Protein AF-A0A9W8XIX4-F1 (afdb_monomer_lite)

pLDDT: mean 91.99, std 9.76, range [28.89, 98.94]

Radius of gyration: 35.23 Å; chains: 1; bounding box: 89×86×92 Å

Foldseek 3Di:
DPDDDFAAAVVGFLLGFHPVCRVVRRVLLCLQVVQADDDQFAFDPDAQWAFPPADPVLVVVLQVQLCVLANVVQKAFPGGTHGCRDLSDGDLFWASLDLFPRQVQGEGIEGEHQALLSVLVVLVSCLVSLAFEAEALQQNPFQQIRNGFLGGHGYYYHHQRNQFDFPDQDLVQQKTKGFSSDFLRNVVVVCVVVVHQWFDFDAQFRSHGLVRCQLQQAAGKAQCRRSVVFWFKFWWQFSNSDIDIAAQQNPADPPRDGNPCRLPTRQHDDDRCSNLSRLHQGTGTGMIMGHTHGQFDKFKKKKFAQDPVCQQVVLVLVQVCQQVCLQRIQKKKWFQLVQVLLVLAAQVVQDDDQFADDPVSSQVVSCPALSHRGGMMIMTMDGHDPVSRVVSVVVSCVSCVVRPPMDMDTPVSHDPPGCNVSSVCNNSNNGDDSVSSNQSHHHQKGKHKDWWKFFSGSVRVVQLVVLQVVLCRVLRWYWIWMWGDNNGITTTITITMDRLVDLSRSVSVVLSSLSSQVSSLVVVIAGSGGHSLCLLARLVSCQPPNSPVLVVSQVSQCVRNVSQRGSASRSHNHHPVCPPVPSRRHRLRCVSSVSRDDDDPPDDDDDPQDAADFPDVVAFEEEEEALALLSLLLLLLLVSNPHHYQAYEYQAQDDDQAQDKAFAALLLVVLCVNSVQPCVQLLQQFFDAQKEFEAAFQARHTQAIDGQRNGSNRIHRRRSVSVSSVVSSVVSVHHYHYSFAWDDWALDPQWIWTATPVRDIDITSFYEYANAQPTPVLCQAQVHDFDWAFPQKKKWKGKDFDDPVLCVPPQANPCQAAFWHWYWHFEAQKIKTKIAGPGNRMIIMMIMDGDPDPDDQDPAAWDDLVVVLVVLVRGHSSNSVNSNPGPTIHMHGDTDTDQGQGQAGFRNSRYGYAQNNHQNADVQLSPRSSLSSLLSNLLSLLCSVDYSNCNSLSSLLSCLLSVVVSVVSRVLSVQLSCLRNPVHVPDDPPDRGDSVSNDRDNSVVNVDHSNVSSVVCVVVSSVVSVVQVVVPHDGTPD

InterPro domains:
  IPR002938 FAD-binding domain [PF01494] (622-779)
  IPR004113 FAD-binding oxidoreductase/transferase, type 4, C-terminal [PF02913] (489-569)
  IPR006094 FAD linked oxidase, N-terminal [PF01565] (109-247)
  IPR016164 FAD-linked oxidase-like, C-terminal [SSF55103] (298-579)
  IPR016166 FAD-binding domain, PCMH-type [PS51387] (103-295)
  IPR016167 FAD-binding, type PCMH, subdomain 1 [G3DSA:3.30.43.10] (41-164)
  IPR016169 FAD-binding, type PCMH, subdomain 2 [G3DSA:3.30.465.10] (165-293)
  IPR016170 Cytokinin dehydrogenase, C-terminal domain superfamily [G3DSA:3.40.462.10] (297-528)
  IPR016171 Vanillyl-alcohol oxidase, C-terminal subdomain 2 [G3DSA:1.10.45.10] (529-582)
  IPR036188 FAD/NAD(P)-binding domain superfamily [G3DSA:3.50.50.60] (622-992)
  IPR036188 FAD/NAD(P)-binding domain superfamily [SSF51905] (622-981)
  IPR036318 FAD-binding, type PCMH-like superfamily [SSF56176] (55-294)
  IPR050493 FAD-dependent Monooxygenases in Biosynthesis and Metabolism [PTHR13789] (610-1017)

Structure (mmCIF, N/CA/C/O backbone):
data_AF-A0A9W8XIX4-F1
#
_entry.id   AF-A0A9W8XIX4-F1
#
loop_
_atom_site.group_PDB
_atom_site.id
_atom_site.type_symbol
_atom_site.label_atom_id
_atom_site.label_alt_id
_atom_site.label_comp_id
_atom_site.label_asym_id
_atom_site.label_entity_id
_atom_site.label_seq_id
_atom_site.pdbx_PDB_ins_code
_atom_site.Cartn_x
_atom_site.Cartn_y
_atom_site.Cartn_z
_atom_site.occupancy
_atom_site.B_iso_or_equiv
_atom_site.auth_seq_id
_atom_site.auth_comp_id
_atom_site.auth_asym_id
_atom_site.auth_atom_id
_atom_site.pdbx_PDB_model_num
ATOM 1 N N . MET A 1 1 ? 31.692 15.451 14.978 1.00 43.53 1 MET A N 1
ATOM 2 C CA . MET A 1 1 ? 31.289 14.068 15.311 1.00 43.53 1 MET A CA 1
ATOM 3 C C . MET A 1 1 ? 31.110 13.988 16.821 1.00 43.53 1 MET A C 1
ATOM 5 O O . MET A 1 1 ? 32.101 14.033 17.534 1.00 43.53 1 MET A O 1
ATOM 9 N N . LYS A 1 2 ? 29.869 14.024 17.323 1.00 45.88 2 LYS A N 1
ATOM 10 C CA . LYS A 1 2 ? 29.595 13.859 18.764 1.00 45.88 2 LYS A CA 1
ATOM 11 C C . LYS A 1 2 ? 29.887 12.402 19.157 1.00 45.88 2 LYS A C 1
ATOM 13 O O . LYS A 1 2 ? 29.620 11.521 18.346 1.00 45.88 2 LYS A O 1
ATOM 18 N N . ASN A 1 3 ? 30.420 12.168 20.360 1.00 52.47 3 ASN A N 1
ATOM 19 C CA . ASN A 1 3 ? 30.610 10.842 20.968 1.00 52.47 3 ASN A CA 1
ATOM 20 C C . ASN A 1 3 ? 29.294 10.045 20.942 1.00 52.47 3 ASN A C 1
ATOM 22 O O . ASN A 1 3 ? 28.469 10.191 21.841 1.00 52.47 3 ASN A O 1
ATOM 26 N N . GLN A 1 4 ? 29.074 9.235 19.909 1.00 68.00 4 GLN A N 1
ATOM 27 C CA . GLN A 1 4 ? 27.964 8.288 19.883 1.00 68.00 4 GLN A CA 1
ATOM 28 C C . GLN A 1 4 ? 28.375 7.021 20.620 1.00 68.00 4 GLN A C 1
ATOM 30 O O . GLN A 1 4 ? 29.511 6.565 20.488 1.00 68.00 4 GLN A O 1
ATOM 35 N N . ALA A 1 5 ? 27.443 6.438 21.373 1.00 82.00 5 ALA A N 1
ATOM 36 C CA . ALA A 1 5 ? 27.656 5.126 21.961 1.00 82.00 5 ALA A CA 1
ATOM 37 C C . ALA A 1 5 ? 27.911 4.083 20.851 1.00 82.00 5 ALA A C 1
ATOM 39 O O . ALA A 1 5 ? 27.246 4.139 19.800 1.00 82.00 5 ALA A O 1
ATOM 40 N N . PRO A 1 6 ? 28.848 3.142 21.071 1.00 88.00 6 PRO A N 1
ATOM 41 C CA . PRO A 1 6 ? 29.133 2.093 20.102 1.00 88.00 6 PRO A CA 1
ATOM 42 C C . PRO A 1 6 ? 27.886 1.230 19.846 1.00 88.00 6 PRO A C 1
ATOM 44 O O . PRO A 1 6 ? 27.063 1.078 20.755 1.00 88.00 6 PRO A O 1
ATOM 47 N N . PRO A 1 7 ? 27.715 0.667 18.632 1.00 92.06 7 PRO A N 1
ATOM 48 C CA . PRO A 1 7 ? 26.681 -0.322 18.356 1.00 92.06 7 PRO A CA 1
ATOM 49 C C . PRO A 1 7 ? 26.677 -1.452 19.396 1.00 92.06 7 PRO A C 1
ATOM 51 O O . PRO A 1 7 ? 27.748 -1.871 19.844 1.00 92.06 7 PRO A O 1
ATOM 54 N N . PRO A 1 8 ? 25.498 -1.969 19.775 1.00 92.75 8 PRO A N 1
ATOM 55 C CA . PRO A 1 8 ? 25.414 -3.058 20.736 1.00 92.75 8 PRO A CA 1
ATOM 56 C C . PRO A 1 8 ? 25.979 -4.366 20.163 1.00 92.75 8 PRO A C 1
ATOM 58 O O . PRO A 1 8 ? 25.734 -4.705 19.006 1.00 92.75 8 PRO A O 1
ATOM 61 N N . ASN A 1 9 ? 26.668 -5.139 21.005 1.00 93.25 9 ASN A N 1
ATOM 62 C CA . ASN A 1 9 ? 27.107 -6.502 20.689 1.00 93.25 9 ASN A CA 1
ATOM 63 C C . ASN A 1 9 ? 26.131 -7.542 21.255 1.00 93.25 9 ASN A C 1
ATOM 65 O O . ASN A 1 9 ? 25.460 -7.275 22.255 1.00 93.25 9 ASN A O 1
ATOM 69 N N . LEU A 1 10 ? 26.089 -8.730 20.641 1.00 91.56 10 LEU A N 1
ATOM 70 C CA . LEU A 1 10 ? 25.220 -9.844 21.053 1.00 91.56 10 LEU A CA 1
ATOM 71 C C . LEU A 1 10 ? 25.455 -10.282 22.508 1.00 91.56 10 LEU A C 1
ATOM 73 O O . LEU A 1 10 ? 24.517 -10.699 23.177 1.00 91.56 10 LEU A O 1
ATOM 77 N N . GLU A 1 11 ? 26.675 -10.118 23.025 1.00 87.12 11 GLU A N 1
ATOM 78 C CA . GLU A 1 11 ? 27.010 -10.398 24.431 1.00 87.12 11 GLU A CA 1
ATOM 79 C C . GLU A 1 11 ? 26.302 -9.458 25.422 1.00 87.12 11 GLU A C 1
ATOM 81 O O . GLU A 1 11 ? 26.095 -9.818 26.577 1.00 87.12 11 GLU A O 1
ATOM 86 N N . ALA A 1 12 ? 25.932 -8.250 24.983 1.00 85.56 12 ALA A N 1
ATOM 87 C CA . ALA A 1 12 ? 25.350 -7.214 25.837 1.00 85.56 12 ALA A CA 1
ATOM 88 C C . ALA A 1 12 ? 23.847 -7.006 25.597 1.00 85.56 12 ALA A C 1
ATOM 90 O O . ALA A 1 12 ? 23.125 -6.613 26.515 1.00 85.56 12 ALA A O 1
ATOM 91 N N . ARG A 1 13 ? 23.368 -7.210 24.363 1.00 89.31 13 ARG A N 1
ATOM 92 C CA . ARG A 1 13 ? 21.957 -7.046 23.978 1.00 89.31 13 ARG A CA 1
ATOM 93 C C . ARG A 1 13 ? 21.569 -8.064 22.907 1.00 89.31 13 ARG A C 1
ATOM 95 O O . ARG A 1 13 ? 22.321 -8.271 21.964 1.00 89.31 13 ARG A O 1
ATOM 102 N N . TYR A 1 14 ? 20.351 -8.605 22.982 1.00 86.38 14 TYR A N 1
ATOM 103 C CA . TYR A 1 14 ? 19.797 -9.531 21.975 1.00 86.38 14 TYR A CA 1
ATOM 104 C C . TYR A 1 14 ? 19.725 -8.919 20.565 1.00 86.38 14 TYR A C 1
ATOM 106 O O . TYR A 1 14 ? 19.948 -9.596 19.568 1.00 86.38 14 TYR A O 1
ATOM 114 N N . SER A 1 15 ? 19.476 -7.609 20.480 1.00 87.44 15 SER A N 1
ATOM 115 C CA . SER A 1 15 ? 19.517 -6.830 19.241 1.00 87.44 15 SER A CA 1
ATOM 116 C C . SER A 1 15 ? 20.958 -6.476 18.824 1.00 87.44 15 SER A C 1
ATOM 118 O O . SER A 1 15 ? 21.192 -5.647 17.950 1.00 87.44 15 SER A O 1
ATOM 120 N N . GLY A 1 16 ? 21.968 -7.052 19.457 1.00 92.00 16 GLY A N 1
ATOM 121 C CA . GLY A 1 16 ? 23.350 -6.781 19.120 1.00 92.00 16 GLY A CA 1
ATOM 122 C C . GLY A 1 16 ? 23.782 -7.388 17.789 1.00 92.00 16 GLY A C 1
ATOM 123 O O . GLY A 1 16 ? 23.017 -8.032 17.067 1.00 92.00 16 GLY A O 1
ATOM 124 N N . ILE A 1 17 ? 25.055 -7.182 17.489 1.00 93.81 17 ILE A N 1
ATOM 125 C CA . ILE A 1 17 ? 25.776 -7.850 16.407 1.00 93.81 17 ILE A CA 1
ATOM 126 C C . ILE A 1 17 ? 26.946 -8.669 16.942 1.00 93.81 17 ILE A C 1
ATOM 128 O O . ILE A 1 17 ? 27.380 -8.513 18.085 1.00 93.81 17 ILE A O 1
ATOM 132 N N . SER A 1 18 ? 27.477 -9.530 16.084 1.00 91.38 18 SER A N 1
ATOM 133 C CA . SER A 1 18 ? 28.745 -10.209 16.318 1.00 91.38 18 SER A CA 1
ATOM 134 C C . SER A 1 18 ? 29.900 -9.209 16.479 1.00 91.38 18 SER A C 1
ATOM 136 O O . SER A 1 18 ? 29.971 -8.250 15.698 1.00 91.38 18 SER A O 1
ATOM 138 N N . PRO A 1 19 ? 30.877 -9.456 17.375 1.00 91.56 19 PRO A N 1
ATOM 139 C CA . PRO A 1 19 ? 32.110 -8.671 17.440 1.00 91.56 19 PRO A CA 1
ATOM 140 C C . PRO A 1 19 ? 32.831 -8.543 16.088 1.00 91.56 19 PRO A C 1
ATOM 142 O O . PRO A 1 19 ? 33.425 -7.500 15.810 1.00 91.56 19 PRO A O 1
ATOM 145 N N . ARG A 1 20 ? 32.713 -9.545 15.196 1.00 93.19 20 ARG A N 1
ATOM 146 C CA . ARG A 1 20 ? 33.317 -9.508 13.846 1.00 93.19 20 ARG A CA 1
ATOM 147 C C . ARG A 1 20 ? 32.780 -8.364 12.977 1.00 93.19 20 ARG A C 1
ATOM 149 O O . ARG A 1 20 ? 33.465 -7.904 12.070 1.00 93.19 20 ARG A O 1
ATOM 156 N N . LEU A 1 21 ? 31.561 -7.895 13.255 1.00 94.06 21 LEU A N 1
ATOM 157 C CA . LEU A 1 21 ? 30.892 -6.826 12.513 1.00 94.06 21 LEU A CA 1
ATOM 158 C C . LEU A 1 21 ? 30.931 -5.478 13.242 1.00 94.06 21 LEU A C 1
ATOM 160 O O . LEU A 1 21 ? 30.420 -4.500 12.701 1.00 94.06 21 LEU A O 1
ATOM 164 N N . ALA A 1 22 ? 31.549 -5.382 14.426 1.00 92.50 22 ALA A N 1
ATOM 165 C CA . ALA A 1 22 ? 31.517 -4.175 15.261 1.00 92.50 22 ALA A CA 1
ATOM 166 C C . ALA A 1 22 ? 31.982 -2.922 14.503 1.00 92.50 22 ALA A C 1
ATOM 168 O O . ALA A 1 22 ? 31.307 -1.891 14.504 1.00 92.50 22 ALA A O 1
ATOM 169 N N . LYS A 1 23 ? 33.100 -3.033 13.773 1.00 92.69 23 LYS A N 1
ATOM 170 C CA . LYS A 1 23 ? 33.629 -1.937 12.948 1.00 92.69 23 LYS A CA 1
ATOM 171 C C . LYS A 1 23 ? 32.691 -1.578 11.791 1.00 92.69 23 LYS A C 1
ATOM 173 O O . LYS A 1 23 ? 32.498 -0.398 11.512 1.00 92.69 23 LYS A O 1
ATOM 178 N N . ILE A 1 24 ? 32.095 -2.577 11.138 1.00 92.69 24 ILE A N 1
ATOM 179 C CA . ILE A 1 24 ? 31.159 -2.377 10.021 1.00 92.69 24 ILE A CA 1
ATOM 180 C C . ILE A 1 24 ? 29.899 -1.659 10.515 1.00 92.69 24 ILE A C 1
ATOM 182 O O . ILE A 1 24 ? 29.510 -0.647 9.940 1.00 92.69 24 ILE A O 1
ATOM 186 N N . ALA A 1 25 ? 29.312 -2.111 11.624 1.00 94.12 25 ALA A N 1
ATOM 187 C CA . ALA A 1 25 ? 28.149 -1.468 12.226 1.00 94.12 25 ALA A CA 1
ATOM 188 C C . ALA A 1 25 ? 28.450 -0.048 12.711 1.00 94.12 25 ALA A C 1
ATOM 190 O O . ALA A 1 25 ? 27.616 0.838 12.538 1.00 94.12 25 ALA A O 1
ATOM 191 N N . GLN A 1 26 ? 29.634 0.195 13.284 1.00 94.38 26 GLN A N 1
ATOM 192 C CA . GLN A 1 26 ? 30.029 1.540 13.699 1.00 94.38 26 GLN A CA 1
ATOM 193 C C . GLN A 1 26 ? 30.136 2.469 12.488 1.00 94.38 26 GLN A C 1
ATOM 195 O O . GLN A 1 26 ? 29.662 3.601 12.546 1.00 94.38 26 GLN A O 1
ATOM 200 N N . ASN A 1 27 ? 30.712 1.991 11.384 1.00 92.12 27 ASN A N 1
ATOM 201 C CA . ASN A 1 27 ? 30.799 2.753 10.143 1.00 92.12 27 ASN A CA 1
ATOM 202 C C . ASN A 1 27 ? 29.412 3.030 9.550 1.00 92.12 27 ASN A C 1
ATOM 204 O O . ASN A 1 27 ? 29.135 4.176 9.202 1.00 92.12 27 ASN A O 1
ATOM 208 N N . ALA A 1 28 ? 28.534 2.024 9.490 1.00 92.50 28 ALA A N 1
ATOM 209 C CA . ALA A 1 28 ? 27.159 2.187 9.020 1.00 92.50 28 ALA A CA 1
ATOM 210 C C . ALA A 1 28 ? 26.402 3.217 9.874 1.00 92.50 28 ALA A C 1
ATOM 212 O O . ALA A 1 28 ? 25.860 4.182 9.343 1.00 92.50 28 ALA A O 1
ATOM 213 N N . LYS A 1 29 ? 26.454 3.092 11.208 1.00 92.75 29 LYS A N 1
ATOM 214 C CA . LYS A 1 29 ? 25.852 4.060 12.137 1.00 92.75 29 LYS A CA 1
ATOM 215 C C . LYS A 1 29 ? 26.425 5.465 11.929 1.00 92.75 29 LYS A C 1
ATOM 217 O O . LYS A 1 29 ? 25.668 6.421 11.804 1.00 92.75 29 LYS A O 1
ATOM 222 N N . ASN A 1 30 ? 27.746 5.603 11.814 1.00 92.06 30 ASN A N 1
ATOM 223 C CA . ASN A 1 30 ? 28.383 6.899 11.579 1.00 92.06 30 ASN A CA 1
ATOM 224 C C . ASN A 1 30 ? 27.908 7.552 10.275 1.00 92.06 30 ASN A C 1
ATOM 226 O O . ASN A 1 30 ? 27.647 8.753 10.277 1.00 92.06 30 ASN A O 1
ATOM 230 N N . LYS A 1 31 ? 27.768 6.781 9.187 1.00 90.19 31 LYS A N 1
ATOM 231 C CA . LYS A 1 31 ? 27.228 7.276 7.912 1.00 90.19 31 LYS A CA 1
ATOM 232 C C . LYS A 1 31 ? 25.778 7.733 8.071 1.00 90.19 31 LYS A C 1
ATOM 234 O O . LYS A 1 31 ? 25.505 8.903 7.826 1.00 90.19 31 LYS A O 1
ATOM 239 N N . LEU A 1 32 ? 24.896 6.873 8.586 1.00 90.19 32 LEU A N 1
ATOM 240 C CA . LEU A 1 32 ? 23.469 7.178 8.784 1.00 90.19 32 LEU A CA 1
ATOM 241 C C . LEU A 1 32 ? 23.231 8.415 9.657 1.00 90.19 32 LEU A C 1
ATOM 243 O O . LEU A 1 32 ? 22.266 9.145 9.472 1.00 90.19 32 LEU A O 1
ATOM 247 N N . PHE A 1 33 ? 24.101 8.656 10.635 1.00 90.25 33 PHE A N 1
ATOM 248 C CA . PHE A 1 33 ? 23.985 9.819 11.508 1.00 90.25 33 PHE A CA 1
ATOM 249 C C . PHE A 1 33 ? 24.741 11.045 10.984 1.00 90.25 33 PHE A C 1
ATOM 251 O O . PHE A 1 33 ? 24.580 12.129 11.543 1.00 90.25 33 PHE A O 1
ATOM 258 N N . SER A 1 34 ? 25.559 10.909 9.937 1.00 89.25 34 SER A N 1
ATOM 259 C CA . SER A 1 34 ? 26.306 12.033 9.361 1.00 89.25 34 SER A CA 1
ATOM 260 C C . SER A 1 34 ? 25.398 13.041 8.655 1.00 89.25 34 SER A C 1
ATOM 262 O O . SER A 1 34 ? 25.717 14.229 8.639 1.00 89.25 34 SER A O 1
ATOM 264 N N . ASN A 1 35 ? 24.260 12.579 8.128 1.00 85.88 35 ASN A N 1
ATOM 265 C CA . ASN A 1 35 ? 23.268 13.386 7.420 1.00 85.88 35 ASN A CA 1
ATOM 266 C C . ASN A 1 35 ? 21.945 13.555 8.206 1.00 85.88 35 ASN A C 1
ATOM 268 O O . ASN A 1 35 ? 20.989 14.123 7.678 1.00 85.88 35 ASN A O 1
ATOM 272 N N . LYS A 1 36 ? 21.872 13.063 9.454 1.00 90.19 36 LYS A N 1
ATOM 273 C CA . LYS A 1 36 ? 20.674 13.150 10.302 1.00 90.19 36 LYS A CA 1
ATOM 274 C C . LYS A 1 36 ? 20.440 14.595 10.751 1.00 90.19 36 LYS A C 1
ATOM 276 O O . LYS A 1 36 ? 21.308 15.205 11.375 1.00 90.19 36 LYS A O 1
ATOM 281 N N . THR A 1 37 ? 19.241 15.109 10.495 1.00 91.62 37 THR A N 1
ATOM 282 C CA . THR A 1 37 ? 18.786 16.447 10.912 1.00 91.62 37 THR A CA 1
ATOM 283 C C . THR A 1 37 ? 17.602 16.400 11.882 1.00 91.62 37 THR A C 1
ATOM 285 O O . THR A 1 37 ? 17.393 17.353 12.630 1.00 91.62 37 THR A O 1
ATOM 288 N N . ALA A 1 38 ? 16.860 15.290 11.924 1.00 88.06 38 ALA A N 1
ATOM 289 C CA . ALA A 1 38 ? 15.753 15.065 12.844 1.00 88.06 38 ALA A CA 1
ATOM 290 C C . ALA A 1 38 ? 16.238 14.987 14.305 1.00 88.06 38 ALA A C 1
ATOM 292 O O . ALA A 1 38 ? 17.358 14.520 14.565 1.00 88.06 38 ALA A O 1
ATOM 293 N N . PRO A 1 39 ? 15.403 15.398 15.280 1.00 87.56 39 PRO A N 1
ATOM 294 C CA . PRO A 1 39 ? 15.744 15.293 16.692 1.00 87.56 39 PRO A CA 1
ATOM 295 C C . PRO A 1 39 ? 15.990 13.835 17.116 1.00 87.56 39 PRO A C 1
ATOM 297 O O . PRO A 1 39 ? 15.594 12.873 16.458 1.00 87.56 39 PRO A O 1
ATOM 300 N N . GLU A 1 40 ? 16.696 13.655 18.231 1.00 85.62 40 GLU A N 1
ATOM 301 C CA . GLU A 1 40 ? 16.964 12.319 18.778 1.00 85.62 40 GLU A CA 1
ATOM 302 C C . GLU A 1 40 ? 15.710 11.669 19.369 1.00 85.62 40 GLU A C 1
ATOM 304 O O . GLU A 1 40 ? 15.544 10.457 19.265 1.00 85.62 40 GLU A O 1
ATOM 309 N N . SER A 1 41 ? 14.826 12.486 19.942 1.00 89.12 41 SER A N 1
ATOM 310 C CA . SER A 1 41 ? 13.548 12.058 20.498 1.00 89.12 41 SER A CA 1
ATOM 311 C C . SER A 1 41 ? 12.461 13.084 20.204 1.00 89.12 41 SER A C 1
ATOM 313 O O . SER A 1 41 ? 12.756 14.277 20.073 1.00 89.12 41 SER A O 1
ATOM 315 N N . VAL A 1 42 ? 11.218 12.623 20.136 1.00 85.81 42 VAL A N 1
ATOM 316 C CA . VAL A 1 42 ? 10.032 13.462 19.967 1.00 85.81 42 VAL A CA 1
ATOM 317 C C . VAL A 1 42 ? 9.217 13.417 21.261 1.00 85.81 42 VAL A C 1
ATOM 319 O O . VAL A 1 42 ? 8.845 12.327 21.712 1.00 85.81 42 VAL A O 1
ATOM 322 N N . PRO A 1 43 ? 8.972 14.570 21.916 1.00 86.56 43 PRO A N 1
ATOM 323 C CA . PRO A 1 43 ? 8.118 14.626 23.092 1.00 86.56 43 PRO A CA 1
ATOM 324 C C . PRO A 1 43 ? 6.717 14.117 22.777 1.00 86.56 43 PRO A C 1
ATOM 326 O O . PRO A 1 43 ? 6.176 14.374 21.704 1.00 86.56 43 PRO A O 1
ATOM 329 N N . ARG A 1 44 ? 6.117 13.447 23.755 1.00 85.69 44 ARG A N 1
ATOM 330 C CA . ARG A 1 44 ? 4.738 12.989 23.661 1.00 85.69 44 ARG A CA 1
ATOM 331 C C . ARG A 1 44 ? 3.777 14.182 23.646 1.00 85.69 44 ARG A C 1
ATOM 333 O O . ARG A 1 44 ? 3.841 15.034 24.533 1.00 85.69 44 ARG A O 1
ATOM 340 N N . ARG A 1 45 ? 2.885 14.232 22.656 1.00 84.69 45 ARG A N 1
ATOM 341 C CA . ARG A 1 45 ? 1.757 15.175 22.562 1.00 84.69 45 ARG A CA 1
ATOM 342 C C . ARG A 1 45 ? 0.604 14.728 23.451 1.00 84.69 45 ARG A C 1
ATOM 344 O O . ARG A 1 45 ? -0.072 15.559 24.054 1.00 84.69 45 ARG A O 1
ATOM 351 N N . HIS A 1 46 ? 0.412 13.417 23.556 1.00 84.38 46 HIS A N 1
ATOM 352 C CA . HIS A 1 46 ? -0.591 12.799 24.410 1.00 84.38 46 HIS A CA 1
ATOM 353 C C . HIS A 1 46 ? 0.068 11.858 25.418 1.00 84.38 46 HIS A C 1
ATOM 355 O O . HIS A 1 46 ? 1.166 11.349 25.192 1.00 84.38 46 HIS A O 1
ATOM 361 N N . GLY A 1 47 ? -0.618 11.586 26.532 1.00 87.50 47 GLY A N 1
ATOM 362 C CA . GLY A 1 47 ? -0.204 10.531 27.457 1.00 87.50 47 GLY A CA 1
ATOM 363 C C . GLY A 1 47 ? -0.155 9.151 26.785 1.00 87.50 47 GLY A C 1
ATOM 364 O O . GLY A 1 47 ? -0.258 9.014 25.562 1.00 87.50 47 GLY A O 1
ATOM 365 N N . VAL A 1 48 ? -0.015 8.097 27.589 1.00 93.38 48 VAL A N 1
ATOM 366 C CA . VAL A 1 48 ? -0.074 6.719 27.080 1.00 93.38 48 VAL A CA 1
ATOM 367 C C . VAL A 1 48 ? -1.341 6.537 26.241 1.00 93.38 48 VAL A C 1
ATOM 369 O O . VAL A 1 48 ? -2.449 6.804 26.710 1.00 93.38 48 VAL A O 1
ATOM 372 N N . ARG A 1 49 ? -1.176 6.098 24.989 1.00 95.38 49 ARG A N 1
ATOM 373 C CA . ARG A 1 49 ? -2.305 5.786 24.108 1.00 95.38 49 ARG A CA 1
ATOM 374 C C . ARG A 1 49 ? -2.968 4.528 24.647 1.00 95.38 49 ARG A C 1
ATOM 376 O O . ARG A 1 49 ? -2.308 3.500 24.706 1.00 95.38 49 ARG A O 1
ATOM 383 N N . LEU A 1 50 ? -4.230 4.605 25.051 1.00 96.38 50 LEU A N 1
ATOM 384 C CA . LEU A 1 50 ? -4.944 3.451 25.597 1.00 96.38 50 LEU A CA 1
ATOM 385 C C . LEU A 1 50 ? -5.492 2.551 24.477 1.00 96.38 50 LEU A C 1
ATOM 387 O O . LEU A 1 50 ? -5.770 3.059 23.383 1.00 96.38 50 LEU A O 1
ATOM 391 N N . PRO A 1 51 ? -5.655 1.240 24.733 1.00 96.44 51 PRO A N 1
ATOM 392 C CA . PRO A 1 51 ? -6.403 0.373 23.835 1.00 96.44 51 PRO A CA 1
ATOM 393 C C . PRO A 1 51 ? -7.865 0.837 23.679 1.00 96.44 51 PRO A C 1
ATOM 395 O O . PRO A 1 51 ? -8.382 1.563 24.534 1.00 96.44 51 PRO A O 1
ATOM 398 N N . PRO A 1 52 ? -8.551 0.440 22.590 1.00 92.75 52 PRO A N 1
ATOM 399 C CA . PRO A 1 52 ? -9.945 0.816 22.366 1.00 92.75 52 PRO A CA 1
ATOM 400 C C . PRO A 1 52 ? -10.846 0.334 23.509 1.00 92.75 52 PRO A C 1
ATOM 402 O O . PRO A 1 52 ? -10.582 -0.701 24.118 1.00 92.75 52 PRO A O 1
ATOM 405 N N . ASP A 1 53 ? -11.901 1.101 23.791 1.00 91.62 53 ASP A N 1
ATOM 406 C CA . ASP A 1 53 ? -12.920 0.797 24.806 1.00 91.62 53 ASP A CA 1
ATOM 407 C C . ASP A 1 53 ? -12.366 0.545 26.228 1.00 91.62 53 ASP A C 1
ATOM 409 O O . ASP A 1 53 ? -13.016 -0.096 27.049 1.00 91.62 53 ASP A O 1
ATOM 413 N N . THR A 1 54 ? -11.169 1.064 26.541 1.00 95.00 54 THR A N 1
ATOM 414 C CA . THR A 1 54 ? -10.488 0.870 27.834 1.00 95.00 54 THR A CA 1
ATOM 415 C C . THR A 1 54 ? -10.330 2.203 28.574 1.00 95.00 54 THR A C 1
ATOM 417 O O . THR A 1 54 ? -9.782 3.161 28.024 1.00 95.00 54 THR A O 1
ATOM 420 N N . THR A 1 55 ? -10.783 2.284 29.831 1.00 96.31 55 THR A N 1
ATOM 421 C CA . THR A 1 55 ? -10.540 3.466 30.681 1.00 96.31 55 THR A CA 1
ATOM 422 C C . THR A 1 55 ? -9.117 3.462 31.239 1.00 96.31 55 THR A C 1
ATOM 424 O O . THR A 1 55 ? -8.431 2.438 31.223 1.00 96.31 55 THR A O 1
ATOM 427 N N . ARG A 1 56 ? -8.648 4.605 31.754 1.00 95.62 56 ARG A N 1
ATOM 428 C CA . ARG A 1 56 ? -7.316 4.695 32.369 1.00 95.62 56 ARG A CA 1
ATOM 429 C C . ARG A 1 56 ? -7.186 3.742 33.556 1.00 95.62 56 ARG A C 1
ATOM 431 O O . ARG A 1 56 ? -6.185 3.044 33.642 1.00 95.62 56 ARG A O 1
ATOM 438 N N . GLU A 1 57 ? -8.204 3.689 34.408 1.00 97.38 57 GLU A N 1
ATOM 439 C CA . GLU A 1 57 ? -8.239 2.865 35.618 1.00 97.38 57 GLU A CA 1
ATOM 440 C C . GLU A 1 57 ? -8.204 1.374 35.272 1.00 97.38 57 GLU A C 1
ATOM 442 O O . GLU A 1 57 ? -7.383 0.641 35.816 1.00 97.38 57 GLU A O 1
ATOM 447 N N . ALA A 1 58 ? -9.030 0.940 34.311 1.00 97.56 58 ALA A N 1
ATOM 448 C CA . ALA A 1 58 ? -9.035 -0.444 33.841 1.00 97.56 58 ALA A CA 1
ATOM 449 C C . ALA A 1 58 ? -7.695 -0.826 33.194 1.00 97.56 58 ALA A C 1
ATOM 451 O O . ALA A 1 58 ? -7.200 -1.936 33.373 1.00 97.56 58 ALA A O 1
ATOM 452 N N . PHE A 1 59 ? -7.075 0.104 32.461 1.00 98.38 59 PHE A N 1
ATOM 453 C CA . PHE A 1 59 ? -5.757 -0.118 31.878 1.00 98.38 59 PHE A CA 1
ATOM 454 C C . PHE A 1 59 ? -4.650 -0.196 32.942 1.00 98.38 59 PHE A C 1
ATOM 456 O O . PHE A 1 59 ? -3.752 -1.021 32.813 1.00 98.38 59 PHE A O 1
ATOM 463 N N . ASP A 1 60 ? -4.697 0.634 33.988 1.00 98.06 60 ASP A N 1
ATOM 464 C CA . ASP A 1 60 ? -3.765 0.553 35.122 1.00 98.06 60 ASP A CA 1
ATOM 465 C C . ASP A 1 60 ? -3.867 -0.794 35.843 1.00 98.06 60 ASP A C 1
ATOM 467 O O . ASP A 1 60 ? -2.849 -1.461 36.027 1.00 98.06 60 ASP A O 1
ATOM 471 N N . GLU A 1 61 ? -5.088 -1.231 36.164 1.00 98.44 61 GLU A N 1
ATOM 472 C CA . GLU A 1 61 ? -5.345 -2.541 36.774 1.00 98.44 61 GLU A CA 1
ATOM 473 C C . GLU A 1 61 ? -4.806 -3.682 35.902 1.00 98.44 61 GLU A C 1
ATOM 475 O O . GLU A 1 61 ? -4.086 -4.560 36.385 1.00 98.44 61 GLU A O 1
ATOM 480 N N . ALA A 1 62 ? -5.078 -3.628 34.595 1.00 98.56 62 ALA A N 1
ATOM 481 C CA . ALA A 1 62 ? -4.570 -4.611 33.652 1.00 98.56 62 ALA A CA 1
ATOM 482 C C . ALA A 1 62 ? -3.033 -4.636 33.635 1.00 98.56 62 ALA A C 1
ATOM 484 O O . ALA A 1 62 ? -2.425 -5.704 33.697 1.00 98.56 62 ALA A O 1
ATOM 485 N N . ILE A 1 63 ? -2.370 -3.479 33.577 1.00 98.69 63 ILE A N 1
ATOM 486 C CA . ILE A 1 63 ? -0.904 -3.414 33.568 1.00 98.69 63 ILE A CA 1
ATOM 487 C C . ILE A 1 63 ? -0.309 -3.937 34.877 1.00 98.69 63 ILE A C 1
ATOM 489 O O . ILE A 1 63 ? 0.706 -4.637 34.837 1.00 98.69 63 ILE A O 1
ATOM 493 N N . ASP A 1 64 ? -0.929 -3.656 36.019 1.00 98.56 64 ASP A N 1
ATOM 494 C CA . ASP A 1 64 ? -0.472 -4.179 37.304 1.00 98.56 64 ASP A CA 1
ATOM 495 C C . ASP A 1 64 ? -0.618 -5.705 37.381 1.00 98.56 64 ASP A C 1
ATOM 497 O O . ASP A 1 64 ? 0.318 -6.380 37.818 1.00 98.56 64 ASP A O 1
ATOM 501 N N . ALA A 1 65 ? -1.709 -6.274 36.860 1.00 98.69 65 ALA A N 1
ATOM 502 C CA . ALA A 1 65 ? -1.864 -7.723 36.728 1.00 98.69 65 ALA A CA 1
ATOM 503 C C . ALA A 1 65 ? -0.789 -8.339 35.809 1.00 98.69 65 ALA A C 1
ATOM 505 O O . ALA A 1 65 ? -0.175 -9.355 36.146 1.00 98.69 65 ALA A O 1
ATOM 506 N N . LEU A 1 66 ? -0.478 -7.694 34.678 1.00 98.69 66 LEU A N 1
ATOM 507 C CA . LEU A 1 66 ? 0.569 -8.165 33.766 1.00 98.69 66 LEU A CA 1
ATOM 508 C C . LEU A 1 66 ? 1.966 -8.096 34.404 1.00 98.69 66 LEU A C 1
ATOM 510 O O . LEU A 1 66 ? 2.783 -9.001 34.222 1.00 98.69 66 LEU A O 1
ATOM 514 N N . ARG A 1 67 ? 2.241 -7.047 35.189 1.00 98.62 67 ARG A N 1
ATOM 515 C CA . ARG A 1 67 ? 3.478 -6.907 35.974 1.00 98.62 67 ARG A CA 1
ATOM 516 C C . ARG A 1 67 ? 3.597 -7.965 37.059 1.00 98.62 67 ARG A C 1
ATOM 518 O O . ARG A 1 67 ? 4.704 -8.428 37.309 1.00 98.62 67 ARG A O 1
ATOM 525 N N . GLN A 1 68 ? 2.494 -8.364 37.687 1.00 98.06 68 GLN A N 1
ATOM 526 C CA . GLN A 1 68 ? 2.497 -9.483 38.632 1.00 98.06 68 GLN A CA 1
ATOM 527 C C . GLN A 1 68 ? 2.818 -10.807 37.929 1.00 98.06 68 GLN A C 1
ATOM 529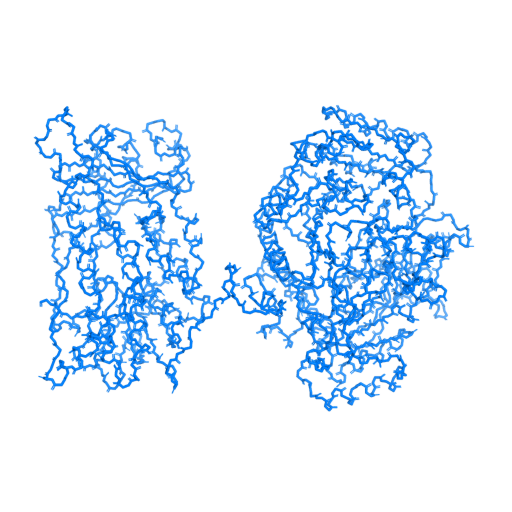 O O . GLN A 1 68 ? 3.539 -11.628 38.490 1.00 98.06 68 GLN A O 1
ATOM 534 N N . ALA A 1 69 ? 2.339 -10.995 36.695 1.00 97.00 69 ALA A N 1
ATOM 535 C CA . ALA A 1 69 ? 2.587 -12.208 35.921 1.00 97.00 69 ALA A CA 1
ATOM 536 C C . ALA A 1 69 ? 4.030 -12.323 35.390 1.00 97.00 69 ALA A C 1
ATOM 538 O O . ALA A 1 69 ? 4.583 -13.420 35.387 1.00 97.00 69 ALA A O 1
ATOM 539 N N . LEU A 1 70 ? 4.637 -11.219 34.931 1.00 98.12 70 LEU A N 1
ATOM 540 C CA . LEU A 1 70 ? 5.952 -11.235 34.260 1.00 98.12 70 LEU A CA 1
ATOM 541 C C . LEU A 1 70 ? 7.102 -10.605 35.061 1.00 98.12 70 LEU A C 1
ATOM 543 O O . LEU A 1 70 ? 8.263 -10.743 34.676 1.00 98.12 70 LEU A O 1
ATOM 547 N N . GLY A 1 71 ? 6.800 -9.877 36.132 1.00 97.88 71 GLY A N 1
ATOM 548 C CA . GLY A 1 71 ? 7.734 -8.985 36.819 1.00 97.88 71 GLY A CA 1
ATOM 549 C C . GLY A 1 71 ? 7.680 -7.543 36.278 1.00 97.88 71 GLY A C 1
ATOM 550 O O . GLY A 1 71 ? 7.535 -7.329 35.067 1.00 97.88 71 GLY A O 1
ATOM 551 N N . PRO A 1 72 ? 7.798 -6.520 37.148 1.00 97.38 72 PRO A N 1
ATOM 552 C CA . PRO A 1 72 ? 7.633 -5.113 36.776 1.00 97.38 72 PRO A CA 1
ATOM 553 C C . PRO A 1 72 ? 8.661 -4.603 35.754 1.00 97.38 72 PRO A C 1
ATOM 555 O O . PRO A 1 72 ? 8.348 -3.735 34.943 1.00 97.38 72 PRO A O 1
ATOM 558 N N . GLU A 1 73 ? 9.874 -5.149 35.747 1.00 97.25 73 GLU A N 1
ATOM 559 C CA . GLU A 1 73 ? 10.935 -4.815 34.793 1.00 97.25 73 GLU A CA 1
ATOM 560 C C . GLU A 1 73 ? 10.685 -5.360 33.376 1.00 97.25 73 GLU A C 1
ATOM 562 O O . GLU A 1 73 ? 11.313 -4.907 32.413 1.00 97.25 73 GLU A O 1
ATOM 567 N N . ASN A 1 74 ? 9.748 -6.304 33.244 1.00 98.38 74 ASN A N 1
ATOM 568 C CA . ASN A 1 74 ? 9.394 -6.966 31.990 1.00 98.38 74 ASN A CA 1
ATOM 569 C C . ASN A 1 74 ? 8.083 -6.432 31.385 1.00 98.38 74 ASN A C 1
ATOM 571 O O . ASN A 1 74 ? 7.640 -6.949 30.360 1.00 98.38 74 ASN A O 1
ATOM 575 N N . VAL A 1 75 ? 7.496 -5.379 31.969 1.00 98.56 75 VAL A N 1
ATOM 576 C CA . VAL A 1 75 ? 6.314 -4.677 31.443 1.00 98.56 75 VAL A CA 1
ATOM 577 C C . VAL A 1 75 ? 6.533 -3.169 31.529 1.00 98.56 75 VAL A C 1
ATOM 579 O O . VAL A 1 75 ? 6.445 -2.552 32.596 1.00 98.56 75 VAL A O 1
ATOM 582 N N . ILE A 1 76 ? 6.828 -2.560 30.384 1.00 98.06 76 ILE A N 1
ATOM 583 C CA . ILE A 1 76 ? 7.244 -1.160 30.292 1.00 98.06 76 ILE A CA 1
ATOM 584 C C . ILE A 1 76 ? 6.143 -0.348 29.624 1.00 98.06 76 ILE A C 1
ATOM 586 O O . ILE A 1 76 ? 5.771 -0.629 28.488 1.00 98.06 76 ILE A O 1
ATOM 590 N N . LEU A 1 77 ? 5.638 0.671 30.322 1.00 97.69 77 LEU A N 1
ATOM 591 C CA . LEU A 1 77 ? 4.708 1.634 29.740 1.00 97.69 77 LEU A CA 1
ATOM 592 C C . LEU A 1 77 ? 5.417 2.487 28.689 1.00 97.69 77 LEU A C 1
ATOM 594 O O . LEU A 1 77 ? 6.583 2.855 28.841 1.00 97.69 77 LEU A O 1
ATOM 598 N N . ASN A 1 78 ? 4.689 2.828 27.634 1.00 95.81 78 ASN A N 1
ATOM 599 C CA . ASN A 1 78 ? 5.152 3.749 26.611 1.00 95.81 78 ASN A CA 1
ATOM 600 C C . ASN A 1 78 ? 4.728 5.187 26.955 1.00 95.81 78 ASN A C 1
ATOM 602 O O . ASN A 1 78 ? 3.886 5.793 26.292 1.00 95.81 78 ASN A O 1
ATOM 606 N N . ASP A 1 79 ? 5.291 5.702 28.047 1.00 94.31 79 ASP A N 1
ATOM 607 C CA . ASP A 1 79 ? 5.017 7.021 28.632 1.00 94.31 79 ASP A CA 1
ATOM 608 C C . ASP A 1 79 ? 6.173 8.024 28.446 1.00 94.31 79 ASP A C 1
ATOM 610 O O . ASP A 1 79 ? 6.124 9.153 28.937 1.00 94.31 79 ASP A O 1
ATOM 614 N N . LYS A 1 80 ? 7.216 7.622 27.712 1.00 93.81 80 LYS A N 1
ATOM 615 C CA . LYS A 1 80 ? 8.429 8.410 27.453 1.00 93.81 80 LYS A CA 1
ATOM 616 C C . LYS A 1 80 ? 8.413 9.029 26.049 1.00 93.81 80 LYS A C 1
ATOM 618 O O . LYS A 1 80 ? 7.655 8.573 25.191 1.00 93.81 80 LYS A O 1
ATOM 623 N N . PRO A 1 81 ? 9.261 10.045 25.786 1.00 94.94 81 PRO A N 1
ATOM 624 C CA . PRO A 1 81 ? 9.497 10.538 24.431 1.00 94.94 81 PRO A CA 1
ATOM 625 C C . PRO A 1 81 ? 9.834 9.403 23.460 1.00 94.94 81 PRO A C 1
ATOM 627 O O . PRO A 1 81 ? 10.564 8.471 23.809 1.00 94.94 81 PRO A O 1
ATOM 630 N N . LEU A 1 82 ? 9.311 9.496 22.241 1.00 94.75 82 LEU A N 1
ATOM 631 C CA . LEU A 1 82 ? 9.520 8.492 21.204 1.00 94.75 82 LEU A CA 1
ATOM 632 C C . LEU A 1 82 ? 10.917 8.656 20.596 1.00 94.75 82 LEU A C 1
ATOM 634 O O . LEU A 1 82 ? 11.342 9.771 20.297 1.00 94.75 82 LEU A O 1
ATOM 638 N N . VAL A 1 83 ? 11.641 7.546 20.438 1.00 95.00 83 VAL A N 1
ATOM 639 C CA . VAL A 1 83 ? 13.012 7.505 19.906 1.00 95.00 83 VAL A CA 1
ATOM 640 C C . VAL A 1 83 ? 13.063 6.512 18.749 1.00 95.00 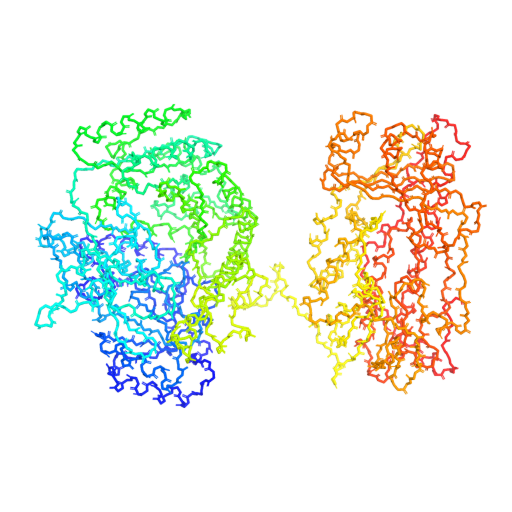83 VAL A C 1
ATOM 642 O O . VAL A 1 83 ? 12.957 5.311 18.976 1.00 95.00 83 VAL A O 1
ATOM 645 N N . ASP A 1 84 ? 13.262 6.995 17.520 1.00 94.00 84 ASP A N 1
ATOM 646 C CA . ASP A 1 84 ? 13.340 6.132 16.324 1.00 94.00 84 ASP A CA 1
ATOM 647 C C . ASP A 1 84 ? 14.573 5.221 16.307 1.00 94.00 84 ASP A C 1
ATOM 649 O O . ASP A 1 84 ? 14.594 4.184 15.645 1.00 94.00 84 ASP A O 1
ATOM 653 N N . GLY A 1 85 ? 15.656 5.666 16.949 1.00 92.75 85 GLY A N 1
ATOM 654 C CA . GLY A 1 85 ? 16.950 4.999 16.891 1.00 92.75 85 GLY A CA 1
ATOM 655 C C . GLY A 1 85 ? 17.436 4.732 15.459 1.00 92.75 85 GLY A C 1
ATOM 656 O O . GLY A 1 85 ? 17.376 5.608 14.589 1.00 92.75 85 GLY A O 1
ATOM 657 N N . TRP A 1 86 ? 17.969 3.530 15.237 1.00 92.44 86 TRP A N 1
ATOM 658 C CA . TRP A 1 86 ? 18.407 3.018 13.931 1.00 92.44 86 TRP A CA 1
ATOM 659 C C . TRP A 1 86 ? 18.267 1.491 13.894 1.00 92.44 86 TRP A C 1
ATOM 661 O O . TRP A 1 86 ? 17.904 0.887 14.894 1.00 92.44 86 TRP A O 1
ATOM 671 N N . TYR A 1 87 ? 18.599 0.848 12.772 1.00 94.62 87 TYR A N 1
ATOM 672 C CA . TYR A 1 87 ? 18.363 -0.585 12.540 1.00 94.62 87 TYR A CA 1
ATOM 673 C C . TYR A 1 87 ? 18.720 -1.528 13.712 1.00 94.62 87 TYR A C 1
ATOM 675 O O . TYR A 1 87 ? 17.936 -2.423 14.032 1.00 94.62 87 TYR A O 1
ATOM 683 N N . LEU A 1 88 ? 19.868 -1.346 14.387 1.00 93.25 88 LEU A N 1
ATOM 684 C CA . LEU A 1 88 ? 20.241 -2.220 15.514 1.00 93.25 88 LEU A CA 1
ATOM 685 C C . LEU A 1 88 ? 19.646 -1.816 16.875 1.00 93.25 88 LEU A C 1
ATOM 687 O O . LEU A 1 88 ? 19.588 -2.639 17.791 1.00 93.25 88 LEU A O 1
ATOM 691 N N . GLU A 1 89 ? 19.192 -0.573 16.997 1.00 92.56 89 GLU A N 1
ATOM 692 C CA . GLU A 1 89 ? 18.654 0.045 18.213 1.00 92.56 89 GLU A CA 1
ATOM 693 C C . GLU A 1 89 ? 17.298 0.701 17.902 1.00 92.56 89 GLU A C 1
ATOM 695 O O . GLU A 1 89 ? 17.098 1.879 18.179 1.00 92.56 89 GLU A O 1
ATOM 700 N N . HIS A 1 90 ? 16.398 -0.033 17.246 1.00 93.25 90 HIS A N 1
ATOM 701 C CA . HIS A 1 90 ? 15.071 0.462 16.871 1.00 93.25 90 HIS A CA 1
ATOM 702 C C . HIS A 1 90 ? 14.123 0.466 18.090 1.00 93.25 90 HIS A C 1
ATOM 704 O O . HIS A 1 90 ? 14.338 -0.295 19.039 1.00 93.25 90 HIS A O 1
ATOM 710 N N . PRO A 1 91 ? 13.059 1.287 18.084 1.00 94.81 91 PRO A N 1
ATOM 711 C CA . PRO A 1 91 ? 12.022 1.263 19.105 1.00 94.81 91 PRO A CA 1
ATOM 712 C C . PRO A 1 91 ? 11.230 -0.040 19.064 1.00 94.81 91 PRO A C 1
ATOM 714 O O . PRO A 1 91 ? 11.161 -0.712 18.036 1.00 94.81 91 PRO A O 1
ATOM 717 N N . ASN A 1 92 ? 10.571 -0.338 20.179 1.00 93.75 92 ASN A N 1
ATOM 718 C CA . ASN A 1 92 ? 9.505 -1.335 20.299 1.00 93.75 92 ASN A CA 1
ATOM 719 C C . ASN A 1 92 ? 8.152 -0.704 20.666 1.00 93.75 92 ASN A C 1
ATOM 721 O O . ASN A 1 92 ? 7.294 -1.331 21.289 1.00 93.75 92 ASN A O 1
ATOM 725 N N . THR A 1 93 ? 8.002 0.570 20.304 1.00 95.88 93 THR A N 1
ATOM 726 C CA . THR A 1 93 ? 6.873 1.421 20.675 1.00 95.88 93 THR A CA 1
ATOM 727 C C . THR A 1 93 ? 6.061 1.904 19.480 1.00 95.88 93 THR A C 1
ATOM 729 O O . THR A 1 93 ? 4.859 2.101 19.614 1.00 95.88 93 THR A O 1
ATOM 732 N N . HIS A 1 94 ? 6.697 2.124 18.331 1.00 96.69 94 HIS A N 1
ATOM 733 C CA . HIS A 1 94 ? 6.098 2.722 17.138 1.00 96.69 94 HIS A CA 1
ATOM 734 C C . HIS A 1 94 ? 6.908 2.342 15.889 1.00 96.69 94 HIS A C 1
ATOM 736 O O . HIS A 1 94 ? 7.878 1.574 15.957 1.00 96.69 94 HIS A O 1
ATOM 742 N N . ASP A 1 95 ? 6.510 2.882 14.742 1.00 97.19 95 ASP A N 1
ATOM 743 C CA . ASP A 1 95 ? 7.232 2.726 13.488 1.00 97.19 95 ASP A CA 1
ATOM 744 C C . ASP A 1 95 ? 8.380 3.740 13.411 1.00 97.19 95 ASP A C 1
ATOM 746 O O . ASP A 1 95 ? 8.159 4.941 13.291 1.00 97.19 95 ASP A O 1
ATOM 750 N N . ALA A 1 96 ? 9.622 3.257 13.448 1.00 95.56 96 ALA A N 1
ATOM 751 C CA . ALA A 1 96 ? 10.804 4.109 13.318 1.00 95.56 96 ALA A CA 1
ATOM 752 C C . ALA A 1 96 ? 10.885 4.804 11.950 1.00 95.56 96 ALA A C 1
ATOM 754 O O . ALA A 1 96 ? 11.552 5.830 11.805 1.00 95.56 96 ALA A O 1
ATOM 755 N N . PHE A 1 97 ? 10.265 4.208 10.927 1.00 96.38 97 PHE A N 1
ATOM 756 C CA . PHE A 1 97 ? 10.236 4.687 9.545 1.00 96.38 97 PHE A CA 1
ATOM 757 C C . PHE A 1 97 ? 8.869 5.300 9.223 1.00 96.38 97 PHE A C 1
ATOM 759 O O . PHE A 1 97 ? 8.403 5.249 8.096 1.00 96.38 97 PHE A O 1
ATOM 766 N N . HIS A 1 98 ? 8.245 5.926 10.218 1.00 95.81 98 HIS A N 1
ATOM 767 C CA . HIS A 1 98 ? 6.881 6.429 10.151 1.00 95.81 98 HIS A CA 1
ATOM 768 C C . HIS A 1 98 ? 6.540 7.239 8.881 1.00 95.81 98 HIS A C 1
ATOM 770 O O . HIS A 1 98 ? 7.201 8.213 8.507 1.00 95.81 98 HIS A O 1
ATOM 776 N N . LEU A 1 99 ? 5.431 6.844 8.252 1.00 94.75 99 LEU A N 1
ATOM 777 C CA . LEU A 1 99 ? 4.753 7.562 7.160 1.00 94.75 99 LEU A CA 1
ATOM 778 C C . LEU A 1 99 ? 3.640 8.496 7.640 1.00 94.75 99 LEU A C 1
ATOM 780 O O . LEU A 1 99 ? 3.122 9.291 6.860 1.00 94.75 99 LEU A O 1
ATOM 784 N N . VAL A 1 100 ? 3.289 8.384 8.915 1.00 92.94 100 VAL A N 1
ATOM 785 C CA . VAL A 1 100 ? 2.316 9.201 9.645 1.00 92.94 100 VAL A CA 1
ATOM 786 C C . VAL A 1 100 ? 3.002 9.781 10.887 1.00 92.94 100 VAL A C 1
ATOM 788 O O . VAL A 1 100 ? 4.227 9.673 11.022 1.00 92.94 100 VAL A O 1
ATOM 791 N N . ASP A 1 101 ? 2.280 10.449 11.778 1.00 91.25 101 ASP A N 1
ATOM 792 C CA . ASP A 1 101 ? 2.837 10.836 13.067 1.00 91.25 101 ASP A CA 1
ATOM 793 C C . ASP A 1 101 ? 3.159 9.588 13.899 1.00 91.25 101 ASP A C 1
ATOM 795 O O . ASP A 1 101 ? 2.471 8.566 13.843 1.00 91.25 101 ASP A O 1
ATOM 799 N N . GLN A 1 102 ? 4.241 9.652 14.669 1.00 90.38 102 GLN A N 1
ATOM 800 C CA . GLN A 1 102 ? 4.724 8.509 15.441 1.00 90.38 102 GLN A CA 1
ATOM 801 C C . GLN A 1 102 ? 3.709 8.045 16.502 1.00 90.38 102 GLN A C 1
ATOM 803 O O . GLN A 1 102 ? 3.764 6.889 16.920 1.00 90.38 102 GLN A O 1
ATOM 808 N N . GLU A 1 103 ? 2.781 8.911 16.931 1.00 91.31 103 GLU A N 1
ATOM 809 C CA . GLU A 1 103 ? 1.710 8.555 17.869 1.00 91.31 103 GLU A CA 1
ATOM 810 C C . GLU A 1 103 ? 0.483 7.899 17.212 1.00 91.31 103 GLU A C 1
ATOM 812 O O . GLU A 1 103 ? -0.370 7.374 17.932 1.00 91.31 103 GLU A O 1
ATOM 817 N N . ASP A 1 104 ? 0.382 7.866 15.878 1.00 90.94 104 ASP A N 1
ATOM 818 C CA . ASP A 1 104 ? -0.778 7.278 15.195 1.00 90.94 104 ASP A CA 1
ATOM 819 C C . ASP A 1 104 ? -0.737 5.753 15.125 1.00 90.94 104 ASP A C 1
ATOM 821 O O . ASP A 1 104 ? -1.790 5.127 15.096 1.00 90.94 104 ASP A O 1
ATOM 825 N N . LEU A 1 105 ? 0.449 5.138 15.142 1.00 93.69 105 LEU A N 1
ATOM 826 C CA . LEU A 1 105 ? 0.633 3.685 15.238 1.00 93.69 105 LEU A CA 1
ATOM 827 C C . LEU A 1 105 ? 1.563 3.357 16.410 1.00 93.69 105 LEU A C 1
ATOM 829 O O . LEU A 1 105 ? 2.689 2.886 16.242 1.00 93.69 105 LEU A O 1
ATOM 833 N N . VAL A 1 106 ? 1.091 3.656 17.619 1.00 96.50 106 VAL A N 1
ATOM 834 C CA . VAL A 1 106 ? 1.891 3.583 18.846 1.00 96.50 106 VAL A CA 1
ATOM 835 C C . VAL A 1 106 ? 1.321 2.582 19.844 1.00 96.50 106 VAL A C 1
ATOM 837 O O . VAL A 1 106 ? 0.105 2.481 20.010 1.00 96.50 106 VAL A O 1
ATOM 840 N N . SER A 1 107 ? 2.186 1.844 20.533 1.00 98.06 107 SER A N 1
ATOM 841 C CA . SER A 1 107 ? 1.795 0.937 21.613 1.00 98.06 107 SER A CA 1
ATOM 842 C C . SER A 1 107 ? 1.497 1.682 22.914 1.00 98.06 107 SER A C 1
ATOM 844 O O . SER A 1 107 ? 1.985 2.795 23.142 1.00 98.06 107 SER A O 1
ATOM 846 N N . SER A 1 108 ? 0.708 1.055 23.787 1.00 98.12 108 SER A N 1
ATOM 847 C CA . SER A 1 108 ? 0.484 1.535 25.159 1.00 98.12 108 SER A CA 1
ATOM 848 C C . SER A 1 108 ? 1.607 1.100 26.104 1.00 98.12 108 SER A C 1
ATOM 850 O O . SER A 1 108 ? 2.056 1.862 26.961 1.00 98.12 108 SER A O 1
ATOM 852 N N . ALA A 1 109 ? 2.076 -0.132 25.923 1.00 98.50 109 ALA A N 1
ATOM 853 C CA . ALA A 1 109 ? 3.124 -0.767 26.701 1.00 98.50 109 ALA A CA 1
ATOM 854 C C . ALA A 1 109 ? 3.829 -1.853 25.876 1.00 98.50 109 ALA A C 1
ATOM 856 O O . ALA A 1 109 ? 3.352 -2.264 24.811 1.00 98.50 109 ALA A O 1
ATOM 857 N N . THR A 1 110 ? 4.940 -2.350 26.411 1.00 98.62 110 THR A N 1
ATOM 858 C CA . THR A 1 110 ? 5.671 -3.502 25.885 1.00 98.62 110 THR A CA 1
ATOM 859 C C . THR A 1 110 ? 5.867 -4.545 26.981 1.00 98.62 110 THR A C 1
ATOM 861 O O . THR A 1 110 ? 6.344 -4.213 28.068 1.00 98.62 110 THR A O 1
ATOM 864 N N . ALA A 1 111 ? 5.539 -5.799 26.682 1.00 98.75 111 ALA A N 1
ATOM 865 C CA . ALA A 1 111 ? 5.757 -6.960 27.539 1.00 98.75 111 ALA A CA 1
ATOM 866 C C . ALA A 1 111 ? 6.890 -7.840 26.986 1.00 98.75 111 ALA A C 1
ATOM 868 O O . ALA A 1 111 ? 6.980 -8.040 25.774 1.00 98.75 111 ALA A O 1
ATOM 869 N N . TYR A 1 112 ? 7.731 -8.382 27.870 1.00 98.62 112 TYR A N 1
ATOM 870 C CA . TYR A 1 112 ? 8.894 -9.204 27.513 1.00 98.62 112 TYR A CA 1
ATOM 871 C C . TYR A 1 112 ? 8.825 -10.584 28.187 1.00 98.62 112 TYR A C 1
ATOM 873 O O . TYR A 1 112 ? 9.433 -10.775 29.246 1.00 98.62 112 TYR A O 1
ATOM 881 N N . PRO A 1 113 ? 8.089 -11.552 27.623 1.00 98.69 113 PRO A N 1
ATOM 882 C CA . PRO A 1 113 ? 8.043 -12.908 28.164 1.00 98.69 113 PRO A CA 1
ATOM 883 C C . PRO A 1 113 ? 9.378 -13.648 27.945 1.00 98.69 113 PRO A C 1
ATOM 885 O O . PRO A 1 113 ? 10.051 -13.441 26.938 1.00 98.69 113 PRO A O 1
ATOM 888 N N . ALA A 1 114 ? 9.767 -14.521 28.877 1.00 98.31 114 ALA A N 1
ATOM 889 C CA . ALA A 1 114 ? 10.977 -15.359 28.809 1.00 98.31 114 ALA A CA 1
ATOM 890 C C . ALA A 1 114 ? 10.736 -16.814 28.407 1.00 98.31 114 ALA A C 1
ATOM 892 O O . ALA A 1 114 ? 11.691 -17.580 28.281 1.00 98.31 114 ALA A O 1
ATOM 893 N N . SER A 1 115 ? 9.483 -17.232 28.267 1.00 98.69 115 SER A N 1
ATOM 894 C CA . SER A 1 115 ? 9.141 -18.611 27.933 1.00 98.69 115 SER A CA 1
ATOM 895 C C . SER A 1 115 ? 7.766 -18.693 27.292 1.00 98.69 115 SER A C 1
ATOM 897 O O . SER A 1 115 ? 6.932 -17.805 27.479 1.00 98.69 115 SER A O 1
ATOM 899 N N . THR A 1 116 ? 7.492 -19.808 26.617 1.00 98.69 116 THR A N 1
ATOM 900 C CA . THR A 1 116 ? 6.157 -20.146 26.112 1.00 98.69 116 THR A CA 1
ATOM 901 C C . THR A 1 116 ? 5.089 -20.055 27.212 1.00 98.69 116 THR A C 1
ATOM 903 O O . THR A 1 116 ? 4.011 -19.519 26.975 1.00 98.69 116 THR A O 1
ATOM 906 N N . ALA A 1 117 ? 5.393 -20.480 28.445 1.00 98.69 117 ALA A N 1
ATOM 907 C CA . ALA A 1 117 ? 4.456 -20.395 29.568 1.00 98.69 117 ALA A CA 1
ATOM 908 C C . ALA A 1 117 ? 4.108 -18.943 29.949 1.00 98.69 117 ALA A C 1
ATOM 910 O O . ALA A 1 117 ? 2.944 -18.634 30.215 1.00 98.69 117 ALA A O 1
ATOM 911 N N . GLU A 1 118 ? 5.094 -18.039 29.930 1.00 98.81 118 GLU A N 1
ATOM 912 C CA . GLU A 1 118 ? 4.852 -16.603 30.116 1.00 98.81 118 GLU A CA 1
ATOM 913 C C . GLU A 1 118 ? 4.029 -16.030 28.952 1.00 98.81 118 GLU A C 1
ATOM 915 O O . GLU A 1 118 ? 3.097 -15.271 29.198 1.00 98.81 118 GLU A O 1
ATOM 920 N N . VAL A 1 119 ? 4.272 -16.446 27.701 1.00 98.88 119 VAL A N 1
ATOM 921 C CA . VAL A 1 119 ? 3.431 -16.050 26.551 1.00 98.88 119 VAL A CA 1
ATOM 922 C C . VAL A 1 119 ? 1.975 -16.485 26.751 1.00 98.88 119 VAL A C 1
ATOM 924 O O . VAL A 1 119 ? 1.066 -15.679 26.552 1.00 98.88 119 VAL A O 1
ATOM 927 N N . GLN A 1 120 ? 1.727 -17.716 27.212 1.00 98.88 120 GLN A N 1
ATOM 928 C CA . GLN A 1 120 ? 0.372 -18.171 27.547 1.00 98.88 120 GLN A CA 1
ATOM 929 C C . GLN A 1 120 ? -0.268 -17.314 28.651 1.00 98.88 120 GLN A C 1
ATOM 931 O O . GLN A 1 120 ? -1.467 -17.039 28.595 1.00 98.88 120 GLN A O 1
ATOM 936 N N . ALA A 1 121 ? 0.510 -16.874 29.646 1.00 98.75 121 ALA A N 1
ATOM 937 C CA . ALA A 1 121 ? 0.026 -15.964 30.682 1.00 98.75 121 ALA A CA 1
ATOM 938 C C . ALA A 1 121 ? -0.363 -14.594 30.102 1.00 98.75 121 ALA A C 1
ATOM 940 O O . ALA A 1 121 ? -1.443 -14.103 30.421 1.00 98.75 121 ALA A O 1
ATOM 941 N N . VAL A 1 122 ? 0.441 -14.028 29.191 1.00 98.88 122 VAL A N 1
ATOM 942 C CA . VAL A 1 122 ? 0.108 -12.777 28.479 1.00 98.88 122 VAL A CA 1
ATOM 943 C C . VAL A 1 122 ? -1.176 -12.919 27.661 1.00 98.88 122 VAL A C 1
ATOM 945 O O . VAL A 1 122 ? -2.014 -12.022 27.671 1.00 98.88 122 VAL A O 1
ATOM 948 N N . VAL A 1 123 ? -1.369 -14.041 26.965 1.00 98.88 123 VAL A N 1
ATOM 949 C CA . VAL A 1 123 ? -2.581 -14.270 26.161 1.00 98.88 123 VAL A CA 1
ATOM 950 C C . VAL A 1 123 ? -3.825 -14.421 27.039 1.00 98.88 123 VAL A C 1
ATOM 952 O O . VAL A 1 123 ? -4.870 -13.849 26.727 1.00 98.88 123 VAL A O 1
ATOM 955 N N . ARG A 1 124 ? -3.732 -15.146 28.159 1.00 98.81 124 ARG A N 1
ATOM 956 C CA . ARG A 1 124 ? -4.842 -15.246 29.121 1.00 98.81 124 ARG A CA 1
ATOM 957 C C . ARG A 1 124 ? -5.180 -13.889 29.736 1.00 98.81 124 ARG A C 1
ATOM 959 O O . ARG A 1 124 ? -6.350 -13.526 29.764 1.00 98.81 124 ARG A O 1
ATOM 966 N N . TRP A 1 125 ? -4.162 -13.120 30.119 1.00 98.69 125 TRP A N 1
ATOM 967 C CA . TRP A 1 125 ? -4.311 -11.740 30.580 1.00 98.69 125 TRP A CA 1
ATOM 968 C C . TRP A 1 125 ? -5.028 -10.862 29.542 1.00 98.69 125 TRP A C 1
ATOM 970 O O . TRP A 1 125 ? -5.989 -10.169 29.856 1.00 98.69 125 TRP A O 1
ATOM 980 N N . ALA A 1 126 ? -4.626 -10.934 28.274 1.00 98.75 126 ALA A N 1
ATOM 981 C CA . ALA A 1 126 ? -5.255 -10.153 27.214 1.00 98.75 126 ALA A CA 1
ATOM 982 C C . ALA A 1 126 ? -6.740 -10.496 27.028 1.00 98.75 126 ALA A C 1
ATOM 984 O O . ALA A 1 126 ? -7.546 -9.601 26.781 1.00 98.75 126 ALA A O 1
ATOM 985 N N . ASN A 1 127 ? -7.114 -11.771 27.176 1.00 98.69 127 ASN A N 1
ATOM 986 C CA . ASN A 1 127 ? -8.517 -12.189 27.155 1.00 98.69 127 ASN A CA 1
ATOM 987 C C . ASN A 1 127 ? -9.300 -11.650 28.355 1.00 98.69 127 ASN A C 1
ATOM 989 O O . ASN A 1 127 ? -10.425 -11.195 28.173 1.00 98.69 127 ASN A O 1
ATOM 993 N N . GLU A 1 128 ? -8.714 -11.696 29.552 1.00 98.38 128 GLU A N 1
ATOM 994 C CA . GLU A 1 128 ? -9.335 -11.209 30.789 1.00 98.38 128 GLU A CA 1
ATOM 995 C C . GLU A 1 128 ? -9.670 -9.714 30.707 1.00 98.38 128 GLU A C 1
ATOM 997 O O . GLU A 1 128 ? -10.789 -9.314 31.021 1.00 98.38 128 GLU A O 1
ATOM 1002 N N . PHE A 1 129 ? -8.733 -8.902 30.210 1.00 98.06 129 PHE A N 1
ATOM 1003 C CA . PHE A 1 129 ? -8.889 -7.445 30.139 1.00 98.06 129 PHE A CA 1
ATOM 1004 C C . PHE A 1 129 ? -9.388 -6.932 28.777 1.00 98.06 129 PHE A C 1
ATOM 1006 O O . PHE A 1 129 ? -9.589 -5.732 28.602 1.00 98.06 129 PHE A O 1
ATOM 1013 N N . GLY A 1 130 ? -9.568 -7.810 27.786 1.00 97.50 130 GLY A N 1
ATOM 1014 C CA . GLY A 1 130 ? -9.975 -7.436 26.427 1.00 97.50 130 GLY A CA 1
ATOM 1015 C C . GLY A 1 130 ? -8.940 -6.609 25.649 1.00 97.50 130 GLY A C 1
ATOM 1016 O O . GLY A 1 130 ? -9.290 -5.982 24.642 1.00 97.50 130 GLY A O 1
ATOM 1017 N N . ILE A 1 131 ? -7.675 -6.607 26.084 1.00 98.50 131 ILE A N 1
ATOM 1018 C CA . ILE A 1 131 ? -6.610 -5.762 25.533 1.00 98.50 131 ILE A CA 1
ATOM 1019 C C . ILE A 1 131 ? -5.955 -6.431 24.312 1.00 98.50 131 ILE A C 1
ATOM 1021 O O . ILE A 1 131 ? -5.504 -7.573 24.404 1.00 98.50 131 ILE A O 1
ATOM 1025 N N . PRO A 1 132 ? -5.843 -5.737 23.164 1.00 98.75 132 PRO A N 1
ATOM 1026 C CA . PRO A 1 132 ? -5.162 -6.265 21.993 1.00 98.75 132 PRO A CA 1
ATOM 1027 C C . PRO A 1 132 ? -3.644 -6.392 22.194 1.00 98.75 132 PRO A C 1
ATOM 1029 O O . PRO A 1 132 ? -2.974 -5.491 22.711 1.00 98.75 132 PRO A O 1
ATOM 1032 N N . LEU A 1 133 ? -3.103 -7.508 21.712 1.00 98.88 133 LEU A N 1
ATOM 1033 C CA . LEU A 1 133 ? -1.684 -7.842 21.673 1.00 98.88 133 LEU A CA 1
ATOM 1034 C C . LEU A 1 133 ? -1.121 -7.655 20.265 1.00 98.88 133 LEU A C 1
ATOM 1036 O O . LEU A 1 133 ? -1.786 -7.952 19.272 1.00 98.88 133 LEU A O 1
ATOM 1040 N N . TYR A 1 134 ? 0.142 -7.250 20.175 1.00 98.75 134 TYR A N 1
ATOM 1041 C CA . TYR A 1 134 ? 0.894 -7.217 18.925 1.00 98.75 134 TYR A CA 1
ATOM 1042 C C . TYR A 1 134 ? 2.248 -7.923 19.103 1.00 98.75 134 TYR A C 1
ATOM 1044 O O . TYR A 1 134 ? 3.188 -7.325 19.634 1.00 98.75 134 TYR A O 1
ATOM 1052 N N . PRO A 1 135 ? 2.355 -9.212 18.734 1.00 98.62 135 PRO A N 1
ATOM 1053 C CA . PRO A 1 135 ? 3.571 -9.981 18.935 1.00 98.62 135 PRO A CA 1
ATOM 1054 C C . PRO A 1 135 ? 4.641 -9.594 17.917 1.00 98.62 135 PRO A C 1
ATOM 1056 O O . PRO A 1 135 ? 4.379 -9.472 16.721 1.00 98.62 135 PRO A O 1
ATOM 1059 N N . ILE A 1 136 ? 5.872 -9.459 18.397 1.00 98.44 136 ILE A N 1
ATOM 1060 C CA . ILE A 1 136 ? 7.062 -9.307 17.567 1.00 98.44 136 ILE A CA 1
ATOM 1061 C C . ILE A 1 136 ? 8.141 -10.275 18.045 1.00 98.44 136 ILE A C 1
ATOM 1063 O O . ILE A 1 136 ? 8.265 -10.569 19.232 1.00 98.44 136 ILE A O 1
ATOM 1067 N N . SER A 1 137 ? 8.967 -10.738 17.110 1.00 98.06 137 SER A N 1
ATOM 1068 C CA . SER A 1 137 ? 10.203 -11.442 17.447 1.00 98.06 137 SER A CA 1
ATOM 1069 C C . SER A 1 137 ? 11.267 -10.426 17.866 1.00 98.06 137 SER A C 1
ATOM 1071 O O . SER A 1 137 ? 11.423 -10.151 19.044 1.00 98.06 137 SER A O 1
ATOM 1073 N N . MET A 1 138 ? 11.950 -9.801 16.901 1.00 94.88 138 MET A N 1
ATOM 1074 C CA . MET A 1 138 ? 12.961 -8.769 17.166 1.00 94.88 138 MET A CA 1
ATOM 1075 C C . MET A 1 138 ? 12.543 -7.371 16.719 1.00 94.88 138 MET A C 1
ATOM 1077 O O . MET A 1 138 ? 13.296 -6.446 16.946 1.00 94.88 138 MET A O 1
ATOM 1081 N N . GLY A 1 139 ? 11.405 -7.191 16.038 1.00 94.56 139 GLY A N 1
ATOM 1082 C CA . GLY A 1 139 ? 10.913 -5.858 15.663 1.00 94.56 139 GLY A CA 1
ATOM 1083 C C . GLY A 1 139 ? 11.600 -5.161 14.479 1.00 94.56 139 GLY A C 1
ATOM 1084 O O . GLY A 1 139 ? 11.219 -4.055 14.107 1.00 94.56 139 GLY A O 1
ATOM 1085 N N . ARG A 1 140 ? 12.562 -5.820 13.823 1.00 96.25 140 ARG A N 1
ATOM 1086 C CA . ARG A 1 140 ? 13.315 -5.295 12.664 1.00 96.25 140 ARG A CA 1
ATOM 1087 C C . ARG A 1 140 ? 12.567 -5.366 11.336 1.00 96.25 140 ARG A C 1
ATOM 1089 O O . ARG A 1 140 ? 13.190 -5.449 10.281 1.00 96.25 140 ARG A O 1
ATOM 1096 N N . ASN A 1 141 ? 11.241 -5.315 11.373 1.00 96.81 141 ASN A N 1
ATOM 1097 C CA . ASN A 1 141 ? 10.413 -5.290 10.172 1.00 96.81 141 ASN A CA 1
ATOM 1098 C C . ASN A 1 141 ? 10.294 -3.870 9.582 1.00 96.81 141 ASN A C 1
ATOM 1100 O O . ASN A 1 141 ? 9.205 -3.401 9.244 1.00 96.81 141 ASN A O 1
ATOM 1104 N N . VAL A 1 142 ? 11.413 -3.139 9.572 1.00 94.69 142 VAL A N 1
ATOM 1105 C CA . VAL A 1 142 ? 11.481 -1.749 9.106 1.00 94.69 142 VAL A CA 1
ATOM 1106 C C . VAL A 1 142 ? 11.118 -1.688 7.622 1.00 94.69 142 VAL A C 1
ATOM 1108 O O . VAL A 1 142 ? 11.421 -2.612 6.873 1.00 94.69 142 VAL A O 1
ATOM 1111 N N . GLY A 1 143 ? 10.374 -0.654 7.232 1.00 94.94 143 GLY A N 1
ATOM 1112 C CA . GLY A 1 143 ? 9.743 -0.565 5.912 1.00 94.94 143 GLY A CA 1
ATOM 1113 C C . GLY A 1 143 ? 8.395 -1.272 5.778 1.00 94.94 143 GLY A C 1
ATOM 1114 O O . GLY A 1 143 ? 7.655 -0.985 4.843 1.00 94.94 143 GLY A O 1
ATOM 1115 N N . TYR A 1 144 ? 8.019 -2.110 6.748 1.00 97.81 144 TYR A N 1
ATOM 1116 C CA . TYR A 1 144 ? 6.696 -2.737 6.833 1.00 97.81 144 TYR A CA 1
ATOM 1117 C C . TYR A 1 144 ? 5.936 -2.388 8.131 1.00 97.81 144 TYR A C 1
ATOM 1119 O O . TYR A 1 144 ? 4.893 -2.975 8.414 1.00 97.81 144 TYR A O 1
ATOM 1127 N N . GLY A 1 145 ? 6.435 -1.417 8.906 1.00 95.31 145 GLY A N 1
ATOM 1128 C CA . GLY A 1 145 ? 5.825 -0.903 10.143 1.00 95.31 145 GLY A CA 1
ATOM 1129 C C . GLY A 1 145 ? 6.627 -1.208 11.408 1.00 95.31 145 GLY A C 1
ATOM 1130 O O . GLY A 1 145 ? 6.249 -0.791 12.502 1.00 95.31 145 GLY A O 1
ATOM 1131 N N . GLY A 1 146 ? 7.745 -1.933 11.282 1.00 96.00 146 GLY A N 1
ATOM 1132 C CA . GLY A 1 146 ? 8.666 -2.201 12.383 1.00 96.00 146 GLY A CA 1
ATOM 1133 C C . GLY A 1 146 ? 7.979 -2.900 13.553 1.00 96.00 146 GLY A C 1
ATOM 1134 O O . GLY A 1 146 ? 7.604 -4.069 13.459 1.00 96.00 146 GLY A O 1
ATOM 1135 N N . THR A 1 147 ? 7.834 -2.171 14.659 1.00 95.88 147 THR A N 1
ATOM 1136 C CA . THR A 1 147 ? 7.227 -2.664 15.908 1.00 95.88 147 THR A CA 1
ATOM 1137 C C . THR A 1 147 ? 5.843 -2.108 16.192 1.00 95.88 147 THR A C 1
ATOM 1139 O O . THR A 1 147 ? 5.222 -2.499 17.179 1.00 95.88 147 THR A O 1
ATOM 1142 N N . ALA A 1 148 ? 5.367 -1.196 15.346 1.00 97.56 148 ALA A N 1
ATOM 1143 C CA . ALA A 1 148 ? 4.097 -0.532 15.542 1.00 97.56 148 ALA A CA 1
ATOM 1144 C C . ALA A 1 148 ? 2.937 -1.537 15.533 1.00 97.56 148 ALA A C 1
ATOM 1146 O O . ALA A 1 148 ? 2.869 -2.378 14.635 1.00 97.56 148 ALA A O 1
ATOM 1147 N N . PRO A 1 149 ? 1.988 -1.447 16.475 1.00 97.88 149 PRO A N 1
ATOM 1148 C CA . PRO A 1 149 ? 0.748 -2.190 16.366 1.00 97.88 149 PRO A CA 1
ATOM 1149 C C . PRO A 1 149 ? -0.200 -1.530 15.358 1.00 97.88 149 PRO A C 1
ATOM 1151 O O . PRO A 1 149 ? -0.295 -0.306 15.279 1.00 97.88 149 PRO A O 1
ATOM 1154 N N . ARG A 1 150 ? -0.972 -2.345 14.626 1.00 96.69 150 ARG A N 1
ATOM 1155 C CA . ARG A 1 150 ? -1.992 -1.834 13.693 1.00 96.69 150 ARG A CA 1
ATOM 1156 C C . ARG A 1 150 ? -3.135 -1.105 14.404 1.00 96.69 150 ARG A C 1
ATOM 1158 O O . ARG A 1 150 ? -3.655 -0.127 13.867 1.00 96.69 150 ARG A O 1
ATOM 1165 N N . VAL A 1 151 ? -3.518 -1.586 15.588 1.00 97.44 151 VAL A N 1
ATOM 1166 C CA . VAL A 1 151 ? -4.456 -0.916 16.496 1.00 97.44 151 VAL A CA 1
ATOM 1167 C C . VAL A 1 151 ? -3.647 -0.138 17.537 1.00 97.44 151 VAL A C 1
ATOM 1169 O O . VAL A 1 151 ? -2.962 -0.763 18.356 1.00 97.44 151 VAL A O 1
ATOM 1172 N N . PRO A 1 152 ? -3.705 1.204 17.539 1.00 95.81 152 PRO A N 1
ATOM 1173 C CA . PRO A 1 152 ? -2.959 2.017 18.493 1.00 95.81 152 PRO A CA 1
ATOM 1174 C C . PRO A 1 152 ? -3.400 1.728 19.927 1.00 95.81 152 PRO A C 1
ATOM 1176 O O . PRO A 1 152 ? -4.572 1.464 20.187 1.00 95.81 152 PRO A O 1
ATOM 1179 N N . GLY A 1 153 ? -2.454 1.772 20.858 1.00 97.06 153 GLY A N 1
ATOM 1180 C CA . GLY A 1 153 ? -2.670 1.417 22.257 1.00 97.06 153 GLY A CA 1
ATOM 1181 C C . GLY A 1 153 ? -2.632 -0.085 22.550 1.00 97.06 153 GLY A C 1
ATOM 1182 O O . GLY A 1 153 ? -2.736 -0.468 23.712 1.00 97.06 153 GLY A O 1
ATOM 1183 N N . SER A 1 154 ? -2.421 -0.951 21.552 1.00 98.56 154 SER A N 1
ATOM 1184 C CA . SER A 1 154 ? -2.135 -2.372 21.813 1.00 98.56 154 SER A CA 1
ATOM 1185 C C . SER A 1 154 ? -0.855 -2.546 22.636 1.00 98.56 154 SER A C 1
ATOM 1187 O O . SER A 1 154 ? 0.045 -1.699 22.588 1.00 98.56 154 SER A O 1
ATOM 1189 N N . VAL A 1 155 ? -0.754 -3.665 23.354 1.00 98.81 155 VAL A N 1
ATOM 1190 C CA . VAL A 1 155 ? 0.486 -4.064 24.031 1.00 98.81 155 VAL A CA 1
ATOM 1191 C C . VAL A 1 155 ? 1.369 -4.828 23.054 1.00 98.81 155 VAL A C 1
ATOM 1193 O O . VAL A 1 155 ? 0.975 -5.867 22.522 1.00 98.81 155 VAL A O 1
ATOM 1196 N N . VAL A 1 156 ? 2.577 -4.321 22.819 1.00 98.81 156 VAL A N 1
ATOM 1197 C CA . VAL A 1 156 ? 3.583 -5.037 22.026 1.00 98.81 156 VAL A CA 1
ATOM 1198 C C . VAL A 1 156 ? 4.164 -6.159 22.879 1.00 98.81 156 VAL A C 1
ATOM 1200 O O . VAL A 1 156 ? 4.591 -5.926 24.007 1.00 98.81 156 VAL A O 1
ATOM 1203 N N . VAL A 1 157 ? 4.201 -7.378 22.348 1.00 98.81 157 VAL A N 1
ATOM 1204 C CA . VAL A 1 157 ? 4.824 -8.531 23.011 1.00 98.81 157 VAL A CA 1
ATOM 1205 C C . VAL A 1 157 ? 6.153 -8.800 22.317 1.00 98.81 157 VAL A C 1
ATOM 1207 O O . VAL A 1 157 ? 6.183 -9.403 21.247 1.00 98.81 157 VAL A O 1
ATOM 1210 N N . ASP A 1 158 ? 7.247 -8.310 22.897 1.00 98.50 158 ASP A N 1
ATOM 1211 C CA . ASP A 1 158 ? 8.605 -8.511 22.385 1.00 98.50 158 ASP A CA 1
ATOM 1212 C C . ASP A 1 158 ? 9.164 -9.821 22.940 1.00 98.50 158 ASP A C 1
ATOM 1214 O O . ASP A 1 158 ? 9.708 -9.889 24.047 1.00 98.50 158 ASP A O 1
ATOM 1218 N N . LEU A 1 159 ? 8.977 -10.876 22.149 1.00 98.56 159 LEU A N 1
ATOM 1219 C CA . LEU A 1 159 ? 9.404 -12.232 22.477 1.00 98.56 159 LEU A CA 1
ATOM 1220 C C . LEU A 1 159 ? 10.933 -12.331 22.485 1.00 98.56 159 LEU A C 1
ATOM 1222 O O . LEU A 1 159 ? 11.531 -12.989 23.336 1.00 98.56 159 LEU A O 1
ATOM 1226 N N . GLY A 1 160 ? 11.583 -11.671 21.525 1.00 97.00 160 GLY A N 1
ATOM 1227 C CA . GLY A 1 160 ? 12.988 -11.894 21.223 1.00 97.00 160 GLY A CA 1
ATOM 1228 C C . GLY A 1 160 ? 13.949 -11.359 22.273 1.00 97.00 160 GLY A C 1
ATOM 1229 O O . GLY A 1 160 ? 15.092 -11.809 22.325 1.00 97.00 160 GLY A O 1
ATOM 1230 N N . LYS A 1 161 ? 13.517 -10.441 23.144 1.00 96.06 161 LYS A N 1
ATOM 1231 C CA . LYS A 1 161 ? 14.389 -9.936 24.211 1.00 96.06 161 LYS A CA 1
ATOM 1232 C C . LYS A 1 161 ? 14.838 -11.029 25.185 1.00 96.06 161 LYS A C 1
ATOM 1234 O O . LYS A 1 161 ? 15.999 -11.014 25.596 1.00 96.06 161 LYS A O 1
ATOM 1239 N N . ARG A 1 162 ? 13.933 -11.936 25.576 1.00 97.69 162 ARG A N 1
ATOM 1240 C CA . ARG A 1 162 ? 14.193 -12.978 26.593 1.00 97.69 162 ARG A CA 1
ATOM 1241 C C . ARG A 1 162 ? 14.019 -14.412 26.072 1.00 97.69 162 ARG A C 1
ATOM 1243 O O . ARG A 1 162 ? 14.568 -15.315 26.695 1.00 97.69 162 ARG A O 1
ATOM 1250 N N . MET A 1 163 ? 13.346 -14.615 24.937 1.00 98.38 163 MET A N 1
ATOM 1251 C CA . MET A 1 163 ? 13.301 -15.891 24.208 1.00 98.38 163 MET A CA 1
ATOM 1252 C C . MET A 1 163 ? 14.241 -15.816 22.994 1.00 98.38 163 MET A C 1
ATOM 1254 O O . MET A 1 163 ? 13.805 -15.536 21.879 1.00 98.38 163 MET A O 1
ATOM 1258 N N . ASN A 1 164 ? 15.550 -15.974 23.207 1.00 97.31 164 ASN A N 1
ATOM 1259 C CA . ASN A 1 164 ? 16.603 -15.780 22.198 1.00 97.31 164 ASN A CA 1
ATOM 1260 C C . ASN A 1 164 ? 17.572 -16.963 22.042 1.00 97.31 164 ASN A C 1
ATOM 1262 O O . ASN A 1 164 ? 18.694 -16.793 21.559 1.00 97.31 164 ASN A O 1
ATOM 1266 N N . LYS A 1 165 ? 17.160 -18.161 22.451 1.00 98.06 165 LYS A N 1
ATOM 1267 C CA . LYS A 1 165 ? 17.993 -19.362 22.417 1.00 98.06 165 LYS A CA 1
ATOM 1268 C C . LYS A 1 165 ? 17.911 -20.079 21.075 1.00 98.06 165 LYS A C 1
ATOM 1270 O O . LYS A 1 165 ? 16.846 -20.243 20.482 1.00 98.06 165 LYS A O 1
ATOM 1275 N N . ILE A 1 166 ? 19.056 -20.606 20.655 1.00 98.50 166 ILE A N 1
ATOM 1276 C CA . ILE A 1 166 ? 19.129 -21.696 19.683 1.00 98.50 166 ILE A CA 1
ATOM 1277 C C . ILE A 1 166 ? 18.931 -22.983 20.485 1.00 98.50 166 ILE A C 1
ATOM 1279 O O . ILE A 1 166 ? 19.833 -23.411 21.207 1.00 98.50 166 ILE A O 1
ATOM 1283 N N . LEU A 1 167 ? 17.726 -23.544 20.421 1.00 98.00 167 LEU A N 1
ATOM 1284 C CA . LEU A 1 167 ? 17.299 -24.668 21.257 1.00 98.00 167 LEU A CA 1
ATOM 1285 C C . LEU A 1 167 ? 17.993 -25.966 20.847 1.00 98.00 167 LEU A C 1
ATOM 1287 O O . LEU A 1 167 ? 18.400 -26.749 21.702 1.00 98.00 167 LEU A O 1
ATOM 1291 N N . ASN A 1 168 ? 18.162 -26.170 19.540 1.00 96.12 168 ASN A N 1
ATOM 1292 C CA . ASN A 1 168 ? 18.844 -27.333 18.989 1.00 96.12 168 ASN A CA 1
ATOM 1293 C C . ASN A 1 168 ? 19.524 -26.996 17.652 1.00 96.12 168 ASN A C 1
ATOM 1295 O O . ASN A 1 168 ? 19.007 -26.192 16.878 1.00 96.12 168 ASN A O 1
ATOM 1299 N N . ILE A 1 169 ? 20.657 -27.647 17.375 1.00 97.88 169 ILE A N 1
ATOM 1300 C CA . ILE A 1 169 ? 21.218 -27.803 16.028 1.00 97.88 169 ILE A CA 1
ATOM 1301 C C . ILE A 1 169 ? 21.554 -29.286 15.874 1.00 97.88 169 ILE A C 1
ATOM 1303 O O . ILE A 1 169 ? 22.494 -29.775 16.504 1.00 97.88 169 ILE A O 1
ATOM 1307 N N . ASP A 1 170 ? 20.786 -29.981 15.044 1.00 96.06 170 ASP A N 1
ATOM 1308 C CA . ASP A 1 170 ? 20.999 -31.383 14.715 1.00 96.06 170 ASP A CA 1
ATOM 1309 C C . ASP A 1 170 ? 21.853 -31.478 13.448 1.00 96.06 170 ASP A C 1
ATOM 1311 O O . ASP A 1 170 ? 21.387 -31.225 12.334 1.00 96.06 170 ASP A O 1
ATOM 1315 N N . ALA A 1 171 ? 23.120 -31.848 13.633 1.00 95.19 171 ALA A N 1
ATOM 1316 C CA . ALA A 1 171 ? 24.058 -32.021 12.534 1.00 95.19 171 ALA A CA 1
ATOM 1317 C C . ALA A 1 171 ? 23.806 -33.289 11.701 1.00 95.19 171 ALA A C 1
ATOM 1319 O O . ALA A 1 171 ? 24.217 -33.340 10.547 1.00 95.19 171 ALA A O 1
ATOM 1320 N N . GLY A 1 172 ? 23.143 -34.307 12.253 1.00 94.50 172 GLY A N 1
ATOM 1321 C CA . GLY A 1 172 ? 22.770 -35.502 11.497 1.00 94.50 172 GLY A CA 1
ATOM 1322 C C . GLY A 1 172 ? 21.601 -35.238 10.548 1.00 94.50 172 GLY A C 1
ATOM 1323 O O . GLY A 1 172 ? 21.586 -35.765 9.439 1.00 94.50 172 GLY A O 1
ATOM 1324 N N . ASN A 1 173 ? 20.655 -34.394 10.969 1.00 94.69 173 ASN A N 1
ATOM 1325 C CA . ASN A 1 173 ? 19.469 -34.020 10.189 1.00 94.69 173 ASN A CA 1
ATOM 1326 C C . ASN A 1 173 ? 19.624 -32.692 9.417 1.00 94.69 173 ASN A C 1
ATOM 1328 O O . ASN A 1 173 ? 18.681 -32.269 8.759 1.00 94.69 173 ASN A O 1
ATOM 1332 N N . ALA A 1 174 ? 20.775 -32.012 9.520 1.00 97.12 174 ALA A N 1
ATOM 1333 C CA . ALA A 1 174 ? 21.009 -30.677 8.954 1.00 97.12 174 ALA A CA 1
ATOM 1334 C C . ALA A 1 174 ? 19.859 -29.702 9.276 1.00 97.12 174 ALA A C 1
ATOM 1336 O O . ALA A 1 174 ? 19.251 -29.102 8.394 1.00 97.12 174 ALA A O 1
ATOM 1337 N N . SER A 1 175 ? 19.517 -29.577 10.560 1.00 97.62 175 SER A N 1
ATOM 1338 C CA . SER A 1 175 ? 18.376 -28.763 10.996 1.00 97.62 175 SER A CA 1
ATOM 1339 C C . SER A 1 175 ? 18.644 -28.044 12.312 1.00 97.62 175 SER A C 1
ATOM 1341 O O . SER A 1 175 ? 19.540 -28.419 13.070 1.00 97.62 175 SER A O 1
ATOM 1343 N N . CYS A 1 176 ? 17.862 -27.013 12.608 1.00 98.25 176 CYS A N 1
ATOM 1344 C CA . CYS A 1 176 ? 17.895 -26.326 13.892 1.00 98.25 176 CYS A CA 1
ATOM 1345 C C . CYS A 1 176 ? 16.491 -25.984 14.392 1.00 98.25 176 CYS A C 1
ATOM 1347 O O . CYS A 1 176 ? 15.527 -25.995 13.631 1.00 98.25 176 CYS A O 1
ATOM 1349 N N . VAL A 1 177 ? 16.390 -25.673 15.685 1.00 98.62 177 VAL A N 1
ATOM 1350 C CA . VAL A 1 177 ? 15.187 -25.112 16.313 1.00 98.62 177 VAL A CA 1
ATOM 1351 C C . VAL A 1 177 ? 15.589 -23.847 17.051 1.00 98.62 177 VAL A C 1
ATOM 1353 O O . VAL A 1 177 ? 16.541 -23.857 17.837 1.00 98.62 177 VAL A O 1
ATOM 1356 N N . VAL A 1 178 ? 14.871 -22.756 16.798 1.00 98.81 178 VAL A N 1
ATOM 1357 C CA . VAL A 1 178 ? 15.196 -21.432 17.339 1.00 98.81 178 VAL A CA 1
ATOM 1358 C C . VAL A 1 178 ? 13.993 -20.785 18.018 1.00 98.81 178 VAL A C 1
ATOM 1360 O O . VAL A 1 178 ? 12.849 -20.964 17.594 1.00 98.81 178 VAL A O 1
ATOM 1363 N N . GLU A 1 179 ? 14.268 -20.011 19.066 1.00 98.81 179 GLU A N 1
ATOM 1364 C CA . GLU A 1 179 ? 13.330 -19.052 19.656 1.00 98.81 179 GLU A CA 1
ATOM 1365 C C . GLU A 1 179 ? 13.287 -17.737 18.835 1.00 98.81 179 GLU A C 1
ATOM 1367 O O . GLU A 1 179 ? 14.177 -17.479 18.013 1.00 98.81 179 GLU A O 1
ATOM 1372 N N . PRO A 1 180 ? 12.298 -16.845 19.053 1.00 98.56 180 PRO A N 1
ATOM 1373 C CA . PRO A 1 180 ? 12.078 -15.669 18.209 1.00 98.56 180 PRO A CA 1
ATOM 1374 C C . PRO A 1 180 ? 13.236 -14.656 18.235 1.00 98.56 180 PRO A C 1
ATOM 1376 O O . PRO A 1 180 ? 13.432 -13.905 17.282 1.00 98.56 180 PRO A O 1
ATOM 1379 N N . GLY A 1 181 ? 14.027 -14.612 19.303 1.00 97.94 181 GLY A N 1
ATOM 1380 C CA . GLY A 1 181 ? 15.141 -13.678 19.479 1.00 97.94 181 GLY A CA 1
ATOM 1381 C C . GLY A 1 181 ? 16.444 -14.075 18.791 1.00 97.94 181 GLY A C 1
ATOM 1382 O O . GLY A 1 181 ? 17.417 -13.327 18.881 1.00 97.94 181 GLY A O 1
ATOM 1383 N N . VAL A 1 182 ? 16.492 -15.225 18.111 1.00 98.38 182 VAL A N 1
ATOM 1384 C CA . VAL A 1 182 ? 17.677 -15.634 17.349 1.00 98.38 182 VAL A CA 1
ATOM 1385 C C . VAL A 1 182 ? 17.749 -14.835 16.048 1.00 98.38 182 VAL A C 1
ATOM 1387 O O . VAL A 1 182 ? 16.933 -15.013 15.141 1.00 98.38 182 VAL A O 1
ATOM 1390 N N . SER A 1 183 ? 18.746 -13.953 15.953 1.00 98.12 183 SER A N 1
ATOM 1391 C CA . SER A 1 183 ? 19.077 -13.261 14.704 1.00 98.12 183 SER A CA 1
ATOM 1392 C C . SER A 1 183 ? 19.878 -14.149 13.750 1.00 98.12 183 SER A C 1
ATOM 1394 O O . SER A 1 183 ? 20.524 -15.106 14.186 1.00 98.12 183 SER A O 1
ATOM 1396 N N . TYR A 1 184 ? 19.922 -13.796 12.461 1.00 98.44 184 TYR A N 1
ATOM 1397 C CA . TYR A 1 184 ? 20.809 -14.479 11.509 1.00 98.44 184 TYR A CA 1
ATOM 1398 C C . TYR A 1 184 ? 22.284 -14.379 11.931 1.00 98.44 184 TYR A C 1
ATOM 1400 O O . TYR A 1 184 ? 23.023 -15.349 11.783 1.00 98.44 184 TYR A O 1
ATOM 1408 N N . PHE A 1 185 ? 22.713 -13.258 12.533 1.00 98.00 185 PHE A N 1
ATOM 1409 C CA . PHE A 1 185 ? 24.055 -13.148 13.127 1.00 98.00 185 PHE A CA 1
ATOM 1410 C C . PHE A 1 185 ? 24.301 -14.199 14.213 1.00 98.00 185 PHE A C 1
ATOM 1412 O O . PHE A 1 185 ? 25.336 -14.859 14.189 1.00 98.00 185 PHE A O 1
ATOM 1419 N N . ALA A 1 186 ? 23.356 -14.365 15.142 1.00 97.69 186 ALA A N 1
ATOM 1420 C CA . ALA A 1 186 ? 23.495 -15.310 16.246 1.00 97.69 186 ALA A CA 1
ATOM 1421 C C . ALA A 1 186 ? 23.532 -16.766 15.756 1.00 97.69 186 ALA A C 1
ATOM 1423 O O . ALA A 1 186 ? 24.365 -17.544 16.218 1.00 97.69 186 ALA A O 1
ATOM 1424 N N . LEU A 1 187 ? 22.670 -17.126 14.798 1.00 98.25 187 LEU A N 1
ATOM 1425 C CA . LEU A 1 187 ? 22.653 -18.476 14.233 1.00 98.25 187 LEU A CA 1
ATOM 1426 C C . LEU A 1 187 ? 23.933 -18.781 13.446 1.00 98.25 187 LEU A C 1
ATOM 1428 O O . LEU A 1 187 ? 24.525 -19.843 13.637 1.00 98.25 187 LEU A O 1
ATOM 1432 N N . TYR A 1 188 ? 24.388 -17.838 12.614 1.00 98.19 188 TYR A N 1
ATOM 1433 C CA . TYR A 1 188 ? 25.655 -17.961 11.896 1.00 98.19 188 TYR A CA 1
ATOM 1434 C C . TYR A 1 188 ? 26.824 -18.174 12.862 1.00 98.19 188 TYR A C 1
ATOM 1436 O O . TYR A 1 188 ? 27.567 -19.145 12.728 1.00 98.19 188 TYR A O 1
ATOM 1444 N N . ASP A 1 189 ? 26.972 -17.298 13.859 1.00 97.12 189 ASP A N 1
ATOM 1445 C CA . ASP A 1 189 ? 28.091 -17.351 14.800 1.00 97.12 189 ASP A CA 1
ATOM 1446 C C . ASP A 1 189 ? 28.103 -18.664 15.601 1.00 97.12 189 ASP A C 1
ATOM 1448 O O . ASP A 1 189 ? 29.174 -19.217 15.846 1.00 97.12 189 ASP A O 1
ATOM 1452 N N . GLU A 1 190 ? 26.938 -19.208 15.969 1.00 97.56 190 GLU A N 1
ATOM 1453 C CA . GLU A 1 190 ? 26.861 -20.490 16.678 1.00 97.56 190 GLU A CA 1
ATOM 1454 C C . GLU A 1 190 ? 27.236 -21.680 15.777 1.00 97.56 190 GLU A C 1
ATOM 1456 O O . GLU A 1 190 ? 27.948 -22.581 16.227 1.00 97.56 190 GLU A O 1
ATOM 1461 N N . ILE A 1 191 ? 26.836 -21.676 14.499 1.00 98.06 191 ILE A N 1
ATOM 1462 C CA . ILE A 1 191 ? 27.268 -22.684 13.513 1.00 98.06 191 ILE A CA 1
ATOM 1463 C C . ILE A 1 191 ? 28.790 -22.645 13.337 1.00 98.06 191 ILE A C 1
ATOM 1465 O O . ILE A 1 191 ? 29.441 -23.692 13.392 1.00 98.06 191 ILE A O 1
ATOM 1469 N N . GLN A 1 192 ? 29.365 -21.444 13.198 1.00 97.00 192 GLN A N 1
ATOM 1470 C CA . GLN A 1 192 ? 30.815 -21.266 13.077 1.00 97.00 192 GLN A CA 1
ATOM 1471 C C . GLN A 1 192 ? 31.547 -21.710 14.348 1.00 97.00 192 GLN A C 1
ATOM 1473 O O . GLN A 1 192 ? 32.532 -22.441 14.280 1.00 97.00 192 GLN A O 1
ATOM 1478 N N . LYS A 1 193 ? 31.041 -21.330 15.525 1.00 96.69 193 LYS A N 1
ATOM 1479 C CA . LYS A 1 193 ? 31.611 -21.706 16.826 1.00 96.69 193 LYS A CA 1
ATOM 1480 C C . LYS A 1 193 ? 31.622 -23.219 17.048 1.00 96.69 193 LYS A C 1
ATOM 1482 O O . LYS A 1 193 ? 32.561 -23.733 17.652 1.00 96.69 193 LYS A O 1
ATOM 1487 N N . ARG A 1 194 ? 30.599 -23.933 16.569 1.00 97.50 194 ARG A N 1
ATOM 1488 C CA . ARG A 1 194 ? 30.534 -25.404 16.611 1.00 97.50 194 ARG A CA 1
ATOM 1489 C C . ARG A 1 194 ? 31.305 -26.080 15.473 1.00 97.50 194 ARG A C 1
ATOM 1491 O O . ARG A 1 194 ? 31.383 -27.305 15.465 1.00 97.50 194 ARG A O 1
ATOM 1498 N N . ASN A 1 195 ? 31.870 -25.305 14.543 1.00 97.25 195 ASN A N 1
ATOM 1499 C CA . ASN A 1 195 ? 32.573 -25.787 13.354 1.00 97.25 195 ASN A CA 1
ATOM 1500 C C . ASN A 1 195 ? 31.728 -26.785 12.538 1.00 97.25 195 ASN A C 1
ATOM 1502 O O . ASN A 1 195 ? 32.202 -27.851 12.142 1.00 97.25 195 ASN A O 1
ATOM 1506 N N . LEU A 1 196 ? 30.445 -26.464 12.350 1.00 97.75 196 LEU A N 1
ATOM 1507 C CA . LEU A 1 196 ? 29.517 -27.312 11.605 1.00 97.75 196 LEU A CA 1
ATOM 1508 C C . LEU A 1 196 ? 29.592 -27.013 10.099 1.00 97.75 196 LEU A C 1
ATOM 1510 O O . LEU A 1 196 ? 29.724 -25.849 9.720 1.00 97.75 196 LEU A O 1
ATOM 1514 N N . PRO A 1 197 ? 29.451 -28.026 9.225 1.00 96.81 197 PRO A N 1
ATOM 1515 C CA . PRO A 1 197 ? 29.576 -27.871 7.775 1.00 96.81 197 PRO A CA 1
ATOM 1516 C C . PRO A 1 197 ? 28.275 -27.356 7.136 1.00 96.81 197 PRO A C 1
ATOM 1518 O O . PRO A 1 197 ? 27.829 -27.884 6.116 1.00 96.81 197 PRO A O 1
ATOM 1521 N N . PHE A 1 198 ? 27.647 -26.353 7.750 1.00 98.06 198 PHE A N 1
ATOM 1522 C CA . PHE A 1 198 ? 26.370 -25.800 7.310 1.00 98.06 198 PHE A CA 1
ATOM 1523 C C . PHE A 1 198 ? 26.464 -24.311 7.013 1.00 98.06 198 PHE A C 1
ATOM 1525 O O . PHE A 1 198 ? 27.215 -23.572 7.651 1.00 98.06 198 PHE A O 1
ATOM 1532 N N . TRP A 1 199 ? 25.632 -23.874 6.082 1.00 97.88 199 TRP A N 1
ATOM 1533 C CA . TRP A 1 199 ? 25.288 -22.486 5.850 1.00 97.88 199 TRP A CA 1
ATOM 1534 C C . TRP A 1 199 ? 23.850 -22.235 6.287 1.00 97.88 199 TRP A C 1
ATOM 1536 O O . TRP A 1 199 ? 22.978 -23.101 6.180 1.00 97.88 199 TRP A O 1
ATOM 1546 N N . ILE A 1 200 ? 23.617 -21.024 6.782 1.00 97.81 200 ILE A N 1
ATOM 1547 C CA . ILE A 1 200 ? 22.266 -20.476 6.884 1.00 97.81 200 ILE A CA 1
ATOM 1548 C C . ILE A 1 200 ? 21.903 -19.827 5.554 1.00 97.81 200 ILE A C 1
ATOM 1550 O O . ILE A 1 200 ? 22.788 -19.374 4.831 1.00 97.81 200 ILE A O 1
ATOM 1554 N N . ASP A 1 201 ? 20.614 -19.703 5.272 1.00 98.19 201 ASP A N 1
ATOM 1555 C CA . ASP A 1 201 ? 20.163 -18.643 4.379 1.00 98.19 201 ASP A CA 1
ATOM 1556 C C . ASP A 1 201 ? 19.953 -17.361 5.197 1.00 98.19 201 ASP A C 1
ATOM 1558 O O . ASP A 1 201 ? 19.528 -17.422 6.355 1.00 98.19 201 ASP A O 1
ATOM 1562 N N . CYS A 1 202 ? 20.299 -16.203 4.638 1.00 96.69 202 CYS A N 1
ATOM 1563 C CA . CYS A 1 202 ? 20.016 -14.919 5.258 1.00 96.69 202 CYS A CA 1
ATOM 1564 C C . CYS A 1 202 ? 19.549 -13.872 4.234 1.00 96.69 202 CYS A C 1
ATOM 1566 O O . CYS A 1 202 ? 20.015 -13.859 3.092 1.00 96.69 202 CYS A O 1
ATOM 1568 N N . PRO A 1 203 ? 18.658 -12.950 4.651 1.00 97.00 203 PRO A N 1
ATOM 1569 C CA . PRO A 1 203 ? 18.301 -11.787 3.853 1.00 97.00 203 PRO A CA 1
ATOM 1570 C C . PRO A 1 203 ? 19.479 -10.801 3.794 1.00 97.00 203 PRO A C 1
ATOM 1572 O O . PRO A 1 203 ? 20.518 -10.988 4.428 1.00 97.00 203 PRO A O 1
ATOM 1575 N N . ASP A 1 204 ? 19.282 -9.682 3.099 1.00 95.69 204 ASP A N 1
ATOM 1576 C CA . ASP A 1 204 ? 20.321 -8.671 2.857 1.00 95.69 204 ASP A CA 1
ATOM 1577 C C . ASP A 1 204 ? 20.934 -8.109 4.149 1.00 95.69 204 ASP A C 1
ATOM 1579 O O . ASP A 1 204 ? 22.115 -7.759 4.206 1.00 95.69 204 ASP A O 1
ATOM 1583 N N . LEU A 1 205 ? 20.118 -8.025 5.204 1.00 96.38 205 LEU A N 1
ATOM 1584 C CA . LEU A 1 205 ? 20.510 -7.545 6.521 1.00 96.38 205 LEU A CA 1
ATOM 1585 C C . LEU A 1 205 ? 20.349 -8.646 7.567 1.00 96.38 205 LEU A C 1
ATOM 1587 O O . LEU A 1 205 ? 19.237 -9.034 7.929 1.00 96.38 205 LEU A O 1
ATOM 1591 N N . GLY A 1 206 ? 21.468 -9.077 8.145 1.00 96.12 206 GLY A N 1
ATOM 1592 C CA . GLY A 1 206 ? 21.500 -10.196 9.091 1.00 96.12 206 GLY A CA 1
ATOM 1593 C C . GLY A 1 206 ? 20.956 -9.921 10.494 1.00 96.12 206 GLY A C 1
ATOM 1594 O O . GLY A 1 206 ? 20.987 -10.798 11.357 1.00 96.12 206 GLY A O 1
ATOM 1595 N N . GLY A 1 207 ? 20.486 -8.702 10.764 1.00 95.69 207 GLY A N 1
ATOM 1596 C CA . GLY A 1 207 ? 19.977 -8.345 12.084 1.00 95.69 207 GLY A CA 1
ATOM 1597 C C . GLY A 1 207 ? 18.590 -8.913 12.368 1.00 95.69 207 GLY A C 1
ATOM 1598 O O . GLY A 1 207 ? 18.216 -9.019 13.533 1.00 95.69 207 GLY A O 1
ATOM 1599 N N . GLY A 1 208 ? 17.807 -9.257 11.347 1.00 97.06 208 GLY A N 1
ATOM 1600 C CA . GLY A 1 208 ? 16.456 -9.783 11.533 1.00 97.06 208 GLY A CA 1
ATOM 1601 C C . GLY A 1 208 ? 16.419 -11.082 12.345 1.00 97.06 208 GLY A C 1
ATOM 1602 O O . GLY A 1 208 ? 17.411 -11.801 12.424 1.00 97.06 208 GLY A O 1
ATOM 1603 N N . SER A 1 209 ? 15.255 -11.379 12.923 1.00 98.31 209 SER A N 1
ATOM 1604 C CA . SER A 1 209 ? 14.954 -12.696 13.499 1.00 98.31 209 SER A CA 1
ATOM 1605 C C . SER A 1 209 ? 14.827 -13.730 12.383 1.00 98.31 209 SER A C 1
ATOM 1607 O O . SER A 1 209 ? 14.125 -13.457 11.408 1.00 98.31 209 SER A O 1
ATOM 1609 N N . VAL A 1 210 ? 15.438 -14.906 12.549 1.00 98.56 210 VAL A N 1
ATOM 1610 C CA . VAL A 1 210 ? 15.286 -16.033 11.608 1.00 98.56 210 VAL A CA 1
ATOM 1611 C C . VAL A 1 210 ? 13.813 -16.451 11.529 1.00 98.56 210 VAL A C 1
ATOM 1613 O O . VAL A 1 210 ? 13.211 -16.457 10.459 1.00 98.56 210 VAL A O 1
ATOM 1616 N N . LEU A 1 211 ? 13.202 -16.689 12.694 1.00 98.25 211 LEU A N 1
ATOM 1617 C CA . LEU A 1 211 ? 11.792 -17.057 12.828 1.00 98.25 211 LEU A CA 1
ATOM 1618 C C . LEU A 1 211 ? 10.863 -15.947 12.335 1.00 98.25 211 LEU A C 1
ATOM 1620 O O . LEU A 1 211 ? 9.982 -16.193 11.515 1.00 98.25 211 LEU A O 1
ATOM 1624 N N . GLY A 1 212 ? 11.066 -14.719 12.818 1.00 98.31 212 GLY A N 1
ATOM 1625 C CA . GLY A 1 212 ? 10.196 -13.587 12.499 1.00 98.31 212 GLY A CA 1
ATOM 1626 C C . GLY A 1 212 ? 10.178 -13.248 11.007 1.00 98.31 212 GLY A C 1
ATOM 1627 O O . GLY A 1 212 ? 9.138 -12.871 10.477 1.00 98.31 212 GLY A O 1
ATOM 1628 N N . ASN A 1 213 ? 11.314 -13.400 10.321 1.00 98.69 213 ASN A N 1
ATOM 1629 C CA . ASN A 1 213 ? 11.386 -13.231 8.874 1.00 98.69 213 ASN A CA 1
ATOM 1630 C C . ASN A 1 213 ? 10.638 -14.359 8.138 1.00 98.69 213 ASN A C 1
ATOM 1632 O O . ASN A 1 213 ? 9.834 -14.064 7.255 1.00 98.69 213 ASN A O 1
ATOM 1636 N N . ALA A 1 214 ? 10.837 -15.619 8.541 1.00 98.62 214 ALA A N 1
ATOM 1637 C CA . ALA A 1 214 ? 10.192 -16.769 7.911 1.00 98.62 214 ALA A CA 1
ATOM 1638 C C . ALA A 1 214 ? 8.659 -16.724 8.009 1.00 98.62 214 ALA A C 1
ATOM 1640 O O . ALA A 1 214 ? 7.975 -16.930 7.010 1.00 98.62 214 ALA A O 1
ATOM 1641 N N . ILE A 1 215 ? 8.091 -16.389 9.174 1.00 97.69 215 ILE A N 1
ATOM 1642 C CA . ILE A 1 215 ? 6.625 -16.307 9.326 1.00 97.69 215 ILE A CA 1
ATOM 1643 C C . ILE A 1 215 ? 6.012 -15.137 8.551 1.00 97.69 215 ILE A C 1
ATOM 1645 O O . ILE A 1 215 ? 4.829 -15.174 8.225 1.00 97.69 215 ILE A O 1
ATOM 1649 N N . ASP A 1 216 ? 6.801 -14.119 8.207 1.00 98.00 216 ASP A N 1
ATOM 1650 C CA . ASP A 1 216 ? 6.373 -13.048 7.304 1.00 98.00 216 ASP A CA 1
ATOM 1651 C C . ASP A 1 216 ? 6.713 -13.344 5.832 1.00 98.00 216 ASP A C 1
ATOM 1653 O O . ASP A 1 216 ? 6.580 -12.461 4.981 1.00 98.00 216 ASP A O 1
ATOM 1657 N N . ARG A 1 217 ? 7.104 -14.598 5.544 1.00 97.44 217 ARG A N 1
ATOM 1658 C CA . ARG A 1 217 ? 7.476 -15.150 4.232 1.00 97.44 217 ARG A CA 1
ATOM 1659 C C . ARG A 1 217 ? 8.600 -14.368 3.559 1.00 97.44 217 ARG A C 1
ATOM 1661 O O . ARG A 1 217 ? 8.551 -14.090 2.366 1.00 97.44 217 ARG A O 1
ATOM 1668 N N . GLY A 1 218 ? 9.579 -13.936 4.351 1.00 95.06 218 GLY A N 1
ATOM 1669 C CA . GLY A 1 218 ? 10.735 -13.223 3.831 1.00 95.06 218 GLY A CA 1
ATOM 1670 C C . GLY A 1 218 ? 11.628 -14.113 2.967 1.00 95.06 218 GLY A C 1
ATOM 1671 O O . GLY A 1 218 ? 11.589 -15.339 3.045 1.00 95.06 218 GLY A O 1
ATOM 1672 N N . VAL A 1 219 ? 12.439 -13.447 2.151 1.00 94.81 219 VAL A N 1
ATOM 1673 C CA . VAL A 1 219 ? 13.288 -14.064 1.130 1.00 94.81 219 VAL A CA 1
ATOM 1674 C C . VAL A 1 219 ? 14.759 -13.915 1.511 1.00 94.81 219 VAL A C 1
ATOM 1676 O O . VAL A 1 219 ? 15.158 -12.918 2.123 1.00 94.81 219 VAL A O 1
ATOM 1679 N N . GLY A 1 220 ? 15.546 -14.910 1.131 1.00 96.19 220 GLY A N 1
ATOM 1680 C CA . GLY A 1 220 ? 16.998 -14.918 1.163 1.00 96.19 220 GLY A CA 1
ATOM 1681 C C . GLY A 1 220 ? 17.589 -15.352 -0.182 1.00 96.19 220 GLY A C 1
ATOM 1682 O O . GLY A 1 220 ? 16.920 -15.258 -1.213 1.00 96.19 220 GLY A O 1
ATOM 1683 N N . TYR A 1 221 ? 18.861 -15.752 -0.212 1.00 97.31 221 TYR A N 1
ATOM 1684 C CA . TYR A 1 221 ? 19.653 -15.721 -1.457 1.00 97.31 221 TYR A CA 1
ATOM 1685 C C . TYR A 1 221 ? 20.583 -16.907 -1.691 1.00 97.31 221 TYR A C 1
ATOM 1687 O O . TYR A 1 221 ? 21.455 -16.840 -2.560 1.00 97.31 221 TYR A O 1
ATOM 1695 N N . THR A 1 222 ? 20.407 -17.992 -0.949 1.00 97.38 222 THR A N 1
ATOM 1696 C CA . THR A 1 222 ? 20.964 -19.308 -1.281 1.00 97.38 222 THR A CA 1
ATOM 1697 C C . THR A 1 222 ? 19.880 -20.138 -2.003 1.00 97.38 222 THR A C 1
ATOM 1699 O O . THR A 1 222 ? 18.781 -19.630 -2.257 1.00 97.38 222 THR A O 1
ATOM 1702 N N . PRO A 1 223 ? 20.120 -21.415 -2.360 1.00 96.12 223 PRO A N 1
ATOM 1703 C CA . PRO A 1 223 ? 19.054 -22.321 -2.795 1.00 96.12 223 PRO A CA 1
ATOM 1704 C C . PRO A 1 223 ? 17.891 -22.458 -1.794 1.00 96.12 223 PRO A C 1
ATOM 1706 O O . PRO A 1 223 ? 16.795 -22.844 -2.188 1.00 96.12 223 PRO A O 1
ATOM 1709 N N . MET A 1 224 ? 18.116 -22.152 -0.509 1.00 96.00 224 MET A N 1
ATOM 1710 C CA . MET A 1 224 ? 17.110 -22.203 0.561 1.00 96.00 224 MET A CA 1
ATOM 1711 C C . MET A 1 224 ? 16.463 -20.837 0.850 1.00 96.00 224 MET A C 1
ATOM 1713 O O . MET A 1 224 ? 15.958 -20.605 1.947 1.00 96.00 224 MET A O 1
ATOM 1717 N N . GLY A 1 225 ? 16.465 -19.935 -0.137 1.00 95.81 225 GLY A N 1
ATOM 1718 C CA . GLY A 1 225 ? 16.022 -18.549 0.026 1.00 95.81 225 GLY A CA 1
ATOM 1719 C C . GLY A 1 225 ? 14.518 -18.356 0.227 1.00 95.81 225 GLY A C 1
ATOM 1720 O O . GLY A 1 225 ? 14.098 -17.258 0.578 1.00 95.81 225 GLY A O 1
ATOM 1721 N N . ASP A 1 226 ? 13.695 -19.393 0.056 1.00 96.50 226 ASP A N 1
ATOM 1722 C CA . ASP A 1 226 ? 12.323 -19.395 0.574 1.00 96.50 226 ASP A CA 1
ATOM 1723 C C . ASP A 1 226 ? 12.351 -19.809 2.052 1.00 96.50 226 ASP A C 1
ATOM 1725 O O . ASP A 1 226 ? 12.305 -20.995 2.388 1.00 96.50 226 ASP A O 1
ATOM 1729 N N . HIS A 1 227 ? 12.456 -18.829 2.954 1.00 97.81 227 HIS A N 1
ATOM 1730 C CA . HIS A 1 227 ? 12.611 -19.106 4.383 1.00 97.81 227 HIS A CA 1
ATOM 1731 C C . HIS A 1 227 ? 11.392 -19.794 4.996 1.00 97.81 227 HIS A C 1
ATOM 1733 O O . HIS A 1 227 ? 11.549 -20.598 5.917 1.00 97.81 227 HIS A O 1
ATOM 1739 N N . PHE A 1 228 ? 10.182 -19.485 4.512 1.00 97.94 228 PHE A N 1
ATOM 1740 C CA . PHE A 1 228 ? 9.012 -20.245 4.935 1.00 97.94 228 PHE A CA 1
ATOM 1741 C C . PHE A 1 228 ? 9.068 -21.636 4.306 1.00 97.94 228 PHE A C 1
ATOM 1743 O O . PHE A 1 228 ? 8.903 -22.607 5.018 1.00 97.94 228 PHE A O 1
ATOM 1750 N N . GLY A 1 229 ? 9.408 -21.792 3.029 1.00 95.94 229 GLY A N 1
ATOM 1751 C CA . GLY A 1 229 ? 9.614 -23.111 2.416 1.00 95.94 229 GLY A CA 1
ATOM 1752 C C . GLY A 1 229 ? 10.642 -24.002 3.137 1.00 95.94 229 GLY A C 1
ATOM 1753 O O . GLY A 1 229 ? 10.492 -25.221 3.141 1.00 95.94 229 GLY A O 1
ATOM 1754 N N . ALA A 1 230 ? 11.642 -23.408 3.794 1.00 96.50 230 ALA A N 1
ATOM 1755 C CA . ALA A 1 230 ? 12.692 -24.102 4.545 1.00 96.50 230 ALA A CA 1
ATOM 1756 C C . ALA A 1 230 ? 12.329 -24.462 6.004 1.00 96.50 230 ALA A C 1
ATOM 1758 O O . ALA A 1 230 ? 13.160 -25.035 6.719 1.00 96.50 230 ALA A O 1
ATOM 1759 N N . HIS A 1 231 ? 11.130 -24.116 6.485 1.00 98.00 231 HIS A N 1
ATOM 1760 C CA . HIS A 1 231 ? 10.721 -24.441 7.853 1.00 98.00 231 HIS A CA 1
ATOM 1761 C C . HIS A 1 231 ? 10.286 -25.900 8.018 1.00 98.00 231 HIS A C 1
ATOM 1763 O O . HIS A 1 231 ? 9.790 -26.541 7.092 1.00 98.00 231 HIS A O 1
ATOM 1769 N N . CYS A 1 232 ? 10.399 -26.414 9.244 1.00 97.75 232 CYS A N 1
ATOM 1770 C CA . CYS A 1 232 ? 9.867 -27.722 9.605 1.00 97.75 232 CYS A CA 1
ATOM 1771 C C . CYS A 1 232 ? 9.394 -27.757 11.064 1.00 97.75 232 CYS A C 1
ATOM 1773 O O . CYS A 1 232 ? 10.175 -27.996 11.993 1.00 97.75 232 CYS A O 1
ATOM 1775 N N . GLY A 1 233 ? 8.088 -27.539 11.245 1.00 98.00 233 GLY A N 1
ATOM 1776 C CA . GLY A 1 233 ? 7.417 -27.580 12.539 1.00 98.00 233 GLY A CA 1
ATOM 1777 C C . GLY A 1 233 ? 7.559 -26.293 13.359 1.00 98.00 233 GLY A C 1
ATOM 1778 O O . GLY A 1 233 ? 8.582 -25.605 13.333 1.00 98.00 233 GLY A O 1
ATOM 1779 N N . MET A 1 234 ? 6.506 -25.975 14.107 1.00 98.44 234 MET A N 1
ATOM 1780 C CA . MET A 1 234 ? 6.364 -24.751 14.896 1.00 98.44 234 MET A CA 1
ATOM 1781 C C . MET A 1 234 ? 5.778 -25.074 16.274 1.00 98.44 234 MET A C 1
ATOM 1783 O O . MET A 1 234 ? 5.017 -26.031 16.415 1.00 98.44 234 MET A O 1
ATOM 1787 N N . GLU A 1 235 ? 6.096 -24.263 17.280 1.00 98.69 235 GLU A N 1
ATOM 1788 C CA . GLU A 1 235 ? 5.383 -24.207 18.561 1.00 98.69 235 GLU A CA 1
ATOM 1789 C C . GLU A 1 235 ? 4.658 -22.860 18.660 1.00 98.69 235 GLU A C 1
ATOM 1791 O O . GLU A 1 235 ? 5.279 -21.810 18.483 1.00 98.69 235 GLU A O 1
ATOM 1796 N N . VAL A 1 236 ? 3.350 -22.885 18.910 1.00 98.81 236 VAL A N 1
ATOM 1797 C CA . VAL A 1 236 ? 2.453 -21.730 18.804 1.00 98.81 236 VAL A CA 1
ATOM 1798 C C . VAL A 1 236 ? 1.534 -21.656 20.019 1.00 98.81 236 VAL A C 1
ATOM 1800 O O . VAL A 1 236 ? 0.889 -22.639 20.377 1.00 98.81 236 VAL A O 1
ATOM 1803 N N . VAL A 1 237 ? 1.420 -20.475 20.620 1.00 98.94 237 VAL A N 1
ATOM 1804 C CA . VAL A 1 237 ? 0.368 -20.161 21.593 1.00 98.94 237 VAL A CA 1
ATOM 1805 C C . VAL A 1 237 ? -0.844 -19.604 20.847 1.00 98.94 237 VAL A C 1
ATOM 1807 O O . VAL A 1 237 ? -0.754 -18.570 20.178 1.00 98.94 237 VAL A O 1
ATOM 1810 N N . LEU A 1 238 ? -1.979 -20.294 20.944 1.00 98.88 238 LEU A N 1
ATOM 1811 C CA . LEU A 1 238 ? -3.246 -19.891 20.330 1.00 98.88 238 LEU A CA 1
ATOM 1812 C C . LEU A 1 238 ? -3.892 -18.724 21.096 1.00 98.88 238 LEU A C 1
ATOM 1814 O O . LEU A 1 238 ? -3.541 -18.498 22.253 1.00 98.88 238 LEU A O 1
ATOM 1818 N N . PRO A 1 239 ? -4.867 -17.998 20.517 1.00 98.69 239 PRO A N 1
ATOM 1819 C CA . PRO A 1 239 ? -5.537 -16.886 21.197 1.00 98.69 239 PRO A CA 1
ATOM 1820 C C . PRO A 1 239 ? -6.325 -17.305 22.449 1.00 98.69 239 PRO A C 1
ATOM 1822 O O . PRO A 1 239 ? -6.593 -16.460 23.296 1.00 98.69 239 PRO A O 1
ATOM 1825 N N . SER A 1 240 ? -6.640 -18.596 22.617 1.00 98.25 240 SER A N 1
ATOM 1826 C CA . SER A 1 240 ? -7.171 -19.166 23.869 1.00 98.25 240 SER A CA 1
ATOM 1827 C C . SER A 1 240 ? -6.133 -19.245 24.999 1.00 98.25 240 SER A C 1
ATOM 1829 O O . SER A 1 240 ? -6.485 -19.398 26.167 1.00 98.25 240 SER A O 1
ATOM 1831 N N . GLY A 1 241 ? -4.845 -19.154 24.662 1.00 98.31 241 GLY A N 1
ATOM 1832 C CA . GLY A 1 241 ? -3.725 -19.452 25.547 1.00 98.31 241 GLY A CA 1
ATOM 1833 C C . GLY A 1 241 ? -3.287 -20.919 25.513 1.00 98.31 241 GLY A C 1
ATOM 1834 O O . GLY A 1 241 ? -2.376 -21.275 26.261 1.00 98.31 241 GLY A O 1
ATOM 1835 N N . ASP A 1 242 ? -3.892 -21.767 24.676 1.00 98.50 242 ASP A N 1
ATOM 1836 C CA . ASP A 1 242 ? -3.464 -23.158 24.496 1.00 98.50 242 ASP A CA 1
ATOM 1837 C C . ASP A 1 242 ? -2.153 -23.252 23.715 1.00 98.50 242 ASP A C 1
ATOM 1839 O O . ASP A 1 242 ? -1.852 -22.411 22.866 1.00 98.50 242 ASP A O 1
ATOM 1843 N N . LEU A 1 243 ? -1.382 -24.303 23.996 1.00 98.38 243 LEU A N 1
ATOM 1844 C CA . LEU A 1 243 ? -0.130 -24.591 23.311 1.00 98.38 243 LEU A CA 1
ATOM 1845 C C . LEU A 1 243 ? -0.348 -25.628 22.207 1.00 98.38 243 LEU A C 1
ATOM 1847 O O . LEU A 1 243 ? -0.879 -26.710 22.458 1.00 98.38 243 LEU A O 1
ATOM 1851 N N . LEU A 1 244 ? 0.116 -25.310 21.003 1.00 97.38 244 LEU A N 1
ATOM 1852 C CA . LEU A 1 244 ? 0.073 -26.171 19.829 1.00 97.38 244 LEU A CA 1
ATOM 1853 C C . LEU A 1 244 ? 1.487 -26.382 19.286 1.00 97.38 244 LEU A C 1
ATOM 1855 O O . LEU A 1 244 ? 2.236 -25.426 19.110 1.00 97.38 244 LEU A O 1
ATOM 1859 N N . ARG A 1 245 ? 1.825 -27.624 18.935 1.00 97.94 245 ARG A N 1
ATOM 1860 C CA . ARG A 1 245 ? 2.950 -27.923 18.042 1.00 97.94 245 ARG A CA 1
ATOM 1861 C C . ARG A 1 245 ? 2.430 -28.448 16.716 1.00 97.94 245 ARG A C 1
ATOM 1863 O O . ARG A 1 245 ? 1.511 -29.261 16.703 1.00 97.94 245 ARG A O 1
ATOM 1870 N N . THR A 1 246 ? 3.003 -27.976 15.616 1.00 98.06 246 THR A N 1
ATOM 1871 C CA . THR A 1 246 ? 2.602 -28.370 14.260 1.00 98.06 246 THR A CA 1
ATOM 1872 C C . THR A 1 246 ? 3.456 -29.516 13.713 1.00 98.06 246 THR A C 1
ATOM 1874 O O . THR A 1 246 ? 4.514 -29.856 14.261 1.00 98.06 246 THR A O 1
ATOM 1877 N N . GLY A 1 247 ? 2.984 -30.128 12.624 1.00 97.00 247 GLY A N 1
ATOM 1878 C CA . GLY A 1 247 ? 3.666 -31.235 11.964 1.00 97.00 247 GLY A CA 1
ATOM 1879 C C . GLY A 1 247 ? 3.926 -32.409 12.907 1.00 97.00 247 GLY A C 1
ATOM 1880 O O . GLY A 1 247 ? 3.104 -32.747 13.763 1.00 97.00 247 GLY A O 1
ATOM 1881 N N . MET A 1 248 ? 5.096 -33.038 12.771 1.00 97.38 248 MET A N 1
ATOM 1882 C CA . MET A 1 248 ? 5.452 -34.205 13.587 1.00 97.38 248 MET A CA 1
ATOM 1883 C C . MET A 1 248 ? 5.677 -33.850 15.066 1.00 97.38 248 MET A C 1
ATOM 1885 O O . MET A 1 248 ? 5.730 -34.747 15.902 1.00 97.38 248 MET A O 1
ATOM 1889 N N . GLY A 1 249 ? 5.736 -32.560 15.414 1.00 96.75 249 GLY A N 1
ATOM 1890 C CA . GLY A 1 249 ? 5.808 -32.094 16.801 1.00 96.75 249 GLY A CA 1
ATOM 1891 C C . GLY A 1 249 ? 4.518 -32.287 17.586 1.00 96.75 249 GLY A C 1
ATOM 1892 O O . GLY A 1 249 ? 4.558 -32.280 18.814 1.00 96.75 249 GLY A O 1
ATOM 1893 N N . ALA A 1 250 ? 3.389 -32.492 16.899 1.00 96.69 250 ALA A N 1
ATOM 1894 C CA . ALA A 1 250 ? 2.125 -32.857 17.530 1.00 96.69 250 ALA A CA 1
ATOM 1895 C C . ALA A 1 250 ? 2.129 -34.298 18.069 1.00 96.69 250 ALA A C 1
ATOM 1897 O O . ALA A 1 250 ? 1.352 -34.618 18.967 1.00 96.69 250 ALA A O 1
ATOM 1898 N N . LEU A 1 251 ? 2.982 -35.177 17.524 1.00 96.94 251 LEU A N 1
ATOM 1899 C CA . LEU A 1 251 ? 3.126 -36.555 17.982 1.00 96.94 251 LEU A CA 1
ATOM 1900 C C . LEU A 1 251 ? 4.202 -36.612 19.074 1.00 96.94 251 LEU A C 1
ATOM 1902 O O . LEU A 1 251 ? 5.374 -36.446 18.748 1.00 96.94 251 LEU A O 1
ATOM 1906 N N . PRO A 1 252 ? 3.868 -36.899 20.342 1.00 95.75 252 PRO A N 1
ATOM 1907 C CA . PRO A 1 252 ? 4.866 -36.934 21.405 1.00 95.75 252 PRO A CA 1
ATOM 1908 C C . PRO A 1 252 ? 5.985 -37.938 21.108 1.00 95.75 252 PRO A C 1
ATOM 1910 O O . PRO A 1 252 ? 5.735 -39.040 20.609 1.00 95.75 252 PRO A O 1
ATOM 1913 N N . GLY A 1 253 ? 7.223 -37.567 21.425 1.00 95.56 253 GLY A N 1
ATOM 1914 C CA . GLY A 1 253 ? 8.335 -38.504 21.442 1.00 95.56 253 GLY A CA 1
ATOM 1915 C C . GLY A 1 253 ? 8.230 -39.476 22.618 1.00 95.56 253 GLY A C 1
ATOM 1916 O O . GLY A 1 253 ? 7.385 -39.355 23.512 1.00 95.56 253 GLY A O 1
ATOM 1917 N N . LYS A 1 254 ? 9.117 -40.472 22.623 1.00 94.94 254 LYS A N 1
ATOM 1918 C CA . LYS A 1 254 ? 9.205 -41.440 23.720 1.00 94.94 254 LYS A CA 1
ATOM 1919 C C . LYS A 1 254 ? 9.504 -40.710 25.037 1.00 94.94 254 LYS A C 1
ATOM 1921 O O . LYS A 1 254 ? 10.324 -39.798 25.062 1.00 94.94 254 LYS A O 1
ATOM 1926 N N . ASP A 1 255 ? 8.846 -41.127 26.119 1.00 93.75 255 ASP A N 1
ATOM 1927 C CA . ASP A 1 255 ? 9.069 -40.616 27.479 1.00 93.75 255 ASP A CA 1
ATOM 1928 C C . ASP A 1 255 ? 8.873 -39.087 27.622 1.00 93.75 255 ASP A C 1
ATOM 1930 O O . ASP A 1 255 ? 9.429 -38.463 28.522 1.00 93.75 255 ASP A O 1
ATOM 1934 N N . GLY A 1 256 ? 8.069 -38.475 26.740 1.00 88.25 256 GLY A N 1
ATOM 1935 C CA . GLY A 1 256 ? 7.774 -37.037 26.759 1.00 88.25 256 GLY A CA 1
ATOM 1936 C C . GLY A 1 256 ? 8.826 -36.154 26.081 1.00 88.25 256 GLY A C 1
ATOM 1937 O O . GLY A 1 256 ? 8.731 -34.933 26.176 1.00 88.25 256 GLY A O 1
ATOM 1938 N N . ALA A 1 257 ? 9.813 -36.746 25.402 1.00 91.88 257 ALA A N 1
ATOM 1939 C CA . ALA A 1 257 ? 10.760 -36.009 24.572 1.00 91.88 257 ALA A CA 1
ATOM 1940 C C . ALA A 1 257 ? 10.097 -35.440 23.304 1.00 91.88 257 ALA A C 1
ATOM 1942 O O . ALA A 1 257 ? 8.995 -35.839 22.913 1.00 91.88 257 ALA A O 1
ATOM 1943 N N . ASP A 1 258 ? 10.811 -34.551 22.619 1.00 92.81 258 ASP A N 1
ATOM 1944 C CA . ASP A 1 258 ? 10.424 -34.104 21.285 1.00 92.81 258 ASP A CA 1
ATOM 1945 C C . ASP A 1 258 ? 10.449 -35.278 20.297 1.00 92.81 258 ASP A C 1
ATOM 1947 O O . ASP A 1 258 ? 11.259 -36.205 20.405 1.00 92.81 258 ASP A O 1
ATOM 1951 N N . ASN A 1 259 ? 9.540 -35.254 19.321 1.00 95.25 259 ASN A N 1
ATOM 1952 C CA . ASN A 1 259 ? 9.528 -36.269 18.281 1.00 95.25 259 ASN A CA 1
ATOM 1953 C C . ASN A 1 259 ? 10.818 -36.183 17.450 1.00 95.25 259 ASN A C 1
ATOM 1955 O O . ASN A 1 259 ? 11.109 -35.106 16.926 1.00 95.25 259 ASN A O 1
ATOM 1959 N N . PRO A 1 260 ? 11.548 -37.291 17.225 1.00 93.38 260 PRO A N 1
ATOM 1960 C CA . PRO A 1 260 ? 12.786 -37.259 16.444 1.00 93.38 260 PRO A CA 1
ATOM 1961 C C . PRO A 1 260 ? 12.575 -36.853 14.979 1.00 93.38 260 PRO A C 1
ATOM 1963 O O . PRO A 1 260 ? 13.537 -36.529 14.298 1.00 93.38 260 PRO A O 1
ATOM 1966 N N . THR A 1 261 ? 11.334 -36.868 14.483 1.00 95.50 261 THR A N 1
ATOM 1967 C CA . THR A 1 261 ? 11.001 -36.459 13.110 1.00 95.50 261 THR A CA 1
ATOM 1968 C C . THR A 1 261 ? 10.349 -35.078 13.024 1.00 95.50 261 THR A C 1
ATOM 1970 O O . THR A 1 261 ? 9.935 -34.677 11.936 1.00 95.50 261 THR A O 1
ATOM 1973 N N . TRP A 1 262 ? 10.273 -34.325 14.133 1.00 96.75 262 TRP A N 1
ATOM 1974 C CA . TRP A 1 262 ? 9.651 -32.994 14.158 1.00 96.75 262 TRP A CA 1
ATOM 1975 C C . TRP A 1 262 ? 10.269 -32.044 13.123 1.00 96.75 262 TRP A C 1
ATOM 1977 O O . TRP A 1 262 ? 9.547 -31.479 12.305 1.00 96.75 262 TRP A O 1
ATOM 1987 N N . GLN A 1 263 ? 11.600 -31.945 13.092 1.00 97.50 263 GLN A N 1
ATOM 1988 C CA . GLN A 1 263 ? 12.344 -31.128 12.124 1.00 97.50 263 GLN A CA 1
ATOM 1989 C C . GLN A 1 263 ? 12.692 -31.877 10.825 1.00 97.50 263 GLN A C 1
ATOM 1991 O O . GLN A 1 263 ? 13.439 -31.359 9.998 1.00 97.50 263 GLN A O 1
ATOM 1996 N N . SER A 1 264 ? 12.162 -33.085 10.611 1.00 95.81 264 SER A N 1
ATOM 1997 C CA . SER A 1 264 ? 12.416 -33.870 9.393 1.00 95.81 264 SER A CA 1
ATOM 1998 C C . SER A 1 264 ? 11.233 -33.867 8.425 1.00 95.81 264 SER A C 1
ATOM 2000 O O . SER A 1 264 ? 11.448 -33.906 7.217 1.00 95.81 264 SER A O 1
ATOM 2002 N N . PHE A 1 265 ? 9.989 -33.832 8.923 1.00 95.88 265 PHE A N 1
ATOM 2003 C CA . PHE A 1 265 ? 8.795 -33.892 8.077 1.00 95.88 265 PHE A CA 1
ATOM 2004 C C . PHE A 1 265 ? 7.711 -32.881 8.505 1.00 95.88 265 PHE A C 1
ATOM 2006 O O . PHE A 1 265 ? 7.095 -33.061 9.561 1.00 95.88 265 PHE A O 1
ATOM 2013 N N . PRO A 1 266 ? 7.423 -31.847 7.687 1.00 93.94 266 PRO A N 1
ATOM 2014 C CA . PRO A 1 266 ? 6.548 -30.748 8.098 1.00 93.94 266 PRO A CA 1
ATOM 2015 C C . PRO A 1 266 ? 5.059 -31.117 8.100 1.00 93.94 266 PRO A C 1
ATOM 2017 O O . PRO A 1 266 ? 4.326 -30.686 8.982 1.00 93.94 266 PRO A O 1
ATOM 2020 N N . ALA A 1 267 ? 4.591 -31.923 7.141 1.00 91.25 267 ALA A N 1
ATOM 2021 C CA . ALA A 1 267 ? 3.153 -32.120 6.935 1.00 91.25 267 ALA A CA 1
ATOM 2022 C C . ALA A 1 267 ? 2.482 -33.042 7.973 1.00 91.25 267 ALA A C 1
ATOM 2024 O O . ALA A 1 267 ? 1.308 -32.855 8.282 1.00 91.25 267 ALA A O 1
ATOM 2025 N N . ALA A 1 268 ? 3.212 -34.028 8.508 1.00 91.50 268 ALA A N 1
ATOM 2026 C CA . ALA A 1 268 ? 2.700 -35.064 9.413 1.00 91.50 268 ALA A CA 1
ATOM 2027 C C . ALA A 1 268 ? 1.382 -35.722 8.950 1.00 91.50 268 ALA A C 1
ATOM 2029 O O . ALA A 1 268 ? 1.372 -36.407 7.928 1.00 91.50 268 ALA A O 1
ATOM 2030 N N . TYR A 1 269 ? 0.294 -35.576 9.715 1.00 94.50 269 TYR A N 1
ATOM 2031 C CA . TYR A 1 269 ? -0.996 -36.225 9.473 1.00 94.50 269 TYR A CA 1
ATOM 2032 C C . TYR A 1 269 ? -2.160 -35.236 9.635 1.00 94.50 269 TYR A C 1
ATOM 2034 O O . TYR A 1 269 ? -2.215 -34.498 10.615 1.00 94.50 269 TYR A O 1
ATOM 2042 N N . GLY A 1 270 ? -3.129 -35.279 8.714 1.00 96.69 270 GLY A N 1
ATOM 2043 C CA . GLY A 1 270 ? -4.291 -34.383 8.703 1.00 96.69 270 GLY A CA 1
ATOM 2044 C C . GLY A 1 270 ? -4.047 -33.074 7.933 1.00 96.69 270 GLY A C 1
ATOM 2045 O O . GLY A 1 270 ? -3.174 -33.031 7.064 1.00 96.69 270 GLY A O 1
ATOM 2046 N N . PRO A 1 271 ? -4.841 -32.015 8.189 1.00 96.56 271 PRO A N 1
ATOM 2047 C CA . PRO A 1 271 ? -4.640 -30.706 7.571 1.00 96.56 271 PRO A CA 1
ATOM 2048 C C . PRO A 1 271 ? -3.284 -30.092 7.936 1.00 96.56 271 PRO A C 1
ATOM 2050 O O . PRO A 1 271 ? -2.955 -29.930 9.113 1.00 96.56 271 PRO A O 1
ATOM 2053 N N . TYR A 1 272 ? -2.528 -29.675 6.923 1.00 96.62 272 TYR A N 1
ATOM 2054 C CA . TYR A 1 272 ? -1.264 -28.977 7.125 1.00 96.62 272 TYR A CA 1
ATOM 2055 C C . TYR A 1 272 ? -1.525 -27.528 7.553 1.00 96.62 272 TYR A C 1
ATOM 2057 O O . TYR A 1 272 ? -1.966 -26.701 6.754 1.00 96.62 272 TYR A O 1
ATOM 2065 N N . SER A 1 273 ? -1.324 -27.248 8.842 1.00 94.88 273 SER A N 1
ATOM 2066 C CA . SER A 1 273 ? -1.822 -26.023 9.481 1.00 94.88 273 SER A CA 1
ATOM 2067 C C . SER A 1 273 ? -0.810 -24.879 9.500 1.00 94.88 273 SER A C 1
ATOM 2069 O O . SER A 1 273 ? -1.211 -23.734 9.651 1.00 94.88 273 SER A O 1
ATOM 2071 N N . ASP A 1 274 ? 0.483 -25.148 9.321 1.00 97.69 274 ASP A N 1
ATOM 2072 C CA . ASP A 1 274 ? 1.571 -24.180 9.527 1.00 97.69 274 ASP A CA 1
ATOM 2073 C C . ASP A 1 274 ? 1.361 -22.887 8.724 1.00 97.69 274 ASP A C 1
ATOM 2075 O O . ASP A 1 274 ? 1.557 -21.782 9.233 1.00 97.69 274 ASP A O 1
ATOM 2079 N N . GLY A 1 275 ? 0.853 -23.015 7.492 1.00 97.06 275 GLY A N 1
ATOM 2080 C CA . GLY A 1 275 ? 0.573 -21.889 6.602 1.00 97.06 275 GLY A CA 1
ATOM 2081 C C . GLY A 1 275 ? -0.353 -20.830 7.205 1.00 97.06 275 GLY A C 1
ATOM 2082 O O . GLY A 1 275 ? -0.154 -19.643 6.934 1.00 97.06 275 GLY A O 1
ATOM 2083 N N . ILE A 1 276 ? -1.304 -21.217 8.066 1.00 97.44 276 ILE A N 1
ATOM 2084 C CA . ILE A 1 276 ? -2.246 -20.268 8.675 1.00 97.44 276 ILE A CA 1
ATOM 2085 C C . ILE A 1 276 ? -1.553 -19.340 9.677 1.00 97.44 276 ILE A C 1
ATOM 2087 O O . ILE A 1 276 ? -2.089 -18.279 9.964 1.00 97.44 276 ILE A O 1
ATOM 2091 N N . PHE A 1 277 ? -0.376 -19.694 10.204 1.00 98.31 277 PHE A N 1
ATOM 2092 C CA . PHE A 1 277 ? 0.381 -18.868 11.156 1.00 98.31 277 PHE A CA 1
ATOM 2093 C C . PHE A 1 277 ? 1.384 -17.924 10.479 1.00 98.31 277 PHE A C 1
ATOM 2095 O O . PHE A 1 277 ? 2.018 -17.112 11.151 1.00 98.31 277 PHE A O 1
ATOM 2102 N N . SER A 1 278 ? 1.520 -18.003 9.153 1.00 98.25 278 SER A N 1
ATOM 2103 C CA . SER A 1 278 ? 2.341 -17.076 8.373 1.00 98.25 278 SER A CA 1
ATOM 2104 C C . SER A 1 278 ? 1.518 -15.870 7.920 1.00 98.25 278 SER A C 1
ATOM 2106 O O . SER A 1 278 ? 0.400 -16.036 7.430 1.00 98.25 278 SER A O 1
ATOM 2108 N N . GLN A 1 279 ? 2.065 -14.658 8.066 1.00 97.94 279 GLN A N 1
ATOM 2109 C CA . GLN A 1 279 ? 1.409 -13.405 7.675 1.00 97.94 279 GLN A CA 1
ATOM 2110 C C . GLN A 1 279 ? -0.047 -13.302 8.188 1.00 97.94 279 GLN A C 1
ATOM 2112 O O . GLN A 1 279 ? -0.947 -12.858 7.475 1.00 97.94 279 GLN A O 1
ATOM 2117 N N . SER A 1 280 ? -0.299 -13.699 9.435 1.00 98.06 280 SER A N 1
ATOM 2118 C CA . SER A 1 280 ? -1.646 -13.726 10.014 1.00 98.06 280 SER A CA 1
ATOM 2119 C C . SER A 1 280 ? -1.655 -13.245 11.464 1.00 98.06 280 SER A C 1
ATOM 2121 O O . SER A 1 280 ? -0.655 -12.764 11.996 1.00 98.06 280 SER A O 1
ATOM 2123 N N . ASN A 1 281 ? -2.814 -13.356 12.106 1.00 98.44 281 ASN A N 1
ATOM 2124 C CA . ASN A 1 281 ? -3.014 -13.064 13.518 1.00 98.44 281 ASN A CA 1
ATOM 2125 C C . ASN A 1 281 ? -3.735 -14.212 14.244 1.00 98.44 281 ASN A C 1
ATOM 2127 O O . ASN A 1 281 ? -4.583 -13.976 15.107 1.00 98.44 281 ASN A O 1
ATOM 2131 N N . PHE A 1 282 ? -3.415 -15.458 13.884 1.00 98.62 282 PHE A N 1
ATOM 2132 C CA . PHE A 1 282 ? -4.054 -16.661 14.438 1.00 98.62 282 PHE A CA 1
ATOM 2133 C C . PHE A 1 282 ? -3.316 -17.282 15.633 1.00 98.62 282 PHE A C 1
ATOM 2135 O O . PHE A 1 282 ? -3.815 -18.241 16.212 1.00 98.62 282 PHE A O 1
ATOM 2142 N N . GLY A 1 283 ? -2.161 -16.745 16.033 1.00 98.50 283 GLY A N 1
ATOM 2143 C CA . GLY A 1 283 ? -1.409 -17.207 17.202 1.00 98.50 283 GLY A CA 1
ATOM 2144 C C . GLY A 1 283 ? -0.055 -16.512 17.350 1.00 98.50 283 GLY A C 1
ATOM 2145 O O . GLY A 1 283 ? 0.322 -15.688 16.516 1.00 98.50 283 GLY A O 1
ATOM 2146 N N . ILE A 1 284 ? 0.675 -16.852 18.412 1.00 98.88 284 ILE A N 1
ATOM 2147 C CA . ILE A 1 284 ? 2.034 -16.372 18.692 1.00 98.88 284 ILE A CA 1
ATOM 2148 C C . ILE A 1 284 ? 3.007 -17.536 18.539 1.00 98.88 284 ILE A C 1
ATOM 2150 O O . ILE A 1 284 ? 2.944 -18.494 19.302 1.00 98.88 284 ILE A O 1
ATOM 2154 N N . VAL A 1 285 ? 3.920 -17.450 17.573 1.00 98.81 285 VAL A N 1
ATOM 2155 C CA . VAL A 1 285 ? 4.933 -18.486 17.339 1.00 98.81 285 VAL A CA 1
ATOM 2156 C C . VAL A 1 285 ? 6.089 -18.311 18.328 1.00 98.81 285 VAL A C 1
ATOM 2158 O O . VAL A 1 285 ? 6.765 -17.281 18.334 1.00 98.81 285 VAL A O 1
ATOM 2161 N N . CYS A 1 286 ? 6.312 -19.325 19.160 1.00 98.75 286 CYS A N 1
ATOM 2162 C CA . CYS A 1 286 ? 7.319 -19.349 20.220 1.00 98.75 286 CYS A CA 1
ATOM 2163 C C . CYS A 1 286 ? 8.584 -20.113 19.825 1.00 98.75 286 CYS A C 1
ATOM 2165 O O . CYS A 1 286 ? 9.657 -19.792 20.322 1.00 98.75 286 CYS A O 1
ATOM 2167 N N . GLN A 1 287 ? 8.484 -21.104 18.938 1.00 98.62 287 GLN A N 1
ATOM 2168 C CA . GLN A 1 287 ? 9.634 -21.853 18.423 1.00 98.62 287 GLN A CA 1
ATOM 2169 C C . GLN A 1 287 ? 9.383 -22.246 16.969 1.00 98.62 287 GLN A C 1
ATOM 2171 O O . GLN A 1 287 ? 8.236 -22.476 16.581 1.00 98.62 287 GLN A O 1
ATOM 2176 N N . MET A 1 288 ? 10.443 -22.360 16.173 1.00 98.69 288 MET A N 1
ATOM 2177 C CA . MET A 1 288 ? 10.339 -22.800 14.781 1.00 98.69 288 MET A CA 1
ATOM 2178 C C . MET A 1 288 ? 11.575 -23.590 14.370 1.00 98.69 288 MET A C 1
ATOM 2180 O O . MET A 1 288 ? 12.703 -23.215 14.705 1.00 98.69 288 MET A O 1
ATOM 2184 N N . GLY A 1 289 ? 11.339 -24.706 13.685 1.00 98.38 289 GLY A N 1
ATOM 2185 C CA . GLY A 1 289 ? 12.378 -25.538 13.100 1.00 98.38 289 GLY A CA 1
ATOM 2186 C C . GLY A 1 289 ? 12.746 -25.085 11.690 1.00 98.38 289 GLY A C 1
ATOM 2187 O O . GLY A 1 289 ? 11.873 -24.653 10.940 1.00 98.38 289 GLY A O 1
ATOM 2188 N N . PHE A 1 290 ? 14.016 -25.227 11.321 1.00 98.38 290 PHE A N 1
ATOM 2189 C CA . PHE A 1 290 ? 14.538 -24.901 9.992 1.00 98.38 290 PHE A CA 1
ATOM 2190 C C . PHE A 1 290 ? 15.484 -25.984 9.498 1.00 98.38 290 PHE A C 1
ATOM 2192 O O . PHE A 1 290 ? 16.271 -26.532 10.273 1.00 98.38 290 PHE A O 1
ATOM 2199 N N . HIS A 1 291 ? 15.442 -26.256 8.199 1.00 98.19 291 HIS A N 1
ATOM 2200 C CA . HIS A 1 291 ? 16.511 -26.980 7.520 1.00 98.19 291 HIS A CA 1
ATOM 2201 C C . HIS A 1 291 ? 17.700 -26.042 7.270 1.00 98.19 291 HIS A C 1
ATOM 2203 O O . HIS A 1 291 ? 17.534 -24.836 7.091 1.00 98.19 291 HIS A O 1
ATOM 2209 N N . LEU A 1 292 ? 18.906 -26.603 7.268 1.00 97.69 292 LEU A N 1
ATOM 2210 C CA . LEU A 1 292 ? 20.166 -25.911 7.009 1.00 97.69 292 LEU A CA 1
ATOM 2211 C C . LEU A 1 292 ? 20.807 -26.465 5.736 1.00 97.69 292 LEU A C 1
ATOM 2213 O O . LEU A 1 292 ? 20.759 -27.666 5.467 1.00 97.69 292 LEU A O 1
ATOM 2217 N N . MET A 1 293 ? 21.459 -25.593 4.973 1.00 96.25 293 MET A N 1
ATOM 2218 C CA . MET A 1 293 ? 22.152 -25.991 3.753 1.00 96.25 293 MET A CA 1
ATOM 2219 C C . MET A 1 293 ? 23.530 -26.550 4.107 1.00 96.25 293 MET A C 1
ATOM 2221 O O . MET A 1 293 ? 24.240 -25.970 4.923 1.00 96.25 293 MET A O 1
ATOM 2225 N N . HIS A 1 294 ? 23.966 -27.636 3.472 1.00 96.56 294 HIS A N 1
ATOM 2226 C CA . HIS A 1 294 ? 25.369 -28.041 3.562 1.00 96.56 294 HIS A CA 1
ATOM 2227 C C . HIS A 1 294 ? 26.277 -27.027 2.860 1.00 96.56 294 HIS A C 1
ATOM 2229 O O . HIS A 1 294 ? 26.013 -26.621 1.728 1.00 96.56 294 HIS A O 1
ATOM 2235 N N . ALA A 1 295 ? 27.377 -26.661 3.518 1.00 96.38 295 ALA A N 1
ATOM 2236 C CA . ALA A 1 295 ? 28.411 -25.843 2.904 1.00 96.38 295 ALA A CA 1
ATOM 2237 C C . ALA A 1 295 ? 28.994 -26.558 1.672 1.00 96.38 295 ALA A C 1
ATOM 2239 O O . ALA A 1 295 ? 29.255 -27.762 1.706 1.00 96.38 295 ALA A O 1
ATOM 2240 N N . THR A 1 296 ? 29.205 -25.815 0.588 1.00 96.62 296 THR A N 1
ATOM 2241 C CA . THR A 1 296 ? 29.674 -26.353 -0.699 1.00 96.62 296 THR A CA 1
ATOM 2242 C C . THR A 1 296 ? 30.570 -25.344 -1.427 1.00 96.62 296 THR A C 1
ATOM 2244 O O . THR A 1 296 ? 30.719 -24.202 -0.988 1.00 96.62 296 THR A O 1
ATOM 2247 N N . GLY A 1 297 ? 31.211 -25.750 -2.526 1.00 97.81 297 GLY A N 1
ATOM 2248 C CA . GLY A 1 297 ? 31.900 -24.801 -3.402 1.00 97.81 297 GLY A CA 1
ATOM 2249 C C . GLY A 1 297 ? 30.894 -23.825 -4.016 1.00 97.81 297 GLY A C 1
ATOM 2250 O O . GLY A 1 297 ? 29.749 -24.197 -4.277 1.00 97.81 297 GLY A O 1
ATOM 2251 N N . HIS A 1 298 ? 31.288 -22.566 -4.211 1.00 98.19 298 HIS A N 1
ATOM 2252 C CA . HIS A 1 298 ? 30.412 -21.553 -4.797 1.00 98.19 298 HIS A CA 1
ATOM 2253 C C . HIS A 1 298 ? 31.190 -20.499 -5.590 1.00 98.19 298 HIS A C 1
ATOM 2255 O O . HIS A 1 298 ? 32.350 -20.218 -5.293 1.00 98.19 298 HIS A O 1
ATOM 2261 N N . GLN A 1 299 ? 30.529 -19.890 -6.573 1.00 98.38 299 GLN A N 1
ATOM 2262 C CA . GLN A 1 299 ? 31.062 -18.791 -7.379 1.00 98.38 299 GLN A CA 1
ATOM 2263 C C . GLN A 1 299 ? 29.940 -17.797 -7.672 1.00 98.38 299 GLN A C 1
ATOM 2265 O O . GLN A 1 299 ? 29.001 -18.103 -8.409 1.00 98.38 299 GLN A O 1
ATOM 2270 N N . SER A 1 300 ? 30.027 -16.600 -7.087 1.00 98.62 300 SER A N 1
ATOM 2271 C CA . SER A 1 300 ? 29.131 -15.499 -7.466 1.00 98.62 300 SER A CA 1
ATOM 2272 C C . SER A 1 300 ? 29.623 -14.826 -8.739 1.00 98.62 300 SER A C 1
ATOM 2274 O O . SER A 1 300 ? 30.811 -14.898 -9.054 1.00 98.62 300 SER A O 1
ATOM 2276 N N . TYR A 1 301 ? 28.718 -14.175 -9.455 1.00 98.75 301 TYR A N 1
ATOM 2277 C CA . TYR A 1 301 ? 29.001 -13.445 -10.684 1.00 98.75 301 TYR A CA 1
ATOM 2278 C C . TYR A 1 301 ? 28.076 -12.232 -10.808 1.00 98.75 301 TYR A C 1
ATOM 2280 O O . TYR A 1 301 ? 27.007 -12.171 -10.190 1.00 98.75 301 TYR A O 1
ATOM 2288 N N . MET A 1 302 ? 28.506 -11.265 -11.611 1.00 98.62 302 MET A N 1
ATOM 2289 C CA . MET A 1 302 ? 27.736 -10.084 -11.980 1.00 98.62 302 MET A CA 1
ATOM 2290 C C . MET A 1 302 ? 27.630 -10.013 -13.501 1.00 98.62 302 MET A C 1
ATOM 2292 O O . MET A 1 302 ? 28.639 -10.106 -14.195 1.00 98.62 302 MET A O 1
ATOM 2296 N N . LEU A 1 303 ? 26.418 -9.811 -14.011 1.00 98.62 303 LEU A N 1
ATOM 2297 C CA . LEU A 1 303 ? 26.176 -9.469 -15.410 1.00 98.62 303 LEU A CA 1
ATOM 2298 C C . LEU A 1 303 ? 25.697 -8.026 -15.491 1.00 98.62 303 LEU A C 1
ATOM 2300 O O . LEU A 1 303 ? 24.883 -7.607 -14.667 1.00 98.62 303 LEU A O 1
ATOM 2304 N N . THR A 1 304 ? 26.156 -7.271 -16.482 1.00 98.56 304 THR A N 1
ATOM 2305 C CA . THR A 1 304 ? 25.671 -5.904 -16.711 1.00 98.56 304 THR A CA 1
ATOM 2306 C C . THR A 1 304 ? 25.085 -5.769 -18.101 1.00 98.56 304 THR A C 1
ATOM 2308 O O . THR A 1 304 ? 25.590 -6.366 -19.049 1.00 98.56 304 THR A O 1
ATOM 2311 N N . PHE A 1 305 ? 23.999 -5.004 -18.223 1.00 98.31 305 PHE A N 1
ATOM 2312 C CA . PHE A 1 305 ? 23.256 -4.848 -19.472 1.00 98.31 305 PHE A CA 1
ATOM 2313 C C . PHE A 1 305 ? 23.154 -3.369 -19.854 1.00 98.31 305 PHE A C 1
ATOM 2315 O O . PHE A 1 305 ? 22.705 -2.556 -19.037 1.00 98.31 305 PHE A O 1
ATOM 2322 N N . PRO A 1 306 ? 23.562 -2.985 -21.075 1.00 95.88 306 PRO A N 1
ATOM 2323 C CA . PRO A 1 306 ? 23.797 -1.592 -21.426 1.00 95.88 306 PRO A CA 1
ATOM 2324 C C . PRO A 1 306 ? 22.541 -0.776 -21.711 1.00 95.88 306 PRO A C 1
ATOM 2326 O O . PRO A 1 306 ? 22.666 0.441 -21.799 1.00 95.88 306 PRO A O 1
ATOM 2329 N N . ARG A 1 307 ? 21.354 -1.363 -21.876 1.00 95.25 307 ARG A N 1
ATOM 2330 C CA . ARG A 1 307 ? 20.168 -0.613 -22.316 1.00 95.25 307 ARG A CA 1
ATOM 2331 C C . ARG A 1 307 ? 18.971 -0.859 -21.415 1.00 95.25 307 ARG A C 1
ATOM 2333 O O . ARG A 1 307 ? 18.767 -1.968 -20.932 1.00 95.25 307 ARG A O 1
ATOM 2340 N N . ASP A 1 308 ? 18.180 0.187 -21.200 1.00 93.31 308 ASP A N 1
ATOM 2341 C CA . ASP A 1 308 ? 16.949 0.095 -20.413 1.00 93.31 308 ASP A CA 1
ATOM 2342 C C . ASP A 1 308 ? 15.916 -0.795 -21.111 1.00 93.31 308 ASP A C 1
ATOM 2344 O O . ASP A 1 308 ? 15.230 -1.582 -20.459 1.00 93.31 308 ASP A O 1
ATOM 2348 N N . GLU A 1 309 ? 15.834 -0.700 -22.441 1.00 95.12 309 GLU A N 1
ATOM 2349 C CA . GLU A 1 309 ? 14.888 -1.461 -23.256 1.00 95.12 309 GLU A CA 1
ATOM 2350 C C . GLU A 1 309 ? 15.138 -2.975 -23.267 1.00 95.12 309 GLU A C 1
ATOM 2352 O O . GLU A 1 309 ? 14.223 -3.717 -23.615 1.00 95.12 309 GLU A O 1
ATOM 2357 N N . ASP A 1 310 ? 16.320 -3.435 -22.840 1.00 95.94 310 ASP A N 1
ATOM 2358 C CA . ASP A 1 310 ? 16.659 -4.863 -22.764 1.00 95.94 310 ASP A CA 1
ATOM 2359 C C . ASP A 1 310 ? 15.961 -5.568 -21.587 1.00 95.94 310 ASP A C 1
ATOM 2361 O O . ASP A 1 310 ? 15.963 -6.795 -21.518 1.00 95.94 310 ASP A O 1
ATOM 2365 N N . PHE A 1 311 ? 15.339 -4.824 -20.662 1.00 97.69 311 PHE A N 1
ATOM 2366 C CA . PHE A 1 311 ? 14.706 -5.380 -19.461 1.00 97.69 311 PHE A CA 1
ATOM 2367 C C . PHE A 1 311 ? 13.772 -6.583 -19.722 1.00 97.69 311 PHE A C 1
ATOM 2369 O O . PHE A 1 311 ? 13.946 -7.612 -19.062 1.00 97.69 311 PHE A O 1
ATOM 2376 N N . PRO A 1 312 ? 12.822 -6.540 -20.680 1.00 97.88 312 PRO A N 1
ATOM 2377 C CA . PRO A 1 312 ? 11.958 -7.685 -20.961 1.00 97.88 312 PRO A CA 1
ATOM 2378 C C . PRO A 1 312 ? 12.735 -8.890 -21.507 1.00 97.88 312 PRO A C 1
ATOM 2380 O O . PRO A 1 312 ? 12.446 -10.023 -21.126 1.00 97.88 312 PRO A O 1
ATOM 2383 N N . ASP A 1 313 ? 13.732 -8.655 -22.361 1.00 98.25 313 ASP A N 1
ATOM 2384 C CA . ASP A 1 313 ? 14.524 -9.713 -22.996 1.00 98.25 313 ASP A CA 1
ATOM 2385 C C . ASP A 1 313 ? 15.448 -10.402 -21.981 1.00 98.25 313 ASP A C 1
ATOM 2387 O O . ASP A 1 313 ? 15.567 -11.629 -21.981 1.00 98.25 313 ASP A O 1
ATOM 2391 N N . ILE A 1 314 ? 16.021 -9.636 -21.045 1.00 98.50 314 ILE A N 1
ATOM 2392 C CA . ILE A 1 314 ? 16.778 -10.162 -19.900 1.00 98.50 314 ILE A CA 1
ATOM 2393 C C . ILE A 1 314 ? 15.900 -11.137 -19.105 1.00 98.50 314 ILE A C 1
ATOM 2395 O O . ILE A 1 314 ? 16.322 -12.258 -18.818 1.00 98.50 314 ILE A O 1
ATOM 2399 N N . VAL A 1 315 ? 14.658 -10.753 -18.792 1.00 98.31 315 VAL A N 1
ATOM 2400 C CA . VAL A 1 315 ? 13.711 -11.616 -18.064 1.00 98.31 315 VAL A CA 1
ATOM 2401 C C . VAL A 1 315 ? 13.349 -12.871 -18.871 1.00 98.31 315 VAL A C 1
ATOM 2403 O O . VAL A 1 315 ? 13.241 -13.958 -18.299 1.00 98.31 315 VAL A O 1
ATOM 2406 N N . GLU A 1 316 ? 13.202 -12.769 -20.194 1.00 98.12 316 GLU A N 1
ATOM 2407 C CA . GLU A 1 316 ? 12.930 -13.932 -21.050 1.00 98.12 316 GLU A CA 1
ATOM 2408 C C . GLU A 1 316 ? 14.098 -14.925 -21.113 1.00 98.12 316 GLU A C 1
ATOM 2410 O O . GLU A 1 316 ? 13.852 -16.130 -21.194 1.00 98.12 316 GLU A O 1
ATOM 2415 N N . ILE A 1 317 ? 15.345 -14.455 -21.012 1.00 98.31 317 ILE A N 1
ATOM 2416 C CA . ILE A 1 317 ? 16.534 -15.316 -20.890 1.00 98.31 317 ILE A CA 1
ATOM 2417 C C . ILE A 1 317 ? 16.608 -15.947 -19.494 1.00 98.31 317 ILE A C 1
ATOM 2419 O O . ILE A 1 317 ? 16.875 -17.145 -19.368 1.00 98.31 317 ILE A O 1
ATOM 2423 N N . ILE A 1 318 ? 16.313 -15.175 -18.442 1.00 98.31 318 ILE A N 1
ATOM 2424 C CA . ILE A 1 318 ? 16.274 -15.658 -17.053 1.00 98.31 318 ILE A CA 1
ATOM 2425 C C . ILE A 1 318 ? 15.272 -16.806 -16.900 1.00 98.31 318 ILE A C 1
ATOM 2427 O O . ILE A 1 318 ? 15.587 -17.816 -16.269 1.00 98.31 318 ILE A O 1
ATOM 2431 N N . ARG A 1 319 ? 14.072 -16.683 -17.482 1.00 97.81 319 ARG A N 1
ATOM 2432 C CA . ARG A 1 319 ? 12.957 -17.624 -17.296 1.00 97.81 319 ARG A CA 1
ATOM 2433 C C . ARG A 1 319 ? 13.342 -19.103 -17.464 1.00 97.81 319 ARG A C 1
ATOM 2435 O O . ARG A 1 319 ? 13.145 -19.867 -16.516 1.00 97.81 319 ARG A O 1
ATOM 2442 N N . PRO A 1 320 ? 13.855 -19.569 -18.621 1.00 97.38 320 PRO A N 1
ATOM 2443 C CA . PRO A 1 320 ? 14.212 -20.972 -18.794 1.00 97.38 320 PRO A CA 1
ATOM 2444 C C . PRO A 1 320 ? 15.391 -21.402 -17.915 1.00 97.38 320 PRO A C 1
ATOM 2446 O O . PRO A 1 320 ? 15.443 -22.574 -17.549 1.00 97.38 320 PRO A O 1
ATOM 2449 N N . LEU A 1 321 ? 16.313 -20.499 -17.563 1.00 98.00 321 LEU A N 1
ATOM 2450 C CA . LEU A 1 321 ? 17.425 -20.812 -16.660 1.00 98.00 321 LEU A CA 1
ATOM 2451 C C . LEU A 1 321 ? 16.917 -21.045 -15.231 1.00 98.00 321 LEU A C 1
ATOM 2453 O O . LEU A 1 321 ? 17.278 -22.039 -14.603 1.00 98.00 321 LEU A O 1
ATOM 2457 N N . ALA A 1 322 ? 16.024 -20.181 -14.748 1.00 96.00 322 ALA A N 1
ATOM 2458 C CA . ALA A 1 322 ? 15.416 -20.287 -13.427 1.00 96.00 322 ALA A CA 1
ATOM 2459 C C . ALA A 1 322 ? 14.510 -21.527 -13.313 1.00 96.00 322 ALA A C 1
ATOM 2461 O O . ALA A 1 322 ? 14.613 -22.294 -12.361 1.00 96.00 322 ALA A O 1
ATOM 2462 N N . GLN A 1 323 ? 13.657 -21.785 -14.313 1.00 94.81 323 GLN A N 1
ATOM 2463 C CA . GLN A 1 323 ? 12.723 -22.924 -14.301 1.00 94.81 323 GLN A CA 1
ATOM 2464 C C . GLN A 1 323 ? 13.408 -24.292 -14.416 1.00 94.81 323 GLN A C 1
ATOM 2466 O O . GLN A 1 323 ? 12.835 -25.293 -13.990 1.00 94.81 323 GLN A O 1
ATOM 2471 N N . LYS A 1 324 ? 14.608 -24.341 -15.006 1.00 95.31 324 LYS A N 1
ATOM 2472 C CA . LYS A 1 324 ? 15.450 -25.545 -15.075 1.00 95.31 324 LYS A CA 1
ATOM 2473 C C . LYS A 1 324 ? 16.419 -25.660 -13.895 1.00 95.31 324 LYS A C 1
ATOM 2475 O O . LYS A 1 324 ? 17.241 -26.570 -13.903 1.00 95.31 324 LYS A O 1
ATOM 2480 N N . SER A 1 325 ? 16.355 -24.734 -12.934 1.00 92.44 325 SER A N 1
ATOM 2481 C CA . SER A 1 325 ? 17.280 -24.659 -11.797 1.00 92.44 325 SER A CA 1
ATOM 2482 C C . SER A 1 325 ? 18.756 -24.595 -12.224 1.00 92.44 325 SER A C 1
ATOM 2484 O O . SER A 1 325 ? 19.624 -25.165 -11.573 1.00 92.44 325 SER A O 1
ATOM 2486 N N . ILE A 1 326 ? 19.039 -23.915 -13.344 1.00 96.44 326 ILE A N 1
ATOM 2487 C CA . ILE A 1 326 ? 20.409 -23.594 -13.785 1.00 96.44 326 ILE A CA 1
ATOM 2488 C C . ILE A 1 326 ? 20.942 -22.387 -13.003 1.00 96.44 326 ILE A C 1
ATOM 2490 O O . ILE A 1 326 ? 22.135 -22.294 -12.729 1.00 96.44 326 ILE A O 1
ATOM 2494 N N . LEU A 1 327 ? 20.070 -21.446 -12.633 1.00 97.12 327 LEU A N 1
ATOM 2495 C CA . LEU A 1 327 ? 20.422 -20.400 -11.673 1.00 97.12 327 LEU A CA 1
ATOM 2496 C C . LEU A 1 327 ? 20.490 -21.047 -10.286 1.00 97.12 327 LEU A C 1
ATOM 2498 O O . LEU A 1 327 ? 19.502 -21.626 -9.840 1.00 97.12 327 LEU A O 1
ATOM 2502 N N . GLY A 1 328 ? 21.667 -21.004 -9.656 1.00 94.56 328 GLY A N 1
ATOM 2503 C CA . GLY A 1 328 ? 21.954 -21.784 -8.454 1.00 94.56 328 GLY A CA 1
ATOM 2504 C C . GLY A 1 328 ? 21.304 -21.252 -7.177 1.00 94.56 328 GLY A C 1
ATOM 2505 O O . GLY A 1 328 ? 21.130 -22.015 -6.237 1.00 94.56 328 GLY A O 1
ATOM 2506 N N . ASN A 1 329 ? 20.931 -19.974 -7.125 1.00 96.81 329 ASN A N 1
ATOM 2507 C CA . ASN A 1 329 ? 20.241 -19.346 -5.996 1.00 96.81 329 ASN A CA 1
ATOM 2508 C C . ASN A 1 329 ? 18.943 -18.636 -6.416 1.00 96.81 329 ASN A C 1
ATOM 2510 O O . ASN A 1 329 ? 18.454 -18.832 -7.526 1.00 96.81 329 ASN A O 1
ATOM 2514 N N . ILE A 1 330 ? 18.407 -17.793 -5.525 1.00 96.88 330 ILE A N 1
ATOM 2515 C CA . ILE A 1 330 ? 17.486 -16.697 -5.847 1.00 96.88 330 ILE A CA 1
ATOM 2516 C C . ILE A 1 330 ? 18.328 -15.467 -6.252 1.00 96.88 330 ILE A C 1
ATOM 2518 O O . ILE A 1 330 ? 18.790 -14.728 -5.376 1.00 96.88 330 ILE A O 1
ATOM 2522 N N . PRO A 1 331 ? 18.598 -15.242 -7.554 1.00 97.44 331 PRO A N 1
ATOM 2523 C CA . PRO A 1 331 ? 19.391 -14.106 -8.001 1.00 97.44 331 PRO A CA 1
ATOM 2524 C C . PRO A 1 331 ? 18.588 -12.805 -7.959 1.00 97.44 331 PRO A C 1
ATOM 2526 O O . PRO A 1 331 ? 17.355 -12.804 -7.872 1.00 97.44 331 PRO A O 1
ATOM 2529 N N . GLN A 1 332 ? 19.308 -11.690 -8.078 1.00 97.56 332 GLN A N 1
ATOM 2530 C CA . GLN A 1 332 ? 18.734 -10.349 -8.115 1.00 97.56 332 GLN A CA 1
ATOM 2531 C C . GLN A 1 332 ? 19.012 -9.668 -9.454 1.00 97.56 332 GLN A C 1
ATOM 2533 O O . GLN A 1 332 ? 20.168 -9.553 -9.856 1.00 97.56 332 GLN A O 1
ATOM 2538 N N . LEU A 1 333 ? 17.971 -9.140 -10.098 1.00 98.19 333 LEU A N 1
ATOM 2539 C CA . LEU A 1 333 ? 18.091 -8.161 -11.181 1.00 98.19 333 LEU A CA 1
ATOM 2540 C C . LEU A 1 333 ? 17.779 -6.766 -10.629 1.00 98.19 333 LEU A C 1
ATOM 2542 O O . LEU A 1 333 ? 16.707 -6.542 -10.070 1.00 98.19 333 LEU A O 1
ATOM 2546 N N . ARG A 1 334 ? 18.706 -5.823 -10.775 1.00 97.56 334 ARG A N 1
ATOM 2547 C CA . ARG A 1 334 ? 18.644 -4.485 -10.173 1.00 97.56 334 ARG A CA 1
ATOM 2548 C C . ARG A 1 334 ? 18.872 -3.415 -11.226 1.00 97.56 334 ARG A C 1
ATOM 2550 O O . ARG A 1 334 ? 19.703 -3.587 -12.114 1.00 97.56 334 ARG A O 1
ATOM 2557 N N . HIS A 1 335 ? 18.188 -2.282 -11.103 1.00 97.38 335 HIS A N 1
ATOM 2558 C CA . HIS A 1 335 ? 18.569 -1.097 -11.874 1.00 97.38 335 HIS A CA 1
ATOM 2559 C C . HIS A 1 335 ? 19.891 -0.516 -11.346 1.00 97.38 335 HIS A C 1
ATOM 2561 O O . HIS A 1 335 ? 20.104 -0.447 -10.131 1.00 97.38 335 HIS A O 1
ATOM 2567 N N . VAL A 1 336 ? 20.743 -0.035 -12.252 1.00 97.50 336 VAL A N 1
ATOM 2568 C CA . VAL A 1 336 ? 22.120 0.419 -11.980 1.00 97.50 336 VAL A CA 1
ATOM 2569 C C . VAL A 1 336 ? 22.217 1.553 -10.953 1.00 97.50 336 VAL A C 1
ATOM 2571 O O . VAL A 1 336 ? 23.238 1.714 -10.297 1.00 97.50 336 VAL A O 1
ATOM 2574 N N . VAL A 1 337 ? 21.147 2.331 -10.752 1.00 96.88 337 VAL A N 1
ATOM 2575 C CA . VAL A 1 337 ? 21.101 3.382 -9.713 1.00 96.88 337 VAL A CA 1
ATOM 2576 C C . VAL A 1 337 ? 21.442 2.838 -8.322 1.00 96.88 337 VAL A C 1
ATOM 2578 O O . VAL A 1 337 ? 21.958 3.566 -7.475 1.00 96.88 337 VAL A O 1
ATOM 2581 N N . GLN A 1 338 ? 21.190 1.547 -8.095 1.00 96.44 338 GLN A N 1
ATOM 2582 C CA . GLN A 1 338 ? 21.520 0.891 -6.841 1.00 96.44 338 GLN A CA 1
ATOM 2583 C C . GLN A 1 338 ? 23.031 0.759 -6.627 1.00 96.44 338 GLN A C 1
ATOM 2585 O O . GLN A 1 338 ? 23.454 0.863 -5.484 1.00 96.44 338 GLN A O 1
ATOM 2590 N N . GLU A 1 339 ? 23.851 0.685 -7.682 1.00 96.62 339 GLU A N 1
ATOM 2591 C CA . GLU A 1 339 ? 25.318 0.706 -7.566 1.00 96.62 339 GLU A CA 1
ATOM 2592 C C . GLU A 1 339 ? 25.817 2.021 -6.958 1.00 96.62 339 GLU A C 1
ATOM 2594 O O . GLU A 1 339 ? 26.666 2.015 -6.070 1.00 96.62 339 GLU A O 1
ATOM 2599 N N . LEU A 1 340 ? 25.234 3.158 -7.357 1.00 96.62 340 LEU A N 1
ATOM 2600 C CA . LEU A 1 340 ? 25.549 4.466 -6.769 1.00 96.62 340 LEU A CA 1
ATOM 2601 C C . LEU A 1 340 ? 25.084 4.528 -5.311 1.00 96.62 340 LEU A C 1
ATOM 2603 O O . LEU A 1 340 ? 25.772 5.051 -4.435 1.00 96.62 340 LEU A O 1
ATOM 2607 N N . ASN A 1 341 ? 23.889 4.016 -5.054 1.00 93.31 341 ASN A N 1
ATOM 2608 C CA . ASN A 1 341 ? 23.204 4.132 -3.779 1.00 93.31 341 ASN A CA 1
ATOM 2609 C C . ASN A 1 341 ? 23.845 3.257 -2.674 1.00 93.31 341 ASN A C 1
ATOM 2611 O O . ASN A 1 341 ? 24.014 3.740 -1.552 1.00 93.31 341 ASN A O 1
ATOM 2615 N N . VAL A 1 342 ? 24.339 2.052 -2.990 1.00 94.12 342 VAL A N 1
ATOM 2616 C CA . VAL A 1 342 ? 25.053 1.181 -2.027 1.00 94.12 342 VAL A CA 1
ATOM 2617 C C . VAL A 1 342 ? 26.484 1.636 -1.708 1.00 94.12 342 VAL A C 1
ATOM 2619 O O . VAL A 1 342 ? 27.108 1.108 -0.788 1.00 94.12 342 VAL A O 1
ATOM 2622 N N . THR A 1 343 ? 27.013 2.666 -2.383 1.00 93.81 343 THR A N 1
ATOM 2623 C CA . THR A 1 343 ? 28.260 3.326 -1.937 1.00 93.81 343 THR A CA 1
ATOM 2624 C C . THR A 1 343 ? 28.090 4.031 -0.585 1.00 93.81 343 THR A C 1
ATOM 2626 O O . THR A 1 343 ? 29.064 4.278 0.136 1.00 93.81 343 THR A O 1
ATOM 2629 N N . GLY A 1 344 ? 26.844 4.358 -0.229 1.00 93.56 344 GLY A N 1
ATOM 2630 C CA . GLY A 1 344 ? 26.501 5.127 0.957 1.00 93.56 344 GLY A CA 1
ATOM 2631 C C . GLY A 1 344 ? 26.758 6.621 0.810 1.00 93.56 344 GLY A C 1
ATOM 2632 O O . GLY A 1 344 ? 26.896 7.301 1.822 1.00 93.56 344 GLY A O 1
ATOM 2633 N N . GLN A 1 345 ? 26.850 7.146 -0.413 1.00 94.44 345 GLN A N 1
ATOM 2634 C CA . GLN A 1 345 ? 26.872 8.589 -0.664 1.00 94.44 345 GLN A CA 1
ATOM 2635 C C . GLN A 1 345 ? 25.444 9.160 -0.741 1.00 94.44 345 GLN A C 1
ATOM 2637 O O . GLN A 1 345 ? 24.549 8.489 -1.263 1.00 94.44 345 GLN A O 1
ATOM 2642 N N . PRO A 1 346 ? 25.205 10.395 -0.260 1.00 94.75 346 PRO A N 1
ATOM 2643 C CA . PRO A 1 346 ? 23.896 11.033 -0.377 1.00 94.75 346 PRO A CA 1
ATOM 2644 C C . PRO A 1 346 ? 23.568 11.366 -1.835 1.00 94.75 346 PRO A C 1
ATOM 2646 O O . PRO A 1 346 ? 24.472 11.594 -2.638 1.00 94.75 346 PRO A O 1
ATOM 2649 N N . LYS A 1 347 ? 22.279 11.498 -2.177 1.00 94.69 347 LYS A N 1
ATOM 2650 C CA . LYS A 1 347 ? 21.835 11.900 -3.527 1.00 94.69 347 LYS A CA 1
ATOM 2651 C C . LYS A 1 347 ? 22.551 13.156 -4.028 1.00 94.69 347 LYS A C 1
ATOM 2653 O O . LYS A 1 347 ? 22.966 13.211 -5.181 1.00 94.69 347 LYS A O 1
ATOM 2658 N N . THR A 1 348 ? 22.747 14.130 -3.140 1.00 93.94 348 THR A N 1
ATOM 2659 C CA . THR A 1 348 ? 23.407 15.414 -3.423 1.00 93.94 348 THR A CA 1
ATOM 2660 C C . THR A 1 348 ? 24.871 15.286 -3.842 1.00 93.94 348 THR A C 1
ATOM 2662 O O . THR A 1 348 ? 25.399 16.216 -4.445 1.00 93.94 348 THR A O 1
ATOM 2665 N N . HIS A 1 349 ? 25.522 14.149 -3.573 1.00 94.88 349 HIS A N 1
ATOM 2666 C CA . HIS A 1 349 ? 26.840 13.830 -4.122 1.00 94.88 349 HIS A CA 1
ATOM 2667 C C . HIS A 1 349 ? 26.787 13.614 -5.642 1.00 94.88 349 HIS A C 1
ATOM 2669 O O . HIS A 1 349 ? 27.716 13.979 -6.356 1.00 94.88 349 HIS A O 1
ATOM 2675 N N . TRP A 1 350 ? 25.688 13.037 -6.131 1.00 95.31 350 TRP A N 1
ATOM 2676 C CA . TRP A 1 350 ? 25.505 12.645 -7.528 1.00 95.31 350 TRP A CA 1
ATOM 2677 C C . TRP A 1 350 ? 24.763 13.707 -8.344 1.00 95.31 350 TRP A C 1
ATOM 2679 O O . TRP A 1 350 ? 25.060 13.885 -9.527 1.00 95.31 350 TRP A O 1
ATOM 2689 N N . TYR A 1 351 ? 23.798 14.396 -7.723 1.00 94.94 351 TYR A N 1
ATOM 2690 C CA . TYR A 1 351 ? 22.904 15.359 -8.364 1.00 94.94 351 TYR A CA 1
ATOM 2691 C C . TYR A 1 351 ? 22.245 16.293 -7.347 1.00 94.94 351 TYR A C 1
ATOM 2693 O O . TYR A 1 351 ? 21.728 15.853 -6.321 1.00 94.94 351 TYR A O 1
ATOM 2701 N N . SER A 1 352 ? 22.217 17.588 -7.655 1.00 89.19 352 SER A N 1
ATOM 2702 C CA . SER A 1 352 ? 21.688 18.638 -6.776 1.00 89.19 352 SER A CA 1
ATOM 2703 C C . SER A 1 352 ? 20.260 19.093 -7.104 1.00 89.19 352 SER A C 1
ATOM 2705 O O . SER A 1 352 ? 19.736 19.958 -6.405 1.00 89.19 352 SER A O 1
ATOM 2707 N N . GLY A 1 353 ? 19.623 18.553 -8.149 1.00 85.38 353 GLY A N 1
ATOM 2708 C CA . GLY A 1 353 ? 18.244 18.912 -8.493 1.00 85.38 353 GLY A CA 1
ATOM 2709 C C . GLY A 1 353 ? 17.208 18.330 -7.525 1.00 85.38 353 GLY A C 1
ATOM 2710 O O . GLY A 1 353 ? 17.448 17.323 -6.858 1.00 85.38 353 GLY A O 1
ATOM 2711 N N . SER A 1 354 ? 16.041 18.976 -7.455 1.00 77.31 354 SER A N 1
ATOM 2712 C CA . SER A 1 354 ? 14.952 18.637 -6.525 1.00 77.31 354 SER A CA 1
ATOM 2713 C C . SER A 1 354 ? 14.092 17.442 -6.959 1.00 77.31 354 SER A C 1
ATOM 2715 O O . SER A 1 354 ? 13.446 16.828 -6.113 1.00 77.31 354 SER A O 1
ATOM 2717 N N . GLY A 1 355 ? 14.080 17.102 -8.252 1.00 83.94 355 GLY A N 1
ATOM 2718 C CA . GLY A 1 355 ? 13.319 15.977 -8.806 1.00 83.94 355 GLY A CA 1
ATOM 2719 C C . GLY A 1 355 ? 14.056 14.632 -8.741 1.00 83.94 355 GLY A C 1
ATOM 2720 O O . GLY A 1 355 ? 15.155 14.548 -8.178 1.00 83.94 355 GLY A O 1
ATOM 2721 N N . PRO A 1 356 ? 13.476 13.563 -9.319 1.00 90.94 356 PRO A N 1
ATOM 2722 C CA . PRO A 1 356 ? 14.144 12.275 -9.455 1.00 90.94 356 PRO A CA 1
ATOM 2723 C C . PRO A 1 356 ? 15.498 12.396 -10.163 1.00 90.94 356 PRO A C 1
ATOM 2725 O O . PRO A 1 356 ? 15.683 13.263 -11.016 1.00 90.94 356 PRO A O 1
ATOM 2728 N N . LEU A 1 357 ? 16.448 11.538 -9.798 1.00 93.94 357 LEU A N 1
ATOM 2729 C CA . LEU A 1 357 ? 17.771 11.485 -10.406 1.00 93.94 357 LEU A CA 1
ATOM 2730 C C . LEU A 1 357 ? 17.632 11.123 -11.900 1.00 93.94 357 LEU A C 1
ATOM 2732 O O . LEU A 1 357 ? 17.139 10.032 -12.201 1.00 93.94 357 LEU A O 1
ATOM 2736 N N . PRO A 1 358 ? 18.045 11.997 -12.837 1.00 94.25 358 PRO A N 1
ATOM 2737 C CA . PRO A 1 358 ? 17.859 11.732 -14.259 1.00 94.25 358 PRO A CA 1
ATOM 2738 C C . PRO A 1 358 ? 18.660 10.517 -14.740 1.00 94.25 358 PRO A C 1
ATOM 2740 O O . PRO A 1 358 ? 19.773 10.264 -14.264 1.00 94.25 358 PRO A O 1
ATOM 2743 N N . ARG A 1 359 ? 18.114 9.767 -15.706 1.00 92.75 359 ARG A N 1
ATOM 2744 C CA . ARG A 1 359 ? 18.722 8.515 -16.193 1.00 92.75 359 ARG A CA 1
ATOM 2745 C C . ARG A 1 359 ? 20.110 8.744 -16.783 1.00 92.75 359 ARG A C 1
ATOM 2747 O O . ARG A 1 359 ? 21.027 7.977 -16.512 1.00 92.75 359 ARG A O 1
ATOM 2754 N N . GLU A 1 360 ? 20.296 9.824 -17.526 1.00 93.50 360 GLU A N 1
ATOM 2755 C CA . GLU A 1 360 ? 21.576 10.206 -18.116 1.00 93.50 360 GLU A CA 1
ATOM 2756 C C . GLU A 1 360 ? 22.649 10.500 -17.057 1.00 93.50 360 GLU A C 1
ATOM 2758 O O . GLU A 1 360 ? 23.812 10.144 -17.243 1.00 93.50 360 GLU A O 1
ATOM 2763 N N . VAL A 1 361 ? 22.258 11.071 -15.911 1.00 96.00 361 VAL A N 1
ATOM 2764 C CA . VAL A 1 361 ? 23.169 11.334 -14.787 1.00 96.00 361 VAL A CA 1
ATOM 2765 C C . VAL A 1 361 ? 23.555 10.026 -14.100 1.00 96.00 361 VAL A C 1
ATOM 2767 O O . VAL A 1 361 ? 24.730 9.813 -13.797 1.00 96.00 361 VAL A O 1
ATOM 2770 N N . ILE A 1 362 ? 22.590 9.121 -13.902 1.00 96.44 362 ILE A N 1
ATOM 2771 C CA . ILE A 1 362 ? 22.847 7.774 -13.372 1.00 96.44 362 ILE A CA 1
ATOM 2772 C C . ILE A 1 362 ? 23.876 7.059 -14.252 1.00 96.44 362 ILE A C 1
ATOM 2774 O O . ILE A 1 362 ? 24.898 6.591 -13.750 1.00 96.44 362 ILE A O 1
ATOM 2778 N N . ARG A 1 363 ? 23.637 7.033 -15.568 1.00 95.12 363 ARG A N 1
ATOM 2779 C CA . ARG A 1 363 ? 24.521 6.402 -16.557 1.00 95.12 363 ARG A CA 1
ATOM 2780 C C . ARG A 1 363 ? 25.915 7.003 -16.571 1.00 95.12 363 ARG A C 1
ATOM 2782 O O . ARG A 1 363 ? 26.900 6.267 -16.564 1.00 95.12 363 ARG A O 1
ATOM 2789 N N . GLN A 1 364 ? 26.015 8.329 -16.517 1.00 95.75 364 GLN A N 1
ATOM 2790 C CA . GLN A 1 364 ? 27.301 9.018 -16.483 1.00 95.75 364 GLN A CA 1
ATOM 2791 C C . GLN A 1 364 ? 28.164 8.565 -15.298 1.00 95.75 364 GLN A C 1
ATOM 2793 O O . GLN A 1 364 ? 29.357 8.312 -15.477 1.00 95.75 364 GLN A O 1
ATOM 2798 N N . HIS A 1 365 ? 27.588 8.460 -14.100 1.00 96.88 365 HIS A N 1
ATOM 2799 C CA . HIS A 1 365 ? 28.328 8.015 -12.916 1.00 96.88 365 HIS A CA 1
ATOM 2800 C C . HIS A 1 365 ? 28.614 6.513 -12.951 1.00 96.88 365 HIS A C 1
ATOM 2802 O O . HIS A 1 365 ? 29.757 6.122 -12.719 1.00 96.88 365 HIS A O 1
ATOM 2808 N N . ALA A 1 366 ? 27.629 5.691 -13.326 1.00 95.69 366 ALA A N 1
ATOM 2809 C CA . ALA A 1 366 ? 27.789 4.242 -13.449 1.00 95.69 366 ALA A CA 1
ATOM 2810 C C . ALA A 1 366 ? 28.909 3.855 -14.429 1.00 95.69 366 ALA A C 1
ATOM 2812 O O . ALA A 1 366 ? 29.725 2.996 -14.114 1.00 95.69 366 ALA A O 1
ATOM 2813 N N . SER A 1 367 ? 29.045 4.571 -15.553 1.00 96.25 367 SER A N 1
ATOM 2814 C CA . SER A 1 367 ? 30.101 4.327 -16.553 1.00 96.25 367 SER A CA 1
ATOM 2815 C C . SER A 1 367 ? 31.538 4.407 -16.015 1.00 96.25 367 SER A C 1
ATOM 2817 O O . SER A 1 367 ? 32.463 3.906 -16.651 1.00 96.25 367 SER A O 1
ATOM 2819 N N . ARG A 1 368 ? 31.737 5.040 -14.849 1.00 96.00 368 ARG A N 1
ATOM 2820 C CA . ARG A 1 368 ? 33.035 5.184 -14.167 1.00 96.00 368 ARG A CA 1
ATOM 2821 C C . ARG A 1 368 ? 33.215 4.197 -13.013 1.00 96.00 368 ARG A C 1
ATOM 2823 O O . ARG A 1 368 ? 34.286 4.162 -12.410 1.00 96.00 368 ARG A O 1
ATOM 2830 N N . MET A 1 369 ? 32.170 3.450 -12.673 1.00 95.75 369 MET A N 1
ATOM 2831 C CA . MET A 1 369 ? 32.187 2.406 -11.657 1.00 95.75 369 MET A CA 1
ATOM 2832 C C . MET A 1 369 ? 32.555 1.056 -12.292 1.00 95.75 369 MET A C 1
ATOM 2834 O O . MET A 1 369 ? 32.460 0.908 -13.511 1.00 95.75 369 MET A O 1
ATOM 2838 N N . PRO A 1 370 ? 32.954 0.050 -11.494 1.00 95.56 370 PRO A N 1
ATOM 2839 C CA . PRO A 1 370 ? 33.322 -1.269 -12.017 1.00 95.56 370 PRO A CA 1
ATOM 2840 C C . PRO A 1 370 ? 32.220 -1.974 -12.827 1.00 95.56 370 PRO A C 1
ATOM 2842 O O . PRO A 1 370 ? 32.536 -2.774 -13.699 1.00 95.56 370 PRO A O 1
ATOM 2845 N N . CYS A 1 371 ? 30.941 -1.655 -12.595 1.00 94.62 371 CYS A N 1
ATOM 2846 C CA . CYS A 1 371 ? 29.816 -2.169 -13.384 1.00 94.62 371 CYS A CA 1
ATOM 2847 C C . CYS A 1 371 ? 29.754 -1.618 -14.828 1.00 94.62 371 CYS A C 1
ATOM 2849 O O . CYS A 1 371 ? 29.080 -2.197 -15.686 1.00 94.62 371 CYS A O 1
ATOM 2851 N N . GLY A 1 372 ? 30.475 -0.531 -15.121 1.00 94.75 372 GLY A N 1
ATOM 2852 C CA . GLY A 1 372 ? 30.542 0.085 -16.443 1.00 94.75 372 GLY A CA 1
ATOM 2853 C C . GLY A 1 372 ? 29.250 0.784 -16.875 1.00 94.75 372 GLY A C 1
ATOM 2854 O O . GLY A 1 372 ? 28.338 1.041 -16.089 1.00 94.75 372 GLY A O 1
ATOM 2855 N N . ASP A 1 373 ? 29.179 1.135 -18.161 1.00 94.88 373 ASP A N 1
ATOM 2856 C CA . ASP A 1 373 ? 28.034 1.846 -18.736 1.00 94.88 373 ASP A CA 1
ATOM 2857 C C . ASP A 1 373 ? 26.840 0.894 -18.938 1.00 94.88 373 ASP A C 1
ATOM 2859 O O . ASP A 1 373 ? 26.658 0.297 -20.001 1.00 94.88 373 ASP A O 1
ATOM 2863 N N . CYS A 1 374 ? 26.040 0.721 -17.883 1.00 97.06 374 CYS A N 1
ATOM 2864 C CA . CYS A 1 374 ? 24.920 -0.216 -17.837 1.00 97.06 374 CYS A CA 1
ATOM 2865 C C . CYS A 1 374 ? 23.650 0.377 -17.218 1.00 97.06 374 CYS A C 1
ATOM 2867 O O . CYS A 1 374 ? 23.686 1.416 -16.571 1.00 97.06 374 CYS A O 1
ATOM 2869 N N . ALA A 1 375 ? 22.497 -0.220 -17.523 1.00 97.06 375 ALA A N 1
ATOM 2870 C CA . ALA A 1 375 ? 21.170 0.161 -17.026 1.00 97.06 375 ALA A CA 1
ATOM 2871 C C . ALA A 1 375 ? 20.688 -0.851 -15.986 1.00 97.06 375 ALA A C 1
ATOM 2873 O O . ALA A 1 375 ? 20.074 -0.486 -14.984 1.00 97.06 375 ALA A O 1
ATOM 2874 N N . TRP A 1 376 ? 21.037 -2.119 -16.201 1.00 98.38 376 TRP A N 1
ATOM 2875 C CA . TRP A 1 376 ? 20.677 -3.226 -15.335 1.00 98.38 376 TRP A CA 1
ATOM 2876 C C . TRP A 1 376 ? 21.910 -4.018 -14.924 1.00 98.38 376 TRP A C 1
ATOM 2878 O O . TRP A 1 376 ? 22.834 -4.209 -15.717 1.00 98.38 376 TRP A O 1
ATOM 2888 N N . VAL A 1 377 ? 21.885 -4.499 -13.686 1.00 98.50 377 VAL A N 1
ATOM 2889 C CA . VAL A 1 377 ? 22.913 -5.341 -13.080 1.00 98.50 377 VAL A CA 1
ATOM 2890 C C . VAL A 1 377 ? 22.237 -6.582 -12.512 1.00 98.50 377 VAL A C 1
ATOM 2892 O O . VAL A 1 377 ? 21.244 -6.480 -11.791 1.00 98.50 377 VAL A O 1
ATOM 2895 N N . PHE A 1 378 ? 22.752 -7.757 -12.850 1.00 98.56 378 PHE A N 1
ATOM 2896 C CA . PHE A 1 378 ? 22.251 -9.042 -12.382 1.00 98.56 378 PHE A CA 1
ATOM 2897 C C . PHE A 1 378 ? 23.304 -9.749 -11.541 1.00 98.56 378 PHE A C 1
ATOM 2899 O O . PHE A 1 378 ? 24.428 -9.953 -11.994 1.00 98.56 378 PHE A O 1
ATOM 2906 N N . TYR A 1 379 ? 22.921 -10.144 -10.333 1.00 98.62 379 TYR A N 1
ATOM 2907 C CA . TYR A 1 379 ? 23.766 -10.848 -9.380 1.00 98.62 379 TYR A CA 1
ATOM 2908 C C . TYR A 1 379 ? 23.249 -12.268 -9.178 1.00 98.62 379 TYR A C 1
ATOM 2910 O O . TYR A 1 379 ? 22.101 -12.454 -8.772 1.00 98.62 379 TYR A O 1
ATOM 2918 N N . GLY A 1 380 ? 24.107 -13.260 -9.406 1.00 98.31 380 GLY A N 1
ATOM 2919 C CA . GLY A 1 380 ? 23.787 -14.667 -9.177 1.00 98.31 380 GLY A CA 1
ATOM 2920 C C . GLY A 1 380 ? 24.961 -15.443 -8.594 1.00 98.31 380 GLY A C 1
ATOM 2921 O O . GLY A 1 380 ? 26.095 -14.961 -8.573 1.00 98.31 380 GLY A O 1
ATOM 2922 N N . THR A 1 381 ? 24.681 -16.661 -8.131 1.00 98.56 381 THR A N 1
ATOM 2923 C CA . THR A 1 381 ? 25.684 -17.560 -7.550 1.00 98.56 381 THR A CA 1
ATOM 2924 C C . THR A 1 381 ? 25.449 -18.992 -8.013 1.00 98.56 381 THR A C 1
ATOM 2926 O O . THR A 1 381 ? 24.313 -19.460 -8.063 1.00 98.56 381 THR A O 1
ATOM 2929 N N . GLN A 1 382 ? 26.532 -19.681 -8.373 1.00 98.44 382 GLN A N 1
ATOM 2930 C CA . GLN A 1 382 ? 26.536 -21.115 -8.673 1.00 98.44 382 GLN A CA 1
ATOM 2931 C C . GLN A 1 382 ? 27.176 -21.902 -7.538 1.00 98.44 382 GLN A C 1
ATOM 2933 O O . GLN A 1 382 ? 28.049 -21.374 -6.850 1.00 98.44 382 GLN A O 1
ATOM 2938 N N . TYR A 1 383 ? 26.739 -23.149 -7.360 1.00 98.12 383 TYR A N 1
ATOM 2939 C CA . TYR A 1 383 ? 27.124 -24.016 -6.246 1.00 98.12 383 TYR A CA 1
ATOM 2940 C C . TYR A 1 383 ? 27.484 -25.415 -6.739 1.00 98.12 383 TYR A C 1
ATOM 2942 O O . TYR A 1 383 ? 26.844 -25.936 -7.650 1.00 98.12 383 TYR A O 1
ATOM 2950 N N . GLY A 1 384 ? 28.454 -26.050 -6.087 1.00 97.19 384 GLY A N 1
ATOM 2951 C CA . GLY A 1 384 ? 28.903 -27.401 -6.412 1.00 97.19 384 GLY A CA 1
ATOM 2952 C C . GLY A 1 384 ? 30.421 -27.518 -6.410 1.00 97.19 384 GLY A C 1
ATOM 2953 O O . GLY A 1 384 ? 31.125 -26.705 -5.814 1.00 97.19 384 GLY A O 1
ATOM 2954 N N . ASP A 1 385 ? 30.927 -28.551 -7.077 1.00 97.25 385 ASP A N 1
ATOM 2955 C CA . ASP A 1 385 ? 32.350 -28.635 -7.390 1.00 97.25 385 ASP A CA 1
ATOM 2956 C C . ASP A 1 385 ? 32.732 -27.680 -8.536 1.00 97.25 385 ASP A C 1
ATOM 2958 O O . ASP A 1 385 ? 31.884 -27.120 -9.233 1.00 97.25 385 ASP A O 1
ATOM 2962 N N . GLU A 1 386 ? 34.035 -27.479 -8.723 1.00 97.25 386 GLU A N 1
ATOM 2963 C CA . GLU A 1 386 ? 34.579 -26.552 -9.719 1.00 97.25 386 GLU A CA 1
ATOM 2964 C C . GLU A 1 386 ? 34.122 -26.879 -11.152 1.00 97.25 386 GLU A C 1
ATOM 2966 O O . GLU A 1 386 ? 33.846 -25.970 -11.936 1.00 97.25 386 GLU A O 1
ATOM 2971 N N . ALA A 1 387 ? 33.984 -28.165 -11.496 1.00 97.75 387 ALA A N 1
ATOM 2972 C CA . ALA A 1 387 ? 33.571 -28.589 -12.831 1.00 97.75 387 ALA A CA 1
ATOM 2973 C C . ALA A 1 387 ? 32.085 -28.294 -13.084 1.00 97.75 387 ALA A C 1
ATOM 2975 O O . ALA A 1 387 ? 31.733 -27.796 -14.157 1.00 97.75 387 ALA A O 1
ATOM 2976 N N . ALA A 1 388 ? 31.226 -28.557 -12.095 1.00 97.06 388 ALA A N 1
ATOM 2977 C CA . ALA A 1 388 ? 29.803 -28.244 -12.142 1.00 97.06 388 ALA A CA 1
ATOM 2978 C C . ALA A 1 388 ? 29.572 -26.732 -12.242 1.00 97.06 388 ALA A C 1
ATOM 2980 O O . ALA A 1 388 ? 28.865 -26.283 -13.147 1.00 97.06 388 ALA A O 1
ATOM 2981 N N . ILE A 1 389 ? 30.238 -25.954 -11.381 1.00 98.44 389 ILE A N 1
ATOM 2982 C CA . ILE A 1 389 ? 30.169 -24.490 -11.387 1.00 98.44 389 ILE A CA 1
ATOM 2983 C C . ILE A 1 389 ? 30.590 -23.954 -12.751 1.00 98.44 389 ILE A C 1
ATOM 2985 O O . ILE A 1 389 ? 29.851 -23.183 -13.360 1.00 98.44 389 ILE A O 1
ATOM 2989 N N . LYS A 1 390 ? 31.744 -24.388 -13.270 1.00 98.12 390 LYS A N 1
ATOM 2990 C CA . LYS A 1 390 ? 32.224 -23.933 -14.575 1.00 98.12 390 LYS A CA 1
ATOM 2991 C C . LYS A 1 390 ? 31.206 -24.232 -15.680 1.00 98.12 390 LYS A C 1
ATOM 2993 O O . LYS A 1 390 ? 30.875 -23.338 -16.450 1.00 98.12 390 LYS A O 1
ATOM 2998 N N . ALA A 1 391 ? 30.683 -25.457 -15.743 1.00 98.06 391 ALA A N 1
ATOM 2999 C CA . ALA A 1 391 ? 29.709 -25.840 -16.764 1.00 98.06 391 ALA A CA 1
ATOM 3000 C C . ALA A 1 391 ? 28.407 -25.021 -16.674 1.00 98.06 391 ALA A C 1
ATOM 3002 O O . ALA A 1 391 ? 27.848 -24.633 -17.699 1.00 98.06 391 ALA A O 1
ATOM 3003 N N . GLN A 1 392 ? 27.928 -24.728 -15.462 1.00 98.19 392 GLN A N 1
ATOM 3004 C CA . GLN A 1 392 ? 26.754 -23.878 -15.244 1.00 98.19 392 GLN A CA 1
ATOM 3005 C C . GLN A 1 392 ? 27.009 -22.430 -15.678 1.00 98.19 392 GLN A C 1
ATOM 3007 O O . GLN A 1 392 ? 26.162 -21.840 -16.350 1.00 98.19 392 GLN A O 1
ATOM 3012 N N . LEU A 1 393 ? 28.171 -21.865 -15.332 1.00 98.56 393 LEU A N 1
ATOM 3013 C CA . LEU A 1 393 ? 28.551 -20.513 -15.745 1.00 98.56 393 LEU A CA 1
ATOM 3014 C C . LEU A 1 393 ? 28.706 -20.415 -17.268 1.00 98.56 393 LEU A C 1
ATOM 3016 O O . LEU A 1 393 ? 28.193 -19.460 -17.840 1.00 98.56 393 LEU A O 1
ATOM 3020 N N . ASP A 1 394 ? 29.299 -21.418 -17.929 1.00 98.44 394 ASP A N 1
ATOM 3021 C CA . ASP A 1 394 ? 29.405 -21.470 -19.396 1.00 98.44 394 ASP A CA 1
ATOM 3022 C C . ASP A 1 394 ? 28.004 -21.432 -20.060 1.00 98.44 394 ASP A C 1
ATOM 3024 O O . ASP A 1 394 ? 27.799 -20.744 -21.062 1.00 98.44 394 ASP A O 1
ATOM 3028 N N . ILE A 1 395 ? 27.009 -22.134 -19.493 1.00 98.56 395 ILE A N 1
ATOM 3029 C CA . ILE A 1 395 ? 25.616 -22.111 -19.985 1.00 98.56 395 ILE A CA 1
ATOM 3030 C C . ILE A 1 395 ? 24.981 -20.729 -19.793 1.00 98.56 395 ILE A C 1
ATOM 3032 O O . ILE A 1 395 ? 24.284 -20.241 -20.685 1.00 98.56 395 ILE A O 1
ATOM 3036 N N . ILE A 1 396 ? 25.191 -20.111 -18.630 1.00 98.56 396 ILE A N 1
ATOM 3037 C CA . ILE A 1 396 ? 24.626 -18.799 -18.290 1.00 98.56 396 ILE A CA 1
ATOM 3038 C C . ILE A 1 396 ? 25.226 -17.717 -19.180 1.00 98.56 396 ILE A C 1
ATOM 3040 O O . ILE A 1 396 ? 24.480 -16.947 -19.781 1.00 98.56 396 ILE A O 1
ATOM 3044 N N . ASP A 1 397 ? 26.550 -17.695 -19.308 1.00 98.38 397 ASP A N 1
ATOM 3045 C CA . ASP A 1 397 ? 27.263 -16.764 -20.174 1.00 98.38 397 ASP A CA 1
ATOM 3046 C C . ASP A 1 397 ? 26.801 -16.910 -21.630 1.00 98.38 397 ASP A C 1
ATOM 3048 O O . ASP A 1 397 ? 26.376 -15.939 -22.259 1.00 98.38 397 ASP A O 1
ATOM 3052 N N . SER A 1 398 ? 26.733 -18.149 -22.133 1.00 98.38 398 SER A N 1
ATOM 3053 C CA . SER A 1 398 ? 26.218 -18.427 -23.475 1.00 98.38 398 SER A CA 1
ATOM 3054 C C . SER A 1 398 ? 24.780 -17.932 -23.669 1.00 98.38 398 SER A C 1
ATOM 3056 O O . SER A 1 398 ? 24.476 -17.365 -24.719 1.00 98.38 398 SER A O 1
ATOM 3058 N N . ALA A 1 399 ? 23.899 -18.093 -22.678 1.00 98.38 399 ALA A N 1
ATOM 3059 C CA . ALA A 1 399 ? 22.515 -17.638 -22.772 1.00 98.38 399 ALA A CA 1
ATOM 3060 C C . ALA A 1 399 ? 22.402 -16.104 -22.814 1.00 98.38 399 ALA A C 1
ATOM 3062 O O . ALA A 1 399 ? 21.683 -15.564 -23.657 1.00 98.38 399 ALA A O 1
ATOM 3063 N N . PHE A 1 400 ? 23.129 -15.394 -21.945 1.00 98.31 400 PHE A N 1
ATOM 3064 C CA . PHE A 1 400 ? 23.094 -13.929 -21.902 1.00 98.31 400 PHE A CA 1
ATOM 3065 C C . PHE A 1 400 ? 23.887 -13.257 -23.025 1.00 98.31 400 PHE A C 1
ATOM 3067 O O . PHE A 1 400 ? 23.618 -12.093 -23.319 1.00 98.31 400 PHE A O 1
ATOM 3074 N N . SER A 1 401 ? 24.741 -13.999 -23.741 1.00 97.38 401 SER A N 1
ATOM 3075 C CA . SER A 1 401 ? 25.420 -13.516 -24.953 1.00 97.38 401 SER A CA 1
ATOM 3076 C C . SER A 1 401 ? 24.497 -13.055 -26.081 1.00 97.38 401 SER A C 1
ATOM 3078 O O . SER A 1 401 ? 24.920 -12.316 -26.973 1.00 97.38 401 SER A O 1
ATOM 3080 N N . ALA A 1 402 ? 23.214 -13.415 -26.008 1.00 97.25 402 ALA A N 1
ATOM 3081 C CA . ALA A 1 402 ? 22.180 -12.887 -26.885 1.00 97.25 402 ALA A CA 1
ATOM 3082 C C . ALA A 1 402 ? 21.909 -11.379 -26.680 1.00 97.25 402 ALA A C 1
ATOM 3084 O O . ALA A 1 402 ? 21.441 -10.720 -27.611 1.00 97.25 402 ALA A O 1
ATOM 3085 N N . ILE A 1 403 ? 22.203 -10.812 -25.501 1.00 97.94 403 ILE A N 1
ATOM 3086 C CA . ILE A 1 403 ? 22.022 -9.382 -25.219 1.00 97.94 403 ILE A CA 1
ATOM 3087 C C . ILE A 1 403 ? 23.260 -8.607 -25.669 1.00 97.94 403 ILE A C 1
ATOM 3089 O O . ILE A 1 403 ? 24.372 -8.789 -25.171 1.00 97.94 403 ILE A O 1
ATOM 3093 N N . LYS A 1 404 ? 23.070 -7.690 -26.619 1.00 96.12 404 LYS A N 1
ATOM 3094 C CA . LYS A 1 404 ? 24.168 -6.913 -27.201 1.00 96.12 404 LYS A CA 1
ATOM 3095 C C . LYS A 1 404 ? 24.859 -6.051 -26.142 1.00 96.12 404 LYS A C 1
ATOM 3097 O O . LYS A 1 404 ? 24.243 -5.165 -25.561 1.00 96.12 404 LYS A O 1
ATOM 3102 N N . GLY A 1 405 ? 26.170 -6.242 -25.994 1.00 94.88 405 GLY A N 1
ATOM 3103 C CA . GLY A 1 405 ? 27.006 -5.435 -25.102 1.00 94.88 405 GLY A CA 1
ATOM 3104 C C . GLY A 1 405 ? 26.852 -5.774 -23.621 1.00 94.88 405 GLY A C 1
ATOM 3105 O O . GLY A 1 405 ? 27.268 -4.964 -22.794 1.00 94.88 405 GLY A O 1
ATOM 3106 N N . TYR A 1 406 ? 26.263 -6.931 -23.284 1.00 97.19 406 TYR A N 1
ATOM 3107 C CA . TYR A 1 406 ? 26.351 -7.450 -21.921 1.00 97.19 406 TYR A CA 1
ATOM 3108 C C . TYR A 1 406 ? 27.819 -7.691 -21.534 1.00 97.19 406 TYR A C 1
ATOM 3110 O O . TYR A 1 406 ? 28.659 -7.958 -22.396 1.00 97.19 406 TYR A O 1
ATOM 3118 N N . ASN A 1 407 ? 28.123 -7.608 -20.243 1.00 98.00 407 ASN A N 1
ATOM 3119 C CA . ASN A 1 407 ? 29.431 -7.981 -19.707 1.00 98.00 407 ASN A CA 1
ATOM 3120 C C . ASN A 1 407 ? 29.258 -8.993 -18.579 1.00 98.00 407 ASN A C 1
ATOM 3122 O O . ASN A 1 407 ? 28.268 -8.936 -17.847 1.00 98.00 407 ASN A O 1
ATOM 3126 N N . PHE A 1 408 ? 30.240 -9.879 -18.432 1.00 98.31 408 PHE A N 1
ATOM 3127 C CA . PHE A 1 408 ? 30.303 -10.897 -17.391 1.00 98.31 408 PHE A CA 1
ATOM 3128 C C . PHE A 1 408 ? 31.495 -10.608 -16.481 1.00 98.31 408 PHE A C 1
ATOM 3130 O O . PHE A 1 408 ? 32.619 -10.484 -16.963 1.00 98.31 408 PHE A O 1
ATOM 3137 N N . PHE A 1 409 ? 31.257 -10.539 -15.174 1.00 98.44 409 PHE A N 1
ATOM 3138 C CA . PHE A 1 409 ? 32.289 -10.300 -14.173 1.00 98.44 409 PHE A CA 1
ATOM 3139 C C . PHE A 1 409 ? 32.259 -11.366 -13.087 1.00 98.44 409 PHE A C 1
ATOM 3141 O O . PHE A 1 409 ? 31.204 -11.729 -12.553 1.00 98.44 409 PHE A O 1
ATOM 3148 N N . LEU A 1 410 ? 33.446 -11.806 -12.702 1.00 98.44 410 LEU A N 1
ATOM 3149 C CA . LEU A 1 410 ? 33.702 -12.539 -11.478 1.00 98.44 410 LEU A CA 1
ATOM 3150 C C . LEU A 1 410 ? 34.150 -11.569 -10.370 1.00 98.44 410 LEU A C 1
ATOM 3152 O O . LEU A 1 410 ? 34.588 -10.452 -10.645 1.00 98.44 410 LEU A O 1
ATOM 3156 N N . PRO A 1 411 ? 34.103 -11.983 -9.091 1.00 98.25 411 PRO A N 1
ATOM 3157 C CA . PRO A 1 411 ? 34.621 -11.195 -7.978 1.00 98.25 411 PRO A CA 1
ATOM 3158 C C . PRO A 1 411 ? 36.101 -10.818 -8.133 1.00 98.25 411 PRO A C 1
ATOM 3160 O O . PRO A 1 411 ? 36.529 -9.834 -7.549 1.00 98.25 411 PRO A O 1
ATOM 3163 N N . SER A 1 412 ? 36.887 -11.571 -8.911 1.00 97.62 412 SER A N 1
ATOM 3164 C CA . SER A 1 412 ? 38.279 -11.229 -9.238 1.00 97.62 412 SER A CA 1
ATOM 3165 C C . SER A 1 412 ? 38.422 -10.006 -10.146 1.00 97.62 412 SER A C 1
ATOM 3167 O O . SER A 1 412 ? 39.500 -9.419 -10.198 1.00 97.62 412 SER A O 1
ATOM 3169 N N . ASP A 1 413 ? 37.359 -9.641 -10.862 1.00 98.00 413 ASP A N 1
ATOM 3170 C CA . ASP A 1 413 ? 37.383 -8.617 -11.909 1.00 98.00 413 ASP A CA 1
ATOM 3171 C C . ASP A 1 413 ? 36.954 -7.241 -11.381 1.00 98.00 413 ASP A C 1
ATOM 3173 O O . ASP A 1 413 ? 37.055 -6.237 -12.086 1.00 98.00 413 ASP A O 1
ATOM 3177 N N . VAL A 1 414 ? 36.482 -7.180 -10.131 1.00 97.69 414 VAL A N 1
ATOM 3178 C CA . VAL A 1 414 ? 36.027 -5.957 -9.465 1.00 97.69 414 VAL A CA 1
ATOM 3179 C C . VAL A 1 414 ? 36.866 -5.660 -8.213 1.00 97.69 414 VAL A C 1
ATOM 3181 O O . VAL A 1 414 ? 37.487 -6.558 -7.646 1.00 97.69 414 VAL A O 1
ATOM 3184 N N . PRO A 1 415 ? 36.924 -4.394 -7.758 1.00 97.44 415 PRO A N 1
ATOM 3185 C CA . PRO A 1 415 ? 37.638 -4.029 -6.539 1.00 97.44 415 PRO A CA 1
ATOM 3186 C C . PRO A 1 415 ? 37.081 -4.723 -5.280 1.00 97.44 415 PRO A C 1
ATOM 3188 O O . PRO A 1 415 ? 35.868 -4.919 -5.196 1.00 97.44 415 PRO A O 1
ATOM 3191 N N . PRO A 1 416 ? 37.912 -4.988 -4.250 1.00 95.69 416 PRO A N 1
ATOM 3192 C CA . PRO A 1 416 ? 37.492 -5.675 -3.019 1.00 95.69 416 PRO A CA 1
ATOM 3193 C C . PRO A 1 416 ? 36.342 -5.028 -2.231 1.00 95.69 416 PRO A C 1
ATOM 3195 O O . PRO A 1 416 ? 35.732 -5.685 -1.392 1.00 95.69 416 PRO A O 1
ATOM 3198 N N . ASP A 1 417 ? 36.071 -3.739 -2.441 1.00 93.06 417 ASP A N 1
ATOM 3199 C CA . ASP A 1 417 ? 34.985 -2.983 -1.807 1.00 93.06 417 ASP A CA 1
ATOM 3200 C C . ASP A 1 417 ? 33.712 -2.884 -2.671 1.00 93.06 417 ASP A C 1
ATOM 3202 O O . ASP A 1 417 ? 32.727 -2.251 -2.268 1.00 93.06 417 ASP A O 1
ATOM 3206 N N . HIS A 1 418 ? 33.711 -3.519 -3.847 1.00 96.69 418 HIS A N 1
ATOM 3207 C CA . HIS A 1 418 ? 32.546 -3.622 -4.718 1.00 96.69 418 HIS A CA 1
ATOM 3208 C C . HIS A 1 418 ? 31.446 -4.485 -4.088 1.00 96.69 418 HIS A C 1
ATOM 3210 O O . HIS A 1 418 ? 31.713 -5.507 -3.455 1.00 96.69 418 HIS A O 1
ATOM 3216 N N . TYR A 1 419 ? 30.187 -4.120 -4.338 1.00 96.56 419 TYR A N 1
ATOM 3217 C CA . TYR A 1 419 ? 29.008 -4.771 -3.759 1.00 96.56 419 TYR A CA 1
ATOM 3218 C C . TYR A 1 419 ? 28.893 -6.277 -4.088 1.00 96.56 419 TYR A C 1
ATOM 3220 O O . TYR A 1 419 ? 28.362 -7.056 -3.297 1.00 96.56 419 TYR A O 1
ATOM 3228 N N . LEU A 1 420 ? 29.465 -6.726 -5.211 1.00 97.94 420 LEU A N 1
ATOM 3229 C CA . LEU A 1 420 ? 29.556 -8.151 -5.569 1.00 97.94 420 LEU A CA 1
ATOM 3230 C C . LEU A 1 420 ? 30.203 -9.004 -4.457 1.00 97.94 420 LEU A C 1
ATOM 3232 O O . LEU A 1 420 ? 29.789 -10.144 -4.253 1.00 97.94 420 LEU A O 1
ATOM 3236 N N . HIS A 1 421 ? 31.170 -8.472 -3.701 1.00 97.94 421 HIS A N 1
ATOM 3237 C CA . HIS A 1 421 ? 31.785 -9.207 -2.590 1.00 97.94 421 HIS A CA 1
ATOM 3238 C C . HIS A 1 421 ? 30.828 -9.400 -1.408 1.00 97.94 421 HIS A C 1
ATOM 3240 O O . HIS A 1 421 ? 30.862 -10.449 -0.767 1.00 97.94 421 HIS A O 1
ATOM 3246 N N . ASP A 1 422 ? 29.924 -8.454 -1.148 1.00 96.75 422 ASP A N 1
ATOM 3247 C CA . ASP A 1 422 ? 28.860 -8.644 -0.159 1.00 96.75 422 ASP A CA 1
ATOM 3248 C C . ASP A 1 422 ? 27.866 -9.721 -0.619 1.00 96.75 422 ASP A C 1
ATOM 3250 O O . ASP A 1 422 ? 27.428 -10.534 0.195 1.00 96.75 422 ASP A O 1
ATOM 3254 N N . ARG A 1 423 ? 27.571 -9.810 -1.926 1.00 97.19 423 ARG A N 1
ATOM 3255 C CA . ARG A 1 423 ? 26.754 -10.910 -2.475 1.00 97.19 423 ARG A CA 1
ATOM 3256 C C . ARG A 1 423 ? 27.419 -12.270 -2.296 1.00 97.19 423 ARG A C 1
ATOM 3258 O O . ARG A 1 423 ? 26.717 -13.214 -1.953 1.00 97.19 423 ARG A O 1
ATOM 3265 N N . VAL A 1 424 ? 28.743 -12.371 -2.460 1.00 98.31 424 VAL A N 1
ATOM 3266 C CA . VAL A 1 424 ? 29.497 -13.609 -2.169 1.00 98.31 424 VAL A CA 1
ATOM 3267 C C . VAL A 1 424 ? 29.275 -14.047 -0.722 1.00 98.31 424 VAL A C 1
ATOM 3269 O O . VAL A 1 424 ? 28.986 -15.216 -0.472 1.00 98.31 424 VAL A O 1
ATOM 3272 N N . LEU A 1 425 ? 29.362 -13.110 0.226 1.00 97.88 425 LEU A N 1
ATOM 3273 C CA . LEU A 1 425 ? 29.135 -13.386 1.644 1.00 97.88 425 LEU A CA 1
ATOM 3274 C C . LEU A 1 425 ? 27.692 -13.838 1.905 1.00 97.88 425 LEU A C 1
ATOM 3276 O O . LEU A 1 425 ? 27.473 -14.916 2.450 1.00 97.88 425 LEU A O 1
ATOM 3280 N N . VAL A 1 426 ? 26.705 -13.063 1.459 1.00 97.88 426 VAL A N 1
ATOM 3281 C CA . VAL A 1 426 ? 25.283 -13.363 1.693 1.00 97.88 426 VAL A CA 1
ATOM 3282 C C . VAL A 1 426 ? 24.877 -14.699 1.061 1.00 97.88 426 VAL A C 1
ATOM 3284 O O . VAL A 1 426 ? 24.247 -15.527 1.716 1.00 97.88 426 VAL A O 1
ATOM 3287 N N . CYS A 1 427 ? 25.302 -14.964 -0.176 1.00 97.94 427 CYS A N 1
ATOM 3288 C CA . CYS A 1 427 ? 24.960 -16.190 -0.905 1.00 97.94 427 CYS A CA 1
ATOM 3289 C C . CYS A 1 427 ? 25.746 -17.427 -0.423 1.00 97.94 427 CYS A C 1
ATOM 3291 O O . CYS A 1 427 ? 25.480 -18.529 -0.897 1.00 97.94 427 CYS A O 1
ATOM 3293 N N . SER A 1 428 ? 26.680 -17.263 0.523 1.00 97.25 428 SER A N 1
ATOM 3294 C CA . SER A 1 428 ? 27.344 -18.346 1.271 1.00 97.25 428 SER A CA 1
ATOM 3295 C C . SER A 1 428 ? 26.937 -18.371 2.753 1.00 97.25 428 SER A C 1
ATOM 3297 O O . SER A 1 428 ? 27.620 -18.953 3.596 1.00 97.25 428 SER A O 1
ATOM 3299 N N . GLY A 1 429 ? 25.813 -17.728 3.088 1.00 97.31 429 GLY A N 1
ATOM 3300 C CA . GLY A 1 429 ? 25.235 -17.742 4.427 1.00 97.31 429 GLY A CA 1
ATOM 3301 C C . GLY A 1 429 ? 25.954 -16.865 5.446 1.00 97.31 429 GLY A C 1
ATOM 3302 O O . GLY A 1 429 ? 25.747 -17.043 6.644 1.00 97.31 429 GLY A O 1
ATOM 3303 N N . VAL A 1 430 ? 26.799 -15.926 5.010 1.00 98.00 430 VAL A N 1
ATOM 3304 C CA . VAL A 1 430 ? 27.493 -14.976 5.884 1.00 98.00 430 VAL A CA 1
ATOM 3305 C C . VAL A 1 430 ? 26.686 -13.672 5.962 1.00 98.00 430 VAL A C 1
ATOM 3307 O O . VAL A 1 430 ? 26.740 -12.856 5.042 1.00 98.00 430 VAL A O 1
ATOM 3310 N N . PRO A 1 431 ? 25.979 -13.404 7.074 1.00 97.50 431 PRO A N 1
ATOM 3311 C CA . PRO A 1 431 ? 25.168 -12.201 7.202 1.00 97.50 431 PRO A CA 1
ATOM 3312 C C . PRO A 1 431 ? 26.024 -10.928 7.299 1.00 97.50 431 PRO A C 1
ATOM 3314 O O . PRO A 1 431 ? 27.063 -10.916 7.982 1.00 97.50 431 PRO A O 1
ATOM 3317 N N . VAL A 1 432 ? 25.544 -9.843 6.675 1.00 96.31 432 VAL A N 1
ATOM 3318 C CA . VAL A 1 432 ? 26.209 -8.526 6.571 1.00 96.31 432 VAL A CA 1
ATOM 3319 C C . VAL A 1 432 ? 25.260 -7.355 6.905 1.00 96.31 432 VAL A C 1
ATOM 3321 O O . VAL A 1 432 ? 24.129 -7.556 7.351 1.00 96.31 432 VAL A O 1
ATOM 3324 N N . LEU A 1 433 ? 25.754 -6.117 6.749 1.00 95.75 433 LEU A N 1
ATOM 3325 C CA . LEU A 1 433 ? 25.022 -4.857 6.980 1.00 95.75 433 LEU A CA 1
ATOM 3326 C C . LEU A 1 433 ? 25.149 -3.852 5.816 1.00 95.75 433 LEU A C 1
ATOM 3328 O O . LEU A 1 433 ? 24.776 -2.691 5.975 1.00 95.75 433 LEU A O 1
ATOM 3332 N N . ARG A 1 434 ? 25.719 -4.259 4.672 1.00 94.50 434 ARG A N 1
ATOM 3333 C CA . ARG A 1 434 ? 26.044 -3.358 3.551 1.00 94.50 434 ARG A CA 1
ATOM 3334 C C . ARG A 1 434 ? 24.822 -2.617 3.023 1.00 94.50 434 ARG A C 1
ATOM 3336 O O . ARG A 1 434 ? 24.879 -1.411 2.817 1.00 94.50 434 ARG A O 1
ATOM 3343 N N . GLU A 1 435 ? 23.697 -3.313 2.922 1.00 94.62 435 GLU A N 1
ATOM 3344 C CA . GLU A 1 435 ? 22.391 -2.783 2.516 1.00 94.62 435 GLU A CA 1
ATOM 3345 C C . GLU A 1 435 ? 21.764 -1.866 3.584 1.00 94.62 435 GLU A C 1
ATOM 3347 O O . GLU A 1 435 ? 20.556 -1.734 3.658 1.00 94.62 435 GLU A O 1
ATOM 3352 N N . LEU A 1 436 ? 22.538 -1.238 4.472 1.00 95.00 436 LEU A N 1
ATOM 3353 C CA . LEU A 1 436 ? 22.107 -0.041 5.205 1.00 95.00 436 LEU A CA 1
ATOM 3354 C C . LEU A 1 436 ? 22.646 1.237 4.561 1.00 95.00 436 LEU A C 1
ATOM 3356 O O . LEU A 1 436 ? 22.113 2.311 4.825 1.00 95.00 436 LEU A O 1
ATOM 3360 N N . ASP A 1 437 ? 23.677 1.140 3.719 1.00 94.44 437 ASP A N 1
ATOM 3361 C CA . ASP A 1 437 ? 24.333 2.299 3.111 1.00 94.44 437 ASP A CA 1
ATOM 3362 C C . ASP A 1 437 ? 23.355 3.129 2.254 1.00 94.44 437 ASP A C 1
ATOM 3364 O O . ASP A 1 437 ? 23.432 4.358 2.255 1.00 94.44 437 ASP A O 1
ATOM 3368 N N . TRP A 1 438 ? 22.365 2.494 1.620 1.00 93.06 438 TRP A N 1
ATOM 3369 C CA . TRP A 1 438 ? 21.335 3.185 0.836 1.00 93.06 438 TRP A CA 1
ATOM 3370 C C . TRP A 1 438 ? 20.466 4.160 1.630 1.00 93.06 438 TRP A C 1
ATOM 3372 O O . TRP A 1 438 ? 19.966 5.136 1.069 1.00 93.06 438 TRP A O 1
ATOM 3382 N N . LEU A 1 439 ? 20.320 3.962 2.943 1.00 94.38 439 LEU A N 1
ATOM 3383 C CA . LEU A 1 439 ? 19.623 4.909 3.814 1.00 94.38 439 LEU A CA 1
ATOM 3384 C C . LEU A 1 439 ? 20.418 6.215 4.009 1.00 94.38 439 LEU A C 1
ATOM 3386 O O . LEU A 1 439 ? 19.919 7.153 4.618 1.00 94.38 439 LEU A O 1
ATOM 3390 N N . ASN A 1 440 ? 21.633 6.340 3.469 1.00 94.75 440 ASN A N 1
ATOM 3391 C CA . ASN A 1 440 ? 22.316 7.632 3.415 1.00 94.75 440 ASN A CA 1
ATOM 3392 C C . ASN A 1 440 ? 21.861 8.506 2.226 1.00 94.75 440 ASN A C 1
ATOM 3394 O O . ASN A 1 440 ? 22.265 9.666 2.136 1.00 94.75 440 ASN A O 1
ATOM 3398 N N . TRP A 1 441 ? 21.018 7.984 1.321 1.00 95.12 441 TRP A N 1
ATOM 3399 C CA . TRP A 1 441 ? 20.581 8.681 0.101 1.00 95.12 441 TRP A CA 1
ATOM 3400 C C . TRP A 1 441 ? 19.862 10.007 0.375 1.00 95.12 441 TRP A C 1
ATOM 3402 O O . TRP A 1 441 ? 20.056 10.980 -0.356 1.00 95.12 441 TRP A O 1
ATOM 3412 N N . LYS A 1 442 ? 19.067 10.054 1.450 1.00 93.75 442 LYS A N 1
ATOM 3413 C CA . LYS A 1 442 ? 18.351 11.237 1.943 1.00 93.75 442 LYS A CA 1
ATOM 3414 C C . LYS A 1 442 ? 18.705 11.508 3.412 1.00 93.75 442 LYS A C 1
ATOM 3416 O O . LYS A 1 442 ? 19.044 10.567 4.133 1.00 93.75 442 LYS A O 1
ATOM 3421 N N . PRO A 1 443 ? 18.612 12.764 3.884 1.00 92.81 443 PRO A N 1
ATOM 3422 C CA . PRO A 1 443 ? 18.637 13.042 5.316 1.00 92.81 443 PRO A CA 1
ATOM 3423 C C . PRO A 1 443 ? 17.464 12.335 6.005 1.00 92.81 443 PRO A C 1
ATOM 3425 O O . PRO A 1 443 ? 16.375 12.239 5.444 1.00 92.81 443 PRO A O 1
ATOM 3428 N N . ASN A 1 444 ? 17.701 11.811 7.210 1.00 94.50 444 ASN A N 1
ATOM 3429 C CA . ASN A 1 444 ? 16.705 11.066 8.000 1.00 94.50 444 ASN A CA 1
ATOM 3430 C C . ASN A 1 444 ? 15.981 9.973 7.204 1.00 94.50 444 ASN A C 1
ATOM 3432 O O . ASN A 1 444 ? 14.776 9.771 7.391 1.00 94.50 444 ASN A O 1
ATOM 3436 N N . ALA A 1 445 ? 16.689 9.306 6.289 1.00 94.94 445 ALA A N 1
ATOM 3437 C CA . ALA A 1 445 ? 16.029 8.397 5.377 1.00 94.94 445 ALA A CA 1
ATOM 3438 C C . ALA A 1 445 ? 15.265 7.309 6.136 1.00 94.94 445 ALA A C 1
ATOM 3440 O O . ALA A 1 445 ? 15.775 6.655 7.053 1.00 94.94 445 ALA A O 1
ATOM 3441 N N . ALA A 1 446 ? 14.038 7.115 5.695 1.00 96.12 446 ALA A N 1
ATOM 3442 C CA . ALA A 1 446 ? 13.263 5.915 5.892 1.00 96.12 446 ALA A CA 1
ATOM 3443 C C . ALA A 1 446 ? 13.042 5.268 4.527 1.00 96.12 446 ALA A C 1
ATOM 3445 O O . ALA A 1 446 ? 13.235 5.895 3.479 1.00 96.12 446 ALA A O 1
ATOM 3446 N N . HIS A 1 447 ? 12.624 4.011 4.550 1.00 97.00 447 HIS A N 1
ATOM 3447 C CA . HIS A 1 447 ? 12.140 3.351 3.356 1.00 97.00 447 HIS A CA 1
ATOM 3448 C C . HIS A 1 447 ? 10.800 2.679 3.600 1.00 97.00 447 HIS A C 1
ATOM 3450 O O . HIS A 1 447 ? 10.487 2.311 4.729 1.00 97.00 447 HIS A O 1
ATOM 3456 N N . ILE A 1 448 ? 10.067 2.467 2.514 1.00 98.00 448 ILE A N 1
ATOM 3457 C CA . ILE A 1 448 ? 8.942 1.541 2.411 1.00 98.00 448 ILE A CA 1
ATOM 3458 C C . ILE A 1 448 ? 9.125 0.692 1.152 1.00 98.00 448 ILE A C 1
ATOM 3460 O O . ILE A 1 448 ? 9.753 1.131 0.187 1.00 98.00 448 ILE A O 1
ATOM 3464 N N . PHE A 1 449 ? 8.595 -0.528 1.171 1.00 97.94 449 PHE A N 1
ATOM 3465 C CA . PHE A 1 449 ? 8.637 -1.435 0.032 1.00 97.94 449 PHE A CA 1
ATOM 3466 C C . PHE A 1 449 ? 7.264 -1.569 -0.620 1.00 97.94 449 PHE A C 1
ATOM 3468 O O . PHE A 1 449 ? 6.267 -1.831 0.057 1.00 97.94 449 PHE A O 1
ATOM 3475 N N . PHE A 1 450 ? 7.244 -1.446 -1.943 1.00 98.56 450 PHE A N 1
ATOM 3476 C CA . PHE A 1 450 ? 6.141 -1.885 -2.788 1.00 98.56 450 PHE A CA 1
ATOM 3477 C C . PHE A 1 450 ? 6.559 -3.177 -3.497 1.00 98.56 450 PHE A C 1
ATOM 3479 O O . PHE A 1 450 ? 7.580 -3.180 -4.181 1.00 98.56 450 PHE A O 1
ATOM 3486 N N . SER A 1 451 ? 5.814 -4.270 -3.304 1.00 97.88 451 SER A N 1
ATOM 3487 C CA . SER A 1 451 ? 6.328 -5.623 -3.578 1.00 97.88 451 SER A CA 1
ATOM 3488 C C . SER A 1 451 ? 5.346 -6.538 -4.339 1.00 97.88 451 SER A C 1
ATOM 3490 O O . SER A 1 451 ? 4.976 -7.594 -3.808 1.00 97.88 451 SER A O 1
ATOM 3492 N N . PRO A 1 452 ? 4.878 -6.165 -5.547 1.00 98.19 452 PRO A N 1
ATOM 3493 C CA . PRO A 1 452 ? 4.040 -7.030 -6.373 1.00 98.19 452 PRO A CA 1
ATOM 3494 C C . PRO A 1 452 ? 4.779 -8.290 -6.842 1.00 98.19 452 PRO A C 1
ATOM 3496 O O . PRO A 1 452 ? 5.982 -8.273 -7.121 1.00 98.19 452 PRO A O 1
ATOM 3499 N N . ILE A 1 453 ? 4.032 -9.385 -6.982 1.00 98.25 453 ILE A N 1
ATOM 3500 C CA . ILE A 1 453 ? 4.517 -10.610 -7.620 1.00 98.25 453 ILE A CA 1
ATOM 3501 C C . ILE A 1 453 ? 4.258 -10.547 -9.120 1.00 98.25 453 ILE A C 1
ATOM 3503 O O . ILE A 1 453 ? 3.148 -10.259 -9.570 1.00 98.25 453 ILE A O 1
ATOM 3507 N N . THR A 1 454 ? 5.282 -10.881 -9.899 1.00 97.12 454 THR A N 1
ATOM 3508 C CA . THR A 1 454 ? 5.190 -11.001 -11.357 1.00 97.12 454 THR A CA 1
ATOM 3509 C C . THR A 1 454 ? 5.598 -12.406 -11.794 1.00 97.12 454 THR A C 1
ATOM 3511 O O . THR A 1 454 ? 6.491 -12.999 -11.192 1.00 97.12 454 THR A O 1
ATOM 3514 N N . PRO A 1 455 ? 4.990 -12.990 -12.839 1.00 97.19 455 PRO A N 1
ATOM 3515 C CA . PRO A 1 455 ? 5.558 -14.168 -13.486 1.00 97.19 455 PRO A CA 1
ATOM 3516 C C . PRO A 1 455 ? 6.973 -13.872 -14.001 1.00 97.19 455 PRO A C 1
ATOM 3518 O O . PRO A 1 455 ? 7.256 -12.739 -14.390 1.00 97.19 455 PRO A O 1
ATOM 3521 N N . THR A 1 456 ? 7.835 -14.888 -14.113 1.00 96.75 456 THR A N 1
ATOM 3522 C CA . THR A 1 456 ? 9.150 -14.765 -14.780 1.00 96.75 456 THR A CA 1
ATOM 3523 C C . THR A 1 456 ? 9.011 -14.569 -16.295 1.00 96.75 456 THR A C 1
ATOM 3525 O O . THR A 1 456 ? 9.465 -15.393 -17.071 1.00 96.75 456 THR A O 1
ATOM 3528 N N . ARG A 1 457 ? 8.320 -13.526 -16.760 1.00 97.19 457 ARG A N 1
ATOM 3529 C CA . ARG A 1 457 ? 8.007 -13.254 -18.171 1.00 97.19 457 ARG A CA 1
ATOM 3530 C C . ARG A 1 457 ? 8.240 -11.782 -18.471 1.00 97.19 457 ARG A C 1
ATOM 3532 O O . ARG A 1 457 ? 7.735 -10.918 -17.755 1.00 97.19 457 ARG A O 1
ATOM 3539 N N . GLY A 1 458 ? 8.949 -11.495 -19.558 1.00 97.19 458 GLY A N 1
ATOM 3540 C CA . GLY A 1 458 ? 9.390 -10.142 -19.891 1.00 97.19 458 GLY A CA 1
ATOM 3541 C C . GLY A 1 458 ? 8.232 -9.171 -20.068 1.00 97.19 458 GLY A C 1
ATOM 3542 O O . GLY A 1 458 ? 8.270 -8.060 -19.550 1.00 97.19 458 GLY A O 1
ATOM 3543 N N . LYS A 1 459 ? 7.154 -9.611 -20.730 1.00 97.06 459 LYS A N 1
ATOM 3544 C CA . LYS A 1 459 ? 5.959 -8.777 -20.936 1.00 97.06 459 LYS A CA 1
ATOM 3545 C C . LYS A 1 459 ? 5.283 -8.364 -19.619 1.00 97.06 459 LYS A C 1
ATOM 3547 O O . LYS A 1 459 ? 4.795 -7.247 -19.519 1.00 97.06 459 LYS A O 1
ATOM 3552 N N . ASP A 1 460 ? 5.242 -9.266 -18.638 1.00 97.81 460 ASP A N 1
ATOM 3553 C CA . ASP A 1 460 ? 4.489 -9.083 -17.397 1.00 97.81 460 ASP A CA 1
ATOM 3554 C C . ASP A 1 460 ? 5.316 -8.204 -16.443 1.00 97.81 460 ASP A C 1
ATOM 3556 O O . ASP A 1 460 ? 4.828 -7.209 -15.907 1.00 97.81 460 ASP A O 1
ATOM 3560 N N . ALA A 1 461 ? 6.623 -8.481 -16.358 1.00 96.75 461 ALA A N 1
ATOM 3561 C CA . ALA A 1 461 ? 7.584 -7.635 -15.658 1.00 96.75 461 ALA A CA 1
ATOM 3562 C C . ALA A 1 461 ? 7.611 -6.201 -16.216 1.00 96.75 461 ALA A C 1
ATOM 3564 O O . ALA A 1 461 ? 7.676 -5.239 -15.449 1.00 96.75 461 ALA A O 1
ATOM 3565 N N . LYS A 1 462 ? 7.529 -6.043 -17.547 1.00 97.81 462 LYS A N 1
ATOM 3566 C CA . LYS A 1 462 ? 7.507 -4.735 -18.219 1.00 97.81 462 LYS A CA 1
ATOM 3567 C C . LYS A 1 462 ? 6.325 -3.875 -17.777 1.00 97.81 462 LYS A C 1
ATOM 3569 O O . LYS A 1 462 ? 6.537 -2.706 -17.476 1.00 97.81 462 LYS A O 1
ATOM 3574 N N . ILE A 1 463 ? 5.120 -4.443 -17.691 1.00 98.31 463 ILE A N 1
ATOM 3575 C CA . ILE A 1 463 ? 3.913 -3.711 -17.270 1.00 98.31 463 ILE A CA 1
ATOM 3576 C C . ILE A 1 463 ? 4.116 -3.106 -15.876 1.00 98.31 463 ILE A C 1
ATOM 3578 O O . ILE A 1 463 ? 3.949 -1.902 -15.680 1.00 98.31 463 ILE A O 1
ATOM 3582 N N . VAL A 1 464 ? 4.551 -3.926 -14.914 1.00 98.25 464 VAL A N 1
ATOM 3583 C CA . VAL A 1 464 ? 4.806 -3.463 -13.541 1.00 98.25 464 VAL A CA 1
ATOM 3584 C C . VAL A 1 464 ? 5.940 -2.435 -13.501 1.00 98.25 464 VAL A C 1
ATOM 3586 O O . VAL A 1 464 ? 5.831 -1.430 -12.792 1.00 98.25 464 VAL A O 1
ATOM 3589 N N . HIS A 1 465 ? 7.004 -2.636 -14.283 1.00 98.00 465 HIS A N 1
ATOM 3590 C CA . HIS A 1 465 ? 8.109 -1.683 -14.378 1.00 98.00 465 HIS A CA 1
ATOM 3591 C C . HIS A 1 465 ? 7.658 -0.320 -14.924 1.00 98.00 465 HIS A C 1
ATOM 3593 O O . HIS A 1 465 ? 7.989 0.709 -14.339 1.00 98.00 465 HIS A O 1
ATOM 3599 N N . GLU A 1 466 ? 6.864 -0.288 -15.996 1.00 98.06 466 GLU A N 1
ATOM 3600 C CA . GLU A 1 466 ? 6.364 0.950 -16.607 1.00 98.06 466 GLU A CA 1
ATOM 3601 C C . GLU A 1 466 ? 5.413 1.719 -15.679 1.00 98.06 466 GLU A C 1
ATOM 3603 O O . GLU A 1 466 ? 5.505 2.948 -15.593 1.00 98.06 466 GLU A O 1
ATOM 3608 N N . ILE A 1 467 ? 4.556 1.016 -14.925 1.00 98.38 467 ILE A N 1
ATOM 3609 C CA . ILE A 1 467 ? 3.724 1.625 -13.873 1.00 98.38 467 ILE A CA 1
ATOM 3610 C C . ILE A 1 467 ? 4.611 2.293 -12.820 1.00 98.38 467 ILE A C 1
ATOM 3612 O O . ILE A 1 467 ? 4.401 3.464 -12.497 1.00 98.38 467 ILE A O 1
ATOM 3616 N N . ASN A 1 468 ? 5.631 1.582 -12.328 1.00 98.31 468 ASN A N 1
ATOM 3617 C CA . ASN A 1 468 ? 6.576 2.131 -11.359 1.00 98.31 468 ASN A CA 1
ATOM 3618 C C . ASN A 1 468 ? 7.286 3.369 -11.918 1.00 98.31 468 ASN A C 1
ATOM 3620 O O . ASN A 1 468 ? 7.267 4.413 -11.275 1.00 98.31 468 ASN A O 1
ATOM 3624 N N . VAL A 1 469 ? 7.857 3.299 -13.124 1.00 96.56 469 VAL A N 1
ATOM 3625 C CA . VAL A 1 469 ? 8.549 4.436 -13.760 1.00 96.56 469 VAL A CA 1
ATOM 3626 C C . VAL A 1 469 ? 7.642 5.662 -13.842 1.00 96.56 469 VAL A C 1
ATOM 3628 O O . VAL A 1 469 ? 8.042 6.750 -13.421 1.00 96.56 469 VAL A O 1
ATOM 3631 N N . ARG A 1 470 ? 6.413 5.496 -14.341 1.00 97.25 470 ARG A N 1
ATOM 3632 C CA . ARG A 1 470 ? 5.462 6.602 -14.501 1.00 97.25 470 ARG A CA 1
ATOM 3633 C C . ARG A 1 470 ? 5.040 7.198 -13.160 1.00 97.25 470 ARG A C 1
ATOM 3635 O O . ARG A 1 470 ? 5.043 8.419 -13.022 1.00 97.25 470 ARG A O 1
ATOM 3642 N N . LEU A 1 471 ? 4.665 6.369 -12.186 1.00 97.12 471 LEU A N 1
ATOM 3643 C CA . LEU A 1 471 ? 4.159 6.852 -10.900 1.00 97.12 471 LEU A CA 1
ATOM 3644 C C . LEU A 1 471 ? 5.260 7.471 -10.037 1.00 97.12 471 LEU A C 1
ATOM 3646 O O . LEU A 1 471 ? 5.049 8.525 -9.441 1.00 97.12 471 LEU A O 1
ATOM 3650 N N . HIS A 1 472 ? 6.462 6.898 -10.037 1.00 97.62 472 HIS A N 1
ATOM 3651 C CA . HIS A 1 472 ? 7.611 7.514 -9.377 1.00 97.62 472 HIS A CA 1
ATOM 3652 C C . HIS A 1 472 ? 7.952 8.884 -9.972 1.00 97.62 472 HIS A C 1
ATOM 3654 O O . HIS A 1 472 ? 8.170 9.840 -9.224 1.00 97.62 472 HIS A O 1
ATOM 3660 N N . ALA A 1 473 ? 7.928 9.009 -11.304 1.00 93.75 473 ALA A N 1
ATOM 3661 C CA . ALA A 1 473 ? 8.120 10.291 -11.975 1.00 93.75 473 ALA A CA 1
ATOM 3662 C C . ALA A 1 473 ? 7.018 11.301 -11.608 1.00 93.75 473 ALA A C 1
ATOM 3664 O O . ALA A 1 473 ? 7.336 12.432 -11.244 1.00 93.75 473 ALA A O 1
ATOM 3665 N N . LYS A 1 474 ? 5.743 10.879 -11.629 1.00 94.19 474 LYS A N 1
ATOM 3666 C CA . LYS A 1 474 ? 4.582 11.703 -11.244 1.00 94.19 474 LYS A CA 1
ATOM 3667 C C . LYS A 1 474 ? 4.728 12.285 -9.834 1.00 94.19 474 LYS A C 1
ATOM 3669 O O . LYS A 1 474 ? 4.444 13.460 -9.632 1.00 94.19 474 LYS A O 1
ATOM 3674 N N . HIS A 1 475 ? 5.184 11.480 -8.874 1.00 94.38 475 HIS A N 1
ATOM 3675 C CA . HIS A 1 475 ? 5.301 11.881 -7.464 1.00 94.38 475 HIS A CA 1
ATOM 3676 C C . HIS A 1 475 ? 6.675 12.460 -7.093 1.00 94.38 475 HIS A C 1
ATOM 3678 O O . HIS A 1 475 ? 6.918 12.807 -5.934 1.00 94.38 475 HIS A O 1
ATOM 3684 N N . GLY A 1 476 ? 7.589 12.581 -8.058 1.00 95.19 476 GLY A N 1
ATOM 3685 C CA . GLY A 1 476 ? 8.924 13.132 -7.835 1.00 95.19 476 GLY A CA 1
ATOM 3686 C C . GLY A 1 476 ? 9.774 12.311 -6.857 1.00 95.19 476 GLY A C 1
ATOM 3687 O O . GLY A 1 476 ? 10.541 12.886 -6.083 1.00 95.19 476 GLY A O 1
ATOM 3688 N N . ILE A 1 477 ? 9.627 10.982 -6.862 1.00 96.12 477 ILE A N 1
ATOM 3689 C CA . ILE A 1 477 ? 10.353 10.057 -5.980 1.00 96.12 477 ILE A CA 1
ATOM 3690 C C . ILE A 1 477 ? 11.309 9.194 -6.811 1.00 96.12 477 ILE A C 1
ATOM 3692 O O . ILE A 1 477 ? 10.919 8.652 -7.840 1.00 96.12 477 ILE A O 1
ATOM 3696 N N . ASP A 1 478 ? 12.558 9.039 -6.361 1.00 96.50 478 ASP A N 1
ATOM 3697 C CA . ASP A 1 478 ? 13.542 8.168 -7.019 1.00 96.50 478 ASP A CA 1
ATOM 3698 C C . ASP A 1 478 ? 13.067 6.698 -7.029 1.00 96.50 478 ASP A C 1
ATOM 3700 O O . ASP A 1 478 ? 12.470 6.223 -6.061 1.00 96.50 478 ASP A O 1
ATOM 3704 N N . LEU A 1 479 ? 13.340 5.978 -8.120 1.00 96.44 479 LEU A N 1
ATOM 3705 C CA . LEU A 1 479 ? 12.917 4.590 -8.336 1.00 96.44 479 LEU A CA 1
ATOM 3706 C C . LEU A 1 479 ? 14.106 3.627 -8.183 1.00 96.44 479 LEU A C 1
ATOM 3708 O O . LEU A 1 479 ? 15.076 3.715 -8.936 1.00 96.44 479 LEU A O 1
ATOM 3712 N N . PHE A 1 480 ? 14.000 2.670 -7.255 1.00 97.00 480 PHE A N 1
ATOM 3713 C CA . PHE A 1 480 ? 15.011 1.636 -6.988 1.00 97.00 480 PHE A CA 1
ATOM 3714 C C . PHE A 1 480 ? 14.405 0.219 -7.087 1.00 97.00 480 PHE A C 1
ATOM 3716 O O . PHE A 1 480 ? 14.048 -0.373 -6.066 1.00 97.00 480 PHE A O 1
ATOM 3723 N N . PRO A 1 481 ? 14.246 -0.334 -8.301 1.00 96.44 481 PRO A N 1
ATOM 3724 C CA . PRO A 1 481 ? 13.624 -1.633 -8.510 1.00 96.44 481 PRO A CA 1
ATOM 3725 C C . PRO A 1 481 ? 14.642 -2.772 -8.380 1.00 96.44 481 PRO A C 1
ATOM 3727 O O . PRO A 1 481 ? 15.725 -2.730 -8.976 1.00 96.44 481 PRO A O 1
ATOM 3730 N N . THR A 1 482 ? 14.258 -3.805 -7.637 1.00 95.75 482 THR A N 1
ATOM 3731 C CA . THR A 1 482 ? 14.995 -5.058 -7.447 1.00 95.75 482 THR A CA 1
ATOM 3732 C C . THR A 1 482 ? 14.054 -6.227 -7.678 1.00 95.75 482 THR A C 1
ATOM 3734 O O . THR A 1 482 ? 13.008 -6.308 -7.047 1.00 95.75 482 THR A O 1
ATOM 3737 N N . LEU A 1 483 ? 14.420 -7.145 -8.564 1.00 96.94 483 LEU A N 1
ATOM 3738 C CA . LEU A 1 483 ? 13.660 -8.359 -8.816 1.00 96.94 483 LEU A CA 1
ATOM 3739 C C . LEU A 1 483 ? 14.399 -9.542 -8.199 1.00 96.94 483 LEU A C 1
ATOM 3741 O O . LEU A 1 483 ? 15.496 -9.870 -8.654 1.00 96.94 483 LEU A O 1
ATOM 3745 N N . CYS A 1 484 ? 13.797 -10.181 -7.199 1.00 97.06 484 CYS A N 1
ATOM 3746 C CA . CYS A 1 484 ? 14.268 -11.459 -6.662 1.00 97.06 484 CYS A CA 1
ATOM 3747 C C . CYS A 1 484 ? 13.561 -12.589 -7.411 1.00 97.06 484 CYS A C 1
ATOM 3749 O O . CYS A 1 484 ? 12.333 -12.610 -7.462 1.00 97.06 484 CYS A O 1
ATOM 3751 N N . ILE A 1 485 ? 14.317 -13.501 -8.020 1.00 95.94 485 ILE A N 1
ATOM 3752 C CA . ILE A 1 485 ? 13.781 -14.451 -9.005 1.00 95.94 485 ILE A CA 1
ATOM 3753 C C . ILE A 1 485 ? 13.703 -15.859 -8.406 1.00 95.94 485 ILE A C 1
ATOM 3755 O O . ILE A 1 485 ? 14.733 -16.523 -8.289 1.00 95.94 485 ILE A O 1
ATOM 3759 N N . ALA A 1 486 ? 12.501 -16.358 -8.095 1.00 89.38 486 ALA A N 1
ATOM 3760 C CA . ALA A 1 486 ? 12.300 -17.728 -7.610 1.00 89.38 486 ALA A CA 1
ATOM 3761 C C . ALA A 1 486 ? 11.588 -18.599 -8.663 1.00 89.38 486 ALA A C 1
ATOM 3763 O O . ALA A 1 486 ? 10.405 -18.938 -8.590 1.00 89.38 486 ALA A O 1
ATOM 3764 N N . GLY A 1 487 ? 12.341 -18.992 -9.695 1.00 89.88 487 GLY A N 1
ATOM 3765 C CA . GLY A 1 487 ? 11.927 -19.987 -10.692 1.00 89.88 487 GLY A CA 1
ATOM 3766 C C . GLY A 1 487 ? 10.784 -19.542 -11.618 1.00 89.88 487 GLY A C 1
ATOM 3767 O O . GLY A 1 487 ? 10.991 -19.261 -12.801 1.00 89.88 487 GLY A O 1
ATOM 3768 N N . ARG A 1 488 ? 9.548 -19.542 -11.110 1.00 95.38 488 ARG A N 1
ATOM 3769 C CA . ARG A 1 488 ? 8.310 -19.258 -11.864 1.00 95.38 488 ARG A CA 1
ATOM 3770 C C . ARG A 1 488 ? 7.758 -17.858 -11.627 1.00 95.38 488 ARG A C 1
ATOM 3772 O O . ARG A 1 488 ? 6.915 -17.405 -12.401 1.00 95.38 488 ARG A O 1
ATOM 3779 N N . GLU A 1 489 ? 8.228 -17.196 -10.588 1.00 96.38 489 GLU A N 1
ATOM 3780 C CA . GLU A 1 489 ? 7.798 -15.865 -10.202 1.00 96.38 489 GLU A CA 1
ATOM 3781 C C . GLU A 1 489 ? 9.009 -14.985 -9.884 1.00 96.38 489 GLU A C 1
ATOM 3783 O O . GLU A 1 489 ? 10.147 -15.459 -9.795 1.00 96.38 489 GLU A O 1
ATOM 3788 N N . MET A 1 490 ? 8.761 -13.686 -9.808 1.00 96.69 490 MET A N 1
ATOM 3789 C CA . MET A 1 490 ? 9.705 -12.702 -9.324 1.00 96.69 490 MET A CA 1
ATOM 3790 C C . MET A 1 490 ? 8.987 -11.782 -8.352 1.00 96.69 490 MET A C 1
ATOM 3792 O O . MET A 1 490 ? 7.950 -11.193 -8.688 1.00 96.69 490 MET A O 1
ATOM 3796 N N . HIS A 1 491 ? 9.608 -11.579 -7.198 1.00 97.81 491 HIS A N 1
ATOM 3797 C CA . HIS A 1 491 ? 9.253 -10.492 -6.305 1.00 97.81 491 HIS A CA 1
ATOM 3798 C C . HIS A 1 491 ? 9.825 -9.211 -6.905 1.00 97.81 491 HIS A C 1
ATOM 3800 O O . HIS A 1 491 ? 11.037 -8.994 -6.858 1.00 97.81 491 HIS A O 1
ATOM 3806 N N . TYR A 1 492 ? 8.969 -8.376 -7.495 1.00 97.62 492 TYR A N 1
ATOM 3807 C CA . TYR A 1 492 ? 9.365 -7.060 -7.981 1.00 97.62 492 TYR A CA 1
ATOM 3808 C C . TYR A 1 492 ? 9.304 -6.096 -6.796 1.00 97.62 492 TYR A C 1
ATOM 3810 O O . TYR A 1 492 ? 8.241 -5.593 -6.449 1.00 97.62 492 TYR A O 1
ATOM 3818 N N . ILE A 1 493 ? 10.434 -5.879 -6.133 1.00 96.31 493 ILE A N 1
ATOM 3819 C CA . ILE A 1 493 ? 10.535 -5.029 -4.948 1.00 96.31 493 ILE A CA 1
ATOM 3820 C C . ILE A 1 493 ? 11.002 -3.644 -5.379 1.00 96.31 493 ILE A C 1
ATOM 3822 O O . ILE A 1 493 ? 12.146 -3.446 -5.795 1.00 96.31 493 ILE A O 1
ATOM 3826 N N . THR A 1 494 ? 10.121 -2.665 -5.237 1.00 96.50 494 THR A N 1
ATOM 3827 C CA . THR A 1 494 ? 10.471 -1.256 -5.360 1.00 96.50 494 THR A CA 1
ATOM 3828 C C . THR A 1 494 ? 10.818 -0.697 -3.989 1.00 96.50 494 THR A C 1
ATOM 3830 O O . THR A 1 494 ? 9.964 -0.594 -3.105 1.00 96.50 494 THR A O 1
ATOM 3833 N N . ASN A 1 495 ? 12.081 -0.307 -3.826 1.00 95.50 495 ASN A N 1
ATOM 3834 C CA . ASN A 1 495 ? 12.570 0.341 -2.617 1.00 95.50 495 ASN A CA 1
ATOM 3835 C C . ASN A 1 495 ? 12.274 1.847 -2.703 1.00 95.50 495 ASN A C 1
ATOM 3837 O O . ASN A 1 495 ? 12.858 2.548 -3.528 1.00 95.50 495 ASN A O 1
ATOM 3841 N N . ILE A 1 496 ? 11.371 2.364 -1.869 1.00 97.75 496 ILE A N 1
ATOM 3842 C CA . ILE A 1 496 ? 10.971 3.779 -1.878 1.00 97.75 496 ILE A CA 1
ATOM 3843 C C . ILE A 1 496 ? 11.638 4.490 -0.703 1.00 97.75 496 ILE A C 1
ATOM 3845 O O . ILE A 1 496 ? 11.299 4.218 0.445 1.00 97.75 496 ILE A O 1
ATOM 3849 N N . ILE A 1 497 ? 12.571 5.405 -0.980 1.00 96.88 497 ILE A N 1
ATOM 3850 C CA . ILE A 1 497 ? 13.320 6.158 0.042 1.00 96.88 497 ILE A CA 1
ATOM 3851 C C . ILE A 1 497 ? 12.752 7.572 0.183 1.00 96.88 497 ILE A C 1
ATOM 3853 O O . ILE A 1 497 ? 12.615 8.288 -0.811 1.00 96.88 497 ILE A O 1
ATOM 3857 N N . TYR A 1 498 ? 12.516 8.013 1.416 1.00 96.56 498 TYR A N 1
ATOM 3858 C CA . TYR A 1 498 ? 12.033 9.362 1.732 1.00 96.56 498 TYR A CA 1
ATOM 3859 C C . TYR A 1 498 ? 12.653 9.901 3.019 1.00 96.56 498 TYR A C 1
ATOM 3861 O O . TYR A 1 498 ? 13.130 9.146 3.864 1.00 96.56 498 TYR A O 1
ATOM 3869 N N . ASP A 1 499 ? 12.645 11.222 3.173 1.00 95.75 499 ASP A N 1
ATOM 3870 C CA . ASP A 1 499 ? 12.989 11.887 4.428 1.00 95.75 499 ASP A CA 1
ATOM 3871 C C . ASP A 1 499 ? 11.788 11.817 5.381 1.00 95.75 499 ASP A C 1
ATOM 3873 O O . ASP A 1 499 ? 10.775 12.493 5.183 1.00 95.75 499 ASP A O 1
ATOM 3877 N N . ARG A 1 500 ? 11.895 11.022 6.453 1.00 94.56 500 ARG A N 1
ATOM 3878 C CA . ARG A 1 500 ? 10.799 10.857 7.427 1.00 94.56 500 ARG A CA 1
ATOM 3879 C C . ARG A 1 500 ? 10.546 12.088 8.302 1.00 94.56 500 ARG A C 1
ATOM 3881 O O . ARG A 1 500 ? 9.588 12.113 9.070 1.00 94.56 500 ARG A O 1
ATOM 3888 N N . SER A 1 501 ? 11.375 13.124 8.212 1.00 92.44 501 SER A N 1
ATOM 3889 C CA . SER A 1 501 ? 11.083 14.429 8.815 1.00 92.44 501 SER A CA 1
ATOM 3890 C C . SER A 1 501 ? 10.252 15.333 7.896 1.00 92.44 501 SER A C 1
ATOM 3892 O O . SER A 1 501 ? 9.651 16.293 8.373 1.00 92.44 501 SER A O 1
ATOM 3894 N N . SER A 1 502 ? 10.159 15.012 6.599 1.00 93.62 502 SER A N 1
ATOM 3895 C CA . SER A 1 502 ? 9.392 15.784 5.622 1.00 93.62 502 SER A CA 1
ATOM 3896 C C . SER A 1 502 ? 7.958 15.274 5.498 1.00 93.62 502 SER A C 1
ATOM 3898 O O . SER A 1 502 ? 7.684 14.209 4.944 1.00 93.62 502 SER A O 1
ATOM 3900 N N . ASN A 1 503 ? 7.008 16.074 5.978 1.00 91.69 503 ASN A N 1
ATOM 3901 C CA . ASN A 1 503 ? 5.580 15.774 5.855 1.00 91.69 503 ASN A CA 1
ATOM 3902 C C . ASN A 1 503 ? 5.092 15.761 4.405 1.00 91.69 503 ASN A C 1
ATOM 3904 O O . ASN A 1 503 ? 4.200 14.993 4.055 1.00 91.69 503 ASN A O 1
ATOM 3908 N N . ASP A 1 504 ? 5.686 16.596 3.561 1.00 92.06 504 ASP A N 1
ATOM 3909 C CA . ASP A 1 504 ? 5.400 16.640 2.134 1.00 92.06 504 ASP A CA 1
ATOM 3910 C C . ASP A 1 504 ? 5.879 15.355 1.428 1.00 92.06 504 ASP A C 1
ATOM 3912 O O . ASP A 1 504 ? 5.093 14.711 0.731 1.00 92.06 504 ASP A O 1
ATOM 3916 N N . GLU A 1 505 ? 7.103 14.880 1.705 1.00 94.06 505 GLU A N 1
ATOM 3917 C CA . GLU A 1 505 ? 7.560 13.591 1.155 1.00 94.06 505 GLU A CA 1
ATOM 3918 C C . GLU A 1 505 ? 6.706 12.421 1.650 1.00 94.06 505 GLU A C 1
ATOM 3920 O O . GLU A 1 505 ? 6.323 11.576 0.842 1.00 94.06 505 GLU A O 1
ATOM 3925 N N . LYS A 1 506 ? 6.329 12.392 2.937 1.00 95.12 506 LYS A N 1
ATOM 3926 C CA . LYS A 1 506 ? 5.392 11.382 3.456 1.00 95.12 506 LYS A CA 1
ATOM 3927 C C . LYS A 1 506 ? 4.074 11.385 2.692 1.00 95.12 506 LYS A C 1
ATOM 3929 O O . LYS A 1 506 ? 3.585 10.316 2.343 1.00 95.12 506 LYS A O 1
ATOM 3934 N N . ARG A 1 507 ? 3.477 12.555 2.423 1.00 93.00 507 ARG A N 1
ATOM 3935 C CA . ARG A 1 507 ? 2.220 12.640 1.658 1.00 93.00 507 ARG A CA 1
ATOM 3936 C C . ARG A 1 507 ? 2.394 12.044 0.267 1.00 93.00 507 ARG A C 1
ATOM 3938 O O . ARG A 1 507 ? 1.626 11.154 -0.083 1.00 93.00 507 ARG A O 1
ATOM 3945 N N . ARG A 1 508 ? 3.432 12.456 -0.468 1.00 95.00 508 ARG A N 1
ATOM 3946 C CA . ARG A 1 508 ? 3.707 11.929 -1.814 1.00 95.00 508 ARG A CA 1
ATOM 3947 C C . ARG A 1 508 ? 3.968 10.428 -1.815 1.00 95.00 508 ARG A C 1
ATOM 3949 O O . ARG A 1 508 ? 3.448 9.735 -2.679 1.00 95.00 508 ARG A O 1
ATOM 3956 N N . VAL A 1 509 ? 4.714 9.907 -0.838 1.00 97.12 509 VAL A N 1
ATOM 3957 C CA . VAL A 1 509 ? 4.947 8.459 -0.707 1.00 97.12 509 VAL A CA 1
ATOM 3958 C C . VAL A 1 509 ? 3.656 7.709 -0.384 1.00 97.12 509 VAL A C 1
ATOM 3960 O O . VAL A 1 509 ? 3.418 6.661 -0.978 1.00 97.12 509 VAL A O 1
ATOM 3963 N N . ASN A 1 510 ? 2.796 8.241 0.491 1.00 95.75 510 ASN A N 1
ATOM 3964 C CA . ASN A 1 510 ? 1.507 7.609 0.785 1.00 95.75 510 ASN A CA 1
ATOM 3965 C C . ASN A 1 510 ? 0.591 7.555 -0.448 1.00 95.75 510 ASN A C 1
ATOM 3967 O O . ASN A 1 510 ? -0.008 6.513 -0.732 1.00 95.75 510 ASN A O 1
ATOM 3971 N N . THR A 1 511 ? 0.524 8.642 -1.223 1.00 94.44 511 THR A N 1
ATOM 3972 C CA . THR A 1 511 ? -0.237 8.669 -2.480 1.00 94.44 511 THR A CA 1
ATOM 3973 C C . THR A 1 511 ? 0.367 7.718 -3.514 1.00 94.44 511 THR A C 1
ATOM 3975 O O . THR A 1 511 ? -0.360 6.921 -4.103 1.00 94.44 511 THR A O 1
ATOM 3978 N N . LEU A 1 512 ? 1.693 7.732 -3.684 1.00 97.12 512 LEU A N 1
ATOM 3979 C CA . LEU A 1 512 ? 2.418 6.828 -4.579 1.00 97.12 512 LEU A CA 1
ATOM 3980 C C . LEU A 1 512 ? 2.135 5.356 -4.256 1.00 97.12 512 LEU A C 1
ATOM 3982 O O . LEU A 1 512 ? 1.793 4.601 -5.159 1.00 97.12 512 LEU A O 1
ATOM 3986 N N . MET A 1 513 ? 2.231 4.950 -2.986 1.00 98.06 513 MET A N 1
ATOM 3987 C CA . MET A 1 513 ? 1.933 3.579 -2.553 1.00 98.06 513 MET A CA 1
ATOM 3988 C C . MET A 1 513 ? 0.492 3.178 -2.876 1.00 98.06 513 MET A C 1
ATOM 3990 O O . MET A 1 513 ? 0.257 2.108 -3.435 1.00 98.06 513 MET A O 1
ATOM 3994 N N . THR A 1 514 ? -0.467 4.053 -2.566 1.00 96.19 514 THR A N 1
ATOM 3995 C CA . THR A 1 514 ? -1.893 3.799 -2.816 1.00 96.19 514 THR A CA 1
ATOM 3996 C C . THR A 1 514 ? -2.170 3.619 -4.311 1.00 96.19 514 THR A C 1
ATOM 3998 O O . THR A 1 514 ? -2.898 2.700 -4.695 1.00 96.19 514 THR A O 1
ATOM 4001 N N . GLU A 1 515 ? -1.572 4.461 -5.159 1.00 96.44 515 GLU A N 1
ATOM 4002 C CA . GLU A 1 515 ? -1.694 4.367 -6.616 1.00 96.44 515 GLU A CA 1
ATOM 4003 C C . GLU A 1 515 ? -0.997 3.117 -7.165 1.00 96.44 515 GLU A C 1
ATOM 4005 O O . GLU A 1 515 ? -1.612 2.394 -7.943 1.00 96.44 515 GLU A O 1
ATOM 4010 N N . LEU A 1 516 ? 0.228 2.805 -6.724 1.00 98.44 516 LEU A N 1
ATOM 4011 C CA . LEU A 1 516 ? 0.970 1.611 -7.150 1.00 98.44 516 LEU A CA 1
ATOM 4012 C C . LEU A 1 516 ? 0.171 0.323 -6.904 1.00 98.44 516 LEU A C 1
ATOM 4014 O O . LEU A 1 516 ? 0.015 -0.478 -7.829 1.00 98.44 516 LEU A O 1
ATOM 4018 N N . ILE A 1 517 ? -0.395 0.161 -5.704 1.00 98.38 517 ILE A N 1
ATOM 4019 C CA . ILE A 1 517 ? -1.235 -0.996 -5.349 1.00 98.38 517 ILE A CA 1
ATOM 4020 C C . ILE A 1 517 ? -2.471 -1.058 -6.255 1.00 98.38 517 ILE A C 1
ATOM 4022 O O . ILE A 1 517 ? -2.789 -2.095 -6.830 1.00 98.38 517 ILE A O 1
ATOM 4026 N N . ALA A 1 518 ? -3.177 0.063 -6.425 1.00 95.62 518 ALA A N 1
ATOM 4027 C CA . ALA A 1 518 ? -4.403 0.090 -7.220 1.00 95.62 518 ALA A CA 1
ATOM 4028 C C . ALA A 1 518 ? -4.152 -0.155 -8.719 1.00 95.62 518 ALA A C 1
ATOM 4030 O O . ALA A 1 518 ? -4.948 -0.823 -9.379 1.00 95.62 518 ALA A O 1
ATOM 4031 N N . GLU A 1 519 ? -3.080 0.412 -9.273 1.00 97.56 519 GLU A N 1
ATOM 4032 C CA . GLU A 1 519 ? -2.732 0.293 -10.688 1.00 97.56 519 GLU A CA 1
ATOM 4033 C C . GLU A 1 519 ? -2.221 -1.105 -11.039 1.00 97.56 519 GLU A C 1
ATOM 4035 O O . GLU A 1 519 ? -2.669 -1.683 -12.026 1.00 97.56 519 GLU A O 1
ATOM 4040 N N . THR A 1 520 ? -1.346 -1.687 -10.221 1.00 97.88 520 THR A N 1
ATOM 4041 C CA . THR A 1 520 ? -0.836 -3.045 -10.474 1.00 97.88 520 THR A CA 1
ATOM 4042 C C . THR A 1 520 ? -1.897 -4.121 -10.258 1.00 97.88 520 THR A C 1
ATOM 4044 O O . THR A 1 520 ? -1.987 -5.044 -11.071 1.00 97.88 520 THR A O 1
ATOM 4047 N N . ALA A 1 521 ? -2.777 -3.962 -9.264 1.00 97.31 521 ALA A N 1
ATOM 4048 C CA . ALA A 1 521 ? -3.904 -4.869 -9.060 1.00 97.31 521 ALA A CA 1
ATOM 4049 C C . ALA A 1 521 ? -4.886 -4.864 -10.243 1.00 97.31 521 ALA A C 1
ATOM 4051 O O . ALA A 1 521 ? -5.407 -5.919 -10.607 1.00 97.31 521 ALA A O 1
ATOM 4052 N N . ARG A 1 522 ? -5.108 -3.707 -10.892 1.00 96.69 522 ARG A N 1
ATOM 4053 C CA . ARG A 1 522 ? -5.921 -3.611 -12.123 1.00 96.69 522 ARG A CA 1
ATOM 4054 C C . ARG A 1 522 ? -5.335 -4.413 -13.286 1.00 96.69 522 ARG A C 1
ATOM 4056 O O . ARG A 1 522 ? -6.096 -4.936 -14.093 1.00 96.69 522 ARG A O 1
ATOM 4063 N N . GLU A 1 523 ? -4.015 -4.549 -13.329 1.00 97.81 523 GLU A N 1
ATOM 4064 C CA . GLU A 1 523 ? -3.298 -5.384 -14.300 1.00 97.81 523 GLU A CA 1
ATOM 4065 C C . GLU A 1 523 ? -3.166 -6.856 -13.854 1.00 97.81 523 GLU A C 1
ATOM 4067 O O . GLU A 1 523 ? -2.628 -7.684 -14.588 1.00 97.81 523 GLU A O 1
ATOM 4072 N N . GLY A 1 524 ? -3.680 -7.208 -12.669 1.00 97.25 524 GLY A N 1
ATOM 4073 C CA . GLY A 1 524 ? -3.690 -8.575 -12.146 1.00 97.25 524 GLY A CA 1
ATOM 4074 C C . GLY A 1 524 ? -2.471 -8.968 -11.305 1.00 97.25 524 GLY A C 1
ATOM 4075 O O . GLY A 1 524 ? -2.268 -10.161 -11.077 1.00 97.25 524 GLY A O 1
ATOM 4076 N N . TYR A 1 525 ? -1.675 -8.005 -10.829 1.00 98.25 525 TYR A N 1
ATOM 4077 C CA . TYR A 1 525 ? -0.512 -8.252 -9.967 1.00 98.25 525 TYR A CA 1
ATOM 4078 C C . TYR A 1 525 ? -0.781 -7.748 -8.547 1.00 98.25 525 TYR A C 1
ATOM 4080 O O . TYR A 1 525 ? -1.128 -6.587 -8.363 1.00 98.25 525 TYR A O 1
ATOM 4088 N N . GLY A 1 526 ? -0.625 -8.619 -7.548 1.00 97.38 526 GLY A N 1
ATOM 4089 C CA . GLY A 1 526 ? -0.825 -8.287 -6.133 1.00 97.38 526 GLY A CA 1
ATOM 4090 C C . GLY A 1 526 ? 0.468 -8.368 -5.327 1.00 97.38 526 GLY A C 1
ATOM 4091 O O . GLY A 1 526 ? 1.413 -9.064 -5.708 1.00 97.38 526 GLY A O 1
ATOM 4092 N N . GLU A 1 527 ? 0.510 -7.667 -4.196 1.00 98.19 527 GLU A N 1
ATOM 4093 C CA . GLU A 1 527 ? 1.664 -7.652 -3.297 1.00 98.19 527 GLU A CA 1
ATOM 4094 C C . GLU A 1 527 ? 1.742 -8.931 -2.462 1.00 98.19 527 GLU A C 1
ATOM 4096 O O . GLU A 1 527 ? 0.727 -9.414 -1.955 1.00 98.19 527 GLU A O 1
ATOM 4101 N N . TYR A 1 528 ? 2.956 -9.449 -2.253 1.00 97.50 528 TYR A N 1
ATOM 4102 C CA . TYR A 1 528 ? 3.177 -10.572 -1.327 1.00 97.50 528 TYR A CA 1
ATOM 4103 C C . TYR A 1 528 ? 3.247 -10.123 0.141 1.00 97.50 528 TYR A C 1
ATOM 4105 O O . TYR A 1 528 ? 3.065 -10.928 1.056 1.00 97.50 528 TYR A O 1
ATOM 4113 N N . ARG A 1 529 ? 3.579 -8.844 0.370 1.00 97.88 529 ARG A N 1
ATOM 4114 C CA . ARG A 1 529 ? 3.815 -8.246 1.689 1.00 97.88 529 ARG A CA 1
ATOM 4115 C C . ARG A 1 529 ? 3.744 -6.726 1.600 1.00 97.88 529 ARG A C 1
ATOM 4117 O O . ARG A 1 529 ? 4.223 -6.142 0.632 1.00 97.88 529 ARG A O 1
ATOM 4124 N N . THR A 1 530 ? 3.182 -6.084 2.622 1.00 98.19 530 THR A N 1
ATOM 4125 C CA . THR A 1 530 ? 3.042 -4.624 2.666 1.00 98.19 530 THR A CA 1
ATOM 4126 C C . THR A 1 530 ? 3.125 -4.066 4.087 1.00 98.19 530 THR A C 1
ATOM 4128 O O . THR A 1 530 ? 3.106 -4.802 5.079 1.00 98.19 530 THR A O 1
ATOM 4131 N N . HIS A 1 531 ? 3.250 -2.745 4.175 1.00 98.25 531 HIS A N 1
ATOM 4132 C CA . HIS A 1 531 ? 3.266 -1.982 5.415 1.00 98.25 531 HIS A CA 1
ATOM 4133 C C . HIS A 1 531 ? 1.870 -1.923 6.060 1.00 98.25 531 HIS A C 1
ATOM 4135 O O . HIS A 1 531 ? 0.853 -1.940 5.369 1.00 98.25 531 HIS A O 1
ATOM 4141 N N . LEU A 1 532 ? 1.811 -1.799 7.392 1.00 96.75 532 LEU A N 1
ATOM 4142 C CA . LEU A 1 532 ? 0.567 -1.814 8.186 1.00 96.75 532 LEU A CA 1
ATOM 4143 C C . LEU A 1 532 ? -0.536 -0.880 7.669 1.00 96.75 532 LEU A C 1
ATOM 4145 O O . LEU A 1 532 ? -1.706 -1.252 7.689 1.00 96.75 532 LEU A O 1
ATOM 4149 N N . LEU A 1 533 ? -0.160 0.309 7.198 1.00 96.25 533 LEU A N 1
ATOM 4150 C CA . LEU A 1 533 ? -1.084 1.314 6.656 1.00 96.25 533 LEU A CA 1
ATOM 4151 C C . LEU A 1 533 ? -1.828 0.859 5.392 1.00 96.25 533 LEU A C 1
ATOM 4153 O O . LEU A 1 533 ? -2.938 1.320 5.165 1.00 96.25 533 LEU A O 1
ATOM 4157 N N . TYR A 1 534 ? -1.248 -0.045 4.600 1.00 97.56 534 TYR A N 1
ATOM 4158 C CA . TYR A 1 534 ? -1.823 -0.500 3.327 1.00 97.56 534 TYR A CA 1
ATOM 4159 C C . TYR A 1 534 ? -2.304 -1.948 3.380 1.00 97.56 534 TYR A C 1
ATOM 4161 O O . TYR A 1 534 ? -2.770 -2.476 2.375 1.00 97.56 534 TYR A O 1
ATOM 4169 N N . ALA A 1 535 ? -2.199 -2.601 4.540 1.00 97.06 535 ALA A N 1
ATOM 4170 C CA . ALA A 1 535 ? -2.610 -3.986 4.732 1.00 97.06 535 ALA A CA 1
ATOM 4171 C C . ALA A 1 535 ? -4.067 -4.222 4.300 1.00 97.06 535 ALA A C 1
ATOM 4173 O O . ALA A 1 535 ? -4.354 -5.211 3.634 1.00 97.06 535 ALA A O 1
ATOM 4174 N N . ASP A 1 536 ? -4.963 -3.289 4.626 1.00 97.81 536 ASP 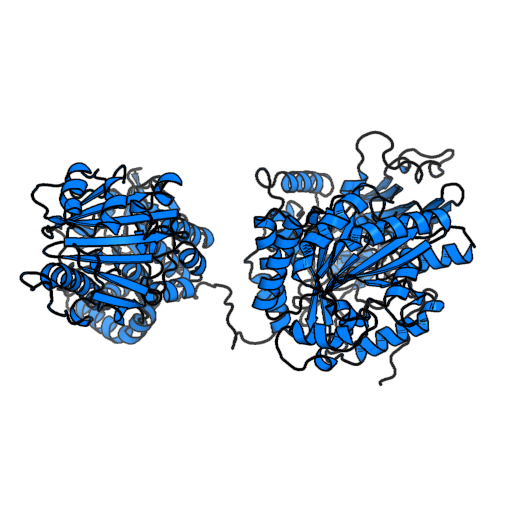A N 1
ATOM 4175 C CA . ASP A 1 536 ? -6.382 -3.361 4.268 1.00 97.81 536 ASP A CA 1
ATOM 4176 C C . ASP A 1 536 ? -6.608 -3.161 2.761 1.00 97.81 536 ASP A C 1
ATOM 4178 O O . ASP A 1 536 ? -7.383 -3.892 2.141 1.00 97.81 536 ASP A O 1
ATOM 4182 N N . GLN A 1 537 ? -5.904 -2.198 2.151 1.00 97.44 537 GLN A N 1
ATOM 4183 C CA . GLN A 1 537 ? -5.969 -1.950 0.710 1.00 97.44 537 GLN A CA 1
ATOM 4184 C C . GLN A 1 537 ? -5.464 -3.156 -0.088 1.00 97.44 537 GLN A C 1
ATOM 4186 O O . GLN A 1 537 ? -6.154 -3.594 -1.005 1.00 97.44 537 GLN A O 1
ATOM 4191 N N . VAL A 1 538 ? -4.300 -3.703 0.272 1.00 98.12 538 VAL A N 1
ATOM 4192 C CA . VAL A 1 538 ? -3.734 -4.896 -0.370 1.00 98.12 538 VAL A CA 1
ATOM 4193 C C . VAL A 1 538 ? -4.664 -6.085 -0.180 1.00 98.12 538 VAL A C 1
ATOM 4195 O O . VAL A 1 538 ? -5.012 -6.747 -1.146 1.00 98.12 538 VAL A O 1
ATOM 4198 N N . ALA A 1 539 ? -5.160 -6.337 1.031 1.00 97.75 539 ALA A N 1
ATOM 4199 C CA . ALA A 1 539 ? -6.076 -7.450 1.260 1.00 97.75 539 ALA A CA 1
ATOM 4200 C C . ALA A 1 539 ? -7.353 -7.365 0.400 1.00 97.75 539 ALA A C 1
ATOM 4202 O O . ALA A 1 539 ? -7.861 -8.385 -0.068 1.00 97.75 539 ALA A O 1
ATOM 4203 N N . ARG A 1 540 ? -7.834 -6.145 0.132 1.00 96.19 540 ARG A N 1
ATOM 4204 C CA . ARG A 1 540 ? -8.964 -5.874 -0.762 1.00 96.19 540 ARG A CA 1
ATOM 4205 C C . ARG A 1 540 ? -8.692 -6.105 -2.248 1.00 96.19 540 ARG A C 1
ATOM 4207 O O . ARG A 1 540 ? -9.658 -6.158 -3.010 1.00 96.19 540 ARG A O 1
ATOM 4214 N N . THR A 1 541 ? -7.441 -6.205 -2.692 1.00 97.31 541 THR A N 1
ATOM 4215 C CA . THR A 1 541 ? -7.148 -6.561 -4.092 1.00 97.31 541 THR A CA 1
ATOM 4216 C C . THR A 1 541 ? -7.356 -8.058 -4.334 1.00 97.31 541 THR A C 1
ATOM 4218 O O . THR A 1 541 ? -7.764 -8.458 -5.422 1.00 97.31 541 THR A O 1
ATOM 4221 N N . TYR A 1 542 ? -7.219 -8.890 -3.297 1.00 97.12 542 TYR A N 1
ATOM 4222 C CA . TYR A 1 542 ? -7.489 -10.333 -3.322 1.00 97.12 542 TYR A CA 1
ATOM 4223 C C . TYR A 1 542 ? -8.991 -10.656 -3.166 1.00 97.12 542 TYR A C 1
ATOM 4225 O O . TYR A 1 542 ? -9.399 -11.501 -2.364 1.00 97.12 542 TYR A O 1
ATOM 4233 N N . ASN A 1 543 ? -9.836 -9.978 -3.949 1.00 96.44 543 ASN A N 1
ATOM 4234 C CA . ASN A 1 543 ? -11.294 -9.945 -3.783 1.00 96.44 543 ASN A CA 1
ATOM 4235 C C . ASN A 1 543 ? -12.095 -10.902 -4.681 1.00 96.44 543 ASN A C 1
ATOM 4237 O O . ASN A 1 543 ? -13.312 -10.741 -4.816 1.00 96.44 543 ASN A O 1
ATOM 4241 N N . TRP A 1 544 ? -11.453 -11.899 -5.292 1.00 97.38 544 TRP A N 1
ATOM 4242 C CA . TRP A 1 544 ? -12.144 -12.850 -6.164 1.00 97.38 544 TRP A CA 1
ATOM 4243 C C . TRP A 1 544 ? -13.351 -13.500 -5.464 1.00 97.38 544 TRP A C 1
ATOM 4245 O O . TRP A 1 544 ? -13.295 -13.847 -4.279 1.00 97.38 544 TRP A O 1
ATOM 4255 N N . ASN A 1 545 ? -14.441 -13.674 -6.222 1.00 96.19 545 ASN A N 1
ATOM 4256 C CA . ASN A 1 545 ? -15.716 -14.206 -5.735 1.00 96.19 545 ASN A CA 1
ATOM 4257 C C . ASN A 1 545 ? -16.230 -13.447 -4.498 1.00 96.19 545 ASN A C 1
ATOM 4259 O O . ASN A 1 545 ? -16.534 -14.036 -3.457 1.00 96.19 545 ASN A O 1
ATOM 4263 N N . ASP A 1 546 ? -16.285 -12.118 -4.633 1.00 92.25 546 ASP A N 1
ATOM 4264 C CA . ASP A 1 546 ? -16.772 -11.201 -3.605 1.00 92.25 546 ASP A CA 1
ATOM 4265 C C . ASP A 1 546 ? -15.970 -11.326 -2.296 1.00 92.25 546 ASP A C 1
ATOM 4267 O O . ASP A 1 546 ? -16.511 -11.615 -1.246 1.00 92.25 546 ASP A O 1
ATOM 4271 N N . ASN A 1 547 ? -14.645 -11.180 -2.325 1.00 95.06 547 ASN A N 1
ATOM 4272 C CA . ASN A 1 547 ? -13.791 -11.301 -1.128 1.00 95.06 547 ASN A CA 1
ATOM 4273 C C . ASN A 1 547 ? -13.891 -12.660 -0.400 1.00 95.06 547 ASN A C 1
ATOM 4275 O O . ASN A 1 547 ? -13.753 -12.727 0.826 1.00 95.06 547 ASN A O 1
ATOM 4279 N N . ALA A 1 548 ? -14.110 -13.766 -1.123 1.00 97.69 548 ALA A N 1
ATOM 4280 C CA . ALA A 1 548 ? -14.273 -15.088 -0.509 1.00 97.69 548 ALA A CA 1
ATOM 4281 C C . ALA A 1 548 ? -13.082 -15.501 0.374 1.00 97.69 548 ALA A C 1
ATOM 4283 O O . ALA A 1 548 ? -13.294 -16.047 1.458 1.00 97.69 548 ALA A O 1
ATOM 4284 N N . LEU A 1 549 ? -11.852 -15.201 -0.058 1.00 98.06 549 LEU A N 1
ATOM 4285 C CA . LEU A 1 549 ? -10.642 -15.493 0.714 1.00 98.06 549 LEU A CA 1
ATOM 4286 C C . LEU A 1 549 ? -10.626 -14.743 2.052 1.00 98.06 549 LEU A C 1
ATOM 4288 O O . LEU A 1 549 ? -10.368 -15.351 3.089 1.00 98.06 549 LEU A O 1
ATOM 4292 N N . MET A 1 550 ? -10.948 -13.445 2.048 1.00 98.19 550 MET A N 1
ATOM 4293 C CA . MET A 1 550 ? -10.979 -12.658 3.281 1.00 98.19 550 MET A CA 1
ATOM 4294 C C . MET A 1 550 ? -12.064 -13.162 4.234 1.00 98.19 550 MET A C 1
ATOM 4296 O O . MET A 1 550 ? -11.774 -13.425 5.396 1.00 98.19 550 MET A O 1
ATOM 4300 N N . ARG A 1 551 ? -13.286 -13.414 3.747 1.00 98.06 551 ARG A N 1
ATOM 4301 C CA . ARG A 1 551 ? -14.362 -13.963 4.594 1.00 98.06 551 ARG A CA 1
ATOM 4302 C C . ARG A 1 551 ? -14.002 -15.306 5.224 1.00 98.06 551 ARG A C 1
ATOM 4304 O O . ARG A 1 551 ? -14.381 -15.569 6.365 1.00 98.06 551 ARG A O 1
ATOM 4311 N N . PHE A 1 552 ? -13.290 -16.163 4.493 1.00 98.62 552 PHE A N 1
ATOM 4312 C CA . PHE A 1 552 ? -12.794 -17.428 5.028 1.00 98.62 552 PHE A CA 1
ATOM 4313 C C . PHE A 1 552 ? -11.775 -17.198 6.152 1.00 98.62 552 PHE A C 1
ATOM 4315 O O . PHE A 1 552 ? -11.926 -17.763 7.236 1.00 98.62 552 PHE A O 1
ATOM 4322 N N . ASN A 1 553 ? -10.803 -16.306 5.939 1.00 98.69 553 ASN A N 1
ATOM 4323 C CA . ASN A 1 553 ? -9.827 -15.934 6.966 1.00 98.69 553 ASN A CA 1
ATOM 4324 C C . ASN A 1 553 ? -10.494 -15.319 8.203 1.00 98.69 553 ASN A C 1
ATOM 4326 O O . ASN A 1 553 ? -10.142 -15.677 9.321 1.00 98.69 553 ASN A O 1
ATOM 4330 N N . GLU A 1 554 ? -11.486 -14.447 8.028 1.00 98.50 554 GLU A N 1
ATOM 4331 C CA . GLU A 1 554 ? -12.258 -13.860 9.130 1.00 98.50 554 GLU A CA 1
ATOM 4332 C C . GLU A 1 554 ? -13.093 -14.910 9.877 1.00 98.50 554 GLU A C 1
ATOM 4334 O O . GLU A 1 554 ? -13.234 -14.836 11.094 1.00 98.50 554 GLU A O 1
ATOM 4339 N N . THR A 1 555 ? -13.599 -15.932 9.178 1.00 98.69 555 THR A N 1
ATOM 4340 C CA . THR A 1 555 ? -14.305 -17.057 9.812 1.00 98.69 555 THR A CA 1
ATOM 4341 C C . THR A 1 555 ? -13.365 -17.857 10.712 1.00 98.69 555 THR A C 1
ATOM 4343 O O . THR A 1 555 ? -13.714 -18.154 11.854 1.00 98.69 555 THR A O 1
ATOM 4346 N N . ILE A 1 556 ? -12.155 -18.168 10.232 1.00 98.62 556 ILE A N 1
ATOM 4347 C CA . ILE A 1 556 ? -11.116 -18.812 11.051 1.00 98.62 556 ILE A CA 1
ATOM 4348 C C . ILE A 1 556 ? -10.723 -17.898 12.215 1.00 98.62 556 ILE A C 1
ATOM 4350 O O . ILE A 1 556 ? -10.627 -18.359 13.352 1.00 98.62 556 ILE A O 1
ATOM 4354 N N . LYS A 1 557 ? -10.533 -16.602 11.943 1.00 98.75 557 LYS A N 1
ATOM 4355 C CA . LYS A 1 557 ? -10.148 -15.607 12.942 1.00 98.75 557 LYS A CA 1
ATOM 4356 C C . LYS A 1 557 ? -11.119 -15.589 14.109 1.00 98.75 557 LYS A C 1
ATOM 4358 O O . LYS A 1 557 ? -10.695 -15.721 15.250 1.00 98.75 557 LYS A O 1
ATOM 4363 N N . ASP A 1 558 ? -12.404 -15.440 13.819 1.00 98.69 558 ASP A N 1
ATOM 4364 C CA . ASP A 1 558 ? -13.438 -15.327 14.844 1.00 98.69 558 ASP A CA 1
ATOM 4365 C C . ASP A 1 558 ? -13.632 -16.642 15.612 1.00 98.69 558 ASP A C 1
ATOM 4367 O O . ASP A 1 558 ? -13.999 -16.616 16.785 1.00 98.69 558 ASP A O 1
ATOM 4371 N N . ALA A 1 559 ? -13.364 -17.786 14.973 1.00 98.50 559 ALA A N 1
ATOM 4372 C CA . ALA A 1 559 ? -13.401 -19.088 15.632 1.00 98.50 559 ALA A CA 1
ATOM 4373 C C . ALA A 1 559 ? -12.226 -19.291 16.604 1.00 98.50 559 ALA A C 1
ATOM 4375 O O . ALA A 1 559 ? -12.421 -19.841 17.686 1.00 98.50 559 ALA A O 1
ATOM 4376 N N . LEU A 1 560 ? -11.017 -18.857 16.231 1.00 98.44 560 LEU A N 1
ATOM 4377 C CA . LEU A 1 560 ? -9.815 -19.001 17.061 1.00 98.44 560 LEU A CA 1
ATOM 4378 C C . LEU A 1 560 ? -9.669 -17.896 18.116 1.00 98.44 560 LEU A C 1
ATOM 4380 O O . LEU A 1 560 ? -9.068 -18.133 19.160 1.00 98.44 560 LEU A O 1
ATOM 4384 N N . ASP A 1 561 ? -10.184 -16.698 17.844 1.00 98.69 561 ASP A N 1
ATOM 4385 C CA . ASP A 1 561 ? -10.015 -15.495 18.663 1.00 98.69 561 ASP A CA 1
ATOM 4386 C C . ASP A 1 561 ? -11.350 -14.749 18.848 1.00 98.69 561 ASP A C 1
ATOM 4388 O O . ASP A 1 561 ? -11.536 -13.649 18.313 1.00 98.69 561 ASP A O 1
ATOM 4392 N N . PRO A 1 562 ? -12.299 -15.321 19.612 1.00 98.00 562 PRO A N 1
ATOM 4393 C CA . PRO A 1 562 ? -13.628 -14.733 19.794 1.00 98.00 562 PRO A CA 1
ATOM 4394 C C . PRO A 1 562 ? -13.589 -13.352 20.468 1.00 98.00 562 PRO A C 1
ATOM 4396 O O . PRO A 1 562 ? -14.471 -12.525 20.234 1.00 98.00 562 PRO A O 1
ATOM 4399 N N . ASN A 1 563 ? -12.551 -13.075 21.266 1.00 97.81 563 ASN A N 1
ATOM 4400 C CA . ASN A 1 563 ? -12.345 -11.787 21.931 1.00 97.81 563 ASN A CA 1
ATOM 4401 C C . ASN A 1 563 ? -11.575 -10.779 21.063 1.00 97.81 563 ASN A C 1
ATOM 4403 O O . ASN A 1 563 ? -11.458 -9.607 21.434 1.00 97.81 563 ASN A O 1
ATOM 4407 N N . GLY A 1 564 ? -11.060 -11.199 19.905 1.00 98.12 564 GLY A N 1
ATOM 4408 C CA . GLY A 1 564 ? -10.330 -10.358 18.964 1.00 98.12 564 GLY A CA 1
ATOM 4409 C C . GLY A 1 564 ? -9.090 -9.697 19.564 1.00 98.12 564 GLY A C 1
ATOM 4410 O O . GLY A 1 564 ? -8.877 -8.506 19.328 1.00 98.12 564 GLY A O 1
ATOM 4411 N N . ILE A 1 565 ? -8.323 -10.413 20.388 1.00 98.56 565 ILE A N 1
ATOM 4412 C CA . ILE A 1 565 ? -7.146 -9.871 21.083 1.00 98.56 565 ILE A CA 1
ATOM 4413 C C . ILE A 1 565 ? -5.859 -9.982 20.262 1.00 98.56 565 ILE A C 1
ATOM 4415 O O . ILE A 1 565 ? -4.935 -9.198 20.452 1.00 98.56 565 ILE A O 1
ATOM 4419 N N . MET A 1 566 ? -5.762 -10.938 19.341 1.00 98.62 566 MET A N 1
ATOM 4420 C CA . MET A 1 566 ? -4.511 -11.236 18.652 1.00 98.62 566 MET A CA 1
ATOM 4421 C C . MET A 1 566 ? -4.358 -10.340 17.422 1.00 98.62 566 MET A C 1
ATOM 4423 O O . MET A 1 566 ? -5.113 -10.493 16.461 1.00 98.62 566 MET A O 1
ATOM 4427 N N . ALA A 1 567 ? -3.396 -9.412 17.461 1.00 98.50 567 ALA A N 1
ATOM 4428 C CA . ALA A 1 567 ? -2.959 -8.524 16.376 1.00 98.50 567 ALA A CA 1
ATOM 4429 C C . ALA A 1 567 ? -4.071 -8.104 15.387 1.00 98.50 567 ALA A C 1
ATOM 4431 O O . ALA A 1 567 ? -3.967 -8.380 14.183 1.00 98.50 567 ALA A O 1
ATOM 4432 N N . PRO A 1 568 ? -5.165 -7.478 15.866 1.00 98.62 568 PRO A N 1
ATOM 4433 C CA . PRO A 1 568 ? -6.291 -7.096 15.016 1.00 98.62 568 PRO A CA 1
ATOM 4434 C C . PRO A 1 568 ? -5.844 -6.207 13.846 1.00 98.62 568 PRO A C 1
ATOM 4436 O O . PRO A 1 568 ? -5.100 -5.245 14.039 1.00 98.62 568 PRO A O 1
ATOM 4439 N N . GLY A 1 569 ? -6.276 -6.557 12.630 1.00 97.69 569 GLY A N 1
ATOM 4440 C CA . GLY A 1 569 ? -5.958 -5.822 11.402 1.00 97.69 569 GLY A CA 1
ATOM 4441 C C . GLY A 1 569 ? -4.633 -6.197 10.735 1.00 97.69 569 GLY A C 1
ATOM 4442 O O . GLY A 1 569 ? -4.298 -5.640 9.688 1.00 97.69 569 GLY A O 1
ATOM 4443 N N . ARG A 1 570 ? -3.859 -7.145 11.288 1.00 97.38 570 ARG A N 1
ATOM 4444 C CA . ARG A 1 570 ? -2.683 -7.687 10.587 1.00 97.38 570 ARG A CA 1
ATOM 4445 C C . ARG A 1 570 ? -3.121 -8.261 9.234 1.00 97.38 570 ARG A C 1
ATOM 4447 O O . ARG A 1 570 ? -3.990 -9.126 9.186 1.00 97.38 570 ARG A O 1
ATOM 4454 N N . ASN A 1 571 ? -2.518 -7.759 8.153 1.00 97.12 571 ASN A N 1
ATOM 4455 C CA . ASN A 1 571 ? -2.833 -8.124 6.763 1.00 97.12 571 ASN A CA 1
ATOM 4456 C C . ASN A 1 571 ? -4.324 -7.996 6.401 1.00 97.12 571 ASN A C 1
ATOM 4458 O O . ASN A 1 571 ? -4.850 -8.779 5.617 1.00 97.12 571 ASN A O 1
ATOM 4462 N N . GLY A 1 572 ? -5.008 -7.018 7.004 1.00 97.25 572 GLY A N 1
ATOM 4463 C CA . GLY A 1 572 ? -6.422 -6.739 6.756 1.00 97.25 572 GLY A CA 1
ATOM 4464 C C . GLY A 1 572 ? -7.397 -7.721 7.407 1.00 97.25 572 GLY A C 1
ATOM 4465 O O . GLY A 1 572 ? -8.598 -7.611 7.188 1.00 97.25 572 GLY A O 1
ATOM 4466 N N . ILE A 1 573 ? -6.913 -8.671 8.217 1.00 98.62 573 ILE A N 1
ATOM 4467 C CA . ILE A 1 573 ? -7.761 -9.653 8.903 1.00 98.62 573 ILE A CA 1
ATOM 4468 C C . ILE A 1 573 ? -8.251 -9.052 10.222 1.00 98.62 573 ILE A C 1
ATOM 4470 O O . ILE A 1 573 ? -7.518 -8.984 11.221 1.00 98.62 573 ILE A O 1
ATOM 4474 N N . TRP A 1 574 ? -9.510 -8.629 10.238 1.00 98.56 574 TRP A N 1
ATOM 4475 C CA . TRP A 1 574 ? -10.133 -7.995 11.395 1.00 98.56 574 TRP A CA 1
ATOM 4476 C C . TRP A 1 574 ? -11.044 -8.969 12.151 1.00 98.56 574 TRP A C 1
ATOM 4478 O O . TRP A 1 574 ? -11.942 -9.560 11.551 1.00 98.56 574 TRP A O 1
ATOM 4488 N N . PRO A 1 575 ? -10.885 -9.110 13.482 1.00 98.44 575 PRO A N 1
ATOM 4489 C CA . PRO A 1 575 ? -11.882 -9.799 14.292 1.00 98.44 575 PRO A CA 1
ATOM 4490 C C . PRO A 1 575 ? -13.243 -9.104 14.190 1.00 98.44 575 PRO A C 1
ATOM 4492 O O . PRO A 1 575 ? -13.314 -7.877 14.052 1.00 98.44 575 PRO A O 1
ATOM 4495 N N . LYS A 1 576 ? -14.332 -9.858 14.366 1.00 97.56 576 LYS A N 1
ATOM 4496 C CA . LYS A 1 576 ? -15.722 -9.365 14.334 1.00 97.56 576 LYS A CA 1
ATOM 4497 C C . LYS A 1 576 ? -15.948 -8.070 15.113 1.00 97.56 576 LYS A C 1
ATOM 4499 O O . LYS A 1 576 ? -16.728 -7.231 14.676 1.00 97.56 576 LYS A O 1
ATOM 4504 N N . LYS A 1 577 ? -15.268 -7.880 16.251 1.00 95.00 577 LYS A N 1
ATOM 4505 C CA . LYS A 1 577 ? -15.435 -6.678 17.083 1.00 95.00 577 LYS A CA 1
ATOM 4506 C C . LYS A 1 577 ? -14.928 -5.384 16.434 1.00 95.00 577 LYS A C 1
ATOM 4508 O O . LYS A 1 577 ? -15.363 -4.322 16.871 1.00 95.00 577 LYS A O 1
ATOM 4513 N N . TYR A 1 578 ? -14.054 -5.460 15.429 1.00 96.75 578 TYR A N 1
ATOM 4514 C CA . TYR A 1 578 ? -13.473 -4.306 14.730 1.00 96.75 578 TYR A CA 1
ATOM 4515 C C . TYR A 1 578 ? -14.087 -4.057 13.345 1.00 96.75 578 TYR A C 1
ATOM 4517 O O . TYR A 1 578 ? -14.113 -2.911 12.901 1.00 96.75 578 TYR A O 1
ATOM 4525 N N . ARG A 1 579 ? -14.590 -5.105 12.679 1.00 95.00 579 ARG A N 1
ATOM 4526 C CA . ARG A 1 579 ? -15.074 -5.040 11.290 1.00 95.00 579 ARG A CA 1
ATOM 4527 C C . ARG A 1 579 ? -16.181 -4.004 11.095 1.00 95.00 579 ARG A C 1
ATOM 4529 O O . ARG A 1 579 ? -17.159 -3.989 11.843 1.00 95.00 579 ARG A O 1
ATOM 4536 N N . GLY A 1 580 ? -16.028 -3.156 10.080 1.00 89.75 580 GLY A N 1
ATOM 4537 C CA . GLY A 1 580 ? -17.003 -2.132 9.695 1.00 89.75 580 GLY A CA 1
ATOM 4538 C C . GLY A 1 580 ? -17.136 -0.973 10.685 1.00 89.75 580 GLY A C 1
ATOM 4539 O O . GLY A 1 580 ? -18.069 -0.183 10.567 1.00 89.75 580 GLY A O 1
ATOM 4540 N N . LYS A 1 581 ? -16.225 -0.851 11.661 1.00 89.81 581 LYS A N 1
ATOM 4541 C CA . LYS A 1 581 ? -16.225 0.242 12.653 1.00 89.81 581 LYS A CA 1
ATOM 4542 C C . LYS A 1 581 ? -15.229 1.355 12.324 1.00 89.81 581 LYS A C 1
ATOM 4544 O O . LYS A 1 581 ? -14.901 2.163 13.188 1.00 89.81 581 LYS A O 1
ATOM 4549 N N . GLY A 1 582 ? -14.735 1.382 11.086 1.00 87.00 582 GLY A N 1
ATOM 4550 C CA . GLY A 1 582 ? -13.780 2.381 10.625 1.00 87.00 582 GLY A CA 1
ATOM 4551 C C . GLY A 1 582 ? -12.371 2.128 11.146 1.00 87.00 582 GLY A C 1
ATOM 4552 O O . GLY A 1 582 ? -11.665 3.081 11.451 1.00 87.00 582 GLY A O 1
ATOM 4553 N N . TRP A 1 583 ? -11.939 0.873 11.264 1.00 92.56 583 TRP A N 1
ATOM 4554 C CA . TRP A 1 583 ? -10.537 0.556 11.570 1.00 92.56 583 TRP A CA 1
ATOM 4555 C C . TRP A 1 583 ? -9.716 0.323 10.304 1.00 92.56 583 TRP A C 1
ATOM 4557 O O . TRP A 1 583 ? -8.532 0.658 10.266 1.00 92.56 583 TRP A O 1
ATOM 4567 N N . GLU A 1 584 ? -10.367 -0.197 9.270 1.00 93.81 584 GLU A N 1
ATOM 4568 C CA . GLU A 1 584 ? -9.836 -0.493 7.947 1.00 93.81 584 GLU A CA 1
ATOM 4569 C C . GLU A 1 584 ? -9.381 0.793 7.245 1.00 93.81 584 GLU A C 1
ATOM 4571 O O . GLU A 1 584 ? -10.144 1.752 7.203 1.00 93.81 584 GLU A O 1
ATOM 4576 N N . LEU A 1 585 ? -8.167 0.832 6.689 1.00 90.19 585 LEU A N 1
ATOM 4577 C CA . LEU A 1 585 ? -7.627 1.962 5.919 1.00 90.19 585 LEU A CA 1
ATOM 4578 C C . LEU A 1 585 ? -7.617 1.627 4.423 1.00 90.19 585 LEU A C 1
ATOM 4580 O O . LEU A 1 585 ? -6.791 0.851 3.947 1.00 90.19 585 LEU A O 1
ATOM 4584 N N . LEU A 1 586 ? -8.560 2.189 3.673 1.00 85.81 586 LEU A N 1
ATOM 4585 C CA . LEU A 1 586 ? -8.784 1.835 2.269 1.00 85.81 586 LEU A CA 1
ATOM 4586 C C . LEU A 1 586 ? -8.229 2.890 1.306 1.00 85.81 586 LEU A C 1
ATOM 4588 O O . LEU A 1 586 ? -7.912 4.009 1.698 1.00 85.81 586 LEU A O 1
ATOM 4592 N N . ALA A 1 587 ? -8.137 2.545 0.020 1.00 70.06 587 ALA A N 1
ATOM 4593 C CA . ALA A 1 587 ? -7.787 3.520 -1.011 1.00 70.06 587 ALA A CA 1
ATOM 4594 C C . ALA A 1 587 ? -8.785 4.695 -1.006 1.00 70.06 587 ALA A C 1
ATOM 4596 O O . ALA A 1 587 ? -9.996 4.472 -0.977 1.00 70.06 587 ALA A O 1
ATOM 4597 N N . GLY A 1 588 ? -8.269 5.928 -1.034 1.00 61.75 588 GLY A N 1
ATOM 4598 C CA . GLY A 1 588 ? -9.072 7.153 -0.920 1.00 61.75 588 GLY A CA 1
ATOM 4599 C C . GLY A 1 588 ? -9.413 7.561 0.519 1.00 61.75 588 GLY A C 1
ATOM 4600 O O . GLY A 1 588 ? -10.154 8.518 0.719 1.00 61.75 588 GLY A O 1
ATOM 4601 N N . ASP A 1 589 ? -8.889 6.856 1.526 1.00 71.50 589 ASP A N 1
ATOM 4602 C CA . ASP A 1 589 ? -9.054 7.228 2.927 1.00 71.50 589 ASP A CA 1
ATOM 4603 C C . ASP A 1 589 ? -8.047 8.303 3.356 1.00 71.50 589 ASP A C 1
ATOM 4605 O O . ASP A 1 589 ? -6.856 8.053 3.561 1.00 71.50 589 ASP A O 1
ATOM 4609 N N . ASP A 1 590 ? -8.548 9.516 3.568 1.00 73.50 590 ASP A N 1
ATOM 4610 C CA . ASP A 1 590 ? -7.724 10.657 3.956 1.00 73.50 590 ASP A CA 1
ATOM 4611 C C . ASP A 1 590 ? -7.136 10.575 5.366 1.00 73.50 590 ASP A C 1
ATOM 4613 O O . ASP A 1 590 ? -6.344 11.441 5.751 1.00 73.50 590 ASP A O 1
ATOM 4617 N N . ARG A 1 591 ? -7.498 9.575 6.180 1.00 78.75 591 ARG A N 1
ATOM 4618 C CA . ARG A 1 591 ? -6.962 9.450 7.543 1.00 78.75 591 ARG A CA 1
ATOM 4619 C C . ARG A 1 591 ? -5.449 9.288 7.553 1.00 78.75 591 ARG A C 1
ATOM 4621 O O . ARG A 1 591 ? -4.813 9.864 8.429 1.00 78.75 591 ARG A O 1
ATOM 4628 N N . ILE A 1 592 ? -4.869 8.609 6.560 1.00 73.62 592 ILE A N 1
ATOM 4629 C CA . ILE A 1 592 ? -3.408 8.509 6.421 1.00 73.62 592 ILE A CA 1
ATOM 4630 C C . ILE A 1 592 ? -2.799 9.902 6.198 1.00 73.62 592 ILE A C 1
ATOM 4632 O O . ILE A 1 592 ? -1.822 10.265 6.847 1.00 73.62 592 ILE A O 1
ATOM 4636 N N . HIS A 1 593 ? -3.405 10.733 5.344 1.00 71.50 593 HIS A N 1
ATOM 4637 C CA . HIS A 1 593 ? -2.920 12.091 5.087 1.00 71.50 593 HIS A CA 1
ATOM 4638 C C . HIS A 1 593 ? -3.117 13.037 6.282 1.00 71.50 593 HIS A C 1
ATOM 4640 O O . HIS A 1 593 ? -2.233 13.845 6.580 1.00 71.50 593 HIS A O 1
ATOM 4646 N N . LYS A 1 594 ? -4.242 12.918 7.000 1.00 76.19 594 LYS A N 1
ATOM 4647 C CA . LYS A 1 594 ? -4.540 13.695 8.220 1.00 76.19 594 LYS A CA 1
ATOM 4648 C C . LYS A 1 594 ? -3.586 13.360 9.371 1.00 76.19 594 LYS A C 1
ATOM 4650 O O . LYS A 1 594 ? -3.241 14.243 10.152 1.00 76.19 594 LYS A O 1
ATOM 4655 N N . ALA A 1 595 ? -3.128 12.114 9.435 1.00 72.62 595 ALA A N 1
ATOM 4656 C CA . ALA A 1 595 ? -2.219 11.602 10.452 1.00 72.62 595 ALA A CA 1
ATOM 4657 C C . ALA A 1 595 ? -0.777 12.153 10.346 1.00 72.62 595 ALA A C 1
ATOM 4659 O O . ALA A 1 595 ? 0.023 11.972 11.246 1.00 72.62 595 ALA A O 1
ATOM 4660 N N . ILE A 1 596 ? -0.390 12.881 9.292 1.00 75.62 596 ILE A N 1
ATOM 4661 C CA . ILE A 1 596 ? 1.019 13.286 9.080 1.00 75.62 596 ILE A CA 1
ATOM 4662 C C . ILE A 1 596 ? 1.522 14.420 10.019 1.00 75.62 596 ILE A C 1
ATOM 4664 O O . ILE A 1 596 ? 2.723 14.654 10.075 1.00 75.62 596 ILE A O 1
ATOM 4668 N N . GLY A 1 597 ? 0.659 15.066 10.819 1.00 51.31 597 GLY A N 1
ATOM 4669 C CA . GLY A 1 597 ? 1.034 15.955 11.939 1.00 51.31 597 GLY A CA 1
ATOM 4670 C C . GLY A 1 597 ? 1.789 17.256 11.587 1.00 51.31 597 GLY A C 1
ATOM 4671 O O . GLY A 1 597 ? 2.937 17.231 11.173 1.00 51.31 597 GLY A O 1
ATOM 4672 N N . GLY A 1 598 ? 1.197 18.429 11.859 1.00 42.69 598 GLY A N 1
ATOM 4673 C CA . GLY A 1 598 ? 1.877 19.735 11.801 1.00 42.69 598 GLY A CA 1
ATOM 4674 C C . GLY A 1 598 ? 1.485 20.624 10.614 1.00 42.69 598 GLY A C 1
ATOM 4675 O O . GLY A 1 598 ? 1.763 20.305 9.462 1.00 42.69 598 GLY A O 1
ATOM 4676 N N . GLY A 1 599 ? 0.913 21.786 10.946 1.00 29.88 599 GLY A N 1
ATOM 4677 C CA . GLY A 1 599 ? 0.805 22.947 10.062 1.00 29.88 599 GLY A CA 1
ATOM 4678 C C . GLY A 1 599 ? -0.437 22.978 9.178 1.00 29.88 599 GLY A C 1
ATOM 4679 O O . GLY A 1 599 ? -0.798 21.991 8.549 1.00 29.88 599 GLY A O 1
ATOM 4680 N N . LYS A 1 600 ? -1.069 24.155 9.155 1.00 31.16 600 LYS A N 1
ATOM 4681 C CA . LYS A 1 600 ? -2.112 24.580 8.221 1.00 31.16 600 LYS A CA 1
ATOM 4682 C C . LYS A 1 600 ? -1.875 24.019 6.821 1.00 31.16 600 LYS A C 1
ATOM 4684 O O . LYS A 1 600 ? -0.750 24.011 6.330 1.00 31.16 600 LYS A O 1
ATOM 4689 N N . SER A 1 601 ? -2.960 23.600 6.193 1.00 29.30 601 SER A N 1
ATOM 4690 C CA . SER A 1 601 ? -3.068 23.243 4.784 1.00 29.30 601 SER A CA 1
ATOM 4691 C C . SER A 1 601 ? -2.877 24.457 3.862 1.00 29.30 601 SER A C 1
ATOM 4693 O O . SER A 1 601 ? -3.719 24.707 3.006 1.00 29.30 601 SER A O 1
ATOM 4695 N N . ASP A 1 602 ? -1.798 25.214 4.045 1.00 31.84 602 ASP A N 1
ATOM 4696 C CA . ASP A 1 602 ? -1.404 26.269 3.123 1.00 31.84 602 ASP A CA 1
ATOM 4697 C C . ASP A 1 602 ? -0.280 25.708 2.232 1.00 31.84 602 ASP A C 1
ATOM 4699 O O . ASP A 1 602 ? 0.796 25.350 2.707 1.00 31.84 602 ASP A O 1
ATOM 4703 N N . GLU A 1 603 ? -0.600 25.602 0.937 1.00 32.84 603 GLU A N 1
ATOM 4704 C CA . GLU A 1 603 ? 0.308 25.464 -0.216 1.00 32.84 603 GLU A CA 1
ATOM 4705 C C . GLU A 1 603 ? 0.950 24.089 -0.517 1.00 32.84 603 GLU A C 1
ATOM 4707 O O . GLU A 1 603 ? 2.164 23.944 -0.599 1.00 32.84 603 GLU A O 1
ATOM 4712 N N . MET A 1 604 ? 0.119 23.076 -0.791 1.00 28.89 604 MET A N 1
ATOM 4713 C CA . MET A 1 604 ? 0.057 22.389 -2.105 1.00 28.89 604 MET A CA 1
ATOM 4714 C C . MET A 1 604 ? -1.045 21.314 -2.066 1.00 28.89 604 MET A C 1
ATOM 4716 O O . MET A 1 604 ? -1.068 20.454 -1.188 1.00 28.89 604 MET A O 1
ATOM 4720 N N . GLY A 1 605 ? -2.018 21.445 -2.970 1.00 35.34 605 GLY A N 1
ATOM 4721 C CA . GLY A 1 605 ? -3.359 20.868 -2.863 1.00 35.34 605 GLY A CA 1
ATOM 4722 C C . GLY A 1 605 ? -3.445 19.339 -2.883 1.00 35.34 605 GLY A C 1
ATOM 4723 O O . GLY A 1 605 ? -3.059 18.691 -3.847 1.00 35.34 605 GLY A O 1
ATOM 4724 N N . SER A 1 606 ? -4.055 18.795 -1.831 1.00 32.28 606 SER A N 1
ATOM 4725 C CA . SER A 1 606 ? -4.827 17.548 -1.842 1.00 32.28 606 SER A CA 1
ATOM 4726 C C . SER A 1 606 ? -5.811 17.624 -0.673 1.00 32.28 606 SER A C 1
ATOM 4728 O O . SER A 1 606 ? -5.487 17.290 0.467 1.00 32.28 606 SER A O 1
ATOM 4730 N N . THR A 1 607 ? -6.986 18.190 -0.942 1.00 35.59 607 THR A N 1
ATOM 4731 C CA . THR A 1 607 ? -8.076 18.401 0.013 1.00 35.59 607 THR A CA 1
ATOM 4732 C C . THR A 1 607 ? -8.804 17.094 0.287 1.00 35.59 607 THR A C 1
ATOM 4734 O O . THR A 1 607 ? -9.537 16.605 -0.569 1.00 35.59 607 THR A O 1
ATOM 4737 N N . ALA A 1 608 ? -8.667 16.579 1.505 1.00 46.75 608 ALA A N 1
ATOM 4738 C CA . ALA A 1 608 ? -9.635 15.638 2.037 1.00 46.75 608 ALA A CA 1
ATOM 4739 C C . ALA A 1 608 ? -11.017 16.301 2.049 1.00 46.75 608 ALA A C 1
ATOM 4741 O O . ALA A 1 608 ? -11.206 17.287 2.767 1.00 46.75 608 ALA A O 1
ATOM 4742 N N . TYR A 1 609 ? -11.958 15.810 1.244 1.00 57.75 609 TYR A N 1
ATOM 4743 C CA . TYR A 1 609 ? -13.284 16.413 1.132 1.00 57.75 609 TYR A CA 1
ATOM 4744 C C . TYR A 1 609 ? -14.003 16.387 2.489 1.00 57.75 609 TYR A C 1
ATOM 4746 O O . TYR A 1 609 ? -14.213 15.324 3.076 1.00 57.75 609 TYR A O 1
ATOM 4754 N N . GLN A 1 610 ? -14.404 17.556 2.989 1.00 68.12 610 GLN A N 1
ATOM 4755 C CA . GLN A 1 610 ? -15.371 17.674 4.079 1.00 68.12 610 GLN A CA 1
ATOM 4756 C C . GLN A 1 610 ? -16.534 18.555 3.620 1.00 68.12 610 GLN A C 1
ATOM 4758 O O . GLN A 1 610 ? -16.280 19.590 2.997 1.00 68.12 610 GLN A O 1
ATOM 4763 N N . PRO A 1 611 ? -17.794 18.176 3.913 1.00 79.25 611 PRO A N 1
ATOM 4764 C CA . PRO A 1 611 ? -18.906 19.094 3.734 1.00 79.25 611 PRO A CA 1
ATOM 4765 C C . PRO A 1 611 ? -18.692 20.322 4.627 1.00 79.25 611 PRO A C 1
ATOM 4767 O O . PRO A 1 611 ? -18.159 20.229 5.737 1.00 79.25 611 PRO A O 1
ATOM 4770 N N . LEU A 1 612 ? -19.084 21.482 4.121 1.00 86.12 612 LEU A N 1
ATOM 4771 C CA . LEU A 1 612 ? -19.083 22.737 4.845 1.00 86.12 612 LEU A CA 1
ATOM 4772 C C . LEU A 1 612 ? -20.001 22.631 6.072 1.00 86.12 612 LEU A C 1
ATOM 4774 O O . LEU A 1 612 ? -21.049 21.980 6.016 1.00 86.12 612 LEU A O 1
ATOM 4778 N N . PRO A 1 613 ? -19.642 23.282 7.189 1.00 79.62 613 PRO A N 1
ATOM 4779 C CA . PRO A 1 613 ? -20.534 23.371 8.332 1.00 79.62 613 PRO A CA 1
ATOM 4780 C C . PRO A 1 613 ? -21.817 24.105 7.925 1.00 79.62 613 PRO A C 1
ATOM 4782 O O . PRO A 1 613 ? -21.768 25.209 7.381 1.00 79.62 613 PRO A O 1
ATOM 4785 N N . THR A 1 614 ? -22.969 23.500 8.212 1.00 82.25 614 THR A N 1
ATOM 4786 C CA . THR A 1 614 ? -24.267 24.155 8.023 1.00 82.25 614 THR A CA 1
ATOM 4787 C C . THR A 1 614 ? -24.487 25.220 9.106 1.00 82.25 614 THR A C 1
ATOM 4789 O O . THR A 1 614 ? -24.198 24.970 10.279 1.00 82.25 614 THR A O 1
ATOM 4792 N N . PRO A 1 615 ? -25.040 26.395 8.758 1.00 84.44 615 PRO A N 1
ATOM 4793 C CA . PRO A 1 615 ? -25.475 27.394 9.735 1.00 84.44 615 PRO A CA 1
ATOM 4794 C C . PRO A 1 615 ? -26.756 26.976 10.479 1.00 84.44 615 PRO A C 1
ATOM 4796 O O . PRO A 1 615 ? -27.104 27.571 11.496 1.00 84.44 615 PRO A O 1
ATOM 4799 N N . HIS A 1 616 ? -27.449 25.937 10.002 1.00 87.44 616 HIS A N 1
ATOM 4800 C CA . HIS A 1 616 ? -28.686 25.416 10.585 1.00 87.44 616 HIS A CA 1
ATOM 4801 C C . HIS A 1 616 ? -28.418 24.287 11.580 1.00 87.44 616 HIS A C 1
ATOM 4803 O O . HIS A 1 616 ? -27.748 23.311 11.237 1.00 87.44 616 HIS A O 1
ATOM 4809 N N . ASN A 1 617 ? -29.012 24.371 12.773 1.00 83.88 617 ASN A N 1
ATOM 4810 C CA . ASN A 1 617 ? -29.003 23.300 13.773 1.00 83.88 617 ASN A CA 1
ATOM 4811 C C . ASN A 1 617 ? -30.435 23.031 14.295 1.00 83.88 617 ASN A C 1
ATOM 4813 O O . ASN A 1 617 ? -30.952 23.853 15.055 1.00 83.88 617 ASN A O 1
ATOM 4817 N N . PRO A 1 618 ? -31.095 21.918 13.909 1.00 88.56 618 PRO A N 1
ATOM 4818 C CA . PRO A 1 618 ? -30.597 20.855 13.027 1.00 88.56 618 PRO A CA 1
ATOM 4819 C C . PRO A 1 618 ? -30.444 21.315 11.558 1.00 88.56 618 PRO A C 1
ATOM 4821 O O . PRO A 1 618 ? -31.041 22.334 11.188 1.00 88.56 618 PRO A O 1
ATOM 4824 N N . PRO A 1 619 ? -29.691 20.576 10.714 1.00 94.38 619 PRO A N 1
ATOM 4825 C CA . PRO A 1 619 ? -29.572 20.849 9.278 1.00 94.38 619 PRO A CA 1
ATOM 4826 C C . PRO A 1 619 ? -30.931 20.928 8.562 1.00 94.38 619 PRO A C 1
ATOM 4828 O O . PRO A 1 619 ? -31.902 20.292 8.981 1.00 94.38 619 PRO A O 1
ATOM 4831 N N . LEU A 1 620 ? -31.020 21.704 7.474 1.00 96.44 620 LEU A N 1
ATOM 4832 C CA . LEU A 1 620 ? -32.191 21.662 6.588 1.00 96.44 620 LEU A CA 1
ATOM 4833 C C . LEU A 1 620 ? -32.265 20.308 5.885 1.00 96.44 620 LEU A C 1
ATOM 4835 O O . LEU A 1 620 ? -31.249 19.804 5.416 1.00 96.44 620 LEU A O 1
ATOM 4839 N N . THR A 1 621 ? -33.472 19.764 5.785 1.00 97.62 621 THR A N 1
ATOM 4840 C CA . THR A 1 621 ? -33.764 18.520 5.075 1.00 97.62 621 THR A CA 1
ATOM 4841 C C . THR A 1 621 ? -34.194 18.806 3.641 1.00 97.62 621 THR A C 1
ATOM 4843 O O . THR A 1 621 ? -34.992 19.715 3.395 1.00 97.62 621 THR A O 1
ATOM 4846 N N . ALA A 1 622 ? -33.699 18.015 2.693 1.00 98.00 622 ALA A N 1
ATOM 4847 C CA . ALA A 1 622 ? -34.032 18.134 1.279 1.00 98.00 622 ALA A CA 1
ATOM 4848 C C . ALA A 1 622 ? -34.448 16.791 0.672 1.00 98.00 622 ALA A C 1
ATOM 4850 O O . ALA A 1 622 ? -33.860 15.752 0.970 1.00 98.00 622 ALA A O 1
ATOM 4851 N N . ILE A 1 623 ? -35.428 16.828 -0.232 1.00 98.56 623 ILE A N 1
ATOM 4852 C CA . ILE A 1 623 ? -35.736 15.720 -1.147 1.00 98.56 623 ILE A CA 1
ATOM 4853 C C . ILE A 1 623 ? -35.456 16.184 -2.571 1.00 98.56 623 ILE A C 1
ATOM 4855 O O . ILE A 1 623 ? -35.936 17.242 -2.985 1.00 98.56 623 ILE A O 1
ATOM 4859 N N . VAL A 1 624 ? -34.714 15.379 -3.329 1.00 98.62 624 VAL A N 1
ATOM 4860 C CA . VAL A 1 624 ? -34.428 15.646 -4.741 1.00 98.62 624 VAL A CA 1
ATOM 4861 C C . VAL A 1 624 ? -35.207 14.667 -5.614 1.00 98.62 624 VAL A C 1
ATOM 4863 O O . VAL A 1 624 ? -35.169 13.459 -5.398 1.00 98.62 624 VAL A O 1
ATOM 4866 N N . ILE A 1 625 ? -35.923 15.182 -6.610 1.00 97.75 625 ILE A N 1
ATOM 4867 C CA . ILE A 1 625 ? -36.721 14.393 -7.554 1.00 97.75 625 ILE A CA 1
ATOM 4868 C C . ILE A 1 625 ? -36.027 14.437 -8.914 1.00 97.75 625 ILE A C 1
ATOM 4870 O O . ILE A 1 625 ? -35.772 15.513 -9.441 1.00 97.75 625 ILE A O 1
ATOM 4874 N N . GLY A 1 626 ? -35.750 13.271 -9.484 1.00 95.38 626 GLY A N 1
ATOM 4875 C CA . GLY A 1 626 ? -34.912 13.050 -10.656 1.00 95.38 626 GLY A CA 1
ATOM 4876 C C . GLY A 1 626 ? -33.487 12.678 -10.253 1.00 95.38 626 GLY A C 1
ATOM 4877 O O . GLY A 1 626 ? -32.801 13.471 -9.616 1.00 95.38 626 GLY A O 1
ATOM 4878 N N . ALA A 1 627 ? -33.018 11.499 -10.665 1.00 93.69 627 ALA A N 1
ATOM 4879 C CA . ALA A 1 627 ? -31.645 11.042 -10.433 1.00 93.69 627 ALA A CA 1
ATOM 4880 C C . ALA A 1 627 ? -30.706 11.331 -11.617 1.00 93.69 627 ALA A C 1
ATOM 4882 O O . ALA A 1 627 ? -29.583 10.855 -11.626 1.00 93.69 627 ALA A O 1
ATOM 4883 N N . GLY A 1 628 ? -31.133 12.129 -12.605 1.00 91.56 628 GLY A N 1
ATOM 4884 C CA . GLY A 1 628 ? -30.253 12.612 -13.674 1.00 91.56 628 GLY A CA 1
ATOM 4885 C C . GLY A 1 628 ? -29.160 13.567 -13.171 1.00 91.56 628 GLY A C 1
ATOM 4886 O O . GLY A 1 628 ? -29.176 14.000 -12.022 1.00 91.56 628 GLY A O 1
ATOM 4887 N N . LEU A 1 629 ? -28.245 13.976 -14.060 1.00 92.56 629 LEU A N 1
ATOM 4888 C CA . LEU A 1 629 ? -27.080 14.819 -13.721 1.00 92.56 629 LEU A CA 1
ATOM 4889 C C . LEU A 1 629 ? -27.419 16.047 -12.859 1.00 92.56 629 LEU A C 1
ATOM 4891 O O . LEU A 1 629 ? -26.719 16.321 -11.891 1.00 92.56 629 LEU A O 1
ATOM 4895 N N . GLY A 1 630 ? -28.500 16.767 -13.181 1.00 94.38 630 GLY A N 1
ATOM 4896 C CA . GLY A 1 630 ? -28.932 17.939 -12.413 1.00 94.38 630 GLY A CA 1
ATOM 4897 C C . GLY A 1 630 ? -29.416 17.603 -10.999 1.00 94.38 630 GLY A C 1
ATOM 4898 O O . GLY A 1 630 ? -29.094 18.324 -10.061 1.00 94.38 630 GLY A O 1
ATOM 4899 N N . GLY A 1 631 ? -30.139 16.494 -10.829 1.00 96.75 631 GLY A N 1
ATOM 4900 C CA . GLY A 1 631 ? -30.590 16.035 -9.516 1.00 96.75 631 GLY A CA 1
ATOM 4901 C C . GLY A 1 631 ? -29.445 15.491 -8.666 1.00 96.75 631 GLY A C 1
ATOM 4902 O O . GLY A 1 631 ? -29.311 15.862 -7.502 1.00 96.75 631 GLY A O 1
ATOM 4903 N N . CYS A 1 632 ? -28.539 14.715 -9.262 1.00 97.62 632 CYS A N 1
ATOM 4904 C CA . CYS A 1 632 ? -27.312 14.289 -8.589 1.00 97.62 632 CYS A CA 1
ATOM 4905 C C . CYS A 1 632 ? -26.446 15.488 -8.178 1.00 97.62 632 CYS A C 1
ATOM 4907 O O . CYS A 1 632 ? -25.993 15.546 -7.038 1.00 97.62 632 CYS A O 1
ATOM 4909 N N . ALA A 1 633 ? -26.274 16.483 -9.055 1.00 98.00 633 ALA A N 1
ATOM 4910 C CA . ALA A 1 633 ? -25.566 17.718 -8.720 1.00 98.00 633 ALA A CA 1
ATOM 4911 C C . ALA A 1 633 ? -26.246 18.481 -7.573 1.00 98.00 633 ALA A C 1
ATOM 4913 O O . ALA A 1 633 ? -25.560 18.940 -6.667 1.00 98.00 633 ALA A O 1
ATOM 4914 N N . ALA A 1 634 ? -27.581 18.575 -7.572 1.00 98.38 634 ALA A N 1
ATOM 4915 C CA . ALA A 1 634 ? -28.339 19.185 -6.480 1.00 98.38 634 ALA A CA 1
ATOM 4916 C C . ALA A 1 634 ? -28.118 18.456 -5.150 1.00 98.38 634 ALA A C 1
ATOM 4918 O O . ALA A 1 634 ? -27.821 19.100 -4.148 1.00 98.38 634 ALA A O 1
ATOM 4919 N N . ALA A 1 635 ? -28.199 17.124 -5.142 1.00 98.38 635 ALA A N 1
ATOM 4920 C CA . ALA A 1 635 ? -27.943 16.318 -3.952 1.00 98.38 635 ALA A CA 1
ATOM 4921 C C . ALA A 1 635 ? -26.508 16.508 -3.431 1.00 98.38 635 ALA A C 1
ATOM 4923 O O . ALA A 1 635 ? -26.305 16.739 -2.240 1.00 98.38 635 ALA A O 1
ATOM 4924 N N . ILE A 1 636 ? -25.518 16.475 -4.328 1.00 98.25 636 ILE A N 1
ATOM 4925 C CA . ILE A 1 636 ? -24.105 16.671 -3.986 1.00 98.25 636 ILE A CA 1
ATOM 4926 C C . ILE A 1 636 ? -23.862 18.076 -3.425 1.00 98.25 636 ILE A C 1
ATOM 4928 O O . ILE A 1 636 ? -23.228 18.192 -2.380 1.00 98.25 636 ILE A O 1
ATOM 4932 N N . ALA A 1 637 ? -24.370 19.124 -4.078 1.00 98.19 637 ALA A N 1
ATOM 4933 C CA . ALA A 1 637 ? -24.190 20.505 -3.638 1.00 98.19 637 ALA A CA 1
ATOM 4934 C C . ALA A 1 637 ? -24.856 20.749 -2.277 1.00 98.19 637 ALA A C 1
ATOM 4936 O O . ALA A 1 637 ? -24.224 21.268 -1.361 1.00 98.19 637 ALA A O 1
ATOM 4937 N N . LEU A 1 638 ? -26.108 20.318 -2.095 1.00 97.94 638 LEU A N 1
ATOM 4938 C CA . LEU A 1 638 ? -26.816 20.468 -0.819 1.00 97.94 638 LEU A CA 1
ATOM 4939 C C . LEU A 1 638 ? -26.076 19.756 0.320 1.00 97.94 638 LEU A C 1
ATOM 4941 O O . LEU A 1 638 ? -25.873 20.346 1.381 1.00 97.94 638 LEU A O 1
ATOM 4945 N N . HIS A 1 639 ? -25.609 18.529 0.078 1.00 97.06 639 HIS A N 1
ATOM 4946 C CA . HIS A 1 639 ? -24.801 17.786 1.040 1.00 97.06 639 HIS A CA 1
ATOM 4947 C C . HIS A 1 639 ? -23.451 18.466 1.312 1.00 97.06 639 HIS A C 1
ATOM 4949 O O . HIS A 1 639 ? -23.043 18.581 2.466 1.00 97.06 639 HIS A O 1
ATOM 4955 N N . HIS A 1 640 ? -22.764 18.965 0.275 1.00 95.94 640 HIS A N 1
ATOM 4956 C CA . HIS A 1 640 ? -21.528 19.734 0.430 1.00 95.94 640 HIS A CA 1
ATOM 4957 C C . HIS A 1 640 ? -21.729 20.968 1.300 1.00 95.94 640 HIS A C 1
ATOM 4959 O O . HIS A 1 640 ? -20.870 21.275 2.111 1.00 95.94 640 HIS A O 1
ATOM 4965 N N . HIS A 1 641 ? -22.866 21.642 1.188 1.00 95.44 641 HIS A N 1
ATOM 4966 C CA . HIS A 1 641 ? -23.189 22.815 1.994 1.00 95.44 641 HIS A CA 1
ATOM 4967 C C . HIS A 1 641 ? -23.730 22.486 3.398 1.00 95.44 641 HIS A C 1
ATOM 4969 O O . HIS A 1 641 ? -24.098 23.403 4.135 1.00 95.44 641 HIS A O 1
ATOM 4975 N N . GLY A 1 642 ? -23.727 21.206 3.789 1.00 93.19 642 GLY A N 1
ATOM 4976 C CA . GLY A 1 642 ? -24.063 20.742 5.135 1.00 93.19 642 GLY A CA 1
ATOM 4977 C C . GLY A 1 642 ? -25.549 20.452 5.361 1.00 93.19 642 GLY A C 1
ATOM 4978 O O . GLY A 1 642 ? -25.953 20.249 6.506 1.00 93.19 642 GLY A O 1
ATOM 4979 N N . HIS A 1 643 ? -26.373 20.443 4.310 1.00 95.62 643 HIS A N 1
ATOM 4980 C CA . HIS A 1 643 ? -27.783 20.062 4.398 1.00 95.62 643 HIS A CA 1
ATOM 4981 C C . HIS A 1 643 ? -27.962 18.538 4.390 1.00 95.62 643 HIS A C 1
ATOM 4983 O O . HIS A 1 643 ? -27.155 17.798 3.826 1.00 95.62 643 HIS A O 1
ATOM 4989 N N . ASP A 1 644 ? -29.052 18.072 4.997 1.00 96.38 644 ASP A N 1
ATOM 4990 C CA . ASP A 1 644 ? -29.410 16.659 5.065 1.00 96.38 644 ASP A CA 1
ATOM 4991 C C . ASP A 1 644 ? -30.279 16.270 3.860 1.00 96.38 644 ASP A C 1
ATOM 4993 O O . ASP A 1 644 ? -31.452 16.641 3.760 1.00 96.38 644 ASP A O 1
ATOM 4997 N N . VAL A 1 645 ? -29.695 15.559 2.896 1.00 98.06 645 VAL A N 1
ATOM 4998 C CA . VAL A 1 645 ? -30.419 15.083 1.711 1.00 98.06 645 VAL A CA 1
ATOM 4999 C C . VAL A 1 645 ? -31.019 13.722 2.030 1.00 98.06 645 VAL A C 1
ATOM 5001 O O . VAL A 1 645 ? -30.319 12.713 2.016 1.00 98.06 645 VAL A O 1
ATOM 5004 N N . LEU A 1 646 ? -32.327 13.702 2.287 1.00 97.50 646 LEU A N 1
ATOM 5005 C CA . LEU A 1 646 ? -33.035 12.504 2.732 1.00 97.50 646 LEU A CA 1
ATOM 5006 C C . LEU A 1 646 ? -33.004 11.405 1.668 1.00 97.50 646 LEU A C 1
ATOM 5008 O O . LEU A 1 646 ? -32.754 10.248 1.981 1.00 97.50 646 LEU A O 1
ATOM 5012 N N . CYS A 1 647 ? -33.283 11.764 0.412 1.00 97.31 647 CYS A N 1
ATOM 5013 C CA . CYS A 1 647 ? -33.186 10.850 -0.720 1.00 97.31 647 CYS A CA 1
ATOM 5014 C C . CYS A 1 647 ? -33.198 11.585 -2.069 1.00 97.31 647 CYS A C 1
ATOM 5016 O O . CYS A 1 647 ? -33.694 12.712 -2.196 1.00 97.31 647 CYS A O 1
ATOM 5018 N N . VAL A 1 648 ? -32.696 10.888 -3.088 1.00 98.25 648 VAL A N 1
ATOM 5019 C CA . VAL A 1 648 ? -32.896 11.181 -4.508 1.00 98.25 648 VAL A CA 1
ATOM 5020 C C . VAL A 1 648 ? -33.884 10.164 -5.076 1.00 98.25 648 VAL A C 1
ATOM 5022 O O . VAL A 1 648 ? -33.668 8.959 -4.962 1.00 98.25 648 VAL A O 1
ATOM 5025 N N . LEU A 1 649 ? -34.975 10.623 -5.683 1.00 97.31 649 LEU A N 1
ATOM 5026 C CA . LEU A 1 649 ? -36.052 9.773 -6.201 1.00 97.31 649 LEU A CA 1
ATOM 5027 C C . LEU A 1 649 ? -36.051 9.773 -7.728 1.00 97.31 649 LEU A C 1
ATOM 5029 O O . LEU A 1 649 ? -36.023 10.843 -8.323 1.00 97.31 649 LEU A O 1
ATOM 5033 N N . ASP A 1 650 ? -36.179 8.621 -8.383 1.00 95.12 650 ASP A N 1
ATOM 5034 C CA . ASP A 1 650 ? -36.397 8.578 -9.837 1.00 95.12 650 ASP A CA 1
ATOM 5035 C C . ASP A 1 650 ? -37.455 7.544 -10.217 1.00 95.12 650 ASP A C 1
ATOM 5037 O O . ASP A 1 650 ? -37.496 6.449 -9.660 1.00 95.12 650 ASP A O 1
ATOM 5041 N N . LYS A 1 651 ? -38.305 7.868 -11.197 1.00 91.56 651 LYS A N 1
ATOM 5042 C CA . LYS A 1 651 ? -39.359 6.969 -11.695 1.00 91.56 651 LYS A CA 1
ATOM 5043 C C . LYS A 1 651 ? -38.809 5.775 -12.478 1.00 91.56 651 LYS A C 1
ATOM 5045 O O . LYS A 1 651 ? -39.478 4.746 -12.586 1.00 91.56 651 LYS A O 1
ATOM 5050 N N . VAL A 1 652 ? -37.619 5.905 -13.059 1.00 87.38 652 VAL A N 1
ATOM 5051 C CA . VAL A 1 652 ? -36.976 4.855 -13.849 1.00 87.38 652 VAL A CA 1
ATOM 5052 C C . VAL A 1 652 ? -36.322 3.839 -12.909 1.00 87.38 652 VAL A C 1
ATOM 5054 O O . VAL A 1 652 ? -35.789 4.197 -11.866 1.00 87.38 652 VAL A O 1
ATOM 5057 N N . ARG A 1 653 ? -36.373 2.545 -13.258 1.00 83.38 653 ARG A N 1
ATOM 5058 C CA . ARG A 1 653 ? -35.749 1.471 -12.457 1.00 83.38 653 ARG A CA 1
ATOM 5059 C C . ARG A 1 653 ? -34.256 1.292 -12.733 1.00 83.38 653 ARG A C 1
ATOM 5061 O O . ARG A 1 653 ? -33.525 0.895 -11.839 1.00 83.38 653 ARG A O 1
ATOM 5068 N N . ALA A 1 654 ? -33.829 1.559 -13.963 1.00 76.38 654 ALA A N 1
ATOM 5069 C CA . ALA A 1 654 ? -32.436 1.546 -14.394 1.00 76.38 654 ALA A CA 1
ATOM 5070 C C . ALA A 1 654 ? -32.286 2.414 -15.648 1.00 76.38 654 ALA A C 1
ATOM 5072 O O . ALA A 1 654 ? -33.176 2.420 -16.505 1.00 76.38 654 ALA A O 1
ATOM 5073 N N . PHE A 1 655 ? -31.174 3.134 -15.770 1.00 73.38 655 PHE A N 1
ATOM 5074 C CA . PHE A 1 655 ? -30.903 3.935 -16.959 1.00 73.38 655 PHE A CA 1
ATOM 5075 C C . PHE A 1 655 ? -30.422 3.054 -18.116 1.00 73.38 655 PHE A C 1
ATOM 5077 O O . PHE A 1 655 ? -29.627 2.137 -17.935 1.00 73.38 655 PHE A O 1
ATOM 5084 N N . GLY A 1 656 ? -30.928 3.324 -19.320 1.00 66.38 656 GLY A N 1
ATOM 5085 C CA . GLY A 1 656 ? -30.445 2.693 -20.547 1.00 66.38 656 GLY A CA 1
ATOM 5086 C C . GLY A 1 656 ? -29.296 3.487 -21.170 1.00 66.38 656 GLY A C 1
ATOM 5087 O O . GLY A 1 656 ? -29.274 4.717 -21.086 1.00 66.38 656 GLY A O 1
ATOM 5088 N N . ARG A 1 657 ? -28.371 2.796 -21.849 1.00 69.94 657 ARG A N 1
ATOM 5089 C CA . ARG A 1 657 ? -27.353 3.422 -22.710 1.00 69.94 657 ARG A CA 1
ATOM 5090 C C . ARG A 1 657 ? -27.988 3.786 -24.056 1.00 69.94 657 ARG A C 1
ATOM 5092 O O . ARG A 1 657 ? -28.033 2.967 -24.968 1.00 69.94 657 ARG A O 1
ATOM 5099 N N . LEU A 1 658 ? -28.581 4.974 -24.120 1.00 63.78 658 LEU A N 1
ATOM 5100 C CA . LEU A 1 658 ? -29.210 5.528 -25.325 1.00 63.78 658 LEU A CA 1
ATOM 5101 C C . LEU A 1 658 ? -28.200 6.354 -26.127 1.00 63.78 658 LEU A C 1
ATOM 5103 O O . LEU A 1 658 ? -27.175 6.744 -25.581 1.00 63.78 658 LEU A O 1
ATOM 5107 N N . GLY A 1 659 ? -28.525 6.636 -27.392 1.00 59.72 659 GLY A N 1
ATOM 5108 C CA . GLY A 1 659 ? -27.669 7.225 -28.432 1.00 59.72 659 GLY A CA 1
ATOM 5109 C C . GLY A 1 659 ? -27.110 8.643 -28.221 1.00 59.72 659 GLY A C 1
ATOM 5110 O O . GLY A 1 659 ? -27.015 9.376 -29.199 1.00 59.72 659 GLY A O 1
ATOM 5111 N N . ASP A 1 660 ? -26.774 9.040 -26.992 1.00 72.88 660 ASP A N 1
ATOM 5112 C CA . ASP A 1 660 ? -26.505 10.425 -26.607 1.00 72.88 660 ASP A CA 1
ATOM 5113 C C . ASP A 1 660 ? -25.096 10.628 -26.058 1.00 72.88 660 ASP A C 1
ATOM 5115 O O . ASP A 1 660 ? -24.632 9.898 -25.175 1.00 72.88 660 ASP A O 1
ATOM 5119 N N . SER A 1 661 ? -24.471 11.719 -26.494 1.00 83.56 661 SER A N 1
ATOM 5120 C CA . SER A 1 661 ? -23.255 12.257 -25.893 1.00 83.56 661 SER A CA 1
ATOM 5121 C C . SER A 1 661 ? -23.517 13.622 -25.265 1.00 83.56 661 SER A C 1
ATOM 5123 O O . SER A 1 661 ? -24.352 14.389 -25.746 1.00 83.56 661 SER A O 1
ATOM 5125 N N . LEU A 1 662 ? -22.803 13.939 -24.189 1.00 87.25 662 LEU A N 1
ATOM 5126 C CA . LEU A 1 662 ? -22.851 15.255 -23.557 1.00 87.25 662 LEU A CA 1
ATOM 5127 C C . LEU A 1 662 ? -21.474 15.666 -23.049 1.00 87.25 662 LEU A C 1
ATOM 5129 O O . LEU A 1 662 ? -20.665 14.820 -22.677 1.00 87.25 662 LEU A O 1
ATOM 5133 N N . GLY A 1 663 ? -21.229 16.972 -23.026 1.00 88.00 663 GLY A N 1
ATOM 5134 C CA . GLY A 1 663 ? -20.034 17.568 -22.438 1.00 88.00 663 GLY A CA 1
ATOM 5135 C C . GLY A 1 663 ? -20.354 18.301 -21.140 1.00 88.00 663 GLY A C 1
ATOM 5136 O O . GLY A 1 663 ? -21.452 18.840 -20.975 1.00 88.00 663 GLY A O 1
ATOM 5137 N N . LEU A 1 664 ? -19.380 18.334 -20.232 1.00 89.56 664 LEU A N 1
ATOM 5138 C CA . LEU A 1 664 ? -19.373 19.222 -19.071 1.00 89.56 664 LEU A CA 1
ATOM 5139 C C . LEU A 1 664 ? -18.282 20.271 -19.253 1.00 89.56 664 LEU A C 1
ATOM 5141 O O . LEU A 1 664 ? -17.203 19.972 -19.761 1.00 89.56 664 LEU A O 1
ATOM 5145 N N . GLY A 1 665 ? -18.609 21.504 -18.880 1.00 89.12 665 GLY A N 1
ATOM 5146 C CA . GLY A 1 665 ? -17.715 22.650 -18.982 1.00 89.12 665 GLY A CA 1
ATOM 5147 C C . GLY A 1 665 ? -16.869 22.862 -17.730 1.00 89.12 665 GLY A C 1
ATOM 5148 O O . GLY A 1 665 ? -17.205 22.347 -16.663 1.00 89.12 665 GLY A O 1
ATOM 5149 N N . GLN A 1 666 ? -15.813 23.674 -17.843 1.00 89.50 666 GLN A N 1
ATOM 5150 C CA . GLN A 1 666 ? -14.939 24.007 -16.709 1.00 89.50 666 GLN A CA 1
ATOM 5151 C C . GLN A 1 666 ? -15.714 24.599 -15.518 1.00 89.50 666 GLN A C 1
ATOM 5153 O O . GLN A 1 666 ? -15.516 24.159 -14.393 1.00 89.50 666 GLN A O 1
ATOM 5158 N N . ASN A 1 667 ? -16.697 25.466 -15.777 1.00 92.75 667 ASN A N 1
ATOM 5159 C CA . ASN A 1 667 ? -17.637 25.999 -14.781 1.00 92.75 667 ASN A CA 1
ATOM 5160 C C . ASN A 1 667 ? -18.326 24.914 -13.935 1.00 92.75 667 ASN A C 1
ATOM 5162 O O . ASN A 1 667 ? -18.569 25.106 -12.747 1.00 92.75 667 ASN A O 1
ATOM 5166 N N . ALA A 1 668 ? -18.650 23.767 -14.534 1.00 94.31 668 ALA A N 1
ATOM 5167 C CA . ALA A 1 668 ? -19.229 22.641 -13.812 1.00 94.31 668 ALA A CA 1
ATOM 5168 C C . ALA A 1 668 ? -18.159 21.816 -13.091 1.00 94.31 668 ALA A C 1
ATOM 5170 O O . ALA A 1 668 ? -18.382 21.394 -11.958 1.00 94.31 668 ALA A O 1
ATOM 5171 N N . PHE A 1 669 ? -17.006 21.583 -13.727 1.00 93.69 669 PHE A N 1
ATOM 5172 C CA . PHE A 1 669 ? -15.909 20.832 -13.115 1.00 93.69 669 PHE A CA 1
ATOM 5173 C C . PHE A 1 669 ? -15.338 21.525 -11.882 1.00 93.69 669 PHE A C 1
ATOM 5175 O O . PHE A 1 669 ? -15.083 20.843 -10.895 1.00 93.69 669 PHE A O 1
ATOM 5182 N N . ASP A 1 670 ? -15.191 22.846 -11.899 1.00 92.75 670 ASP A N 1
ATOM 5183 C CA . ASP A 1 670 ? -14.689 23.601 -10.749 1.00 92.75 670 ASP A CA 1
ATOM 5184 C C . ASP A 1 670 ? -15.612 23.431 -9.537 1.00 92.75 670 ASP A C 1
ATOM 5186 O O . ASP A 1 670 ? -15.150 23.106 -8.442 1.00 92.75 670 ASP A O 1
ATOM 5190 N N . LEU A 1 671 ? -16.929 23.540 -9.749 1.00 95.75 671 LEU A N 1
ATOM 5191 C CA . LEU A 1 671 ? -17.935 23.314 -8.710 1.00 95.75 671 LEU A CA 1
ATOM 5192 C C . LEU A 1 671 ? -17.947 21.859 -8.221 1.00 95.75 671 LEU A C 1
ATOM 5194 O O . LEU A 1 671 ? -17.857 21.609 -7.024 1.00 95.75 671 LEU A O 1
ATOM 5198 N N . LEU A 1 672 ? -17.989 20.879 -9.126 1.00 95.94 672 LEU A N 1
ATOM 5199 C CA . LEU A 1 672 ? -17.980 19.458 -8.758 1.00 95.94 672 LEU A CA 1
ATOM 5200 C C . LEU A 1 672 ? -16.701 19.079 -7.995 1.00 95.94 672 LEU A C 1
ATOM 5202 O O . LEU A 1 672 ? -16.768 18.378 -6.986 1.00 95.94 672 LEU A O 1
ATOM 5206 N N . SER A 1 673 ? -15.546 19.585 -8.430 1.00 93.31 673 SER A N 1
ATOM 5207 C CA . SER A 1 673 ? -14.269 19.391 -7.741 1.00 93.31 673 SER A CA 1
ATOM 5208 C C . SER A 1 673 ? -14.289 20.028 -6.351 1.00 93.31 673 SER A C 1
ATOM 5210 O O . SER A 1 673 ? -13.841 19.401 -5.390 1.00 93.31 673 SER A O 1
ATOM 5212 N N . LYS A 1 674 ? -14.847 21.239 -6.214 1.00 92.25 674 LYS A N 1
ATOM 5213 C CA . LYS A 1 674 ? -15.051 21.915 -4.921 1.00 92.25 674 LYS A CA 1
ATOM 5214 C C . LYS A 1 674 ? -15.939 21.089 -3.988 1.00 92.25 674 LYS A C 1
ATOM 5216 O O . LYS A 1 674 ? -15.657 20.982 -2.796 1.00 92.25 674 LYS A O 1
ATOM 5221 N N . TRP A 1 675 ? -16.948 20.418 -4.539 1.00 94.75 675 TRP A N 1
ATOM 5222 C CA . TRP A 1 675 ? -17.830 19.501 -3.814 1.00 94.75 675 TRP A CA 1
ATOM 5223 C C . TRP A 1 675 ? -17.239 18.100 -3.618 1.00 94.75 675 TRP A C 1
ATOM 5225 O O . TRP A 1 675 ? -17.959 17.175 -3.230 1.00 94.75 675 TRP A O 1
ATOM 5235 N N . GLY A 1 676 ? -15.938 17.920 -3.863 1.00 88.88 676 GLY A N 1
ATOM 5236 C CA . GLY A 1 676 ? -15.217 16.666 -3.651 1.00 88.88 676 GLY A CA 1
ATOM 5237 C C . GLY A 1 676 ? -15.690 15.528 -4.540 1.00 88.88 676 GLY A C 1
ATOM 5238 O O . GLY A 1 676 ? -15.830 14.400 -4.063 1.00 88.88 676 GLY A O 1
ATOM 5239 N N . CYS A 1 677 ? -16.006 15.828 -5.795 1.00 93.00 677 CYS A N 1
ATOM 5240 C CA . CYS A 1 677 ? -16.127 14.843 -6.860 1.00 93.00 677 CYS A CA 1
ATOM 5241 C C . CYS A 1 677 ? -14.789 14.738 -7.602 1.00 93.00 677 CYS A C 1
ATOM 5243 O O . CYS A 1 677 ? -14.184 15.759 -7.935 1.00 93.00 677 CYS A O 1
ATOM 5245 N N . ASP A 1 678 ? -14.338 13.515 -7.888 1.00 90.25 678 ASP A N 1
ATOM 5246 C CA . ASP A 1 678 ? -13.147 13.289 -8.712 1.00 90.25 678 ASP A CA 1
ATOM 5247 C C . ASP A 1 678 ? -13.492 13.528 -10.187 1.00 90.25 678 ASP A C 1
ATOM 5249 O O . ASP A 1 678 ? -13.864 12.617 -10.928 1.00 90.25 678 ASP A O 1
ATOM 5253 N N . VAL A 1 679 ? -13.394 14.784 -10.621 1.00 91.56 679 VAL A N 1
ATOM 5254 C CA . VAL A 1 679 ? -13.727 15.186 -11.993 1.00 91.56 679 VAL A CA 1
ATOM 5255 C C . VAL A 1 679 ? -12.863 14.496 -13.050 1.00 91.56 679 VAL A C 1
ATOM 5257 O O . VAL A 1 679 ? -13.277 14.419 -14.209 1.00 91.56 679 VAL A O 1
ATOM 5260 N N . ASP A 1 680 ? -11.704 13.945 -12.678 1.00 89.56 680 ASP A N 1
ATOM 5261 C CA . ASP A 1 680 ? -10.851 13.212 -13.608 1.00 89.56 680 ASP A CA 1
ATOM 5262 C C . ASP A 1 680 ? -11.450 11.845 -13.983 1.00 89.56 680 ASP A C 1
ATOM 5264 O O . ASP A 1 680 ? -11.120 11.314 -15.048 1.00 89.56 680 ASP A O 1
ATOM 5268 N N . GLU A 1 681 ? -12.386 11.297 -13.192 1.00 89.75 681 GLU A N 1
ATOM 5269 C CA . GLU A 1 681 ? -13.202 10.141 -13.593 1.00 89.75 681 GLU A CA 1
ATOM 5270 C C . GLU A 1 681 ? -13.994 10.455 -14.865 1.00 89.75 681 GLU A C 1
ATOM 5272 O O . GLU A 1 681 ? -13.911 9.693 -15.828 1.00 89.75 681 GLU A O 1
ATOM 5277 N N . ILE A 1 682 ? -14.672 11.611 -14.906 1.00 90.50 682 ILE A N 1
ATOM 5278 C CA . ILE A 1 682 ? -15.426 12.087 -16.075 1.00 90.50 682 ILE A CA 1
ATOM 5279 C C . ILE A 1 682 ? -14.485 12.413 -17.239 1.00 90.50 682 ILE A C 1
ATOM 5281 O O . ILE A 1 682 ? -14.718 11.970 -18.366 1.00 90.50 682 ILE A O 1
ATOM 5285 N N . LYS A 1 683 ? -13.395 13.151 -16.985 1.00 90.56 683 LYS A N 1
ATOM 5286 C CA . LYS A 1 683 ? -12.452 13.545 -18.046 1.00 90.56 683 LYS A CA 1
ATOM 5287 C C . LYS A 1 683 ? -11.840 12.341 -18.751 1.00 90.56 683 LYS A C 1
ATOM 5289 O O . LYS A 1 683 ? -11.695 12.368 -19.967 1.00 90.56 683 LYS A O 1
ATOM 5294 N N . ARG A 1 684 ? -11.512 11.274 -18.015 1.00 89.19 684 ARG A N 1
ATOM 5295 C CA . ARG A 1 684 ? -10.924 10.043 -18.568 1.00 89.19 684 ARG A CA 1
ATOM 5296 C C . ARG A 1 684 ? -11.894 9.286 -19.466 1.00 89.19 684 ARG A C 1
ATOM 5298 O O . ARG A 1 684 ? -11.469 8.649 -20.431 1.00 89.19 684 ARG A O 1
ATOM 5305 N N . ILE A 1 685 ? -13.185 9.316 -19.130 1.00 89.38 685 ILE A N 1
ATOM 5306 C CA . ILE A 1 685 ? -14.204 8.628 -19.919 1.00 89.38 685 ILE A CA 1
ATOM 5307 C C . ILE A 1 685 ? -14.727 9.466 -21.093 1.00 89.38 685 ILE A C 1
ATOM 5309 O O . ILE A 1 685 ? -15.302 8.878 -22.010 1.00 89.38 685 ILE A O 1
ATOM 5313 N N . GLY A 1 686 ? -14.488 10.778 -21.103 1.00 89.62 686 GLY A N 1
ATOM 5314 C CA . GLY A 1 686 ? -14.801 11.679 -22.211 1.00 89.62 686 GLY A CA 1
ATOM 5315 C C . GLY A 1 686 ? -13.790 11.656 -23.365 1.00 89.62 686 GLY A C 1
ATOM 5316 O O . GLY A 1 686 ? -12.753 10.992 -23.318 1.00 89.62 686 GLY A O 1
ATOM 5317 N N . ASN A 1 687 ? -14.128 12.399 -24.413 1.00 90.56 687 ASN A N 1
ATOM 5318 C CA . ASN A 1 687 ? -13.322 12.688 -25.594 1.00 90.56 687 ASN A CA 1
ATOM 5319 C C . ASN A 1 687 ? -12.019 13.411 -25.212 1.00 90.56 687 ASN A C 1
ATOM 5321 O O . ASN A 1 687 ? -12.017 14.246 -24.309 1.00 90.56 687 ASN A O 1
ATOM 5325 N N . GLN A 1 688 ? -10.929 13.094 -25.917 1.00 91.19 688 GLN A N 1
ATOM 5326 C CA . GLN A 1 688 ? -9.594 13.666 -25.677 1.00 91.19 688 GLN A CA 1
ATOM 5327 C C . GLN A 1 688 ? -9.113 14.626 -26.786 1.00 91.19 688 GLN A C 1
ATOM 5329 O O . GLN A 1 688 ? -7.923 14.932 -26.856 1.00 91.19 688 GLN A O 1
ATOM 5334 N N . ALA A 1 689 ? -9.996 15.082 -27.680 1.00 91.50 689 ALA A N 1
ATOM 5335 C CA . ALA A 1 689 ? -9.622 15.945 -28.800 1.00 91.50 689 ALA A CA 1
ATOM 5336 C C . ALA A 1 689 ? -9.284 17.369 -28.314 1.00 91.50 689 ALA A C 1
ATOM 5338 O O . ALA A 1 689 ? -10.141 18.031 -27.734 1.00 91.50 689 ALA A O 1
ATOM 5339 N N . PRO A 1 690 ? -8.076 17.902 -28.561 1.00 88.25 690 PRO A N 1
ATOM 5340 C CA . PRO A 1 690 ? -7.705 19.229 -28.058 1.00 88.25 690 PRO A CA 1
ATOM 5341 C C . PRO A 1 690 ? -8.579 20.347 -28.646 1.00 88.25 690 PRO A C 1
ATOM 5343 O O . PRO A 1 690 ? -8.896 21.324 -27.961 1.00 88.25 690 PRO A O 1
ATOM 5346 N N . ASP A 1 691 ? -9.011 20.161 -29.892 1.00 92.88 691 ASP A N 1
ATOM 5347 C CA . ASP A 1 691 ? -9.741 21.134 -30.687 1.00 92.88 691 ASP A CA 1
ATOM 5348 C C . ASP A 1 691 ? -11.027 20.531 -31.265 1.00 92.88 691 ASP A C 1
ATOM 5350 O O . ASP A 1 691 ? -11.153 19.319 -31.457 1.00 92.88 691 ASP A O 1
ATOM 5354 N N . MET A 1 692 ? -11.974 21.410 -31.589 1.00 93.19 692 MET A N 1
ATOM 5355 C CA . MET A 1 692 ? -13.112 21.110 -32.452 1.00 93.19 692 MET A CA 1
ATOM 5356 C C . MET A 1 692 ? -12.928 21.770 -33.818 1.00 93.19 692 MET A C 1
ATOM 5358 O O . MET A 1 692 ? -12.454 22.908 -33.907 1.00 93.19 692 MET A O 1
ATOM 5362 N N . THR A 1 693 ? -13.382 21.098 -34.876 1.00 94.62 693 THR A N 1
ATOM 5363 C CA . THR A 1 693 ? -13.322 21.635 -36.242 1.00 94.62 693 THR A CA 1
ATOM 5364 C C . THR A 1 693 ? -14.718 21.846 -36.819 1.00 94.62 693 THR A C 1
ATOM 5366 O O . THR A 1 693 ? -15.530 20.924 -36.878 1.00 94.62 693 THR A O 1
ATOM 5369 N N . ILE A 1 694 ? -14.985 23.062 -37.294 1.00 95.12 694 ILE A N 1
ATOM 5370 C CA . ILE A 1 694 ? -16.198 23.442 -38.021 1.00 95.12 694 ILE A CA 1
ATOM 5371 C C . ILE A 1 694 ? -15.905 23.359 -39.518 1.00 95.12 694 ILE A C 1
ATOM 5373 O O . ILE A 1 694 ? -14.957 23.963 -40.023 1.00 95.12 694 ILE A O 1
ATOM 5377 N N . ARG A 1 695 ? -16.733 22.608 -40.233 1.00 94.38 695 ARG A N 1
ATOM 5378 C CA . ARG A 1 695 ? -16.563 22.196 -41.621 1.00 94.38 695 ARG A CA 1
ATOM 5379 C C . ARG A 1 695 ? -17.772 22.592 -42.452 1.00 94.38 695 ARG A C 1
ATOM 5381 O O . ARG A 1 695 ? -18.902 22.672 -41.967 1.00 94.38 695 ARG A O 1
ATOM 5388 N N . ARG A 1 696 ? -17.530 22.816 -43.735 1.00 92.44 696 ARG A N 1
ATOM 5389 C CA . ARG A 1 696 ? -18.571 22.970 -44.743 1.00 92.44 696 ARG A CA 1
ATOM 5390 C C . ARG A 1 696 ? -19.224 21.619 -45.008 1.00 92.44 696 ARG A C 1
ATOM 5392 O O . ARG A 1 696 ? -18.551 20.601 -45.125 1.00 92.44 696 ARG A O 1
ATOM 5399 N N . TRP A 1 697 ? -20.549 21.629 -45.088 1.00 92.38 697 TRP A N 1
ATOM 5400 C CA . TRP A 1 697 ? -21.351 20.413 -45.078 1.00 92.38 697 TRP A CA 1
ATOM 5401 C C . TRP A 1 697 ? -21.109 19.427 -46.229 1.00 92.38 697 TRP A C 1
ATOM 5403 O O . TRP A 1 697 ? -21.128 18.240 -45.940 1.00 92.38 697 TRP A O 1
ATOM 5413 N N . HIS A 1 698 ? -20.882 19.863 -47.477 1.00 90.19 698 HIS A N 1
ATOM 5414 C CA . HIS A 1 698 ? -20.856 18.967 -48.653 1.00 90.19 698 HIS A CA 1
ATOM 5415 C C . HIS A 1 698 ? -19.462 18.490 -49.093 1.00 90.19 698 HIS A C 1
ATOM 5417 O O . HIS A 1 698 ? -19.363 17.486 -49.790 1.00 90.19 698 HIS A O 1
ATOM 5423 N N . ASP A 1 699 ? -18.390 19.196 -48.721 1.00 89.50 699 ASP A N 1
ATOM 5424 C CA . ASP A 1 699 ? -17.011 18.898 -49.148 1.00 89.50 699 ASP A CA 1
ATOM 5425 C C . ASP A 1 699 ? -16.023 18.744 -47.976 1.00 89.50 699 ASP A C 1
ATOM 5427 O O . ASP A 1 699 ? -14.842 18.477 -48.187 1.00 89.50 699 ASP A O 1
ATOM 5431 N N . GLY A 1 700 ? -16.478 18.954 -46.735 1.00 90.75 700 GLY A N 1
ATOM 5432 C CA . GLY A 1 700 ? -15.651 18.811 -45.537 1.00 90.75 700 GLY A CA 1
ATOM 5433 C C . GLY A 1 700 ? -14.614 19.916 -45.336 1.00 90.75 700 GLY A C 1
ATOM 5434 O O . GLY A 1 700 ? -13.810 19.828 -44.395 1.00 90.75 700 GLY A O 1
ATOM 5435 N N . LYS A 1 701 ? -14.621 20.960 -46.183 1.00 91.62 701 LYS A N 1
ATOM 5436 C CA . LYS A 1 701 ? -13.654 22.061 -46.126 1.00 91.62 701 LYS A CA 1
ATOM 5437 C C . LYS A 1 701 ? -13.719 22.744 -44.766 1.00 91.62 701 LYS A C 1
ATOM 5439 O O . LYS A 1 701 ? -14.788 23.145 -44.306 1.00 91.62 701 LYS A O 1
ATOM 5444 N N . GLU A 1 702 ? -12.567 22.889 -44.126 1.00 94.12 702 GLU A N 1
ATOM 5445 C CA . GLU A 1 702 ? -12.462 23.545 -42.827 1.00 94.12 702 GLU A CA 1
ATOM 5446 C C . GLU A 1 702 ? -12.832 25.031 -42.932 1.00 94.12 702 GLU A C 1
ATOM 5448 O O . GLU A 1 702 ? -12.301 25.765 -43.767 1.00 94.12 702 GLU A O 1
ATOM 5453 N N . LEU A 1 703 ? -13.773 25.457 -42.089 1.00 92.94 703 LEU A N 1
ATOM 5454 C CA . LEU A 1 703 ? -14.244 26.838 -41.984 1.00 92.94 703 LEU A CA 1
ATOM 5455 C C . LEU A 1 703 ? -13.656 27.538 -40.758 1.00 92.94 703 LEU A C 1
ATOM 5457 O O . LEU A 1 703 ? -13.344 28.725 -40.815 1.00 92.94 703 LEU A O 1
ATOM 5461 N N . ALA A 1 704 ? -13.523 26.815 -39.646 1.00 94.12 704 ALA A N 1
ATOM 5462 C CA . ALA A 1 704 ? -12.917 27.311 -38.419 1.00 94.12 704 ALA A CA 1
ATOM 5463 C C . ALA A 1 704 ? -12.476 26.147 -37.524 1.00 94.12 704 ALA A C 1
ATOM 5465 O O . ALA A 1 704 ? -13.116 25.100 -37.510 1.00 94.12 704 ALA A O 1
ATOM 5466 N N . THR A 1 705 ? -11.463 26.385 -36.697 1.00 93.50 705 THR A N 1
ATOM 5467 C CA . THR A 1 705 ? -11.061 25.493 -35.602 1.00 93.50 705 THR A CA 1
ATOM 5468 C C . THR A 1 705 ? -11.040 26.281 -34.292 1.00 93.50 705 THR A C 1
ATOM 5470 O O . THR A 1 705 ? -10.751 27.487 -34.288 1.00 93.50 705 THR A O 1
ATOM 5473 N N . GLN A 1 706 ? -11.424 25.636 -33.187 1.00 90.81 706 GLN A N 1
ATOM 5474 C CA . GLN A 1 706 ? -11.453 26.236 -31.850 1.00 90.81 706 GLN A CA 1
ATOM 5475 C C . GLN A 1 706 ? -10.939 25.260 -30.785 1.00 90.81 706 GLN A C 1
ATOM 5477 O O . GLN A 1 706 ? -11.315 24.088 -30.842 1.00 90.81 706 GLN A O 1
ATOM 5482 N N . PRO A 1 707 ? -10.203 25.745 -29.766 1.00 89.69 707 PRO A N 1
ATOM 5483 C CA . PRO A 1 707 ? -9.877 24.948 -28.588 1.00 89.69 707 PRO A CA 1
ATOM 5484 C C . PRO A 1 707 ? -11.140 24.422 -27.912 1.00 89.69 707 PRO A C 1
ATOM 5486 O O . PRO A 1 707 ? -12.094 25.179 -27.718 1.00 89.69 707 PRO A O 1
ATOM 5489 N N . LEU A 1 708 ? -11.143 23.136 -27.569 1.00 86.81 708 LEU A N 1
ATOM 5490 C CA . LEU A 1 708 ? -12.315 22.425 -27.061 1.00 86.81 708 LEU A CA 1
ATOM 5491 C C . LEU A 1 708 ? -12.242 22.176 -25.547 1.00 86.81 708 LEU A C 1
ATOM 5493 O O . LEU A 1 708 ? -13.250 22.312 -24.855 1.00 86.81 708 LEU A O 1
ATOM 5497 N N . MET A 1 709 ? -11.064 21.813 -25.036 1.00 83.81 709 MET A N 1
ATOM 5498 C CA . MET A 1 709 ? -10.896 21.252 -23.685 1.00 83.81 709 MET A CA 1
ATOM 5499 C C . MET A 1 709 ? -11.268 22.201 -22.536 1.00 83.81 709 MET A C 1
ATOM 5501 O O . MET A 1 709 ? -11.746 21.742 -21.505 1.00 83.81 709 MET A O 1
ATOM 5505 N N . ASP A 1 710 ? -11.107 23.512 -22.719 1.00 74.12 710 ASP A N 1
ATOM 5506 C CA . ASP A 1 710 ? -11.486 24.537 -21.732 1.00 74.12 710 ASP A CA 1
ATOM 5507 C C . ASP A 1 710 ? -12.956 24.991 -21.836 1.00 74.12 710 ASP A C 1
ATOM 5509 O O . ASP A 1 710 ? -13.412 25.875 -21.107 1.00 74.12 710 ASP A O 1
ATOM 5513 N N . MET A 1 711 ? -13.706 24.371 -22.747 1.00 83.94 711 MET A N 1
ATOM 5514 C CA . MET A 1 711 ? -15.151 24.493 -22.899 1.00 83.94 711 MET A CA 1
ATOM 5515 C C . MET A 1 711 ? -15.821 23.191 -22.427 1.00 83.94 711 MET A C 1
ATOM 5517 O O . MET A 1 711 ? -15.338 22.536 -21.508 1.00 83.94 711 MET A O 1
ATOM 5521 N N . ALA A 1 712 ? -16.939 22.780 -23.031 1.00 81.38 712 ALA A N 1
ATOM 5522 C CA . ALA A 1 712 ? -17.575 21.487 -22.766 1.00 81.38 712 ALA A CA 1
ATOM 5523 C C . ALA A 1 712 ? -16.840 20.320 -23.465 1.00 81.38 712 ALA A C 1
ATOM 5525 O O . ALA A 1 712 ? -17.461 19.527 -24.173 1.00 81.38 712 ALA A O 1
ATOM 5526 N N . GLY A 1 713 ? -15.510 20.274 -23.337 1.00 80.75 713 GLY A N 1
ATOM 5527 C CA . GLY A 1 713 ? -14.643 19.517 -24.238 1.00 80.75 713 GLY A CA 1
ATOM 5528 C C . GLY A 1 713 ? -14.530 18.029 -23.972 1.00 80.75 713 GLY A C 1
ATOM 5529 O O . GLY A 1 713 ? -14.432 17.234 -24.905 1.00 80.75 713 GLY A O 1
ATOM 5530 N N . TYR A 1 714 ? -14.645 17.640 -22.708 1.00 87.81 714 TYR A N 1
ATOM 5531 C CA . TYR A 1 714 ? -14.774 16.245 -22.320 1.00 87.81 714 TYR A CA 1
ATOM 5532 C C . TYR A 1 714 ? -16.205 15.800 -22.624 1.00 87.81 714 TYR A C 1
ATOM 5534 O O . TYR A 1 714 ? -17.070 15.791 -21.746 1.00 87.81 714 TYR A O 1
ATOM 5542 N N . ILE A 1 715 ? -16.476 15.506 -23.896 1.00 90.75 715 ILE A N 1
ATOM 5543 C CA . ILE A 1 715 ? -17.751 14.965 -24.374 1.00 90.75 715 ILE A CA 1
ATOM 5544 C C . ILE A 1 715 ? -17.718 13.457 -24.158 1.00 90.75 715 ILE A C 1
ATOM 5546 O O . ILE A 1 715 ? -16.820 12.805 -24.668 1.00 90.75 715 ILE A O 1
ATOM 5550 N N . GLY A 1 716 ? -18.671 12.882 -23.436 1.00 89.38 716 GLY A N 1
ATOM 5551 C CA . GLY A 1 716 ? -18.739 11.439 -23.207 1.00 89.38 716 GLY A CA 1
ATOM 5552 C C . GLY A 1 716 ? -20.138 10.888 -23.415 1.00 89.38 716 GLY A C 1
ATOM 5553 O O . GLY A 1 716 ? -21.100 11.637 -23.596 1.00 89.38 716 GLY A O 1
ATOM 5554 N N . HIS A 1 717 ? -20.251 9.563 -23.386 1.00 89.69 717 HIS A N 1
ATOM 5555 C CA . HIS A 1 717 ? -21.540 8.894 -23.457 1.00 89.69 717 HIS A CA 1
ATOM 5556 C C . HIS A 1 717 ? -22.379 9.241 -22.216 1.00 89.69 717 HIS A C 1
ATOM 5558 O O . HIS A 1 717 ? -21.923 9.090 -21.078 1.00 89.69 717 HIS A O 1
ATOM 5564 N N . ARG A 1 718 ? -23.623 9.689 -22.423 1.00 85.69 718 ARG A N 1
ATOM 5565 C CA . ARG A 1 718 ? -24.499 10.190 -21.348 1.00 85.69 718 ARG A CA 1
ATOM 5566 C C . ARG A 1 718 ? -24.700 9.179 -20.222 1.00 85.69 718 ARG A C 1
ATOM 5568 O O . ARG A 1 718 ? -24.731 9.574 -19.061 1.00 85.69 718 ARG A O 1
ATOM 5575 N N . GLY A 1 719 ? -24.852 7.899 -20.564 1.00 86.38 719 GLY A N 1
ATOM 5576 C CA . GLY A 1 719 ? -25.013 6.830 -19.574 1.00 86.38 719 GLY A CA 1
ATOM 5577 C C . GLY A 1 719 ? -23.801 6.694 -18.653 1.00 86.38 719 GLY A C 1
ATOM 5578 O O . GLY A 1 719 ? -23.966 6.488 -17.462 1.00 86.38 719 GLY A O 1
ATOM 5579 N N . ASP A 1 720 ? -22.598 6.922 -19.172 1.00 88.75 720 ASP A N 1
ATOM 5580 C CA . ASP A 1 720 ? -21.369 6.721 -18.404 1.00 88.75 720 ASP A CA 1
ATOM 5581 C C . ASP A 1 720 ? -21.179 7.874 -17.412 1.00 88.75 720 ASP A C 1
ATOM 5583 O O . ASP A 1 720 ? -20.786 7.667 -16.269 1.00 88.75 720 ASP A O 1
ATOM 5587 N N . TYR A 1 721 ? -21.531 9.098 -17.820 1.00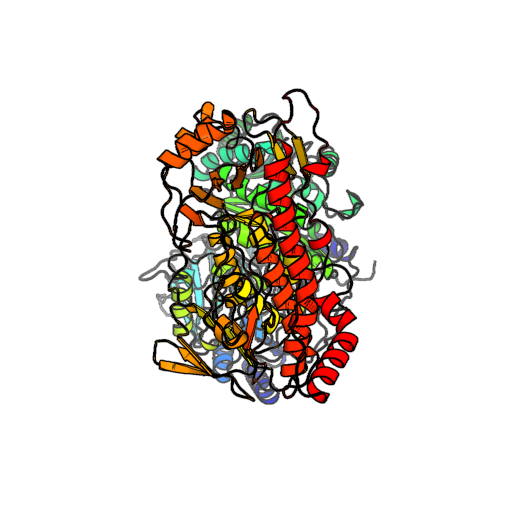 91.25 721 TYR A N 1
ATOM 5588 C CA . TYR A 1 721 ? -21.520 10.255 -16.918 1.00 91.25 721 TYR A CA 1
ATOM 5589 C C . TYR A 1 721 ? -22.580 10.092 -15.835 1.00 91.25 721 TYR A C 1
ATOM 5591 O O . TYR A 1 721 ? -22.382 10.504 -14.698 1.00 91.25 721 TYR A O 1
ATOM 5599 N N . HIS A 1 722 ? -23.707 9.479 -16.185 1.00 89.56 722 HIS A N 1
ATOM 5600 C CA . HIS A 1 722 ? -24.759 9.191 -15.234 1.00 89.56 722 HIS A CA 1
ATOM 5601 C C . HIS A 1 722 ? -24.291 8.235 -14.138 1.00 89.56 722 HIS A C 1
ATOM 5603 O O . HIS A 1 722 ? -24.445 8.554 -12.961 1.00 89.56 722 HIS A O 1
ATOM 5609 N N . ASP A 1 723 ? -23.687 7.112 -14.525 1.00 90.62 723 ASP A N 1
ATOM 5610 C CA . ASP A 1 723 ? -23.169 6.120 -13.585 1.00 90.62 723 ASP A CA 1
ATOM 5611 C C . ASP A 1 723 ? -22.181 6.773 -12.608 1.00 90.62 723 ASP A C 1
ATOM 5613 O O . ASP A 1 723 ? -22.324 6.628 -11.395 1.00 90.62 723 ASP A O 1
ATOM 5617 N N . VAL A 1 724 ? -21.273 7.616 -13.114 1.00 93.94 724 VAL A N 1
ATOM 5618 C CA . VAL A 1 724 ? -20.325 8.372 -12.279 1.00 93.94 724 VAL A CA 1
ATOM 5619 C C . VAL A 1 724 ? -21.033 9.324 -11.303 1.00 93.94 724 VAL A C 1
ATOM 5621 O O . VAL A 1 724 ? -20.694 9.364 -10.121 1.00 93.94 724 VAL A O 1
ATOM 5624 N N . PHE A 1 725 ? -22.050 10.071 -11.742 1.00 95.12 725 PHE A N 1
ATOM 5625 C CA . PHE A 1 725 ? -22.796 10.970 -10.850 1.00 95.12 725 PHE A CA 1
ATOM 5626 C C . PHE A 1 725 ? -23.583 10.209 -9.771 1.00 95.12 725 PHE A C 1
ATOM 5628 O O . PHE A 1 725 ? -23.630 10.659 -8.625 1.00 95.12 725 PHE A O 1
ATOM 5635 N N . LEU A 1 726 ? -24.179 9.060 -10.108 1.00 94.31 726 LEU A N 1
ATOM 5636 C CA . LEU A 1 726 ? -24.862 8.193 -9.141 1.00 94.31 726 LEU A CA 1
ATOM 5637 C C . LEU A 1 726 ? -23.871 7.630 -8.119 1.00 94.31 726 LEU A C 1
ATOM 5639 O O . LEU A 1 726 ? -24.153 7.629 -6.920 1.00 94.31 726 LEU A O 1
ATOM 5643 N N . GLU A 1 727 ? -22.690 7.208 -8.573 1.00 93.56 727 GLU A N 1
ATOM 5644 C CA . GLU A 1 727 ? -21.611 6.776 -7.691 1.00 93.56 727 GLU A CA 1
ATOM 5645 C C . GLU A 1 727 ? -21.162 7.899 -6.752 1.00 93.56 727 GLU A C 1
ATOM 5647 O O . GLU A 1 727 ? -20.995 7.653 -5.560 1.00 93.56 727 GLU A O 1
ATOM 5652 N N . TRP A 1 728 ? -21.006 9.135 -7.234 1.00 95.62 728 TRP A N 1
ATOM 5653 C CA . TRP A 1 728 ? -20.647 10.272 -6.380 1.00 95.62 728 TRP A CA 1
ATOM 5654 C C . TRP A 1 728 ? -21.690 10.561 -5.298 1.00 95.62 728 TRP A C 1
ATOM 5656 O O . TRP A 1 728 ? -21.314 10.834 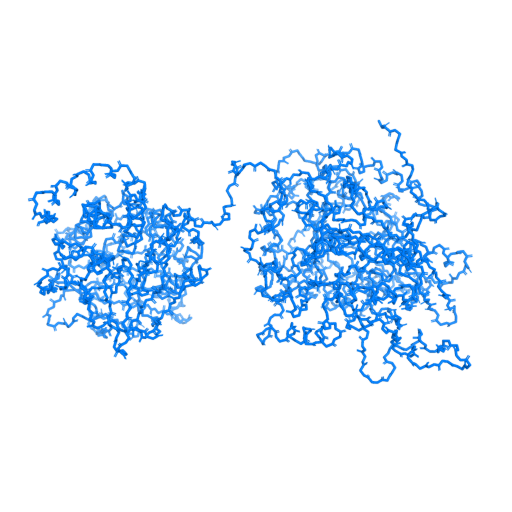-4.156 1.00 95.62 728 TRP A O 1
ATOM 5666 N N . VAL A 1 729 ? -22.982 10.472 -5.627 1.00 96.12 729 VAL A N 1
ATOM 5667 C CA . VAL A 1 729 ? -24.075 10.591 -4.647 1.00 96.12 729 VAL A CA 1
ATOM 5668 C C . VAL A 1 729 ? -24.000 9.448 -3.624 1.00 96.12 729 VAL A C 1
ATOM 5670 O O . VAL A 1 729 ? -24.023 9.699 -2.417 1.00 96.12 729 VAL A O 1
ATOM 5673 N N . GLY A 1 730 ? -23.813 8.206 -4.083 1.00 90.69 730 GLY A N 1
ATOM 5674 C CA . GLY A 1 730 ? -23.704 7.028 -3.216 1.00 90.69 730 GLY A CA 1
ATOM 5675 C C . GLY A 1 730 ? -22.479 7.047 -2.294 1.00 90.69 730 GLY A C 1
ATOM 5676 O O . GLY A 1 730 ? -22.593 6.732 -1.110 1.00 90.69 730 GLY A O 1
ATOM 5677 N N . ARG A 1 731 ? -21.314 7.494 -2.786 1.00 88.81 731 ARG A N 1
ATOM 5678 C CA . ARG A 1 731 ? -20.079 7.668 -1.991 1.00 88.81 731 ARG A CA 1
ATOM 5679 C C . ARG A 1 731 ? -20.249 8.697 -0.864 1.00 88.81 731 ARG A C 1
ATOM 5681 O O . ARG A 1 731 ? -19.535 8.620 0.130 1.00 88.81 731 ARG A O 1
ATOM 5688 N N . LYS A 1 732 ? -21.200 9.630 -0.997 1.00 89.56 732 LYS A N 1
ATOM 5689 C CA . LYS A 1 732 ? -21.565 10.616 0.038 1.00 89.56 732 LYS A CA 1
ATOM 5690 C C . LYS A 1 732 ? -22.641 10.104 1.009 1.00 89.56 732 LYS A C 1
ATOM 5692 O O . LYS A 1 732 ? -23.056 10.842 1.895 1.00 89.56 732 LYS A O 1
ATOM 5697 N N . GLY A 1 733 ? -23.073 8.846 0.872 1.00 91.00 733 GLY A N 1
ATOM 5698 C CA . GLY A 1 733 ? -24.042 8.207 1.766 1.00 91.00 733 GLY A CA 1
ATOM 5699 C C . GLY A 1 733 ? -25.491 8.661 1.568 1.00 91.00 733 GLY A C 1
ATOM 5700 O O . GLY A 1 733 ? -26.320 8.404 2.435 1.00 91.00 733 GLY A O 1
ATOM 5701 N N . ILE A 1 734 ? -25.802 9.333 0.456 1.00 96.75 734 ILE A N 1
ATOM 5702 C CA . ILE A 1 734 ? -27.153 9.813 0.144 1.00 96.75 734 ILE A CA 1
ATOM 5703 C C . ILE A 1 734 ? -27.951 8.673 -0.501 1.00 96.75 734 ILE A C 1
ATOM 5705 O O . ILE A 1 734 ? -27.486 8.041 -1.451 1.00 96.75 734 ILE A O 1
ATOM 5709 N N . GLU A 1 735 ? -29.163 8.412 -0.007 1.00 96.62 735 GLU A N 1
ATOM 5710 C CA . GLU A 1 735 ? -30.017 7.343 -0.533 1.00 96.62 735 GLU A CA 1
ATOM 5711 C C . GLU A 1 735 ? -30.549 7.682 -1.936 1.00 96.62 735 GLU A C 1
ATOM 5713 O O . GLU A 1 735 ? -31.118 8.753 -2.157 1.00 96.62 735 GLU A O 1
ATOM 5718 N N . ILE A 1 736 ? -30.427 6.745 -2.882 1.00 97.19 736 ILE A N 1
ATOM 5719 C CA . ILE A 1 736 ? -31.005 6.853 -4.229 1.00 97.19 736 ILE A CA 1
ATOM 5720 C C . ILE A 1 736 ? -32.094 5.790 -4.388 1.00 97.19 736 ILE A C 1
ATOM 5722 O O . ILE A 1 736 ? -31.818 4.589 -4.373 1.00 97.19 736 ILE A O 1
ATOM 5726 N N . ARG A 1 737 ? -33.341 6.224 -4.581 1.00 95.62 737 ARG A N 1
ATOM 5727 C CA . ARG A 1 737 ? -34.521 5.359 -4.696 1.00 95.62 737 ARG A CA 1
ATOM 5728 C C . ARG A 1 737 ? -35.040 5.328 -6.134 1.00 95.62 737 ARG A C 1
ATOM 5730 O O . ARG A 1 737 ? -35.921 6.096 -6.525 1.00 95.62 737 ARG A O 1
ATOM 5737 N N . MET A 1 738 ? -34.517 4.384 -6.911 1.00 93.44 738 MET A N 1
ATOM 5738 C CA . MET A 1 738 ? -34.972 4.101 -8.278 1.00 93.44 738 MET A CA 1
ATOM 5739 C C . MET A 1 738 ? -36.376 3.466 -8.294 1.00 93.44 738 MET A C 1
ATOM 5741 O O . MET A 1 738 ? -36.782 2.789 -7.350 1.00 93.44 738 MET A O 1
ATOM 5745 N N . GLY A 1 739 ? -37.136 3.662 -9.374 1.00 92.81 739 GLY A N 1
ATOM 5746 C CA . GLY A 1 739 ? -38.519 3.183 -9.511 1.00 92.81 739 GLY A CA 1
ATOM 5747 C C . GLY A 1 739 ? -39.559 3.902 -8.633 1.00 92.81 739 GLY A C 1
ATOM 5748 O O . GLY A 1 739 ? -40.688 3.420 -8.521 1.00 92.81 739 GLY A O 1
ATOM 5749 N N . SER A 1 740 ? -39.197 5.031 -8.024 1.00 95.31 740 SER A N 1
ATOM 5750 C CA . SER A 1 740 ? -40.036 5.850 -7.144 1.00 95.31 740 SER A CA 1
ATOM 5751 C C . SER A 1 740 ? -40.644 7.025 -7.917 1.00 95.31 740 SER A C 1
ATOM 5753 O O . SER A 1 740 ? -40.106 8.128 -7.948 1.00 95.31 740 SER A O 1
ATOM 5755 N N . GLU A 1 741 ? -41.775 6.779 -8.579 1.00 95.50 741 GLU A N 1
ATOM 5756 C CA . GLU A 1 741 ? -42.505 7.802 -9.339 1.00 95.50 741 GLU A CA 1
ATOM 5757 C C . GLU A 1 741 ? -43.286 8.735 -8.399 1.00 95.50 741 GLU A C 1
ATOM 5759 O O . GLU A 1 741 ? -44.175 8.276 -7.681 1.00 95.50 741 GLU A O 1
ATOM 5764 N N . VAL A 1 742 ? -42.977 10.035 -8.422 1.00 96.19 742 VAL A N 1
ATOM 5765 C CA . VAL A 1 742 ? -43.768 11.079 -7.746 1.00 96.19 742 VAL A CA 1
ATOM 5766 C C . VAL A 1 742 ? -44.994 11.399 -8.598 1.00 96.19 742 VAL A C 1
ATOM 5768 O O . VAL A 1 742 ? -44.858 11.666 -9.790 1.00 96.19 742 VAL A O 1
ATOM 5771 N N . VAL A 1 743 ? -46.184 11.366 -7.996 1.00 95.94 743 VAL A N 1
ATOM 5772 C CA . VAL A 1 743 ? -47.469 11.551 -8.698 1.00 95.94 743 VAL A CA 1
ATOM 5773 C C . VAL A 1 743 ? -48.267 12.763 -8.222 1.00 95.94 743 VAL A C 1
ATOM 5775 O O . VAL A 1 743 ? -49.186 13.174 -8.925 1.00 95.94 743 VAL A O 1
ATOM 5778 N N . ASP A 1 744 ? -47.933 13.342 -7.065 1.00 95.19 744 ASP A N 1
ATOM 5779 C CA . ASP A 1 744 ? -48.634 14.510 -6.518 1.00 95.19 744 ASP A CA 1
ATOM 5780 C C . ASP A 1 744 ? -47.737 15.364 -5.605 1.00 95.19 744 ASP A C 1
ATOM 5782 O O . ASP A 1 744 ? -46.788 14.853 -4.998 1.00 95.19 744 ASP A O 1
ATOM 5786 N N . PHE A 1 745 ? -48.064 16.656 -5.504 1.00 94.88 745 PHE A N 1
ATOM 5787 C CA . PHE A 1 745 ? -47.351 17.667 -4.721 1.00 94.88 745 PHE A CA 1
ATOM 5788 C C . PHE A 1 745 ? -48.327 18.525 -3.907 1.00 94.88 745 PHE A C 1
ATOM 5790 O O . PHE A 1 745 ? -49.192 19.205 -4.460 1.00 94.88 745 PHE A O 1
ATOM 5797 N N . GLU A 1 746 ? -48.112 18.607 -2.596 1.00 95.06 746 GLU A N 1
ATOM 5798 C CA . GLU A 1 746 ? -48.817 19.536 -1.716 1.00 95.06 746 GLU A CA 1
ATOM 5799 C C . GLU A 1 746 ? -47.884 20.678 -1.281 1.00 95.06 746 GLU A C 1
ATOM 5801 O O . GLU A 1 746 ? -46.983 20.496 -0.461 1.00 95.06 746 GLU A O 1
ATOM 5806 N N . ASP A 1 747 ? -48.132 21.883 -1.801 1.00 94.00 747 ASP A N 1
ATOM 5807 C CA . ASP A 1 747 ? -47.358 23.106 -1.527 1.00 94.00 747 ASP A CA 1
ATOM 5808 C C . ASP A 1 747 ? -47.701 23.725 -0.151 1.00 94.00 747 ASP A C 1
ATOM 5810 O O . ASP A 1 747 ? -48.294 24.804 -0.062 1.00 94.00 747 ASP A O 1
ATOM 5814 N N . LYS A 1 748 ? -47.403 22.991 0.930 1.00 90.75 748 LYS A N 1
ATOM 5815 C CA . LYS A 1 748 ? -47.661 23.368 2.333 1.00 90.75 748 LYS A CA 1
ATOM 5816 C C . LYS A 1 748 ? -46.461 24.080 2.970 1.00 90.75 748 LYS A C 1
ATOM 5818 O O . LYS A 1 748 ? -45.314 23.760 2.683 1.00 90.75 748 LYS A O 1
ATOM 5823 N N . ASP A 1 749 ? -46.741 25.000 3.889 1.00 83.81 749 ASP A N 1
ATOM 5824 C CA . ASP A 1 749 ? -45.756 25.672 4.751 1.00 83.81 749 ASP A CA 1
ATOM 5825 C C . ASP A 1 749 ? -45.960 25.175 6.202 1.00 83.81 749 ASP A C 1
ATOM 5827 O O . ASP A 1 749 ? -47.115 25.078 6.633 1.00 83.81 749 ASP A O 1
ATOM 5831 N N . PRO A 1 750 ? -44.911 24.790 6.959 1.00 82.69 750 PRO A N 1
ATOM 5832 C CA . PRO A 1 750 ? -43.484 24.923 6.654 1.00 82.69 750 PRO A CA 1
ATOM 5833 C C . PRO A 1 750 ? -42.854 23.800 5.823 1.00 82.69 750 PRO A C 1
ATOM 5835 O O . PRO A 1 750 ? -41.696 23.932 5.445 1.00 82.69 750 PRO A O 1
ATOM 5838 N N . GLN A 1 751 ? -43.553 22.695 5.549 1.00 90.94 751 GLN A N 1
ATOM 5839 C CA . GLN A 1 751 ? -42.965 21.549 4.844 1.00 90.94 751 GLN A CA 1
ATOM 5840 C C . GLN A 1 751 ? -43.861 21.076 3.693 1.00 90.94 751 GLN A C 1
ATOM 5842 O O . GLN A 1 751 ? -44.965 20.581 3.964 1.00 90.94 751 GLN A O 1
ATOM 5847 N N . PRO A 1 752 ? -43.412 21.185 2.428 1.00 94.94 752 PRO A N 1
ATOM 5848 C CA . PRO A 1 752 ? -44.114 20.584 1.303 1.00 94.94 752 PRO A CA 1
ATOM 5849 C C . PRO A 1 752 ? -44.151 19.056 1.421 1.00 94.94 752 PRO A C 1
ATOM 5851 O O . PRO A 1 752 ? -43.276 18.434 2.029 1.00 94.94 752 PRO A O 1
ATOM 5854 N N . VAL A 1 753 ? -45.178 18.452 0.822 1.00 96.19 753 VAL A N 1
ATOM 5855 C CA . VAL A 1 753 ? -45.373 16.996 0.799 1.00 96.19 753 VAL A CA 1
ATOM 5856 C C . VAL A 1 753 ? -45.363 16.518 -0.643 1.00 96.19 753 VAL A C 1
ATOM 5858 O O . VAL A 1 753 ? -46.007 17.125 -1.495 1.00 96.19 753 VAL A O 1
ATOM 5861 N N . ILE A 1 754 ? -44.674 15.415 -0.911 1.00 97.00 754 ILE A N 1
ATOM 5862 C CA . ILE A 1 754 ? -44.778 14.698 -2.183 1.00 97.00 754 ILE A CA 1
ATOM 5863 C C . ILE A 1 754 ? -45.402 13.329 -1.952 1.00 97.00 754 ILE A C 1
ATOM 5865 O O . ILE A 1 754 ? -45.133 12.690 -0.933 1.00 97.00 754 ILE A O 1
ATOM 5869 N N . THR A 1 755 ? -46.214 12.873 -2.903 1.00 97.25 755 THR A N 1
ATOM 5870 C CA . THR A 1 755 ? -46.817 11.536 -2.869 1.00 97.25 755 THR A CA 1
ATOM 5871 C C . THR A 1 755 ? -46.238 10.686 -3.990 1.00 97.25 755 THR A C 1
ATOM 5873 O O . THR A 1 755 ? -46.256 11.080 -5.159 1.00 97.25 755 THR A O 1
ATOM 5876 N N . LEU A 1 756 ? -45.730 9.507 -3.639 1.00 97.19 756 LEU A N 1
ATOM 5877 C CA . LEU A 1 756 ? -45.270 8.504 -4.593 1.00 97.19 756 LEU A CA 1
ATOM 5878 C C . LEU A 1 756 ? -46.448 7.685 -5.121 1.00 97.19 756 LEU A C 1
ATOM 5880 O O . LEU A 1 756 ? -47.464 7.516 -4.452 1.00 97.19 756 LEU A O 1
ATOM 5884 N N . LYS A 1 757 ? -46.286 7.074 -6.294 1.00 95.06 757 LYS A N 1
ATOM 5885 C CA . LYS A 1 757 ? -47.268 6.149 -6.882 1.00 95.06 757 LYS A CA 1
ATOM 5886 C C . LYS A 1 757 ? -47.608 4.955 -5.985 1.00 95.06 757 LYS A C 1
ATOM 5888 O O . LYS A 1 757 ? -48.679 4.374 -6.124 1.00 95.06 757 LYS A O 1
ATOM 5893 N N . SER A 1 758 ? -46.705 4.589 -5.074 1.00 93.81 758 SER A N 1
ATOM 5894 C CA . SER A 1 758 ? -46.939 3.572 -4.043 1.00 93.81 758 SER A CA 1
ATOM 5895 C C . SER A 1 758 ? -47.958 4.001 -2.977 1.00 93.81 758 SER A C 1
ATOM 5897 O O . SER A 1 758 ? -48.425 3.153 -2.223 1.00 93.81 758 SER A O 1
ATOM 5899 N N . GLY A 1 759 ? -48.291 5.294 -2.898 1.00 94.56 759 GLY A N 1
ATOM 5900 C CA . GLY A 1 759 ? -49.082 5.907 -1.831 1.00 94.56 759 GLY A CA 1
ATOM 5901 C C . GLY A 1 759 ? -48.244 6.457 -0.670 1.00 94.56 759 GLY A C 1
ATOM 5902 O O . GLY A 1 759 ? -48.798 7.073 0.237 1.00 94.56 759 GLY A O 1
ATOM 5903 N N . GLU A 1 760 ? -46.922 6.260 -0.679 1.00 97.00 760 GLU A N 1
ATOM 5904 C CA . GLU A 1 760 ? -46.012 6.818 0.328 1.00 97.00 760 GLU A CA 1
ATOM 5905 C C . GLU A 1 760 ? -45.935 8.344 0.218 1.00 97.00 760 GLU A C 1
ATOM 5907 O O . GLU A 1 760 ? -45.827 8.888 -0.881 1.00 97.00 760 GLU A O 1
ATOM 5912 N N . GLN A 1 761 ? -45.956 9.028 1.363 1.00 97.31 761 GLN A N 1
ATOM 5913 C CA . GLN A 1 761 ? -45.819 10.479 1.441 1.00 97.31 761 GLN A CA 1
ATOM 5914 C C . GLN A 1 761 ? -44.509 10.866 2.121 1.00 97.31 761 GLN A C 1
ATOM 5916 O O . GLN A 1 761 ? -44.217 10.393 3.219 1.00 97.31 761 GLN A O 1
ATOM 5921 N N . LEU A 1 762 ? -43.757 11.771 1.496 1.00 97.31 762 LEU A N 1
ATOM 5922 C CA . LEU A 1 762 ? -42.476 12.271 1.995 1.00 97.31 762 LEU A CA 1
ATOM 5923 C C . LEU A 1 762 ? -42.535 13.787 2.201 1.00 97.31 762 LEU A C 1
ATOM 5925 O O . LEU A 1 762 ? -43.237 14.489 1.472 1.00 97.31 762 LEU A O 1
ATOM 5929 N N . LYS A 1 763 ? -41.809 14.286 3.207 1.00 97.06 763 LYS A N 1
ATOM 5930 C CA . LYS A 1 763 ? -41.787 15.701 3.609 1.00 97.06 763 LYS A CA 1
ATOM 5931 C C . LYS A 1 763 ? -40.358 16.144 3.896 1.00 97.06 763 LYS A C 1
ATOM 5933 O O . LYS A 1 763 ? -39.587 15.361 4.443 1.00 97.06 763 LYS A O 1
ATOM 5938 N N . ALA A 1 764 ? -40.037 17.386 3.558 1.00 96.62 764 ALA A N 1
ATOM 5939 C CA . ALA A 1 764 ? -38.733 18.001 3.799 1.00 96.62 764 ALA A CA 1
ATOM 5940 C C . ALA A 1 764 ? -38.874 19.525 3.914 1.00 96.62 764 ALA A C 1
ATOM 5942 O O . ALA A 1 764 ? -39.937 20.073 3.622 1.00 96.62 764 ALA A O 1
ATOM 5943 N N . ASP A 1 765 ? -37.812 20.222 4.321 1.00 96.50 765 ASP A N 1
ATOM 5944 C CA . ASP A 1 765 ? -37.794 21.692 4.351 1.00 96.50 765 ASP A CA 1
ATOM 5945 C C . ASP A 1 765 ? -37.760 22.306 2.947 1.00 96.50 765 ASP A C 1
ATOM 5947 O O . ASP A 1 765 ? -38.241 23.429 2.757 1.00 96.50 765 ASP A O 1
ATOM 5951 N N . ILE A 1 766 ? -37.207 21.562 1.981 1.00 97.19 766 ILE A N 1
ATOM 5952 C CA . ILE A 1 766 ? -37.186 21.892 0.557 1.00 97.19 766 ILE A CA 1
ATOM 5953 C C . ILE A 1 766 ? -37.356 20.638 -0.314 1.00 97.19 766 ILE A C 1
ATOM 5955 O O . ILE A 1 766 ? -36.812 19.570 -0.026 1.00 97.19 766 ILE A O 1
ATOM 5959 N N . VAL A 1 767 ? -38.090 20.784 -1.417 1.00 98.19 767 VAL A N 1
ATOM 5960 C CA . VAL A 1 767 ? -38.189 19.783 -2.487 1.00 98.19 767 VAL A CA 1
ATOM 5961 C C . VAL A 1 767 ? -37.589 20.369 -3.760 1.00 98.19 767 VAL A C 1
ATOM 5963 O O . VAL A 1 767 ? -38.049 21.399 -4.254 1.00 98.19 767 VAL A O 1
ATOM 5966 N N . VAL A 1 768 ? -36.572 19.702 -4.303 1.00 98.38 768 VAL A N 1
ATOM 5967 C CA . VAL A 1 768 ? -35.909 20.089 -5.552 1.00 98.38 768 VAL A CA 1
ATOM 5968 C C . VAL A 1 768 ? -36.397 19.179 -6.671 1.00 98.38 768 VAL A C 1
ATOM 5970 O O . VAL A 1 768 ? -36.048 18.002 -6.725 1.00 98.38 768 VAL A O 1
ATOM 5973 N N . ALA A 1 769 ? -37.206 19.718 -7.576 1.00 97.44 769 ALA A N 1
ATOM 5974 C CA . ALA A 1 769 ? -37.688 19.013 -8.753 1.00 97.44 769 ALA A CA 1
ATOM 5975 C C . ALA A 1 769 ? -36.701 19.187 -9.915 1.00 97.44 769 ALA A C 1
ATOM 5977 O O . ALA A 1 769 ? -36.650 20.239 -10.554 1.00 97.44 769 ALA A O 1
ATOM 5978 N N . ALA A 1 770 ? -35.923 18.144 -10.190 1.00 96.44 770 ALA A N 1
ATOM 5979 C CA . ALA A 1 770 ? -34.912 18.042 -11.243 1.00 96.44 770 ALA A CA 1
ATOM 5980 C C . ALA A 1 770 ? -35.184 16.865 -12.213 1.00 96.44 770 ALA A C 1
ATOM 5982 O O . ALA A 1 770 ? -34.287 16.381 -12.903 1.00 96.44 770 ALA A O 1
ATOM 5983 N N . ASP A 1 771 ? -36.438 16.417 -12.306 1.00 91.31 771 ASP A N 1
ATOM 5984 C CA . ASP A 1 771 ? -36.915 15.259 -13.080 1.00 91.31 771 ASP A CA 1
ATOM 5985 C C . ASP A 1 771 ? -37.216 15.567 -14.561 1.00 91.31 771 ASP A C 1
ATOM 5987 O O . ASP A 1 771 ? -37.923 14.830 -15.257 1.00 91.31 771 ASP A O 1
ATOM 5991 N N . GLY A 1 772 ? -36.613 16.645 -15.065 1.00 87.56 772 GLY A N 1
ATOM 5992 C CA . GLY A 1 772 ? -36.590 17.014 -16.474 1.00 87.56 772 GLY A CA 1
ATOM 5993 C C . GLY A 1 772 ? -37.838 17.740 -16.976 1.00 87.56 772 GLY A C 1
ATOM 5994 O O . GLY A 1 772 ? -38.714 18.161 -16.223 1.00 87.56 772 GLY A O 1
ATOM 5995 N N . ILE A 1 773 ? -37.914 17.895 -18.298 1.00 80.69 773 ILE A N 1
ATOM 5996 C CA . ILE A 1 773 ? -38.877 18.783 -18.969 1.00 80.69 773 ILE A CA 1
ATOM 5997 C C . ILE A 1 773 ? -40.354 18.404 -18.748 1.00 80.69 773 ILE A C 1
ATOM 5999 O O . ILE A 1 773 ? -41.237 19.249 -18.850 1.00 80.69 773 ILE A O 1
ATOM 6003 N N . LYS A 1 774 ? -40.624 17.138 -18.401 1.00 82.88 774 LYS A N 1
ATOM 6004 C CA . LYS A 1 774 ? -41.969 16.606 -18.114 1.00 82.88 774 LYS A CA 1
ATOM 6005 C C . LYS A 1 774 ? -42.307 16.594 -16.619 1.00 82.88 774 LYS A C 1
ATOM 6007 O O . LYS A 1 774 ? -43.189 15.843 -16.208 1.00 82.88 774 LYS A O 1
ATOM 6012 N N . SER A 1 775 ? -41.581 17.368 -15.813 1.00 88.25 775 SER A N 1
ATOM 6013 C CA . SER A 1 775 ? -41.783 17.434 -14.367 1.00 88.25 775 SER A CA 1
ATOM 6014 C C . SER A 1 775 ? -43.209 17.854 -14.013 1.00 88.25 775 SER A C 1
ATOM 6016 O O . SER A 1 775 ? -43.709 18.879 -14.487 1.00 88.25 775 SER A O 1
ATOM 6018 N N . LEU A 1 776 ? -43.846 17.093 -13.121 1.00 89.38 776 LEU A N 1
ATOM 6019 C CA . LEU A 1 776 ? -45.166 17.423 -12.574 1.00 89.38 776 LEU A CA 1
ATOM 6020 C C . LEU A 1 776 ? -45.128 18.643 -11.636 1.00 89.38 776 LEU A C 1
ATOM 6022 O O . LEU A 1 776 ? -46.174 19.220 -11.343 1.00 89.38 776 LEU A O 1
ATOM 6026 N N . ALA A 1 777 ? -43.938 19.087 -11.217 1.00 90.12 777 ALA A N 1
ATOM 6027 C CA . ALA A 1 777 ? -43.777 20.319 -10.453 1.00 90.12 777 ALA A CA 1
ATOM 6028 C C . ALA A 1 777 ? -43.931 21.584 -11.322 1.00 90.12 777 ALA A C 1
ATOM 6030 O O . ALA A 1 777 ? -44.253 22.644 -10.787 1.00 90.12 777 ALA A O 1
ATOM 6031 N N . ARG A 1 778 ? -43.760 21.509 -12.655 1.00 89.62 778 ARG A N 1
ATOM 6032 C CA . ARG A 1 778 ? -43.884 22.691 -13.537 1.00 89.62 778 ARG A CA 1
ATOM 6033 C C . ARG A 1 778 ? -45.292 23.308 -13.493 1.00 89.62 778 ARG A C 1
ATOM 6035 O O . ARG A 1 778 ? -45.386 24.493 -13.175 1.00 89.62 778 ARG A O 1
ATOM 6042 N N . PRO A 1 779 ? -46.396 22.559 -13.717 1.00 87.81 779 PRO A N 1
ATOM 6043 C CA . PRO A 1 779 ? -47.738 23.139 -13.636 1.00 87.81 779 PRO A CA 1
ATOM 6044 C C . PRO A 1 779 ? -48.099 23.645 -12.236 1.00 87.81 779 PRO A C 1
ATOM 6046 O O . PRO A 1 779 ? -48.843 24.615 -12.112 1.00 87.81 779 PRO A O 1
ATOM 6049 N N . LEU A 1 780 ? -47.555 23.024 -11.183 1.00 88.38 780 LEU A N 1
ATOM 6050 C CA . LEU A 1 780 ? -47.719 23.490 -9.803 1.00 88.38 780 LEU A CA 1
ATOM 6051 C C . LEU A 1 780 ? -47.100 24.880 -9.604 1.00 88.38 780 LEU A C 1
ATOM 6053 O O . LEU A 1 780 ? -47.715 25.746 -8.985 1.00 88.38 780 LEU A O 1
ATOM 6057 N N . VAL A 1 781 ? -45.889 25.090 -10.125 1.00 88.06 781 VAL A N 1
ATOM 6058 C CA . VAL A 1 781 ? -45.158 26.360 -10.017 1.00 88.06 781 VAL A CA 1
ATOM 6059 C C . VAL A 1 781 ? -45.801 27.458 -10.867 1.00 88.06 781 VAL A C 1
ATOM 6061 O O . VAL A 1 781 ? -45.880 28.601 -10.422 1.00 88.06 781 VAL A O 1
ATOM 6064 N N . LEU A 1 782 ? -46.282 27.121 -12.066 1.00 84.12 782 LEU A N 1
ATOM 6065 C CA . LEU A 1 782 ? -46.807 28.091 -13.037 1.00 84.12 782 LEU A CA 1
ATOM 6066 C C . LEU A 1 782 ? -48.313 28.360 -12.903 1.00 84.12 782 LEU A C 1
ATOM 6068 O O . LEU A 1 782 ? -48.812 29.335 -13.461 1.00 84.12 782 LEU A O 1
ATOM 6072 N N . GLY A 1 783 ? -49.063 27.486 -12.227 1.00 79.56 783 GLY A N 1
ATOM 6073 C CA . GLY A 1 783 ? -50.527 27.561 -12.139 1.00 79.56 783 GLY A CA 1
ATOM 6074 C C . GLY A 1 783 ? -51.262 27.279 -13.459 1.00 79.56 783 GLY A C 1
ATOM 6075 O O . GLY A 1 783 ? -52.484 27.392 -13.519 1.00 79.56 783 GLY A O 1
ATOM 6076 N N . SER A 1 784 ? -50.539 26.907 -14.515 1.00 77.31 784 SER A N 1
ATOM 6077 C CA . SER A 1 784 ? -51.060 26.585 -15.845 1.00 77.31 784 SER A CA 1
ATOM 6078 C C . SER A 1 784 ? -50.222 25.478 -16.488 1.00 77.31 784 SER A C 1
ATOM 6080 O O . SER A 1 784 ? -49.118 25.175 -16.029 1.00 77.31 784 SER A O 1
ATOM 6082 N N . ARG A 1 785 ? -50.763 24.824 -17.524 1.00 72.81 785 ARG A N 1
ATOM 6083 C CA . ARG A 1 785 ? -49.969 23.895 -18.332 1.00 72.81 785 ARG A CA 1
ATOM 6084 C C . ARG A 1 785 ? -48.999 24.689 -19.192 1.00 72.81 785 ARG A C 1
ATOM 6086 O O . ARG A 1 785 ? -49.366 25.691 -19.791 1.00 72.81 785 ARG A O 1
ATOM 6093 N N . ASP A 1 786 ? -47.776 24.197 -19.228 1.00 69.31 786 ASP A N 1
ATOM 6094 C CA . ASP A 1 786 ? -46.699 24.703 -20.055 1.00 69.31 786 ASP A CA 1
ATOM 6095 C C . ASP A 1 786 ? -46.536 23.707 -21.206 1.00 69.31 786 ASP A C 1
ATOM 6097 O O . ASP A 1 786 ? -46.071 22.584 -20.992 1.00 69.31 786 ASP A O 1
ATOM 6101 N N . ASP A 1 787 ? -47.027 24.062 -22.392 1.00 67.31 787 ASP A N 1
ATOM 6102 C CA . ASP A 1 787 ? -46.988 23.213 -23.586 1.00 67.31 787 ASP A CA 1
ATOM 6103 C C . ASP A 1 787 ? -45.715 23.523 -24.409 1.00 67.31 787 ASP A C 1
ATOM 6105 O O . ASP A 1 787 ? -45.299 24.680 -24.485 1.00 67.31 787 ASP A O 1
ATOM 6109 N N . PRO A 1 788 ? -45.046 22.517 -25.003 1.00 66.81 788 PRO A N 1
ATOM 6110 C CA . PRO A 1 788 ? -43.796 22.717 -25.740 1.00 66.81 788 PRO A CA 1
ATOM 6111 C C . PRO A 1 788 ? -44.001 23.527 -27.031 1.00 66.81 788 PRO A C 1
ATOM 6113 O O . PRO A 1 788 ? -44.972 23.308 -27.756 1.00 66.81 788 PRO A O 1
ATOM 6116 N N . VAL A 1 789 ? -43.043 24.397 -27.372 1.00 68.62 789 VAL A N 1
ATOM 6117 C CA . VAL A 1 789 ? -43.020 25.127 -28.650 1.00 68.62 789 VAL A CA 1
ATOM 6118 C C . VAL A 1 789 ? -42.055 24.427 -29.612 1.00 68.62 789 VAL A C 1
ATOM 6120 O O . VAL A 1 789 ? -40.900 24.160 -29.269 1.00 68.62 789 VAL A O 1
ATOM 6123 N N . SER A 1 790 ? -42.522 24.092 -30.820 1.00 68.50 790 SER A N 1
ATOM 6124 C CA . SER A 1 790 ? -41.662 23.466 -31.836 1.00 68.50 790 SER A CA 1
ATOM 6125 C C . SER A 1 790 ? -40.577 24.440 -32.295 1.00 68.50 790 SER A C 1
ATOM 6127 O O . SER A 1 790 ? -40.869 25.590 -32.618 1.00 68.50 790 SER A O 1
ATOM 6129 N N . SER A 1 791 ? -39.329 23.970 -32.375 1.00 70.50 791 SER A N 1
ATOM 6130 C CA . SER A 1 791 ? -38.230 24.759 -32.947 1.00 70.50 791 SER A CA 1
ATOM 6131 C C . SER A 1 791 ? -38.219 24.782 -34.483 1.00 70.50 791 SER A C 1
ATOM 6133 O O . SER A 1 791 ? -37.406 25.500 -35.065 1.00 70.50 791 SER A O 1
ATOM 6135 N N . GLY A 1 792 ? -39.082 23.990 -35.134 1.00 76.75 792 GLY A N 1
ATOM 6136 C CA . GLY A 1 792 ? -39.072 23.749 -36.583 1.00 76.75 792 GLY A CA 1
ATOM 6137 C C . GLY A 1 792 ? -38.041 22.709 -37.050 1.00 76.75 792 GLY A C 1
ATOM 6138 O O . GLY A 1 792 ? -37.949 22.444 -38.249 1.00 76.75 792 GLY A O 1
ATOM 6139 N N . TYR A 1 793 ? -37.282 22.115 -36.121 1.00 81.81 793 TYR A N 1
ATOM 6140 C CA . TYR A 1 793 ? -36.237 21.129 -36.396 1.00 81.81 793 TYR A CA 1
ATOM 6141 C C . TYR A 1 793 ? -36.302 19.932 -35.437 1.00 81.81 793 TYR A C 1
ATOM 6143 O O . TYR A 1 793 ? -36.740 20.045 -34.288 1.00 81.81 793 TYR A O 1
ATOM 6151 N N . ALA A 1 794 ? -35.797 18.797 -35.905 1.00 84.44 794 ALA A N 1
ATOM 6152 C CA . ALA A 1 794 ? -35.579 17.575 -35.143 1.00 84.44 794 ALA A CA 1
ATOM 6153 C C . ALA A 1 794 ? -34.147 17.057 -35.369 1.00 84.44 794 ALA A C 1
ATOM 6155 O O . ALA A 1 794 ? -33.426 17.545 -36.246 1.00 84.44 794 ALA A O 1
ATOM 6156 N N . CYS A 1 795 ? -33.705 16.127 -34.525 1.00 87.44 795 CYS A N 1
ATOM 6157 C CA . CYS A 1 795 ? -32.372 15.537 -34.568 1.00 87.44 795 CYS A CA 1
ATOM 6158 C C . CYS A 1 795 ? -32.450 14.019 -34.685 1.00 87.44 795 CYS A C 1
ATOM 6160 O O . CYS A 1 795 ? -32.882 13.353 -33.741 1.00 87.44 795 CYS A O 1
ATOM 6162 N N . PHE A 1 796 ? -31.858 13.478 -35.747 1.00 89.44 796 PHE A N 1
ATOM 6163 C CA . PHE A 1 796 ? -31.413 12.094 -35.734 1.00 89.44 796 PHE A CA 1
ATOM 6164 C C . PHE A 1 796 ? -30.128 11.980 -34.925 1.00 89.44 796 PHE A C 1
ATOM 6166 O O . PHE A 1 796 ? -29.217 12.793 -35.077 1.00 89.44 796 PHE A O 1
ATOM 6173 N N . ARG A 1 797 ? -30.034 10.970 -34.066 1.00 89.81 797 ARG A N 1
ATOM 6174 C CA . ARG A 1 797 ? -28.850 10.737 -33.234 1.00 89.81 797 ARG A CA 1
ATOM 6175 C C . ARG A 1 797 ? -28.548 9.262 -33.080 1.00 89.81 797 ARG A C 1
ATOM 6177 O O . ARG A 1 797 ? -29.459 8.445 -32.922 1.00 89.81 797 ARG A O 1
ATOM 6184 N N . ALA A 1 798 ? -27.269 8.927 -33.085 1.00 89.62 798 ALA A N 1
ATOM 6185 C CA . ALA A 1 798 ? -26.822 7.572 -32.836 1.00 89.62 798 ALA A CA 1
ATOM 6186 C C . ALA A 1 798 ? -25.502 7.558 -32.077 1.00 89.62 798 ALA A C 1
ATOM 6188 O O . ALA A 1 798 ? -24.596 8.352 -32.333 1.00 89.62 798 ALA A O 1
ATOM 6189 N N . PHE A 1 799 ? -25.393 6.566 -31.202 1.00 89.62 799 PHE A N 1
ATOM 6190 C CA . PHE A 1 799 ? -24.159 6.165 -30.553 1.00 89.62 799 PHE A CA 1
ATOM 6191 C C . PHE A 1 799 ? -23.972 4.677 -30.798 1.00 89.62 799 PHE A C 1
ATOM 6193 O O . PHE A 1 799 ? -24.879 3.887 -30.530 1.00 89.62 799 PHE A O 1
ATOM 6200 N N . PHE A 1 800 ? -22.804 4.278 -31.282 1.00 88.19 800 PHE A N 1
ATOM 6201 C CA . PHE A 1 800 ? -22.511 2.870 -31.506 1.00 88.19 800 PHE A CA 1
ATOM 6202 C C . PHE A 1 800 ? -21.017 2.582 -31.397 1.00 88.19 800 PHE A C 1
ATOM 6204 O O . PHE A 1 800 ? -20.171 3.475 -31.322 1.00 88.19 800 PHE A O 1
ATOM 6211 N N . LYS A 1 801 ? -20.703 1.289 -31.363 1.00 90.25 801 LYS A N 1
ATOM 6212 C CA . LYS A 1 801 ? -19.338 0.771 -31.403 1.00 90.25 801 LYS A CA 1
ATOM 6213 C C . LYS A 1 801 ? -19.072 0.286 -32.820 1.00 90.25 801 LYS A C 1
ATOM 6215 O O . LYS A 1 801 ? -19.639 -0.745 -33.185 1.00 90.25 801 LYS A O 1
ATOM 6220 N N . PRO A 1 802 ? -18.266 1.004 -33.621 1.00 88.31 802 PRO A N 1
ATOM 6221 C CA . PRO A 1 802 ? -17.889 0.524 -34.938 1.00 88.31 802 PRO A CA 1
ATOM 6222 C C . PRO A 1 802 ? -17.241 -0.857 -34.830 1.00 88.31 802 PRO A C 1
ATOM 6224 O O . PRO A 1 802 ? -16.413 -1.103 -33.947 1.00 88.31 802 PRO A O 1
ATOM 6227 N N . THR A 1 803 ? -17.607 -1.766 -35.725 1.00 88.81 803 THR A N 1
ATOM 6228 C CA . THR A 1 803 ? -16.950 -3.070 -35.824 1.00 88.81 803 THR A CA 1
ATOM 6229 C C . THR A 1 803 ? -15.511 -2.900 -36.311 1.00 88.81 803 THR A C 1
ATOM 6231 O O . THR A 1 803 ? -15.155 -1.916 -36.961 1.00 88.81 803 THR A O 1
ATOM 6234 N N . GLU A 1 804 ? -14.660 -3.889 -36.045 1.00 85.69 804 GLU A N 1
ATOM 6235 C CA . GLU A 1 804 ? -13.284 -3.869 -36.557 1.00 85.69 804 GLU A CA 1
ATOM 6236 C C . GLU A 1 804 ? -13.225 -3.855 -38.094 1.00 85.69 804 GLU A C 1
ATOM 6238 O O . GLU A 1 804 ? -12.272 -3.328 -38.662 1.00 85.69 804 GLU A O 1
ATOM 6243 N N . GLU A 1 805 ? -14.248 -4.375 -38.778 1.00 85.88 805 GLU A N 1
ATOM 6244 C CA . GLU A 1 805 ? -14.385 -4.265 -40.233 1.00 85.88 805 GLU A CA 1
ATOM 6245 C C . GLU A 1 805 ? -14.675 -2.821 -40.663 1.00 85.88 805 GLU A C 1
ATOM 6247 O O . GLU A 1 805 ? -13.966 -2.286 -41.512 1.00 85.88 805 GLU A O 1
ATOM 6252 N N . GLN A 1 806 ? -15.631 -2.149 -40.012 1.00 86.81 806 GLN A N 1
ATOM 6253 C CA . GLN A 1 806 ? -15.954 -0.742 -40.286 1.00 86.81 806 GLN A CA 1
ATOM 6254 C C . GLN A 1 806 ? -14.754 0.186 -40.048 1.00 86.81 806 GLN A C 1
ATOM 6256 O O . GLN A 1 806 ? -14.536 1.118 -40.813 1.00 86.81 806 GLN A O 1
ATOM 6261 N N . ARG A 1 807 ? -13.922 -0.089 -39.036 1.00 85.06 807 ARG A N 1
ATOM 6262 C CA . ARG A 1 807 ? -12.681 0.671 -38.780 1.00 85.06 807 ARG A CA 1
ATOM 6263 C C . ARG A 1 807 ? -11.591 0.411 -39.831 1.00 85.06 807 ARG A C 1
ATOM 6265 O O . ARG A 1 807 ? -10.689 1.231 -40.024 1.00 85.06 807 ARG A O 1
ATOM 6272 N N . ARG A 1 808 ? -11.631 -0.738 -40.512 1.00 83.69 808 ARG A N 1
ATOM 6273 C CA . ARG A 1 808 ? -10.678 -1.110 -41.572 1.00 83.69 808 ARG A CA 1
ATOM 6274 C C . ARG A 1 808 ? -11.102 -0.639 -42.961 1.00 83.69 808 ARG A C 1
ATOM 6276 O O . ARG A 1 808 ? -10.228 -0.499 -43.808 1.00 83.69 808 ARG A O 1
ATOM 6283 N N . ASP A 1 809 ? -12.384 -0.365 -43.186 1.00 85.06 809 ASP A N 1
ATOM 6284 C CA . ASP A 1 809 ? -12.865 0.191 -44.452 1.00 85.06 809 ASP A CA 1
ATOM 6285 C C . ASP A 1 809 ? -12.354 1.625 -44.628 1.00 85.06 809 ASP A C 1
ATOM 6287 O O . ASP A 1 809 ? -12.758 2.539 -43.910 1.00 85.06 809 ASP A O 1
ATOM 6291 N N . ASP A 1 810 ? -11.462 1.832 -45.597 1.00 81.38 810 ASP A N 1
ATOM 6292 C CA . ASP A 1 810 ? -10.847 3.136 -45.850 1.00 81.38 810 ASP A CA 1
ATOM 6293 C C . ASP A 1 810 ? -11.877 4.229 -46.195 1.00 81.38 810 ASP A C 1
ATOM 6295 O O . ASP A 1 810 ? -11.600 5.405 -45.970 1.00 81.38 810 ASP A O 1
ATOM 6299 N N . ARG A 1 811 ? -13.092 3.858 -46.634 1.00 81.00 811 ARG A N 1
ATOM 6300 C CA . ARG A 1 811 ? -14.208 4.792 -46.880 1.00 81.00 811 ARG A CA 1
ATOM 6301 C C . ARG A 1 811 ? -14.868 5.317 -45.601 1.00 81.00 811 ARG A C 1
ATOM 6303 O O . ARG A 1 811 ? -15.561 6.323 -45.654 1.00 81.00 811 ARG A O 1
ATOM 6310 N N . LEU A 1 812 ? -14.706 4.626 -44.471 1.00 81.75 812 LEU A N 1
ATOM 6311 C CA . LEU A 1 812 ? -15.372 4.927 -43.191 1.00 81.75 812 LEU A CA 1
ATOM 6312 C C . LEU A 1 812 ? -14.399 5.439 -42.123 1.00 81.75 812 LEU A C 1
ATOM 6314 O O . LEU A 1 812 ? -14.780 5.786 -41.005 1.00 81.75 812 LEU A O 1
ATOM 6318 N N . ASN A 1 813 ? -13.114 5.421 -42.451 1.00 74.69 813 ASN A N 1
ATOM 6319 C CA . ASN A 1 813 ? -12.069 5.334 -41.459 1.00 74.69 813 ASN A CA 1
ATOM 6320 C C . ASN A 1 813 ? -11.468 6.686 -41.026 1.00 74.69 813 ASN A C 1
ATOM 6322 O O . ASN A 1 813 ? -10.887 6.779 -39.944 1.00 74.69 813 ASN A O 1
ATOM 6326 N N . LYS A 1 814 ? -11.613 7.748 -41.827 1.00 84.50 814 LYS A N 1
ATOM 6327 C CA . LYS A 1 814 ? -10.971 9.054 -41.573 1.00 84.50 814 LYS A CA 1
ATOM 6328 C C . LYS A 1 814 ? -11.186 9.579 -40.145 1.00 84.50 814 LYS A C 1
ATOM 6330 O O . LYS A 1 814 ? -10.269 10.136 -39.558 1.00 84.50 814 LYS A O 1
ATOM 6335 N N . TYR A 1 815 ? -12.366 9.354 -39.568 1.00 86.62 815 TYR A N 1
ATOM 6336 C CA . TYR A 1 815 ? -12.723 9.812 -38.219 1.00 86.62 815 TYR A CA 1
ATOM 6337 C C . TYR A 1 815 ? -12.603 8.724 -37.133 1.00 86.62 815 TYR A C 1
ATOM 6339 O O . TYR A 1 815 ? -12.969 8.966 -35.987 1.00 86.62 815 TYR A O 1
ATOM 6347 N N . LEU A 1 816 ? -12.096 7.528 -37.470 1.00 83.62 816 LEU A N 1
ATOM 6348 C CA . LEU A 1 816 ? -11.999 6.356 -36.581 1.00 83.62 816 LEU A CA 1
ATOM 6349 C C . LEU A 1 816 ? -10.559 5.915 -36.248 1.00 83.62 816 LEU A C 1
ATOM 6351 O O . LEU A 1 816 ? -10.385 5.097 -35.336 1.00 83.62 816 LEU A O 1
ATOM 6355 N N . ARG A 1 817 ? -9.536 6.389 -36.981 1.00 75.38 817 ARG A N 1
ATOM 6356 C CA . ARG A 1 817 ? -8.138 5.913 -36.852 1.00 75.38 817 ARG A CA 1
ATOM 6357 C C . ARG A 1 817 ? -7.207 6.846 -36.067 1.00 75.38 817 ARG A C 1
ATOM 6359 O O . ARG A 1 817 ? -6.390 6.343 -35.299 1.00 75.38 817 ARG A O 1
ATOM 6366 N N . ASP A 1 818 ? -7.364 8.163 -36.181 1.00 78.81 818 ASP A N 1
ATOM 6367 C CA . ASP A 1 818 ? -6.388 9.142 -35.668 1.00 78.81 818 ASP A CA 1
ATOM 6368 C C . ASP A 1 818 ? -6.783 9.737 -34.306 1.00 78.81 818 ASP A C 1
ATOM 6370 O O . ASP A 1 818 ? -6.731 10.943 -34.077 1.00 78.81 818 ASP A O 1
ATOM 6374 N N . GLY A 1 819 ? -7.184 8.862 -33.381 1.00 84.81 819 GLY A N 1
ATOM 6375 C CA . GLY A 1 819 ? -7.573 9.253 -32.030 1.00 84.81 819 GLY A CA 1
ATOM 6376 C C . GLY A 1 819 ? -8.986 9.833 -31.927 1.00 84.81 819 GLY A C 1
ATOM 6377 O O . GLY A 1 819 ? -9.856 9.609 -32.772 1.00 84.81 819 GLY A O 1
ATOM 6378 N N . ASP A 1 820 ? -9.230 10.519 -30.816 1.00 91.75 820 ASP A N 1
ATOM 6379 C CA . ASP A 1 820 ? -10.507 11.166 -30.548 1.00 91.75 820 ASP A CA 1
ATOM 6380 C C . ASP A 1 820 ? -10.595 12.494 -31.313 1.00 91.75 820 ASP A C 1
ATOM 6382 O O . ASP A 1 820 ? -9.652 13.282 -31.314 1.00 91.75 820 ASP A O 1
ATOM 6386 N N . CYS A 1 821 ? -11.732 12.758 -31.953 1.00 92.38 821 CYS A N 1
ATOM 6387 C CA . CYS A 1 821 ? -11.980 13.983 -32.711 1.00 92.38 821 CYS A CA 1
ATOM 6388 C C . CYS A 1 821 ? -13.389 14.518 -32.443 1.00 92.38 821 CYS A C 1
ATOM 6390 O O . CYS A 1 821 ? -14.269 13.764 -32.019 1.00 92.38 821 CYS A O 1
ATOM 6392 N N . VAL A 1 822 ? -13.588 15.817 -32.681 1.00 93.81 822 VAL A N 1
ATOM 6393 C CA . VAL A 1 822 ? -14.896 16.482 -32.628 1.00 93.81 822 VAL A CA 1
ATOM 6394 C C . VAL A 1 822 ? -15.050 17.373 -33.851 1.00 93.81 822 VAL A C 1
ATOM 6396 O O . VAL A 1 822 ? -14.244 18.275 -34.088 1.00 93.81 822 VAL A O 1
ATOM 6399 N N . ASN A 1 823 ? -16.094 17.122 -34.633 1.00 93.88 823 ASN A N 1
ATOM 6400 C CA . ASN A 1 823 ? -16.332 17.808 -35.892 1.00 93.88 823 ASN A CA 1
ATOM 6401 C C . ASN A 1 823 ? -17.783 18.291 -35.992 1.00 93.88 823 ASN A C 1
ATOM 6403 O O . ASN A 1 823 ? -18.716 17.616 -35.554 1.00 93.88 823 ASN A O 1
ATOM 6407 N N . PHE A 1 824 ? -17.959 19.454 -36.613 1.00 94.38 824 PHE A N 1
ATOM 6408 C CA . PHE A 1 824 ? -19.251 20.072 -36.888 1.00 94.38 824 PHE A CA 1
ATOM 6409 C C . PHE A 1 824 ? -19.354 20.377 -38.378 1.00 94.38 824 PHE A C 1
ATOM 6411 O O . PHE A 1 824 ? -18.610 21.214 -38.870 1.00 94.38 824 PHE A O 1
ATOM 6418 N N . TRP A 1 825 ? -20.277 19.758 -39.105 1.00 94.62 825 TRP A N 1
ATOM 6419 C CA . TRP A 1 825 ? -20.589 20.134 -40.485 1.00 94.62 825 TRP A CA 1
ATOM 6420 C C . TRP A 1 825 ? -21.778 21.075 -40.468 1.00 94.62 825 TRP A C 1
ATOM 6422 O O . TRP A 1 825 ? -22.817 20.711 -39.930 1.00 94.62 825 TRP A O 1
ATOM 6432 N N . ILE A 1 826 ? -21.646 22.268 -41.046 1.00 94.06 826 ILE A N 1
ATOM 6433 C CA . ILE A 1 826 ? -22.716 23.275 -41.078 1.00 94.06 826 ILE A CA 1
ATOM 6434 C C . ILE A 1 826 ? -23.136 23.567 -42.518 1.00 94.06 826 ILE A C 1
ATOM 6436 O O . ILE A 1 826 ? -22.291 23.622 -43.418 1.00 94.06 826 ILE A O 1
ATOM 6440 N N . GLY A 1 827 ? -24.438 23.745 -42.743 1.00 90.38 827 GLY A N 1
ATOM 6441 C CA . GLY A 1 827 ? -25.028 23.974 -44.059 1.00 90.38 827 GLY A CA 1
ATOM 6442 C C . GLY A 1 827 ? -26.420 24.613 -44.004 1.00 90.38 827 GLY A C 1
ATOM 6443 O O . GLY A 1 827 ? -26.945 24.860 -42.919 1.00 90.38 827 GLY A O 1
ATOM 6444 N N . PRO A 1 828 ? -27.028 24.914 -45.168 1.00 88.38 828 PRO A N 1
ATOM 6445 C CA . PRO A 1 828 ? -28.359 25.513 -45.236 1.00 88.38 828 PRO A CA 1
ATOM 6446 C C . PRO A 1 828 ? -29.409 24.668 -44.498 1.00 88.38 828 PRO A C 1
ATOM 6448 O O . PRO A 1 828 ? -29.735 23.573 -44.946 1.00 88.38 828 PRO A O 1
ATOM 6451 N N . ASP A 1 829 ? -29.946 25.190 -43.389 1.00 87.00 829 ASP A N 1
ATOM 6452 C CA . ASP A 1 829 ? -30.938 24.505 -42.532 1.00 87.00 829 ASP A CA 1
ATOM 6453 C C . ASP A 1 829 ? -30.472 23.136 -41.977 1.00 87.00 829 ASP A C 1
ATOM 6455 O O . ASP A 1 829 ? -31.282 22.238 -41.747 1.00 87.00 829 ASP A O 1
ATOM 6459 N N . LEU A 1 830 ? -29.158 22.968 -41.779 1.00 88.75 830 LEU A N 1
ATOM 6460 C CA . LEU A 1 830 ? -28.509 21.693 -41.463 1.00 88.75 830 LEU A CA 1
ATOM 6461 C C . LEU A 1 830 ? -27.268 21.908 -40.586 1.00 88.75 830 LEU A C 1
ATOM 6463 O O . LEU A 1 830 ? -26.434 22.772 -40.865 1.00 88.75 830 LEU A O 1
ATOM 6467 N N . HIS A 1 831 ? -27.077 21.049 -39.589 1.00 93.00 831 HIS A N 1
ATOM 6468 C CA . HIS A 1 831 ? -25.757 20.739 -39.063 1.00 93.00 831 HIS A CA 1
ATOM 6469 C C . HIS A 1 831 ? -25.644 19.271 -38.628 1.00 93.00 831 HIS A C 1
ATOM 6471 O O . HIS A 1 831 ? -26.626 18.662 -38.203 1.00 93.00 831 HIS A O 1
ATOM 6477 N N . LEU A 1 832 ? -24.432 18.721 -38.720 1.00 93.38 832 LEU A N 1
ATOM 6478 C CA . LEU A 1 832 ? -24.061 17.421 -38.166 1.00 93.38 832 LEU A CA 1
ATOM 6479 C C . LEU A 1 832 ? -22.959 17.608 -37.125 1.00 93.38 832 LEU A C 1
ATOM 6481 O O . LEU A 1 832 ? -21.932 18.217 -37.415 1.00 93.38 832 LEU A O 1
ATOM 6485 N N . VAL A 1 833 ? -23.164 17.067 -35.929 1.00 92.69 833 VAL A N 1
ATOM 6486 C CA . VAL A 1 833 ? -22.159 16.965 -34.868 1.00 92.69 833 VAL A CA 1
ATOM 6487 C C . VAL A 1 833 ? -21.628 15.544 -34.849 1.00 92.69 833 VAL A C 1
ATOM 6489 O O . VAL A 1 833 ? -22.415 14.602 -34.856 1.00 92.69 833 VAL A O 1
ATOM 6492 N N . GLN A 1 834 ? -20.315 15.383 -34.784 1.00 92.75 834 GLN A N 1
ATOM 6493 C CA . GLN A 1 834 ? -19.660 14.089 -34.649 1.00 92.75 834 GLN A CA 1
ATOM 6494 C C . GLN A 1 834 ? -18.604 14.158 -33.561 1.00 92.75 834 GLN A C 1
ATOM 6496 O O . GLN A 1 834 ? -17.842 15.124 -33.486 1.00 92.75 834 GLN A O 1
ATOM 6501 N N . ASN A 1 835 ? -18.515 13.099 -32.766 1.00 92.38 835 ASN A N 1
ATOM 6502 C CA . ASN A 1 835 ? -17.371 12.876 -31.899 1.00 92.38 835 ASN A CA 1
ATOM 6503 C C . ASN A 1 835 ? -17.016 11.394 -31.807 1.00 92.38 835 ASN A C 1
ATOM 6505 O O . ASN A 1 835 ? -17.864 10.511 -31.968 1.00 92.38 835 ASN A O 1
ATOM 6509 N N . THR A 1 836 ? -15.747 11.131 -31.515 1.00 91.81 836 THR A N 1
ATOM 6510 C CA . THR A 1 836 ? -15.258 9.798 -31.160 1.00 91.81 836 THR A CA 1
ATOM 6511 C C . THR A 1 836 ? -14.799 9.732 -29.719 1.00 91.81 836 THR A C 1
ATOM 6513 O O . THR A 1 836 ? -14.378 10.735 -29.143 1.00 91.81 836 THR A O 1
ATOM 6516 N N . LEU A 1 837 ? -14.911 8.542 -29.134 1.00 90.50 837 LEU A N 1
ATOM 6517 C CA . LEU A 1 837 ? -14.379 8.223 -27.815 1.00 90.50 837 LEU A CA 1
ATOM 6518 C C . LEU A 1 837 ? -13.442 7.017 -27.918 1.00 90.50 837 LEU A C 1
ATOM 6520 O O . LEU A 1 837 ? -13.566 6.169 -28.815 1.00 90.50 837 LEU A O 1
ATOM 6524 N N . ARG A 1 838 ? -12.543 6.897 -26.933 1.00 90.00 838 ARG A N 1
ATOM 6525 C CA . ARG A 1 838 ? -11.659 5.728 -26.748 1.00 90.00 838 ARG A CA 1
ATOM 6526 C C . ARG A 1 838 ? -10.748 5.470 -27.957 1.00 90.00 838 ARG A C 1
ATOM 6528 O O . ARG A 1 838 ? -10.459 4.314 -28.274 1.00 90.00 838 ARG A O 1
ATOM 6535 N N . GLY A 1 839 ? -10.298 6.532 -28.620 1.00 86.88 839 GLY A N 1
ATOM 6536 C CA . GLY A 1 839 ? -9.445 6.467 -29.804 1.00 86.88 839 GLY A CA 1
ATOM 6537 C C . GLY A 1 839 ? -10.185 5.927 -31.027 1.00 86.88 839 GLY A C 1
ATOM 6538 O O . GLY A 1 839 ? -9.662 5.056 -31.722 1.00 86.88 839 GLY A O 1
ATOM 6539 N N . GLY A 1 840 ? -11.432 6.365 -31.232 1.00 87.25 840 GLY A N 1
ATOM 6540 C CA . GLY A 1 840 ? -12.258 5.937 -32.369 1.00 87.25 840 GLY A CA 1
ATOM 6541 C C . GLY A 1 840 ? -12.919 4.562 -32.225 1.00 87.25 840 GLY A C 1
ATOM 6542 O O . GLY A 1 840 ? -13.354 3.983 -33.219 1.00 87.25 840 GLY A O 1
ATOM 6543 N N . LYS A 1 841 ? -12.989 4.007 -31.006 1.00 89.31 841 LYS A N 1
ATOM 6544 C CA . LYS A 1 841 ? -13.681 2.727 -30.729 1.00 89.31 841 LYS A CA 1
ATOM 6545 C C . LYS A 1 841 ? -15.172 2.895 -30.444 1.00 89.31 841 LYS A C 1
ATOM 6547 O O . LYS A 1 841 ? -15.926 1.929 -30.500 1.00 89.31 841 LYS A O 1
ATOM 6552 N N . GLU A 1 842 ? -15.580 4.104 -30.102 1.00 91.19 842 GLU A N 1
ATOM 6553 C CA . GLU A 1 842 ? -16.967 4.499 -29.899 1.00 91.19 842 GLU A CA 1
ATOM 6554 C C . GLU A 1 842 ? -17.217 5.750 -30.742 1.00 91.19 842 GLU A C 1
ATOM 6556 O O . GLU A 1 842 ? -16.362 6.638 -30.819 1.00 91.19 842 GLU A O 1
ATOM 6561 N N . PHE A 1 843 ? -18.362 5.782 -31.418 1.00 90.88 843 PHE A N 1
ATOM 6562 C CA . PHE A 1 843 ? -18.698 6.804 -32.400 1.00 90.88 843 PHE A CA 1
ATOM 6563 C C . PHE A 1 843 ? -20.090 7.355 -32.128 1.00 90.88 843 PHE A C 1
ATOM 6565 O O . PHE A 1 843 ? -21.035 6.597 -31.896 1.00 90.88 843 PHE A O 1
ATOM 6572 N N . ASN A 1 844 ? -20.204 8.677 -32.181 1.00 92.06 844 ASN A N 1
ATOM 6573 C CA . ASN A 1 844 ? -21.447 9.392 -31.969 1.00 92.06 844 ASN A CA 1
ATOM 6574 C C . ASN A 1 844 ? -21.660 10.416 -33.080 1.00 92.06 844 ASN A C 1
ATOM 6576 O O . ASN A 1 844 ? -20.732 11.150 -33.434 1.00 92.06 844 ASN A O 1
ATOM 6580 N N . TRP A 1 845 ? -22.891 10.490 -33.583 1.00 92.44 845 TRP A N 1
ATOM 6581 C CA . TRP A 1 845 ? -23.307 11.545 -34.497 1.00 92.44 845 TRP A CA 1
ATOM 6582 C C . TRP A 1 845 ? -24.717 12.052 -34.184 1.00 92.44 845 TRP A C 1
ATOM 6584 O O . TRP A 1 845 ? -25.577 11.301 -33.721 1.00 92.44 845 TRP A O 1
ATOM 6594 N N . ILE A 1 846 ? -24.940 13.342 -34.441 1.00 91.56 846 ILE A N 1
ATOM 6595 C CA . ILE A 1 846 ? -26.234 14.024 -34.329 1.00 91.56 846 ILE A CA 1
ATOM 6596 C C . ILE A 1 846 ? -26.438 14.855 -35.594 1.00 91.56 846 ILE A C 1
ATOM 6598 O O . ILE A 1 846 ? -25.597 15.692 -35.904 1.00 91.56 846 ILE A O 1
ATOM 6602 N N . LEU A 1 847 ? -27.539 14.646 -36.307 1.00 91.19 847 LEU A N 1
ATOM 6603 C CA . LEU A 1 847 ? -27.886 15.316 -37.558 1.00 91.19 847 LEU A CA 1
ATOM 6604 C C . LEU A 1 847 ? -29.214 16.058 -37.400 1.00 91.19 847 LEU A C 1
ATOM 6606 O O . LEU A 1 847 ? -30.241 15.425 -37.159 1.00 91.19 847 LEU A O 1
ATOM 6610 N N . THR A 1 848 ? -29.218 17.379 -37.587 1.00 90.19 848 THR A N 1
ATOM 6611 C CA . THR A 1 848 ? -30.477 18.136 -37.623 1.00 90.19 848 THR A CA 1
ATOM 6612 C C . THR A 1 848 ? -31.177 18.014 -38.966 1.00 90.19 848 THR A C 1
ATOM 6614 O O . THR A 1 848 ? -30.532 18.161 -40.006 1.00 90.19 848 THR A O 1
ATOM 6617 N N . HIS A 1 849 ? -32.499 17.905 -38.940 1.00 85.69 849 HIS A N 1
ATOM 6618 C CA . HIS A 1 849 ? -33.366 18.012 -40.110 1.00 85.69 849 HIS A CA 1
ATOM 6619 C C . HIS A 1 849 ? -34.603 18.858 -39.797 1.00 85.69 849 HIS A C 1
ATOM 6621 O O . HIS A 1 849 ? -34.911 19.129 -38.634 1.00 85.69 849 HIS A O 1
ATOM 6627 N N . LYS A 1 850 ? -35.298 19.318 -40.842 1.00 83.12 850 LYS A N 1
ATOM 6628 C CA . LYS A 1 850 ? -36.578 20.018 -40.680 1.00 83.12 850 LYS A CA 1
ATOM 6629 C C . LYS A 1 850 ? -37.627 19.047 -40.153 1.00 83.12 850 LYS A C 1
ATOM 6631 O O . LYS A 1 850 ? -37.670 17.897 -40.580 1.00 83.12 850 LYS A O 1
ATOM 6636 N N . ASP A 1 851 ? -38.448 19.542 -39.241 1.00 75.25 851 ASP A N 1
ATOM 6637 C CA . ASP A 1 851 ? -39.589 18.818 -38.688 1.00 75.25 851 ASP A CA 1
ATOM 6638 C C . ASP A 1 851 ? -40.835 19.146 -39.527 1.00 75.25 851 ASP A C 1
ATOM 6640 O O . ASP A 1 851 ? -41.322 20.278 -39.498 1.00 75.25 851 ASP A O 1
ATOM 6644 N N . ASP A 1 852 ? -41.307 18.190 -40.329 1.00 63.78 852 ASP A N 1
ATOM 6645 C CA . ASP A 1 852 ? -42.451 18.327 -41.241 1.00 63.78 852 ASP A CA 1
ATOM 6646 C C . ASP A 1 852 ? -43.723 17.596 -40.757 1.00 63.78 852 ASP A C 1
ATOM 6648 O O . ASP A 1 852 ? -44.718 17.553 -41.487 1.00 63.78 852 ASP A O 1
ATOM 6652 N N . GLY A 1 853 ? -43.742 17.086 -39.513 1.00 59.28 853 GLY A N 1
ATOM 6653 C CA . GLY A 1 853 ? -44.858 16.300 -38.969 1.00 59.28 853 GLY A CA 1
ATOM 6654 C C . GLY A 1 853 ? -45.214 16.521 -37.487 1.00 59.28 853 GLY A C 1
ATOM 6655 O O . GLY A 1 853 ? -44.525 17.191 -36.716 1.00 59.28 853 GLY A O 1
ATOM 6656 N N . ASP A 1 854 ? -46.318 15.895 -37.060 1.00 53.81 854 ASP A N 1
ATOM 6657 C CA . ASP A 1 854 ? -46.788 15.828 -35.662 1.00 53.81 854 ASP A CA 1
ATOM 6658 C C . ASP A 1 854 ? -46.010 14.764 -34.855 1.00 53.81 854 ASP A C 1
ATOM 6660 O O . ASP A 1 854 ? -46.571 13.820 -34.293 1.00 53.81 854 ASP A O 1
ATOM 6664 N N . VAL A 1 855 ? -44.680 14.880 -34.818 1.00 53.78 855 VAL A N 1
ATOM 6665 C CA . VAL A 1 855 ? -43.814 13.969 -34.054 1.00 53.78 855 VAL A CA 1
ATOM 6666 C C . VAL A 1 855 ? -44.048 14.151 -32.539 1.00 53.78 855 VAL A C 1
ATOM 6668 O O . VAL A 1 855 ? -44.002 15.290 -32.057 1.00 53.78 855 VAL A O 1
ATOM 6671 N N . PRO A 1 856 ? -44.301 13.079 -31.757 1.00 58.47 856 PRO A N 1
ATOM 6672 C CA . PRO A 1 856 ? -44.492 13.184 -30.310 1.00 58.47 856 PRO A CA 1
ATOM 6673 C C . PRO A 1 856 ? -43.203 13.613 -29.586 1.00 58.47 856 PRO A C 1
ATOM 6675 O O . PRO A 1 856 ? -42.105 13.213 -29.955 1.00 58.47 856 PRO A O 1
ATOM 6678 N N . GLU A 1 857 ? -43.323 14.383 -28.493 1.00 62.09 857 GLU A N 1
ATOM 6679 C CA . GLU A 1 857 ? -42.193 14.788 -27.631 1.00 62.09 857 GLU A CA 1
ATOM 6680 C C . GLU A 1 857 ? -41.652 13.566 -26.856 1.00 62.09 857 GLU A C 1
ATOM 6682 O O . GLU A 1 857 ? -41.915 13.379 -25.663 1.00 62.09 857 GLU A O 1
ATOM 6687 N N . SER A 1 858 ? -40.940 12.670 -27.541 1.00 64.50 858 SER A N 1
ATOM 6688 C CA . SER A 1 858 ? -40.364 11.447 -26.987 1.00 64.50 858 SER A CA 1
ATOM 6689 C C . SER A 1 858 ? -38.853 11.430 -27.167 1.00 64.50 858 SER A C 1
ATOM 6691 O O . SER A 1 858 ? -38.332 11.610 -28.257 1.00 64.50 858 SER A O 1
ATOM 6693 N N . TRP A 1 859 ? -38.144 11.153 -26.075 1.00 61.66 859 TRP A N 1
ATOM 6694 C CA . TRP A 1 859 ? -36.689 10.973 -26.081 1.00 61.66 859 TRP A CA 1
ATOM 6695 C C . TRP A 1 859 ? -36.244 9.596 -26.601 1.00 61.66 859 TRP A C 1
ATOM 6697 O O . TRP A 1 859 ? -35.052 9.376 -26.800 1.00 61.66 859 TRP A O 1
ATOM 6707 N N . PHE A 1 860 ? -37.184 8.668 -26.796 1.00 64.12 860 PHE A N 1
ATOM 6708 C CA . PHE A 1 860 ? -36.927 7.259 -27.122 1.00 64.12 860 PHE A CA 1
ATOM 6709 C C . PHE A 1 860 ? -37.500 6.850 -28.480 1.00 64.12 860 PHE A C 1
ATOM 6711 O O . PHE A 1 860 ? -37.648 5.660 -28.749 1.00 64.12 860 PHE A O 1
ATOM 6718 N N . GLN A 1 861 ? -37.911 7.816 -29.297 1.00 78.44 861 GLN A N 1
ATOM 6719 C CA . GLN A 1 861 ? -38.502 7.518 -30.590 1.00 78.44 861 GLN A CA 1
ATOM 6720 C C . GLN A 1 861 ? -37.434 6.981 -31.546 1.00 78.44 861 GLN A C 1
ATOM 6722 O O . GLN A 1 861 ? -36.346 7.539 -31.661 1.00 78.44 861 GLN A O 1
ATOM 6727 N N . GLU A 1 862 ? -37.748 5.866 -32.199 1.00 82.62 862 GLU A N 1
ATOM 6728 C CA . GLU A 1 862 ? -36.898 5.281 -33.230 1.00 82.62 862 GLU A CA 1
ATOM 6729 C C . GLU A 1 862 ? -36.897 6.175 -34.472 1.00 82.62 862 GLU A C 1
ATOM 6731 O O . GLU A 1 862 ? -37.956 6.633 -34.902 1.00 82.62 862 GLU A O 1
ATOM 6736 N N . GLY A 1 863 ? -35.706 6.450 -35.002 1.00 83.88 863 GLY A N 1
ATOM 6737 C CA . GLY A 1 863 ? -35.533 7.278 -36.189 1.00 83.88 863 GLY A CA 1
ATOM 6738 C C . GLY A 1 863 ? -35.542 6.469 -37.481 1.00 83.88 863 GLY A C 1
ATOM 6739 O O . GLY A 1 863 ? -35.219 5.279 -37.498 1.00 83.88 863 GLY A O 1
ATOM 6740 N N . ASP A 1 864 ? -35.897 7.138 -38.575 1.00 86.75 864 ASP A N 1
ATOM 6741 C CA . ASP A 1 864 ? -35.918 6.560 -39.915 1.00 86.75 864 ASP A CA 1
ATOM 6742 C C . ASP A 1 864 ? -34.526 6.648 -40.566 1.00 86.75 864 ASP A C 1
ATOM 6744 O O . ASP A 1 864 ? -34.091 7.696 -41.046 1.00 86.75 864 ASP A O 1
ATOM 6748 N N . MET A 1 865 ? -33.809 5.521 -40.593 1.00 89.88 865 MET A N 1
ATOM 6749 C CA . MET A 1 865 ? -32.489 5.449 -41.224 1.00 89.88 865 MET A CA 1
ATOM 6750 C C . MET A 1 865 ? -32.526 5.629 -42.750 1.00 89.88 865 MET A C 1
ATOM 6752 O O . MET A 1 865 ? -31.497 5.990 -43.323 1.00 89.88 865 MET A O 1
ATOM 6756 N N . ASP A 1 866 ? -33.654 5.399 -43.427 1.00 88.75 866 ASP A N 1
ATOM 6757 C CA . ASP A 1 866 ? -33.758 5.651 -44.869 1.00 88.75 866 ASP A CA 1
ATOM 6758 C C . ASP A 1 866 ? -33.831 7.154 -45.154 1.00 88.75 866 ASP A C 1
ATOM 6760 O O . ASP A 1 866 ? -33.163 7.648 -46.070 1.00 88.75 866 ASP A O 1
ATOM 6764 N N . GLU A 1 867 ? -34.532 7.902 -44.303 1.00 87.25 867 GLU A N 1
ATOM 6765 C CA . GLU A 1 867 ? -34.521 9.364 -44.334 1.00 87.25 867 GLU A CA 1
ATOM 6766 C C . GLU A 1 867 ? -33.134 9.928 -43.983 1.00 87.25 867 GLU A C 1
ATOM 6768 O O . GLU A 1 867 ? -32.628 10.803 -44.692 1.00 87.25 867 GLU A O 1
ATOM 6773 N N . VAL A 1 868 ? -32.449 9.368 -42.975 1.00 89.81 868 VAL A N 1
ATOM 6774 C CA . VAL A 1 868 ? -31.043 9.711 -42.679 1.00 89.81 868 VAL A CA 1
ATOM 6775 C C . VAL A 1 868 ? -30.170 9.523 -43.920 1.00 89.81 868 VAL A C 1
ATOM 6777 O O . VAL A 1 868 ? -29.459 10.454 -44.300 1.00 89.81 868 VAL A O 1
ATOM 6780 N N . ARG A 1 869 ? -30.243 8.364 -44.595 1.00 90.94 869 ARG A N 1
ATOM 6781 C CA . ARG A 1 869 ? -29.473 8.072 -45.822 1.00 90.94 869 ARG A CA 1
ATOM 6782 C C . ARG A 1 869 ? -29.760 9.076 -46.939 1.00 90.94 869 ARG A C 1
ATOM 6784 O O . ARG A 1 869 ? -28.838 9.493 -47.642 1.00 90.94 869 ARG A O 1
ATOM 6791 N N . ARG A 1 870 ? -31.017 9.507 -47.088 1.00 88.81 870 ARG A N 1
ATOM 6792 C CA . ARG A 1 870 ? -31.410 10.540 -48.056 1.00 88.81 870 ARG A CA 1
ATOM 6793 C C . ARG A 1 870 ? -30.771 11.893 -47.731 1.00 88.81 870 ARG A C 1
ATOM 6795 O O . ARG A 1 870 ? -30.246 12.546 -48.633 1.00 88.81 870 ARG A O 1
ATOM 6802 N N . LEU A 1 871 ? -30.795 12.303 -46.463 1.00 87.06 871 LEU A N 1
ATOM 6803 C CA . LEU A 1 871 ? -30.261 13.588 -45.997 1.00 87.06 871 LEU A CA 1
ATOM 6804 C C . LEU A 1 871 ? -28.727 13.645 -46.075 1.00 87.06 871 LEU A C 1
ATOM 6806 O O . LEU A 1 871 ? -28.169 14.612 -46.605 1.00 87.06 871 LEU A O 1
ATOM 6810 N N . VAL A 1 872 ? -28.035 12.589 -45.630 1.00 88.69 872 VAL A N 1
ATOM 6811 C CA . VAL A 1 872 ? -26.562 12.520 -45.682 1.00 88.69 872 VAL A CA 1
ATOM 6812 C C . VAL A 1 872 ? -26.008 12.344 -47.091 1.00 88.69 872 VAL A C 1
ATOM 6814 O O . VAL A 1 872 ? -24.820 12.569 -47.302 1.00 88.69 872 VAL A O 1
ATOM 6817 N N . GLY A 1 873 ? -26.851 12.021 -48.079 1.00 87.12 873 GLY A N 1
ATOM 6818 C CA . GLY A 1 873 ? -26.450 11.913 -49.483 1.00 87.12 873 GLY A CA 1
ATOM 6819 C C . GLY A 1 873 ? -25.807 13.181 -50.053 1.00 87.12 873 GLY A C 1
ATOM 6820 O O . GLY A 1 873 ? -25.124 13.129 -51.074 1.00 87.12 873 GLY A O 1
ATOM 6821 N N . THR A 1 874 ? -26.018 14.303 -49.372 1.00 85.12 874 THR A N 1
ATOM 6822 C CA . THR A 1 874 ? -25.529 15.624 -49.745 1.00 85.12 874 THR A CA 1
ATOM 6823 C C . THR A 1 874 ? -24.324 16.079 -48.890 1.00 85.12 874 THR A C 1
ATOM 6825 O O . THR A 1 874 ? -23.675 17.065 -49.224 1.00 85.12 874 THR A O 1
ATOM 6828 N N . LEU A 1 875 ? -23.977 15.345 -47.823 1.00 90.62 875 LEU A N 1
ATOM 6829 C CA . LEU A 1 875 ? -22.847 15.642 -46.936 1.00 90.62 875 LEU A CA 1
ATOM 6830 C C . LEU A 1 875 ? -21.489 15.224 -47.523 1.00 90.62 875 LEU A C 1
ATOM 6832 O O . LEU A 1 875 ? -21.410 14.404 -48.437 1.00 90.62 875 LEU A O 1
ATOM 6836 N N . ASP A 1 876 ? -20.430 15.759 -46.913 1.00 90.62 876 ASP A N 1
ATOM 6837 C CA . ASP A 1 876 ? -19.029 15.373 -47.076 1.00 90.62 876 ASP A CA 1
ATOM 6838 C C . ASP A 1 876 ? -18.884 13.838 -47.176 1.00 90.62 876 ASP A C 1
ATOM 6840 O O . ASP A 1 876 ? -19.284 13.119 -46.246 1.00 90.62 876 ASP A O 1
ATOM 6844 N N . PRO A 1 877 ? -18.321 13.320 -48.290 1.00 88.62 877 PRO A N 1
ATOM 6845 C CA . PRO A 1 877 ? -18.161 11.886 -48.515 1.00 88.62 877 PRO A CA 1
ATOM 6846 C C . PRO A 1 877 ? -17.458 11.146 -47.373 1.00 88.62 877 PRO A C 1
ATOM 6848 O O . PRO A 1 877 ? -17.780 9.983 -47.124 1.00 88.62 877 PRO A O 1
ATOM 6851 N N . ASP A 1 878 ? -16.547 11.812 -46.658 1.00 86.94 878 ASP A N 1
ATOM 6852 C CA . ASP A 1 878 ? -15.739 11.179 -45.617 1.00 86.94 878 ASP A CA 1
ATOM 6853 C C . ASP A 1 878 ? -16.522 10.894 -44.323 1.00 86.94 878 ASP A C 1
ATOM 6855 O O . ASP A 1 878 ? -16.188 9.959 -43.592 1.00 86.94 878 ASP A O 1
ATOM 6859 N N . ILE A 1 879 ? -17.561 11.681 -44.010 1.00 91.00 879 ILE A N 1
ATOM 6860 C CA . ILE A 1 879 ? -18.454 11.429 -42.860 1.00 91.00 879 ILE A CA 1
ATOM 6861 C C . ILE A 1 879 ? -19.699 10.645 -43.274 1.00 91.00 879 ILE A C 1
ATOM 6863 O O . ILE A 1 879 ? -20.233 9.855 -42.493 1.00 91.00 879 ILE A O 1
ATOM 6867 N N . ARG A 1 880 ? -20.143 10.819 -44.522 1.00 90.88 880 ARG A N 1
ATOM 6868 C CA . ARG A 1 880 ? -21.325 10.159 -45.076 1.00 90.88 880 ARG A CA 1
ATOM 6869 C C . ARG A 1 880 ? -21.268 8.643 -44.912 1.00 90.88 880 ARG A C 1
ATOM 6871 O O . ARG A 1 880 ? -22.236 8.050 -44.438 1.00 90.88 880 ARG A O 1
ATOM 6878 N N . GLY A 1 881 ? -20.141 8.026 -45.270 1.00 88.75 881 GLY A N 1
ATOM 6879 C CA . GLY A 1 881 ? -20.023 6.571 -45.282 1.00 88.75 881 GLY A CA 1
ATOM 6880 C C . GLY A 1 881 ? -20.342 5.935 -43.926 1.00 88.75 881 GLY A C 1
ATOM 6881 O O . GLY A 1 881 ? -21.099 4.967 -43.861 1.00 88.75 881 GLY A O 1
ATOM 6882 N N . ILE A 1 882 ? -19.796 6.478 -42.828 1.00 89.12 882 ILE A N 1
ATOM 6883 C CA . ILE A 1 882 ? -19.973 5.886 -41.489 1.00 89.12 882 ILE A CA 1
ATOM 6884 C C . ILE A 1 882 ? -21.391 6.113 -40.940 1.00 89.12 882 ILE A C 1
ATOM 6886 O O . ILE A 1 882 ? -21.912 5.278 -40.198 1.00 89.12 882 ILE A O 1
ATOM 6890 N N . VAL A 1 883 ? -22.061 7.191 -41.361 1.00 91.56 883 VAL A N 1
ATOM 6891 C CA . VAL A 1 883 ? -23.471 7.431 -41.023 1.00 91.56 883 VAL A CA 1
ATOM 6892 C C . VAL A 1 883 ? -24.396 6.464 -41.777 1.00 91.56 883 VAL A C 1
ATOM 6894 O O . VAL A 1 883 ? -25.298 5.897 -41.166 1.00 91.56 883 VAL A O 1
ATOM 6897 N N . GLU A 1 884 ? -24.150 6.187 -43.064 1.00 90.00 884 GLU A N 1
ATOM 6898 C CA . GLU A 1 884 ? -24.987 5.280 -43.878 1.00 90.00 884 GLU A CA 1
ATOM 6899 C C . GLU A 1 884 ? -25.021 3.832 -43.354 1.00 90.00 884 GLU A C 1
ATOM 6901 O O . GLU A 1 884 ? -26.054 3.157 -43.464 1.00 90.00 884 GLU A O 1
ATOM 6906 N N . VAL A 1 885 ? -23.908 3.368 -42.771 1.00 87.44 885 VAL A N 1
ATOM 6907 C CA . VAL A 1 885 ? -23.766 2.016 -42.196 1.00 87.44 885 VAL A CA 1
ATOM 6908 C C . VAL A 1 885 ? -24.190 1.924 -40.726 1.00 87.44 885 VAL A C 1
ATOM 6910 O O . VAL A 1 885 ? -24.089 0.851 -40.131 1.00 87.44 885 VAL A O 1
ATOM 6913 N N . THR A 1 886 ? -24.646 3.026 -40.122 1.00 88.81 886 THR A N 1
ATOM 6914 C CA . THR A 1 886 ? -25.217 3.002 -38.770 1.00 88.81 886 THR A CA 1
ATOM 6915 C C . THR A 1 886 ? -26.514 2.184 -38.789 1.00 88.81 886 THR A C 1
ATOM 6917 O O . THR A 1 886 ? -27.384 2.414 -39.625 1.00 88.81 886 THR A O 1
ATOM 6920 N N . GLU A 1 887 ? -26.655 1.208 -37.889 1.00 85.19 887 GLU A N 1
ATOM 6921 C CA . GLU A 1 887 ? -27.786 0.265 -37.929 1.00 85.19 887 GLU A CA 1
ATOM 6922 C C . GLU A 1 887 ? -29.122 0.911 -37.545 1.00 85.19 887 GLU A C 1
ATOM 6924 O O . GLU A 1 887 ? -30.143 0.654 -38.182 1.00 85.19 887 GLU A O 1
ATOM 6929 N N . ARG A 1 888 ? -29.125 1.729 -36.485 1.00 87.50 888 ARG A N 1
ATOM 6930 C CA . ARG A 1 888 ? -30.316 2.389 -35.932 1.00 87.50 888 ARG A CA 1
ATOM 6931 C C . ARG A 1 888 ? -29.944 3.763 -35.386 1.00 87.50 888 ARG A C 1
ATOM 6933 O O . ARG A 1 888 ? -28.839 3.954 -34.878 1.00 87.50 888 ARG A O 1
ATOM 6940 N N . CYS A 1 889 ? -30.894 4.687 -35.426 1.00 88.12 889 CYS A N 1
ATOM 6941 C CA . CYS A 1 889 ? -30.808 5.981 -34.762 1.00 88.12 889 CYS A CA 1
ATOM 6942 C C . CYS A 1 889 ? -32.091 6.251 -33.965 1.00 88.12 889 CYS A C 1
ATOM 6944 O O . CYS A 1 889 ? -33.085 5.529 -34.078 1.00 88.12 889 CYS A O 1
ATOM 6946 N N . LEU A 1 890 ? -32.052 7.281 -33.128 1.00 86.44 890 LEU A N 1
ATOM 6947 C CA . LEU A 1 890 ? -33.232 7.857 -32.496 1.00 86.44 890 LEU A CA 1
ATOM 6948 C C . LEU A 1 890 ? -33.576 9.165 -33.201 1.00 86.44 890 LEU A C 1
ATOM 6950 O O . LEU A 1 890 ? -32.667 9.887 -33.607 1.00 86.44 890 LEU A O 1
ATOM 6954 N N . ASP A 1 891 ? -34.862 9.473 -33.288 1.00 83.12 891 ASP A N 1
ATOM 6955 C CA . ASP A 1 891 ? -35.363 10.766 -33.743 1.00 83.12 891 ASP A CA 1
ATOM 6956 C C . ASP A 1 891 ? -35.901 11.541 -32.543 1.00 83.12 891 ASP A C 1
ATOM 6958 O O . ASP A 1 891 ? -36.715 11.042 -31.760 1.00 83.12 891 ASP A O 1
ATOM 6962 N N . TRP A 1 892 ? -35.386 12.747 -32.354 1.00 76.81 892 TRP A N 1
ATOM 6963 C CA . TRP A 1 892 ? -35.747 13.609 -31.249 1.00 76.81 892 TRP A CA 1
ATOM 6964 C C . TRP A 1 892 ? -36.173 14.985 -31.752 1.00 76.81 892 TRP A C 1
ATOM 6966 O O . TRP A 1 892 ? -35.362 15.784 -32.226 1.00 76.81 892 TRP A O 1
ATOM 6976 N N . LYS A 1 893 ? -37.457 15.294 -31.551 1.00 75.19 893 LYS A N 1
ATOM 6977 C CA . LYS A 1 893 ? -38.013 16.624 -31.797 1.00 75.19 893 LYS A CA 1
ATOM 6978 C C . LYS A 1 893 ? -37.379 17.648 -30.860 1.00 75.19 893 LYS A C 1
ATOM 6980 O O . LYS A 1 893 ? -37.498 17.552 -29.633 1.00 75.19 893 LYS A O 1
ATOM 6985 N N . ILE A 1 894 ? -36.745 18.661 -31.443 1.00 70.81 894 ILE A N 1
ATOM 6986 C CA . ILE A 1 894 ? -36.168 19.762 -30.683 1.00 70.81 894 ILE A CA 1
ATOM 6987 C C . ILE A 1 894 ? -37.302 20.737 -30.368 1.00 70.81 894 ILE A C 1
ATOM 6989 O O . ILE A 1 894 ? -37.733 21.524 -31.213 1.00 70.81 894 ILE A O 1
ATOM 6993 N N . CYS A 1 895 ? -37.789 20.692 -29.136 1.00 68.88 895 CYS A N 1
ATOM 6994 C CA . CYS A 1 895 ? -38.711 21.690 -28.610 1.00 68.88 895 CYS A CA 1
ATOM 6995 C C . CYS A 1 895 ? -37.931 22.708 -27.779 1.00 68.88 895 CYS A C 1
ATOM 6997 O O . CYS A 1 895 ? -37.011 22.341 -27.044 1.00 68.88 895 CYS A O 1
ATOM 6999 N N . TYR A 1 896 ? -38.325 23.974 -27.854 1.00 67.19 896 TYR A N 1
ATOM 7000 C CA . TYR A 1 896 ? -37.927 24.967 -26.864 1.00 67.19 896 TYR A CA 1
ATOM 7001 C C . TYR A 1 896 ? -39.140 25.343 -26.014 1.00 67.19 896 TYR A C 1
ATOM 7003 O O . TYR A 1 896 ? -40.292 25.073 -26.363 1.00 67.19 896 TYR A O 1
ATOM 7011 N N . ARG A 1 897 ? -38.874 25.909 -24.843 1.00 72.25 897 ARG A N 1
ATOM 7012 C CA . ARG A 1 897 ? -39.904 26.416 -23.940 1.00 72.25 897 ARG A CA 1
ATOM 7013 C C . ARG A 1 897 ? -39.557 27.843 -23.590 1.00 72.25 897 ARG A C 1
ATOM 7015 O O . ARG A 1 897 ? -38.381 28.154 -23.392 1.00 72.25 897 ARG A O 1
ATOM 7022 N N . GLU A 1 898 ? -40.578 28.686 -23.531 1.00 74.94 898 GLU A N 1
ATOM 7023 C CA . GLU A 1 898 ? -40.396 30.062 -23.092 1.00 74.94 898 GLU A CA 1
ATOM 7024 C C . GLU A 1 898 ? -39.843 30.089 -21.657 1.00 74.94 898 GLU A C 1
ATOM 7026 O O . GLU A 1 898 ? -40.114 29.173 -20.866 1.00 74.94 898 GLU A O 1
ATOM 7031 N N . PRO A 1 899 ? -39.040 31.107 -21.304 1.00 83.25 899 PRO A N 1
ATOM 7032 C CA . PRO A 1 899 ? -38.559 31.271 -19.944 1.00 83.25 899 PRO A CA 1
ATOM 7033 C C . PRO A 1 899 ? -39.720 31.269 -18.954 1.00 83.25 899 PRO A C 1
ATOM 7035 O O . PRO A 1 899 ? -40.739 31.926 -19.151 1.00 83.25 899 PRO A O 1
ATOM 7038 N N . LEU A 1 900 ? -39.553 30.525 -17.866 1.00 87.12 900 LEU A N 1
ATOM 7039 C CA . LEU A 1 900 ? -40.581 30.439 -16.842 1.00 87.12 900 LEU A CA 1
ATOM 7040 C C . LEU A 1 900 ? -40.682 31.757 -16.066 1.00 87.12 900 LEU A C 1
ATOM 7042 O O . LEU A 1 900 ? -39.675 32.269 -15.577 1.00 87.12 900 LEU A O 1
ATOM 7046 N N . GLY A 1 901 ? -41.907 32.252 -15.869 1.00 87.12 901 GLY A N 1
ATOM 7047 C CA . GLY A 1 901 ? -42.173 33.443 -15.049 1.00 87.12 901 GLY A CA 1
ATOM 7048 C C . GLY A 1 901 ? -41.870 33.262 -13.553 1.00 87.12 901 GLY A C 1
ATOM 7049 O O . GLY A 1 901 ? -41.807 34.247 -12.821 1.00 87.12 901 GLY A O 1
ATOM 7050 N N . SER A 1 902 ? -41.675 32.020 -13.096 1.00 92.62 902 SER A N 1
ATOM 7051 C CA . SER A 1 902 ? -41.301 31.643 -11.727 1.00 92.62 902 SER A CA 1
ATOM 7052 C C . SER A 1 902 ? -40.674 30.247 -11.727 1.00 92.62 902 SER A C 1
ATOM 7054 O O . SER A 1 902 ? -41.099 29.386 -12.499 1.00 92.62 902 SER A O 1
ATOM 7056 N N . TRP A 1 903 ? -39.694 29.996 -10.858 1.00 94.94 903 TRP A N 1
ATOM 7057 C CA . TRP A 1 903 ? -39.068 28.675 -10.668 1.00 94.94 903 TRP A CA 1
ATOM 7058 C C . TRP A 1 903 ? -39.467 28.019 -9.344 1.00 94.94 903 TRP A C 1
ATOM 7060 O O . TRP A 1 903 ? -39.110 26.874 -9.068 1.00 94.94 903 TRP A O 1
ATOM 7070 N N . VAL A 1 904 ? -40.197 28.764 -8.519 1.00 95.88 904 VAL A N 1
ATOM 7071 C CA . VAL A 1 904 ? -40.516 28.424 -7.137 1.00 95.88 904 VAL A CA 1
ATOM 7072 C C . VAL A 1 904 ? -42.028 28.409 -6.940 1.00 95.88 904 VAL A C 1
ATOM 7074 O O . VAL A 1 904 ? -42.747 29.254 -7.484 1.00 95.88 904 VAL A O 1
ATOM 7077 N N . SER A 1 905 ? -42.519 27.462 -6.140 1.00 94.62 905 SER A N 1
ATOM 7078 C CA . SER A 1 905 ? -43.950 27.299 -5.883 1.00 94.62 905 SER A CA 1
ATOM 7079 C C . SER A 1 905 ? -44.600 28.555 -5.280 1.00 94.62 905 SER A C 1
ATOM 7081 O O . SER A 1 905 ? -43.934 29.339 -4.590 1.00 94.62 905 SER A O 1
ATOM 7083 N N . PRO A 1 906 ? -45.888 28.816 -5.565 1.00 90.88 906 PRO A N 1
ATOM 7084 C CA . PRO A 1 906 ? -46.514 30.092 -5.232 1.00 90.88 906 PRO A CA 1
ATOM 7085 C C . PRO A 1 906 ? -46.988 30.215 -3.777 1.00 90.88 906 PRO A C 1
ATOM 7087 O O . PRO A 1 906 ? -47.170 31.346 -3.335 1.00 90.88 906 PRO A O 1
ATOM 7090 N N . LYS A 1 907 ? -47.209 29.113 -3.038 1.00 90.81 907 LYS A N 1
ATOM 7091 C CA . LYS A 1 907 ? -47.733 29.165 -1.659 1.00 90.81 907 LYS A CA 1
ATOM 7092 C C . LYS A 1 907 ? -46.634 29.050 -0.610 1.00 90.81 907 LYS A C 1
ATOM 7094 O O . LYS A 1 907 ? -46.464 29.975 0.175 1.00 90.81 907 LYS A O 1
ATOM 7099 N N . SER A 1 908 ? -45.909 27.928 -0.569 1.00 91.94 908 SER A N 1
ATOM 7100 C CA . SER A 1 908 ? -44.872 27.715 0.459 1.00 91.94 908 SER A CA 1
ATOM 7101 C C . SER A 1 908 ? -43.519 28.301 0.066 1.00 91.94 908 SER A C 1
ATOM 7103 O O . SER A 1 908 ? -42.703 28.614 0.927 1.00 91.94 908 SER A O 1
ATOM 7105 N N . HIS A 1 909 ? -43.272 28.438 -1.240 1.00 94.81 909 HIS A N 1
ATOM 7106 C CA . HIS A 1 909 ? -41.971 28.769 -1.816 1.00 94.81 909 HIS A CA 1
ATOM 7107 C C . HIS A 1 909 ? -40.852 27.760 -1.505 1.00 94.81 909 HIS A C 1
ATOM 7109 O O . HIS A 1 909 ? -39.672 28.103 -1.574 1.00 94.81 909 HIS A O 1
ATOM 7115 N N . ARG A 1 910 ? -41.204 26.514 -1.168 1.00 96.00 910 ARG A N 1
ATOM 7116 C CA . ARG A 1 910 ? -40.262 25.449 -0.776 1.00 96.00 910 ARG A CA 1
ATOM 7117 C C . ARG A 1 910 ? -40.168 24.305 -1.786 1.00 96.00 910 ARG A C 1
ATOM 7119 O O . ARG A 1 910 ? -39.415 23.363 -1.564 1.00 96.00 910 ARG A O 1
ATOM 7126 N N . ILE A 1 911 ? -40.902 24.378 -2.895 1.00 97.31 911 ILE A N 1
ATOM 7127 C CA . ILE A 1 911 ? -40.739 23.471 -4.037 1.00 97.31 911 ILE A CA 1
ATOM 7128 C C . ILE A 1 911 ? -40.089 24.274 -5.163 1.00 97.31 911 ILE A C 1
ATOM 7130 O O . ILE A 1 911 ? -40.633 25.302 -5.577 1.00 97.31 911 ILE A O 1
ATOM 7134 N N . VAL A 1 912 ? -38.921 23.831 -5.630 1.00 97.31 912 VAL A N 1
ATOM 7135 C CA . VAL A 1 912 ? -38.097 24.560 -6.608 1.00 97.31 912 VAL A CA 1
ATOM 7136 C C . VAL A 1 912 ? -37.774 23.700 -7.824 1.00 97.31 912 VAL A C 1
ATOM 7138 O O . VAL A 1 912 ? -37.522 22.504 -7.695 1.00 97.31 912 VAL A O 1
ATOM 7141 N N . LEU A 1 913 ? -37.760 24.312 -9.007 1.00 97.25 913 LEU A N 1
ATOM 7142 C CA . LEU A 1 913 ? -37.345 23.675 -10.257 1.00 97.25 913 LEU A CA 1
ATOM 7143 C C . LEU A 1 913 ? -35.834 23.851 -10.469 1.00 97.25 913 LEU A C 1
ATOM 7145 O O . LEU A 1 913 ? -35.300 24.938 -10.244 1.00 97.25 913 LEU A O 1
ATOM 7149 N N . LEU A 1 914 ? -35.150 22.813 -10.963 1.00 96.81 914 LEU A N 1
ATOM 7150 C CA . LEU A 1 914 ? -33.712 22.837 -11.254 1.00 96.81 914 LEU A CA 1
ATOM 7151 C C . LEU A 1 914 ? -33.355 22.023 -12.510 1.00 96.81 914 LEU A C 1
ATOM 7153 O O . LEU A 1 914 ? -33.806 20.898 -12.694 1.00 96.81 914 LEU A O 1
ATOM 7157 N N . GLY A 1 915 ? -32.473 22.563 -13.357 1.00 93.50 915 GLY A N 1
ATOM 7158 C CA . GLY A 1 915 ? -32.039 21.895 -14.592 1.00 93.50 915 GLY A CA 1
ATOM 7159 C C . GLY A 1 915 ? -33.123 21.946 -15.669 1.00 93.50 915 GLY A C 1
ATOM 7160 O O . GLY A 1 915 ? -33.821 22.949 -15.777 1.00 93.50 915 GLY A O 1
ATOM 7161 N N . ASP A 1 916 ? -33.306 20.878 -16.448 1.00 89.31 916 ASP A N 1
ATOM 7162 C CA . ASP A 1 916 ? -34.265 20.866 -17.570 1.00 89.31 916 ASP A CA 1
ATOM 7163 C C . ASP A 1 916 ? -35.734 21.019 -17.140 1.00 89.31 916 ASP A C 1
ATOM 7165 O O . ASP A 1 916 ? -36.570 21.451 -17.933 1.00 89.31 916 ASP A O 1
ATOM 7169 N N . SER A 1 917 ? -36.067 20.716 -15.880 1.00 90.62 917 SER A N 1
ATOM 7170 C CA . SER A 1 917 ? -37.389 21.024 -15.313 1.00 90.62 917 SER A CA 1
ATOM 7171 C C . SER A 1 917 ? -37.614 22.527 -15.128 1.00 90.62 917 SER A C 1
ATOM 7173 O O . SER A 1 917 ? -38.746 22.935 -14.883 1.00 90.62 917 SER A O 1
ATOM 7175 N N . CYS A 1 918 ? -36.574 23.346 -15.282 1.00 90.62 918 CYS A N 1
ATOM 7176 C CA . CYS A 1 918 ? -36.546 24.778 -15.026 1.00 90.62 918 CYS A CA 1
ATOM 7177 C C . CYS A 1 918 ? -36.139 25.572 -16.280 1.00 90.62 918 CYS A C 1
ATOM 7179 O O . CYS A 1 918 ? -36.923 26.362 -16.800 1.00 90.62 918 CYS A O 1
ATOM 7181 N N . HIS A 1 919 ? -34.949 25.296 -16.819 1.00 90.44 919 HIS A N 1
ATOM 7182 C CA . HIS A 1 919 ? -34.301 26.025 -17.912 1.00 90.44 919 HIS A CA 1
ATOM 7183 C C . HIS A 1 919 ? -33.765 25.065 -18.990 1.00 90.44 919 HIS A C 1
ATOM 7185 O O . HIS A 1 919 ? -32.566 24.940 -19.203 1.00 90.44 919 HIS A O 1
ATOM 7191 N N . ALA A 1 920 ? -34.649 24.359 -19.699 1.00 86.44 920 ALA A N 1
ATOM 7192 C CA . ALA A 1 920 ? -34.241 23.442 -20.771 1.00 86.44 920 ALA A CA 1
ATOM 7193 C C . ALA A 1 920 ? -33.448 24.164 -21.882 1.00 86.44 920 ALA A C 1
ATOM 7195 O O . ALA A 1 920 ? -33.824 25.254 -22.319 1.00 86.44 920 ALA A O 1
ATOM 7196 N N . HIS A 1 921 ? -32.351 23.559 -22.338 1.00 85.69 921 HIS A N 1
ATOM 7197 C CA . HIS A 1 921 ? -31.447 24.149 -23.329 1.00 85.69 921 HIS A CA 1
ATOM 7198 C C . HIS A 1 921 ? -31.499 23.418 -24.676 1.00 85.69 921 HIS A C 1
ATOM 7200 O O . HIS A 1 921 ? -31.628 22.196 -24.729 1.00 85.69 921 HIS A O 1
ATOM 7206 N N . LEU A 1 922 ? -31.289 24.159 -25.771 1.00 82.44 922 LEU A N 1
ATOM 7207 C CA . LEU A 1 922 ? -30.972 23.556 -27.068 1.00 82.44 922 LEU A CA 1
ATOM 7208 C C . LEU A 1 922 ? -29.592 22.869 -27.012 1.00 82.44 922 LEU A C 1
ATOM 7210 O O . LEU A 1 922 ? -28.687 23.398 -26.355 1.00 82.44 922 LEU A O 1
ATOM 7214 N N . PRO A 1 923 ? -29.369 21.754 -27.735 1.00 80.19 923 PRO A N 1
ATOM 7215 C CA . PRO A 1 923 ? -28.068 21.073 -27.786 1.00 80.19 923 PRO A CA 1
ATOM 7216 C C . PRO A 1 923 ? -26.921 21.991 -28.206 1.00 80.19 923 PRO A C 1
AT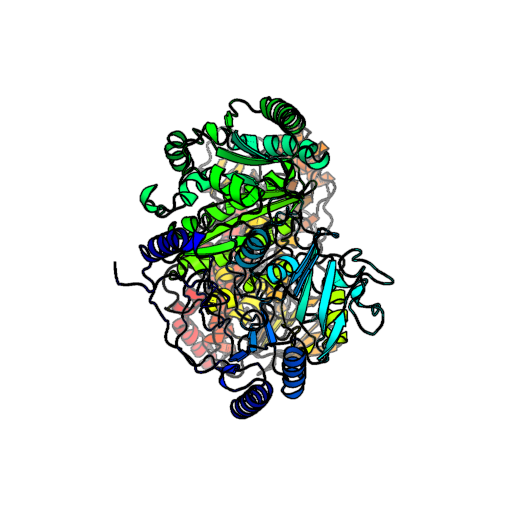OM 7218 O O . PRO A 1 923 ? -25.825 21.918 -27.655 1.00 80.19 923 PRO A O 1
ATOM 7221 N N . THR A 1 924 ? -27.203 22.917 -29.124 1.00 85.00 924 THR A N 1
ATOM 7222 C CA . THR A 1 924 ? -26.267 23.931 -29.629 1.00 85.00 924 THR A CA 1
ATOM 7223 C C . THR A 1 924 ? -25.752 24.882 -28.546 1.00 85.00 924 THR A C 1
ATOM 7225 O O . THR A 1 924 ? -24.736 25.537 -28.744 1.00 85.00 924 THR A O 1
ATOM 7228 N N . SER A 1 925 ? -26.389 24.947 -27.373 1.00 85.38 925 SER A N 1
ATOM 7229 C CA . SER A 1 925 ? -25.857 25.710 -26.235 1.00 85.38 925 SER A CA 1
ATOM 7230 C C . SER A 1 925 ? -24.590 25.092 -25.627 1.00 85.38 925 SER A C 1
ATOM 7232 O O . SER A 1 925 ? -23.788 25.821 -25.042 1.00 85.38 925 SER A O 1
ATOM 7234 N N . ALA A 1 926 ? -24.427 23.764 -25.734 1.00 86.44 926 ALA A N 1
ATOM 7235 C CA . ALA A 1 926 ? -23.404 22.966 -25.050 1.00 86.44 926 ALA A CA 1
ATOM 7236 C C . ALA A 1 926 ? -23.325 23.200 -23.521 1.00 86.44 926 ALA A C 1
ATOM 7238 O O . ALA A 1 926 ? -22.256 23.081 -22.925 1.00 86.44 926 ALA A O 1
ATOM 7239 N N . GLN A 1 927 ? -24.442 23.577 -22.880 1.00 88.69 927 GLN A N 1
ATOM 7240 C CA . GLN A 1 927 ? -24.428 24.105 -21.505 1.00 88.69 927 GLN A CA 1
ATOM 7241 C C . GLN A 1 927 ? -25.488 23.534 -20.561 1.00 88.69 927 GLN A C 1
ATOM 7243 O O . GLN A 1 927 ? -25.376 23.759 -19.361 1.00 88.69 927 GLN A O 1
ATOM 7248 N N . GLY A 1 928 ? -26.479 22.773 -21.036 1.00 88.38 928 GLY A N 1
ATOM 7249 C CA . GLY A 1 928 ? -27.603 22.326 -20.195 1.00 88.38 928 GLY A CA 1
ATOM 7250 C C . GLY A 1 928 ? -27.177 21.640 -18.886 1.00 88.38 928 GLY A C 1
ATOM 7251 O O . GLY A 1 928 ? -27.586 22.057 -17.801 1.00 88.38 928 GLY A O 1
ATOM 7252 N N . ALA A 1 929 ? -26.281 20.650 -18.966 1.00 90.00 929 ALA A N 1
ATOM 7253 C CA . ALA A 1 929 ? -25.772 19.948 -17.785 1.00 90.00 929 ALA A CA 1
ATOM 7254 C C . ALA A 1 929 ? -24.948 20.870 -16.865 1.00 90.00 929 ALA A C 1
ATOM 7256 O O . ALA A 1 929 ? -25.167 20.882 -15.654 1.00 90.00 929 ALA A O 1
ATOM 7257 N N . SER A 1 930 ? -24.067 21.701 -17.430 1.00 93.94 930 SER A N 1
ATOM 7258 C CA . SER A 1 930 ? -23.264 22.655 -16.656 1.00 93.94 930 SER A CA 1
ATOM 7259 C C . SER A 1 930 ? -24.121 23.707 -15.945 1.00 93.94 930 SER A C 1
ATOM 7261 O O . SER A 1 930 ? -23.866 24.035 -14.790 1.00 93.94 930 SER A O 1
ATOM 7263 N N . GLN A 1 931 ? -25.186 24.200 -16.584 1.00 95.06 931 GLN A N 1
ATOM 7264 C CA . GLN A 1 931 ? -26.111 25.157 -15.973 1.00 95.06 931 GLN A CA 1
ATOM 7265 C C . GLN A 1 931 ? -26.945 24.527 -14.852 1.00 95.06 931 GLN A C 1
ATOM 7267 O O . GLN A 1 931 ? -27.319 25.231 -13.912 1.00 95.06 931 GLN A O 1
ATOM 7272 N N . ALA A 1 932 ? -27.233 23.222 -14.924 1.00 95.75 932 ALA A N 1
ATOM 7273 C CA . ALA A 1 932 ? -27.871 22.494 -13.829 1.00 95.75 932 ALA A CA 1
ATOM 7274 C C . ALA A 1 932 ? -26.944 22.398 -12.603 1.00 95.75 932 ALA A C 1
ATOM 7276 O O . ALA A 1 932 ? -27.398 22.657 -11.489 1.00 95.75 932 ALA A O 1
ATOM 7277 N N . VAL A 1 933 ? -25.651 22.121 -12.817 1.00 97.44 933 VAL A N 1
ATOM 7278 C CA . VAL A 1 933 ? -24.614 22.145 -11.767 1.00 97.44 933 VAL A CA 1
ATOM 7279 C C . VAL A 1 933 ? -24.498 23.547 -11.155 1.00 97.44 933 VAL A C 1
ATOM 7281 O O . VAL A 1 933 ? -24.639 23.700 -9.948 1.00 97.44 933 VAL A O 1
ATOM 7284 N N . GLU A 1 934 ? -24.367 24.602 -11.963 1.00 97.75 934 GLU A N 1
ATOM 7285 C CA . GLU A 1 934 ? -24.338 25.983 -11.449 1.00 97.75 934 GLU A CA 1
ATOM 7286 C C . GLU A 1 934 ? -25.587 26.342 -10.622 1.00 97.75 934 GLU A C 1
ATOM 7288 O O . GLU A 1 934 ? -25.504 27.013 -9.592 1.00 97.75 934 GLU A O 1
ATOM 7293 N N . SER A 1 935 ? -26.767 25.900 -11.069 1.00 98.12 935 SER A N 1
ATOM 7294 C CA . SER A 1 935 ? -28.016 26.099 -10.335 1.00 98.12 935 SER A CA 1
ATOM 7295 C C . SER A 1 935 ? -28.034 25.358 -8.993 1.00 98.12 935 SER A C 1
ATOM 7297 O O . SER A 1 935 ? -28.582 25.897 -8.034 1.00 98.12 935 SER A O 1
ATOM 7299 N N . ALA A 1 936 ? -27.438 24.167 -8.903 1.00 98.38 936 ALA A N 1
ATOM 7300 C CA . ALA A 1 936 ? -27.323 23.419 -7.652 1.00 98.38 936 ALA A CA 1
ATOM 7301 C C . ALA A 1 936 ? -26.475 24.167 -6.612 1.00 98.38 936 ALA A C 1
ATOM 7303 O O . ALA A 1 936 ? -26.940 24.370 -5.489 1.00 98.38 936 ALA A O 1
ATOM 7304 N N . GLY A 1 937 ? -25.293 24.652 -7.008 1.00 97.69 937 GLY A N 1
ATOM 7305 C CA . GLY A 1 937 ? -24.419 25.443 -6.132 1.00 97.69 937 GLY A CA 1
ATOM 7306 C C . GLY A 1 937 ? -25.080 26.738 -5.658 1.00 97.69 937 GLY A C 1
ATOM 7307 O O . GLY A 1 937 ? -25.135 27.019 -4.463 1.00 97.69 937 GLY A O 1
ATOM 7308 N N . CYS A 1 938 ? -25.683 27.498 -6.579 1.00 98.38 938 CYS A N 1
ATOM 7309 C CA . CYS A 1 938 ? -26.365 28.748 -6.233 1.00 98.38 938 CYS A CA 1
ATOM 7310 C C . CYS A 1 938 ? -27.522 28.537 -5.240 1.00 98.38 938 CYS A C 1
ATOM 7312 O O . CYS A 1 938 ? -27.653 29.304 -4.283 1.00 98.38 938 CYS A O 1
ATOM 7314 N N . LEU A 1 939 ? -28.342 27.494 -5.431 1.00 98.44 939 LEU A N 1
ATOM 7315 C CA . LEU A 1 939 ? -29.427 27.163 -4.504 1.00 98.44 939 LEU A CA 1
ATOM 7316 C C . LEU A 1 939 ? -28.886 26.820 -3.109 1.00 98.44 939 LEU A C 1
ATOM 7318 O O . LEU A 1 939 ? -29.388 27.351 -2.119 1.00 98.44 939 LEU A O 1
ATOM 7322 N N . ALA A 1 940 ? -27.856 25.973 -3.037 1.00 97.75 940 ALA A N 1
ATOM 7323 C CA . ALA A 1 940 ? -27.246 25.557 -1.777 1.00 97.75 940 ALA A CA 1
ATOM 7324 C C . ALA A 1 940 ? -26.640 26.748 -1.009 1.00 97.75 940 ALA A C 1
ATOM 7326 O O . ALA A 1 940 ? -26.898 26.918 0.183 1.00 97.75 940 ALA A O 1
ATOM 7327 N N . VAL A 1 941 ? -25.937 27.650 -1.704 1.00 97.19 941 VAL A N 1
ATOM 7328 C CA . VAL A 1 941 ? -25.431 28.898 -1.108 1.00 97.19 941 VAL A CA 1
ATOM 7329 C C . VAL A 1 941 ? -26.570 29.759 -0.566 1.00 97.19 941 VAL A C 1
ATOM 7331 O O . VAL A 1 941 ? -26.485 30.220 0.569 1.00 97.19 941 VAL A O 1
ATOM 7334 N N . CYS A 1 942 ? -27.651 29.955 -1.328 1.00 97.94 942 CYS A N 1
ATOM 7335 C CA . CYS A 1 942 ? -28.789 30.762 -0.876 1.00 97.94 942 CYS A CA 1
ATOM 7336 C C . CYS A 1 942 ? -29.419 30.203 0.410 1.00 97.94 942 CYS A C 1
ATOM 7338 O O . CYS A 1 942 ? -29.757 30.971 1.311 1.00 97.94 942 CYS A O 1
ATOM 7340 N N . LEU A 1 943 ? -29.552 28.877 0.518 1.00 97.31 943 LEU A N 1
ATOM 7341 C CA . LEU A 1 943 ? -30.108 28.207 1.700 1.00 97.31 943 LEU A CA 1
ATOM 7342 C C . LEU A 1 943 ? -29.230 28.374 2.948 1.00 97.31 943 LEU A C 1
ATOM 7344 O O . LEU A 1 943 ? -29.757 28.472 4.056 1.00 97.31 943 LEU A O 1
ATOM 7348 N N . ASN A 1 944 ? -27.912 28.484 2.783 1.00 95.38 944 ASN A N 1
ATOM 7349 C CA . ASN A 1 944 ? -26.984 28.768 3.880 1.00 95.38 944 ASN A CA 1
ATOM 7350 C C . ASN A 1 944 ? -26.998 30.229 4.356 1.00 95.38 944 ASN A C 1
ATOM 7352 O O . ASN A 1 944 ? -26.384 30.549 5.370 1.00 95.38 944 ASN A O 1
ATOM 7356 N N . LYS A 1 945 ? -27.665 31.147 3.654 1.00 95.06 945 LYS A N 1
ATOM 7357 C CA . LYS A 1 945 ? -27.662 32.576 4.015 1.00 95.06 945 LYS A CA 1
ATOM 7358 C C . LYS A 1 945 ? -28.942 33.036 4.724 1.00 95.06 945 LYS A C 1
ATOM 7360 O O . LYS A 1 945 ? -29.103 34.231 4.986 1.00 95.06 945 LYS A O 1
ATOM 7365 N N . VAL A 1 946 ? -29.855 32.114 5.015 1.00 94.19 946 VAL A N 1
ATOM 7366 C CA . VAL A 1 946 ? -31.134 32.377 5.687 1.00 94.19 946 VAL A CA 1
ATOM 7367 C C . VAL A 1 946 ? -31.319 31.437 6.864 1.00 94.19 946 VAL A C 1
ATOM 7369 O O . VAL A 1 946 ? -30.687 30.388 6.905 1.00 94.19 946 VAL A O 1
ATOM 7372 N N . ASP A 1 947 ? -32.225 31.781 7.776 1.00 92.25 947 ASP A N 1
ATOM 7373 C CA . ASP A 1 947 ? -32.730 30.854 8.787 1.00 92.25 947 ASP A CA 1
ATOM 7374 C C . ASP A 1 947 ? -33.812 29.931 8.193 1.00 92.25 947 ASP A C 1
ATOM 7376 O O . ASP A 1 947 ? -34.379 30.196 7.128 1.00 92.25 947 ASP A O 1
ATOM 7380 N N . ARG A 1 948 ? -34.144 28.834 8.887 1.00 92.38 948 ARG A N 1
ATOM 7381 C CA . ARG A 1 948 ? -35.139 27.828 8.443 1.00 92.38 948 ARG A CA 1
ATOM 7382 C C . ARG A 1 948 ? -36.514 28.419 8.095 1.00 92.38 948 ARG A C 1
ATOM 7384 O O . ARG A 1 948 ? -37.208 27.916 7.206 1.00 92.38 948 ARG A O 1
ATOM 7391 N N . GLU A 1 949 ? -36.913 29.477 8.788 1.00 90.06 949 GLU A N 1
ATOM 7392 C CA . GLU A 1 949 ? -38.185 30.189 8.592 1.00 90.06 949 GLU A CA 1
ATOM 7393 C C . GLU A 1 949 ? -38.184 31.037 7.304 1.00 90.06 949 GLU A C 1
ATOM 7395 O O . GLU A 1 949 ? -39.233 31.277 6.703 1.00 90.06 949 GLU A O 1
ATOM 7400 N N . ASP A 1 950 ? -36.992 31.394 6.821 1.00 92.81 950 ASP A N 1
ATOM 7401 C CA . ASP A 1 950 ? -36.748 32.284 5.688 1.00 92.81 950 ASP A CA 1
ATOM 7402 C C . ASP A 1 950 ? -36.322 31.542 4.410 1.00 92.81 950 ASP A C 1
ATOM 7404 O O . ASP A 1 950 ? -35.895 32.166 3.437 1.00 92.81 950 ASP A O 1
ATOM 7408 N N . VAL A 1 951 ? -36.503 30.216 4.342 1.00 95.00 951 VAL A N 1
ATOM 7409 C CA . VAL A 1 951 ? -36.231 29.418 3.125 1.00 95.00 951 VAL A CA 1
ATOM 7410 C C . VAL A 1 951 ? -36.929 30.000 1.888 1.00 95.00 951 VAL A C 1
ATOM 7412 O O . VAL A 1 951 ? -36.344 30.014 0.808 1.00 95.00 951 VAL A O 1
ATOM 7415 N N . LYS A 1 952 ? -38.127 30.583 2.045 1.00 93.94 952 LYS A N 1
ATOM 7416 C CA . LYS A 1 952 ? -38.842 31.298 0.971 1.00 93.94 952 LYS A CA 1
ATOM 7417 C C . LYS A 1 952 ? -38.048 32.459 0.358 1.00 93.94 952 LYS A C 1
ATOM 7419 O O . LYS A 1 952 ? -38.223 32.768 -0.816 1.00 93.94 952 LYS A O 1
ATOM 7424 N N . ILE A 1 953 ? -37.192 33.122 1.138 1.00 95.44 953 ILE A N 1
ATOM 7425 C CA . ILE A 1 953 ? -36.320 34.197 0.653 1.00 95.44 953 ILE A CA 1
ATOM 7426 C C . ILE A 1 953 ? -35.163 33.589 -0.139 1.00 95.44 953 ILE A C 1
ATOM 7428 O O . ILE A 1 953 ? -34.852 34.081 -1.220 1.00 95.44 953 ILE A O 1
ATOM 7432 N N . ALA A 1 954 ? -34.564 32.501 0.354 1.00 96.88 954 ALA A N 1
ATOM 7433 C CA . ALA A 1 954 ? -33.466 31.816 -0.326 1.00 96.88 954 ALA A CA 1
ATOM 7434 C C . ALA A 1 954 ? -33.871 31.256 -1.696 1.00 96.88 954 ALA A C 1
ATOM 7436 O O . ALA A 1 954 ? -33.175 31.491 -2.681 1.00 96.88 954 ALA A O 1
ATOM 7437 N N . THR A 1 955 ? -35.009 30.567 -1.791 1.00 97.19 955 THR A N 1
ATOM 7438 C CA . THR A 1 955 ? -35.481 29.980 -3.057 1.00 97.19 955 THR A CA 1
ATOM 7439 C C . THR A 1 955 ? -35.834 31.056 -4.088 1.00 97.19 955 THR A C 1
ATOM 7441 O O . THR A 1 955 ? -35.496 30.927 -5.265 1.00 97.19 955 THR A O 1
ATOM 7444 N N . ARG A 1 956 ? -36.442 32.167 -3.652 1.00 96.44 956 ARG A N 1
ATOM 7445 C CA . ARG A 1 956 ? -36.744 33.325 -4.510 1.00 96.44 956 ARG A CA 1
ATOM 7446 C C . ARG A 1 956 ? -35.502 34.137 -4.894 1.00 96.44 956 ARG A C 1
ATOM 7448 O O . ARG A 1 956 ? -35.450 34.713 -5.980 1.00 96.44 956 ARG A O 1
ATOM 7455 N N . ALA A 1 957 ? -34.482 34.173 -4.041 1.00 97.25 957 ALA A N 1
ATOM 7456 C CA . ALA A 1 957 ? -33.192 34.755 -4.391 1.00 97.25 957 ALA A CA 1
ATOM 7457 C C . ALA A 1 957 ? -32.464 33.899 -5.438 1.00 97.25 957 ALA A C 1
ATOM 7459 O O . ALA A 1 957 ? -31.966 34.446 -6.421 1.00 97.25 957 ALA A O 1
ATOM 7460 N N . TYR A 1 958 ? -32.482 32.572 -5.281 1.00 97.94 958 TYR A N 1
ATOM 7461 C CA . TYR A 1 958 ? -31.925 31.616 -6.240 1.00 97.94 958 TYR A CA 1
ATOM 7462 C C . TYR A 1 958 ? -32.445 31.848 -7.668 1.00 97.94 958 TYR A C 1
ATOM 7464 O O . TYR A 1 958 ? -31.645 31.998 -8.595 1.00 97.94 958 TYR A O 1
ATOM 7472 N N . GLU A 1 959 ? -33.767 31.945 -7.859 1.00 95.88 959 GLU A N 1
ATOM 7473 C CA . GLU A 1 959 ? -34.328 32.150 -9.202 1.00 95.88 959 GLU A CA 1
ATOM 7474 C C . GLU A 1 959 ? -33.909 33.503 -9.802 1.00 95.88 959 GLU A C 1
ATOM 7476 O O . GLU A 1 959 ? -33.510 33.558 -10.962 1.00 95.88 959 GLU A O 1
ATOM 7481 N N . LYS A 1 960 ? -33.881 34.588 -9.013 1.00 95.81 960 LYS A N 1
ATOM 7482 C CA . LYS A 1 960 ? -33.470 35.921 -9.495 1.00 95.81 960 LYS A CA 1
ATOM 7483 C C . LYS A 1 960 ? -31.971 36.003 -9.793 1.00 95.81 960 LYS A C 1
ATOM 7485 O O . LYS A 1 960 ? -31.566 36.716 -10.711 1.00 95.81 960 LYS A O 1
ATOM 7490 N N . LEU A 1 961 ? -31.140 35.272 -9.049 1.00 96.88 961 LEU A N 1
ATOM 7491 C CA . LEU A 1 961 ? -29.700 35.192 -9.300 1.00 96.88 961 LEU A CA 1
ATOM 7492 C C . LEU A 1 961 ? -29.408 34.450 -10.608 1.00 96.88 961 LEU A C 1
ATOM 7494 O O . LEU A 1 961 ? -28.583 34.908 -11.402 1.00 96.88 961 LEU A O 1
ATOM 7498 N N . ARG A 1 962 ? -30.094 33.330 -10.850 1.00 96.06 962 ARG A N 1
ATOM 7499 C CA . ARG A 1 962 ? -29.802 32.415 -11.963 1.00 96.06 962 ARG A CA 1
ATOM 7500 C C . ARG A 1 962 ? -30.543 32.735 -13.258 1.00 96.06 962 ARG A C 1
ATOM 7502 O O . ARG A 1 962 ? -30.008 32.451 -14.334 1.00 96.06 962 ARG A O 1
ATOM 7509 N N . PHE A 1 963 ? -31.735 33.325 -13.191 1.00 95.12 963 PHE A N 1
ATOM 7510 C CA . PHE A 1 963 ? -32.575 33.563 -14.368 1.00 95.12 963 PHE A CA 1
ATOM 7511 C C . PHE A 1 963 ? -31.873 34.365 -15.480 1.00 95.12 963 PHE A C 1
ATOM 7513 O O . PHE A 1 963 ? -31.831 33.870 -16.608 1.00 95.12 963 PHE A O 1
ATOM 7520 N N . PRO A 1 964 ? -31.220 35.519 -15.218 1.00 93.06 964 PRO A N 1
ATOM 7521 C CA . PRO A 1 964 ? -30.570 36.285 -16.287 1.00 93.06 964 PRO A CA 1
ATOM 7522 C C . PRO A 1 964 ? -29.471 35.496 -17.013 1.00 93.06 964 PRO A C 1
ATOM 7524 O O . PRO A 1 964 ? -29.334 35.575 -18.233 1.00 93.06 964 PRO A O 1
ATOM 7527 N N . ARG A 1 965 ? -28.702 34.698 -16.263 1.00 92.25 965 ARG A N 1
ATOM 7528 C CA . ARG A 1 965 ? -27.579 33.918 -16.793 1.00 92.25 965 ARG A CA 1
ATOM 7529 C C . ARG A 1 965 ? -28.042 32.711 -17.602 1.00 92.25 965 ARG A C 1
ATOM 7531 O O . ARG A 1 965 ? -27.549 32.492 -18.707 1.00 92.25 965 ARG A O 1
ATOM 7538 N N . THR A 1 966 ? -29.005 31.959 -17.078 1.00 92.62 966 THR A N 1
ATOM 7539 C CA . THR A 1 966 ? -29.600 30.827 -17.804 1.00 92.62 966 THR A CA 1
ATOM 7540 C C . THR A 1 966 ? -30.287 31.295 -19.086 1.00 92.62 966 THR A C 1
ATOM 7542 O O . THR A 1 966 ? -30.073 30.686 -20.131 1.00 92.62 966 THR A O 1
ATOM 7545 N N . ARG A 1 967 ? -30.984 32.442 -19.064 1.00 90.56 967 ARG A N 1
ATOM 7546 C CA . ARG A 1 967 ? -31.565 33.042 -20.274 1.00 90.56 967 ARG A CA 1
ATOM 7547 C C . ARG A 1 967 ? -30.505 33.400 -21.313 1.00 90.56 967 ARG A C 1
ATOM 7549 O O . ARG A 1 967 ? -30.651 33.035 -22.474 1.00 90.56 967 ARG A O 1
ATOM 7556 N N . ALA A 1 968 ? -29.419 34.056 -20.905 1.00 90.69 968 ALA A N 1
ATOM 7557 C CA . ALA A 1 968 ? -28.317 34.374 -21.813 1.00 90.69 968 ALA A CA 1
ATOM 7558 C C . ALA A 1 968 ? -27.676 33.109 -22.426 1.00 90.69 968 ALA A C 1
ATOM 7560 O O . ALA A 1 968 ? -27.329 33.099 -23.606 1.00 90.69 968 ALA A O 1
ATOM 7561 N N . SER A 1 969 ? -27.558 32.025 -21.651 1.00 90.69 969 SER A N 1
ATOM 7562 C CA . SER A 1 969 ? -27.088 30.719 -22.137 1.00 90.69 969 SER A CA 1
ATOM 7563 C C . SER A 1 969 ? -28.052 30.083 -23.153 1.00 90.69 969 SER A C 1
ATOM 7565 O O . SER A 1 969 ? -27.608 29.630 -24.210 1.00 90.69 969 SER A O 1
ATOM 7567 N N . GLN A 1 970 ? -29.364 30.100 -22.889 1.00 87.69 970 GLN A N 1
ATOM 7568 C CA . GLN A 1 970 ? -30.388 29.604 -23.819 1.00 87.69 970 GLN A CA 1
ATOM 7569 C C . GLN A 1 970 ? -30.362 30.371 -25.151 1.00 87.69 970 GLN A C 1
ATOM 7571 O O . GLN A 1 970 ? -30.273 29.750 -26.211 1.00 87.69 970 GLN A O 1
ATOM 7576 N N . THR A 1 971 ? -30.332 31.708 -25.100 1.00 87.56 971 THR A N 1
ATOM 7577 C CA . THR A 1 971 ? -30.290 32.566 -26.296 1.00 87.56 971 THR A CA 1
ATOM 7578 C C . THR A 1 971 ? -29.021 32.348 -27.129 1.00 87.56 971 THR A C 1
ATOM 7580 O O . THR A 1 971 ? -29.084 32.382 -28.354 1.00 87.56 971 THR A O 1
ATOM 7583 N N . ASN A 1 972 ? -27.874 32.039 -26.510 1.00 87.62 972 ASN A N 1
ATOM 7584 C CA . ASN A 1 972 ? -26.661 31.682 -27.261 1.00 87.62 972 ASN A CA 1
ATOM 7585 C C . ASN A 1 972 ? -26.817 30.380 -28.066 1.00 87.62 972 ASN A C 1
ATOM 7587 O O . ASN A 1 972 ? -26.226 30.250 -29.137 1.00 87.62 972 ASN A O 1
ATOM 7591 N N . GLY A 1 973 ? -27.590 29.412 -27.561 1.00 87.56 973 GLY A N 1
ATOM 7592 C CA . GLY A 1 973 ? -27.892 28.181 -28.295 1.00 87.56 973 GLY A CA 1
ATOM 7593 C C . GLY A 1 973 ? -28.769 28.434 -29.524 1.00 87.56 973 GLY A C 1
ATOM 7594 O O . GLY A 1 973 ? -28.527 27.841 -30.578 1.00 87.56 973 GLY A O 1
ATOM 7595 N N . GLU A 1 974 ? -29.750 29.331 -29.396 1.00 86.88 974 GLU A N 1
ATOM 7596 C CA . GLU A 1 974 ? -30.620 29.781 -30.493 1.00 86.88 974 GLU A CA 1
ATOM 7597 C C . GLU A 1 974 ? -29.808 30.525 -31.566 1.00 86.88 974 GLU A C 1
ATOM 7599 O O . GLU A 1 974 ? -29.829 30.130 -32.732 1.00 86.88 974 GLU A O 1
ATOM 7604 N N . ASP A 1 975 ? -29.001 31.514 -31.160 1.00 89.81 975 ASP A N 1
ATOM 7605 C CA . ASP A 1 975 ? -28.099 32.262 -32.050 1.00 89.81 975 ASP A CA 1
ATOM 7606 C C . ASP A 1 975 ? -27.133 31.341 -32.807 1.00 89.81 975 ASP A C 1
ATOM 7608 O O . ASP A 1 975 ? -26.964 31.477 -34.020 1.00 89.81 975 ASP A O 1
ATOM 7612 N N . LEU A 1 976 ? -26.497 30.386 -32.116 1.00 90.44 976 LEU A N 1
ATOM 7613 C CA . LEU A 1 976 ? -25.536 29.491 -32.757 1.00 90.44 976 LEU A CA 1
ATOM 7614 C C . LEU A 1 976 ? -26.195 28.632 -33.836 1.00 90.44 976 LEU A C 1
ATOM 7616 O O . LEU A 1 976 ? -25.638 28.507 -34.929 1.00 90.44 976 LEU A O 1
ATOM 7620 N N . ARG A 1 977 ? -27.372 28.064 -33.544 1.00 89.25 977 ARG A N 1
ATOM 7621 C CA . ARG A 1 977 ? -28.146 27.294 -34.524 1.00 89.25 977 ARG A CA 1
ATOM 7622 C C . ARG A 1 977 ? -28.436 28.154 -35.752 1.00 89.25 977 ARG A C 1
ATOM 7624 O O . ARG A 1 977 ? -28.142 27.729 -36.867 1.00 89.25 977 ARG A O 1
ATOM 7631 N N . ASP A 1 978 ? -28.965 29.359 -35.547 1.00 88.88 978 ASP A N 1
ATOM 7632 C CA . ASP A 1 978 ? -29.388 30.242 -36.636 1.00 88.88 978 ASP A CA 1
ATOM 7633 C C . ASP A 1 978 ? -28.197 30.700 -37.490 1.00 88.88 978 ASP A C 1
ATOM 7635 O O . ASP A 1 978 ? -28.279 30.709 -38.723 1.00 88.88 978 ASP A O 1
ATOM 7639 N N . ARG A 1 979 ? -27.048 30.991 -36.863 1.00 91.94 979 ARG A N 1
ATOM 7640 C CA . ARG A 1 979 ? -25.799 31.281 -37.579 1.00 91.94 979 ARG A CA 1
ATOM 7641 C C . ARG A 1 979 ? -25.306 30.083 -38.377 1.00 91.94 979 ARG A C 1
ATOM 7643 O O . ARG A 1 979 ? -24.980 30.253 -39.546 1.00 91.94 979 ARG A O 1
ATOM 7650 N N . TRP A 1 980 ? -25.262 28.884 -37.801 1.00 92.12 980 TRP A N 1
ATOM 7651 C CA . TRP A 1 980 ? -24.814 27.685 -38.519 1.00 92.12 980 TRP A CA 1
ATOM 7652 C C . TRP A 1 980 ? -25.718 27.331 -39.697 1.00 92.12 980 TRP A C 1
ATOM 7654 O O . TRP A 1 980 ? -25.220 27.050 -40.785 1.00 92.12 980 TRP A O 1
ATOM 7664 N N . HIS A 1 981 ? -27.034 27.418 -39.510 1.00 89.81 981 HIS A N 1
ATOM 7665 C CA . HIS A 1 981 ? -28.018 27.143 -40.556 1.00 89.81 981 HIS A CA 1
ATOM 7666 C C . HIS A 1 981 ? -28.064 28.235 -41.637 1.00 89.81 981 HIS A C 1
ATOM 7668 O O . HIS A 1 981 ? -28.479 27.966 -42.766 1.00 89.81 981 HIS A O 1
ATOM 7674 N N . GLY A 1 982 ? -27.661 29.467 -41.309 1.00 87.50 982 GLY A N 1
ATOM 7675 C CA . GLY A 1 982 ? -27.686 30.624 -42.207 1.00 87.50 982 GLY A CA 1
ATOM 7676 C C . GLY A 1 982 ? -26.365 30.943 -42.914 1.00 87.50 982 GLY A C 1
ATOM 7677 O O . GLY A 1 982 ? -26.399 31.475 -44.023 1.00 87.50 982 GLY A O 1
ATOM 7678 N N . ALA A 1 983 ? -25.213 30.609 -42.322 1.00 85.88 983 ALA A N 1
ATOM 7679 C CA . ALA A 1 983 ? -23.892 31.101 -42.742 1.00 85.88 983 ALA A CA 1
ATOM 7680 C C . ALA A 1 983 ? -23.522 30.782 -44.197 1.00 85.88 983 ALA A C 1
ATOM 7682 O O . ALA A 1 983 ? -22.748 31.515 -44.808 1.00 85.88 983 ALA A O 1
ATOM 7683 N N . LEU A 1 984 ? -24.067 29.696 -44.750 1.00 85.19 984 LEU A N 1
ATOM 7684 C CA . LEU A 1 984 ? -23.770 29.226 -46.104 1.00 85.19 984 LEU A CA 1
ATOM 7685 C C . LEU A 1 984 ? -24.963 29.343 -47.067 1.00 85.19 984 LEU A C 1
ATOM 7687 O O . LEU A 1 984 ? -24.894 28.850 -48.192 1.00 85.19 984 LEU A O 1
ATOM 7691 N N . LYS A 1 985 ? -26.063 29.998 -46.666 1.00 84.62 985 LYS A N 1
ATOM 7692 C CA . LYS A 1 985 ? -27.209 30.235 -47.558 1.00 84.62 985 LYS A CA 1
ATOM 7693 C C . LYS A 1 985 ? -26.842 31.262 -48.631 1.00 84.62 985 LYS A C 1
ATOM 7695 O O . LYS A 1 985 ? -26.557 32.413 -48.318 1.00 84.62 985 LYS A O 1
ATOM 7700 N N . GLY A 1 986 ? -26.881 30.851 -49.900 1.00 74.19 986 GLY A N 1
ATOM 7701 C CA . GLY A 1 986 ? -26.628 31.740 -51.043 1.00 74.19 986 GLY A CA 1
ATOM 7702 C C . GLY A 1 986 ? -25.181 32.239 -51.159 1.00 74.19 986 GLY A C 1
ATOM 7703 O O . GLY A 1 986 ? -24.946 33.270 -51.784 1.00 74.19 986 GLY A O 1
ATOM 7704 N N . VAL A 1 987 ? -24.220 31.542 -50.543 1.00 75.19 987 VAL A N 1
ATOM 7705 C CA . VAL A 1 987 ? -22.787 31.859 -50.623 1.00 75.19 987 VAL A CA 1
ATOM 7706 C C . VAL A 1 987 ? -22.141 31.076 -51.772 1.00 75.19 987 VAL A C 1
ATOM 7708 O O . VAL A 1 987 ? -22.294 29.861 -51.839 1.00 75.19 987 VAL A O 1
ATOM 7711 N N . GLU A 1 988 ? -21.408 31.761 -52.657 1.00 73.38 988 GLU A N 1
ATOM 7712 C CA . GLU A 1 988 ? -20.619 31.133 -53.733 1.00 73.38 988 GLU A CA 1
ATOM 7713 C C . GLU A 1 988 ? -19.477 30.264 -53.171 1.00 73.38 988 GLU A C 1
ATOM 7715 O O . GLU A 1 988 ? -18.871 30.608 -52.152 1.00 73.38 988 GLU A O 1
ATOM 7720 N N . GLU A 1 989 ? -19.155 29.152 -53.842 1.00 68.75 989 GLU A N 1
ATOM 7721 C CA . GLU A 1 989 ? -18.237 28.121 -53.328 1.00 68.75 989 GLU A CA 1
ATOM 7722 C C . GLU A 1 989 ? -16.837 28.657 -52.965 1.00 68.75 989 GLU A C 1
ATOM 7724 O O . GLU A 1 989 ? -16.284 28.259 -51.931 1.00 68.75 989 GLU A O 1
ATOM 7729 N N . ASP A 1 990 ? -16.324 29.627 -53.726 1.00 70.81 990 ASP A N 1
ATOM 7730 C CA . ASP A 1 990 ? -14.982 30.209 -53.570 1.00 70.81 990 ASP A CA 1
ATOM 7731 C C . ASP A 1 990 ? -14.889 31.340 -52.532 1.00 70.81 990 ASP A C 1
ATOM 7733 O O . ASP A 1 990 ? -13.793 31.812 -52.208 1.00 70.81 990 ASP A O 1
ATOM 7737 N N . LYS A 1 991 ? -16.016 31.793 -51.967 1.00 75.31 991 LYS A N 1
ATOM 7738 C CA . LYS A 1 991 ? -16.011 32.894 -50.999 1.00 75.31 991 LYS A CA 1
ATOM 7739 C C . LYS A 1 991 ? -15.459 32.430 -49.647 1.00 75.31 991 LYS A C 1
ATOM 7741 O O . LYS A 1 991 ? -15.952 31.476 -49.040 1.00 75.31 991 LYS A O 1
ATOM 7746 N N . VAL A 1 992 ? -14.452 33.147 -49.148 1.00 75.81 992 VAL A N 1
ATOM 7747 C CA . VAL A 1 992 ? -13.888 32.939 -47.807 1.00 75.81 992 VAL A CA 1
ATOM 7748 C C . VAL A 1 992 ? -14.898 33.419 -46.762 1.00 75.81 992 VAL A C 1
ATOM 7750 O O . VAL A 1 992 ? -15.295 34.585 -46.761 1.00 75.81 992 VAL A O 1
ATOM 7753 N N . ILE A 1 993 ? -15.329 32.510 -45.888 1.00 83.62 993 ILE A N 1
ATOM 7754 C CA . ILE A 1 993 ? -16.150 32.826 -44.715 1.00 83.62 993 ILE A CA 1
ATOM 7755 C C . ILE A 1 993 ? -15.228 33.336 -43.608 1.00 83.62 993 ILE A C 1
ATOM 7757 O O . ILE A 1 993 ? -14.170 32.753 -43.383 1.00 83.62 993 ILE A O 1
ATOM 7761 N N . ASP A 1 994 ? -15.632 34.398 -42.911 1.00 86.94 994 ASP A N 1
ATOM 7762 C CA . ASP A 1 994 ? -14.961 34.833 -41.685 1.00 86.94 994 ASP A CA 1
ATOM 7763 C C . ASP A 1 994 ? -15.103 33.738 -40.609 1.00 86.94 994 ASP A C 1
ATOM 7765 O O . ASP A 1 994 ? -16.236 33.477 -40.179 1.00 86.94 994 ASP A O 1
ATOM 7769 N N . PRO A 1 995 ? -14.006 33.105 -40.148 1.00 88.62 995 PRO A N 1
ATOM 7770 C CA . PRO A 1 995 ? -14.070 32.051 -39.141 1.00 88.62 995 PRO A CA 1
ATOM 7771 C C . PRO A 1 995 ? -14.819 32.478 -37.871 1.00 88.62 995 PRO A C 1
ATOM 7773 O O . PRO A 1 995 ? -15.557 31.681 -37.295 1.00 88.62 995 PRO A O 1
ATOM 7776 N N . GLU A 1 996 ? -14.719 33.744 -37.452 1.00 89.12 996 GLU A N 1
ATOM 7777 C CA . GLU A 1 996 ? -15.387 34.245 -36.239 1.00 89.12 996 GLU A CA 1
ATOM 7778 C C . GLU A 1 996 ? -16.920 34.297 -36.354 1.00 89.12 996 GLU A C 1
ATOM 7780 O O . GLU A 1 996 ? -17.630 34.334 -35.341 1.00 89.12 996 GLU A O 1
ATOM 7785 N N . SER A 1 997 ? -17.465 34.277 -37.573 1.00 88.38 997 SER A N 1
ATOM 7786 C CA . SER A 1 997 ? -18.915 34.260 -37.808 1.00 88.38 997 SER A CA 1
ATOM 7787 C C . SER A 1 997 ? -19.557 32.902 -37.491 1.00 88.38 997 SER A C 1
ATOM 7789 O O . SER A 1 997 ? -20.713 32.850 -37.060 1.00 88.38 997 SER A O 1
ATOM 7791 N N . VAL A 1 998 ? -18.798 31.808 -37.626 1.00 90.50 998 VAL A N 1
ATOM 7792 C CA . VAL A 1 998 ? -19.278 30.427 -37.423 1.00 90.50 998 VAL A CA 1
ATOM 7793 C C . VAL A 1 998 ? -18.820 29.818 -36.099 1.00 90.50 998 VAL A C 1
ATOM 7795 O O . VAL A 1 998 ? -19.410 28.852 -35.630 1.00 90.50 998 VAL A O 1
ATOM 7798 N N . LYS A 1 999 ? -17.813 30.403 -35.454 1.00 91.19 999 LYS A N 1
ATOM 7799 C CA . LYS A 1 999 ? -17.324 29.993 -34.135 1.00 91.19 999 LYS A CA 1
ATOM 7800 C C . LYS A 1 999 ? -18.400 30.061 -33.040 1.00 91.19 999 LYS A C 1
ATOM 7802 O O . LYS A 1 999 ? -19.312 30.896 -33.074 1.00 91.19 999 LYS A O 1
ATOM 7807 N N . ILE A 1 1000 ? -18.278 29.186 -32.040 1.00 89.75 1000 ILE A N 1
ATOM 7808 C CA . ILE A 1 1000 ? -19.124 29.183 -30.841 1.00 89.75 1000 ILE A CA 1
ATOM 7809 C C . ILE A 1 1000 ? -18.690 30.325 -29.908 1.00 89.75 1000 ILE A C 1
ATOM 7811 O O . ILE A 1 1000 ? -17.501 30.488 -29.630 1.00 89.75 1000 ILE A O 1
ATOM 7815 N N . ARG A 1 1001 ? -19.654 31.125 -29.424 1.00 88.00 1001 ARG A N 1
ATOM 7816 C CA . ARG A 1 1001 ? -19.431 32.367 -28.648 1.00 88.00 1001 ARG A CA 1
ATOM 7817 C C . ARG A 1 1001 ? -19.864 32.265 -27.180 1.00 88.00 1001 ARG A C 1
ATOM 7819 O O . ARG A 1 1001 ? -20.336 33.230 -26.588 1.00 88.00 1001 ARG A O 1
ATOM 7826 N N . ASN A 1 1002 ? -19.701 31.095 -26.570 1.00 86.62 1002 ASN A N 1
ATOM 7827 C CA . ASN A 1 1002 ? -20.144 30.815 -25.199 1.00 86.62 1002 ASN A CA 1
ATOM 7828 C C . ASN A 1 1002 ? -18.992 30.725 -24.179 1.00 86.62 1002 ASN A C 1
ATOM 7830 O O . ASN A 1 1002 ? -19.214 30.341 -23.036 1.00 86.62 1002 ASN A O 1
ATOM 7834 N N . ARG A 1 1003 ? -17.769 31.125 -24.561 1.00 85.31 1003 ARG A N 1
ATOM 7835 C CA . ARG A 1 1003 ? -16.560 31.014 -23.723 1.00 85.31 1003 ARG A CA 1
ATOM 7836 C C . ARG A 1 1003 ? -16.691 31.682 -22.347 1.00 85.31 1003 ARG A C 1
ATOM 7838 O O . ARG A 1 1003 ? -16.203 31.154 -21.355 1.00 85.31 1003 ARG A O 1
ATOM 7845 N N . TRP A 1 1004 ? -17.399 32.809 -22.287 1.00 87.69 1004 TRP A N 1
ATOM 7846 C CA . TRP A 1 1004 ? -17.679 33.551 -21.053 1.00 87.69 1004 TRP A CA 1
ATOM 7847 C C . TRP A 1 1004 ? -18.495 32.751 -20.020 1.00 87.69 1004 TRP A C 1
ATOM 7849 O O . TRP A 1 1004 ? -18.510 33.112 -18.844 1.00 87.69 1004 TRP A O 1
ATOM 7859 N N . LEU A 1 1005 ? -19.170 31.668 -20.429 1.00 89.25 1005 LEU A N 1
ATOM 7860 C CA . LEU A 1 1005 ? -19.895 30.796 -19.509 1.00 89.25 1005 LEU A CA 1
ATOM 7861 C C . LEU A 1 1005 ? -18.951 29.899 -18.700 1.00 89.25 1005 LEU A C 1
ATOM 7863 O O . LEU A 1 1005 ? -19.244 29.654 -17.536 1.00 89.25 1005 LEU A O 1
ATOM 7867 N N . TYR A 1 1006 ? -17.833 29.441 -19.270 1.00 87.69 1006 TYR A N 1
ATOM 7868 C CA . TYR A 1 1006 ? -16.989 28.412 -18.644 1.00 87.69 1006 TYR A CA 1
ATOM 7869 C C . TYR A 1 1006 ? -16.070 28.931 -17.536 1.00 87.69 1006 TYR A C 1
ATOM 7871 O O . TYR A 1 1006 ? -15.685 28.152 -16.679 1.00 87.69 1006 TYR A O 1
ATOM 7879 N N . ALA A 1 1007 ? -15.744 30.225 -17.525 1.00 84.75 1007 ALA A N 1
ATOM 7880 C CA . ALA A 1 1007 ? -14.872 30.836 -16.515 1.00 84.75 1007 ALA A CA 1
ATOM 7881 C C . ALA A 1 1007 ? -15.635 31.388 -15.291 1.00 84.75 1007 ALA A C 1
ATOM 7883 O O . ALA A 1 1007 ? -15.122 32.244 -14.575 1.00 84.75 1007 ALA A O 1
ATOM 7884 N N . PHE A 1 1008 ? -16.892 30.987 -15.098 1.00 91.38 1008 PHE A N 1
ATOM 7885 C CA . PHE A 1 1008 ? -17.790 31.570 -14.102 1.00 91.38 1008 PHE A CA 1
ATOM 7886 C C . PHE A 1 1008 ? -18.026 30.624 -12.925 1.00 91.38 1008 PHE A C 1
ATOM 7888 O O . PHE A 1 1008 ? -18.405 29.473 -13.131 1.00 91.38 1008 PHE A O 1
ATOM 7895 N N . ASP A 1 1009 ? -17.907 31.154 -11.708 1.00 93.31 1009 ASP A N 1
ATOM 7896 C CA . ASP A 1 1009 ? -18.269 30.472 -10.465 1.00 93.31 1009 ASP A CA 1
ATOM 7897 C C . ASP A 1 1009 ? -19.648 30.958 -9.982 1.00 93.31 1009 ASP A C 1
ATOM 7899 O O . ASP A 1 1009 ? -19.840 32.122 -9.617 1.00 93.31 1009 ASP A O 1
ATOM 7903 N N . ALA A 1 1010 ? -20.631 30.055 -9.999 1.00 96.38 1010 ALA A N 1
ATOM 7904 C CA . ALA A 1 1010 ? -22.004 30.369 -9.612 1.00 96.38 1010 ALA A CA 1
ATOM 7905 C C . ALA A 1 1010 ? -22.216 30.510 -8.101 1.00 96.38 1010 ALA A C 1
ATOM 7907 O O . ALA A 1 1010 ? -23.173 31.170 -7.691 1.00 96.38 1010 ALA A O 1
ATOM 7908 N N . GLU A 1 1011 ? -21.360 29.911 -7.274 1.00 97.00 1011 GLU A N 1
ATOM 7909 C CA . GLU A 1 1011 ? -21.415 30.103 -5.827 1.00 97.00 1011 GLU A CA 1
ATOM 7910 C C . GLU A 1 1011 ? -20.845 31.464 -5.454 1.00 97.00 1011 GLU A C 1
ATOM 7912 O O . GLU A 1 1011 ? -21.486 32.208 -4.714 1.00 97.00 1011 GLU A O 1
ATOM 7917 N N . GLU A 1 1012 ? -19.693 31.825 -6.023 1.00 95.69 1012 GLU A N 1
ATOM 7918 C CA . GLU A 1 1012 ? -19.063 33.123 -5.772 1.00 95.69 1012 GLU A CA 1
ATOM 7919 C C . GLU A 1 1012 ? -19.977 34.286 -6.200 1.00 95.69 1012 GLU A C 1
ATOM 7921 O O . GLU A 1 1012 ? -20.124 35.279 -5.482 1.00 95.69 1012 GLU A O 1
ATOM 7926 N N . ASP A 1 1013 ? -20.645 34.163 -7.349 1.00 96.69 1013 ASP A N 1
ATOM 7927 C CA . ASP A 1 1013 ? -21.633 35.142 -7.807 1.00 96.69 1013 ASP A CA 1
ATOM 7928 C C . ASP A 1 1013 ? -22.849 35.240 -6.868 1.00 96.69 1013 ASP A C 1
ATOM 7930 O O . ASP A 1 1013 ? -23.303 36.348 -6.554 1.00 96.69 1013 ASP A O 1
ATOM 7934 N N . ALA A 1 1014 ? -23.349 34.100 -6.377 1.00 96.75 1014 ALA A N 1
ATOM 7935 C CA . ALA A 1 1014 ? -24.447 34.072 -5.417 1.00 96.75 1014 ALA A CA 1
ATOM 7936 C C . ALA A 1 1014 ? -24.064 34.770 -4.105 1.00 96.75 1014 ALA A C 1
ATOM 7938 O O . ALA A 1 1014 ? -24.863 35.540 -3.575 1.00 96.75 1014 ALA A O 1
ATOM 7939 N N . GLU A 1 1015 ? -22.839 34.568 -3.612 1.00 95.00 1015 GLU A N 1
ATOM 7940 C CA . GLU A 1 1015 ? -22.339 35.262 -2.424 1.00 95.00 1015 GLU A CA 1
ATOM 7941 C C . GLU A 1 1015 ? -22.205 36.771 -2.639 1.00 95.00 1015 GLU A C 1
ATOM 7943 O O . GLU A 1 1015 ? -22.679 37.551 -1.812 1.00 95.00 1015 GLU A O 1
ATOM 7948 N N . LYS A 1 1016 ? -21.610 37.194 -3.761 1.00 96.44 1016 LYS A N 1
ATOM 7949 C CA . LYS A 1 1016 ? -21.377 38.614 -4.078 1.00 96.44 1016 LYS A CA 1
ATOM 7950 C C . LYS A 1 1016 ? -22.672 39.412 -4.202 1.00 96.44 1016 LYS A C 1
ATOM 7952 O O . LYS A 1 1016 ? -22.733 40.557 -3.758 1.00 96.44 1016 LYS A O 1
ATOM 7957 N N . ARG A 1 1017 ? -23.700 38.830 -4.825 1.00 97.44 1017 ARG A N 1
ATOM 7958 C CA . ARG A 1 1017 ? -24.981 39.508 -5.088 1.00 97.44 1017 ARG A CA 1
ATOM 7959 C C . ARG A 1 1017 ? -26.049 39.231 -4.027 1.00 97.44 1017 ARG A C 1
ATOM 7961 O O . ARG A 1 1017 ? -27.151 39.775 -4.126 1.00 97.44 1017 ARG A O 1
ATOM 7968 N N . TRP A 1 1018 ? -25.734 38.426 -3.008 1.00 96.75 1018 TRP A N 1
ATOM 7969 C CA . TRP A 1 1018 ? -26.685 37.981 -1.988 1.00 96.75 1018 TRP A CA 1
ATOM 7970 C C . TRP A 1 1018 ? -27.454 39.136 -1.338 1.00 96.75 1018 TRP A C 1
ATOM 7972 O O . TRP A 1 1018 ? -28.684 39.158 -1.385 1.00 96.75 1018 TRP A O 1
ATOM 7982 N N . ASP A 1 1019 ? -26.753 40.117 -0.763 1.00 94.75 1019 ASP A N 1
ATOM 7983 C CA . ASP A 1 1019 ? -27.383 41.176 0.038 1.00 94.75 1019 ASP A CA 1
ATOM 7984 C C . ASP A 1 1019 ? -28.328 42.064 -0.785 1.00 94.75 1019 ASP A C 1
ATOM 7986 O O . ASP A 1 1019 ? -29.363 42.530 -0.293 1.00 94.75 1019 ASP A O 1
ATOM 7990 N N . GLU A 1 1020 ? -27.999 42.293 -2.058 1.00 96.56 1020 GLU A N 1
ATOM 7991 C CA . GLU A 1 1020 ? -28.841 43.054 -2.978 1.00 96.56 1020 GLU A CA 1
ATOM 7992 C C . GLU A 1 1020 ? -30.121 42.299 -3.335 1.00 96.56 1020 GLU A C 1
ATOM 7994 O O . GLU A 1 1020 ? -31.228 42.850 -3.235 1.00 96.56 1020 GLU A O 1
ATOM 7999 N N . VAL A 1 1021 ? -29.981 41.029 -3.714 1.00 96.12 1021 VAL A N 1
ATOM 8000 C CA . VAL A 1 1021 ? -31.121 40.206 -4.115 1.00 96.12 1021 VAL A CA 1
ATOM 8001 C C . VAL A 1 1021 ? -32.009 39.895 -2.913 1.00 96.12 1021 VAL A C 1
ATOM 8003 O O . VAL A 1 1021 ? -33.227 40.046 -3.016 1.00 96.12 1021 VAL A O 1
ATOM 8006 N N . ARG A 1 1022 ? -31.436 39.578 -1.743 1.00 95.00 1022 ARG A N 1
ATOM 8007 C CA . ARG A 1 1022 ? -32.180 39.351 -0.493 1.00 95.00 1022 ARG A CA 1
ATOM 8008 C C . ARG A 1 1022 ? -33.052 40.550 -0.133 1.00 95.00 1022 ARG A C 1
ATOM 8010 O O . ARG A 1 1022 ? -34.224 40.375 0.191 1.00 95.00 1022 ARG A O 1
ATOM 8017 N N . ARG A 1 1023 ? -32.510 41.771 -0.205 1.00 94.19 1023 ARG A N 1
ATOM 8018 C CA . ARG A 1 1023 ? -33.263 43.007 0.073 1.00 94.19 1023 ARG A CA 1
ATOM 8019 C C . ARG A 1 1023 ? -34.405 43.212 -0.920 1.00 94.19 1023 ARG A C 1
ATOM 8021 O O . ARG A 1 1023 ? -35.491 43.621 -0.517 1.00 94.19 1023 ARG A O 1
ATOM 8028 N N . THR A 1 1024 ? -34.175 42.900 -2.193 1.00 94.75 1024 THR A N 1
ATOM 8029 C CA . THR A 1 1024 ? -35.209 42.971 -3.235 1.00 94.75 1024 THR A CA 1
ATOM 8030 C C . THR A 1 1024 ? -36.337 41.980 -2.953 1.00 94.75 1024 THR A C 1
ATOM 8032 O O . THR A 1 1024 ? -37.494 42.382 -2.867 1.00 94.75 1024 THR A O 1
ATOM 8035 N N . VAL A 1 1025 ? -36.002 40.709 -2.716 1.00 95.25 1025 VAL A N 1
ATOM 8036 C CA . VAL A 1 1025 ? -36.968 39.644 -2.400 1.00 95.25 1025 VAL A CA 1
ATOM 8037 C C . VAL A 1 1025 ? -37.730 39.944 -1.104 1.00 95.25 1025 VAL A C 1
ATOM 8039 O O . VAL A 1 1025 ? -38.953 39.834 -1.066 1.00 95.25 1025 VAL A O 1
ATOM 8042 N N . GLY A 1 1026 ? -37.038 40.382 -0.049 1.00 92.38 1026 GLY A N 1
ATOM 8043 C CA . GLY A 1 1026 ? -37.670 40.775 1.213 1.00 92.38 1026 GLY A CA 1
ATOM 8044 C C . GLY A 1 1026 ? -38.642 41.947 1.043 1.00 92.38 1026 GLY A C 1
ATOM 8045 O O . GLY A 1 1026 ? -39.740 41.924 1.597 1.00 92.38 1026 GLY A O 1
ATOM 8046 N N . GLY A 1 1027 ? -38.281 42.937 0.219 1.00 91.12 1027 GLY A N 1
ATOM 8047 C CA . GLY A 1 1027 ? -39.163 44.045 -0.145 1.00 91.12 1027 GLY A CA 1
ATOM 8048 C C . GLY A 1 1027 ? -40.385 43.608 -0.958 1.00 91.12 1027 GLY A C 1
ATOM 8049 O O . GLY A 1 1027 ? -41.469 44.149 -0.763 1.00 91.12 1027 GLY A O 1
ATOM 8050 N N . GLU A 1 1028 ? -40.249 42.623 -1.844 1.00 93.75 1028 GLU A N 1
ATOM 8051 C CA . GLU A 1 1028 ? -41.377 42.047 -2.588 1.00 93.75 1028 GLU A CA 1
ATOM 8052 C C . GLU A 1 1028 ? -42.375 41.349 -1.647 1.00 93.75 1028 GLU A C 1
ATOM 8054 O O . GLU A 1 1028 ? -43.572 41.642 -1.682 1.00 93.75 1028 GLU A O 1
ATOM 8059 N N . PHE A 1 1029 ? -41.887 40.525 -0.713 1.00 91.25 1029 PHE A N 1
ATOM 8060 C CA . PHE A 1 1029 ? -42.742 39.909 0.307 1.00 91.25 1029 PHE A CA 1
ATOM 8061 C C . PHE A 1 1029 ? -43.431 40.941 1.213 1.00 91.25 1029 PHE A C 1
ATOM 8063 O O . PHE A 1 1029 ? -44.610 40.782 1.525 1.00 91.25 1029 PHE A O 1
ATOM 8070 N N . ALA A 1 1030 ? -42.738 42.020 1.591 1.00 89.12 1030 ALA A N 1
ATOM 8071 C CA . ALA A 1 1030 ? -43.318 43.096 2.396 1.00 89.12 1030 ALA A CA 1
ATOM 8072 C C . ALA A 1 1030 ? -44.418 43.889 1.658 1.00 89.12 1030 ALA A C 1
ATOM 8074 O O . ALA A 1 1030 ? -45.331 44.406 2.297 1.00 89.12 1030 ALA A O 1
ATOM 8075 N N . ASN A 1 1031 ? -44.358 43.961 0.323 1.00 86.81 1031 ASN A N 1
ATOM 8076 C CA . ASN A 1 1031 ? -45.304 44.701 -0.521 1.00 86.81 1031 ASN A CA 1
ATOM 8077 C C . ASN A 1 1031 ? -46.453 43.836 -1.082 1.00 86.81 1031 ASN A C 1
ATOM 8079 O O . ASN A 1 1031 ? -47.191 44.292 -1.954 1.00 86.81 1031 ASN A O 1
ATOM 8083 N N . GLY A 1 1032 ? -46.631 42.609 -0.580 1.00 78.62 1032 GLY A N 1
ATOM 8084 C CA . GLY A 1 1032 ? -47.795 41.773 -0.888 1.00 78.62 1032 GLY A CA 1
ATOM 8085 C C . GLY A 1 1032 ? -47.637 40.785 -2.050 1.00 78.62 1032 GLY A C 1
ATOM 8086 O O . GLY A 1 1032 ? -48.651 40.267 -2.512 1.00 78.62 1032 GLY A O 1
ATOM 8087 N N . GLY A 1 1033 ? -46.413 40.487 -2.515 1.00 76.94 1033 GLY A N 1
ATOM 8088 C CA . GLY A 1 1033 ? -46.177 39.404 -3.482 1.00 76.94 1033 GLY A CA 1
ATOM 8089 C C . GLY A 1 1033 ? -44.842 39.476 -4.234 1.00 76.94 1033 GLY A C 1
ATOM 8090 O O . GLY A 1 1033 ? -44.241 40.539 -4.368 1.00 76.94 1033 GLY A O 1
ATOM 8091 N N . VAL A 1 1034 ? -44.387 38.330 -4.751 1.00 85.12 1034 VAL A N 1
ATOM 8092 C CA . VAL A 1 1034 ? -43.135 38.190 -5.522 1.00 85.12 1034 VAL A CA 1
ATOM 8093 C C . VAL A 1 1034 ? -43.342 38.626 -6.973 1.00 85.12 1034 VAL A C 1
ATOM 8095 O O . VAL A 1 1034 ? -44.327 38.239 -7.603 1.00 85.12 1034 VAL A O 1
ATOM 8098 N N . LYS A 1 1035 ? -42.416 39.424 -7.518 1.00 86.25 1035 LYS A N 1
ATOM 8099 C CA . LYS A 1 1035 ? -42.482 39.844 -8.927 1.00 86.25 1035 LYS A CA 1
ATOM 8100 C C . LYS A 1 1035 ? -42.088 38.689 -9.859 1.00 86.25 1035 LYS A C 1
ATOM 8102 O O . LYS A 1 1035 ? -41.050 38.073 -9.590 1.00 86.25 1035 LYS A O 1
ATOM 8107 N N . PRO A 1 1036 ? -42.837 38.451 -10.956 1.00 86.56 1036 PRO A N 1
ATOM 8108 C CA . PRO A 1 1036 ? -42.443 37.509 -12.004 1.00 86.56 1036 PRO A CA 1
ATOM 8109 C C . PRO A 1 1036 ? -41.065 37.824 -12.601 1.00 86.56 1036 PRO A C 1
ATOM 8111 O O . PRO A 1 1036 ? -40.613 38.972 -12.571 1.00 86.56 1036 PRO A O 1
ATOM 8114 N N . LEU A 1 1037 ? -40.401 36.797 -13.135 1.00 88.44 1037 LEU A N 1
ATOM 8115 C CA . LEU A 1 1037 ? -39.056 36.891 -13.719 1.00 88.44 1037 LEU A CA 1
ATOM 8116 C C . LEU A 1 1037 ? -39.037 37.504 -15.128 1.00 88.44 1037 LEU A C 1
ATOM 8118 O O . LEU A 1 1037 ? -38.028 38.097 -15.513 1.00 88.44 1037 LEU A O 1
ATOM 8122 N N . CYS A 1 1038 ? -40.124 37.352 -15.886 1.00 81.25 1038 CYS A N 1
ATOM 8123 C CA . CYS A 1 1038 ? -40.291 37.862 -17.245 1.00 81.25 1038 CYS A CA 1
ATOM 8124 C C . CYS A 1 1038 ? -41.722 38.329 -17.509 1.00 81.25 1038 CYS A C 1
ATOM 8126 O O . CYS A 1 1038 ? -42.641 37.856 -16.795 1.00 81.25 1038 CYS A O 1
#

Organism: NCBI:txid1932322

Secondary structure (DSSP, 8-state):
---PPPPPBTTT-TT-B-GGGHHHHHHHHHHHHHS--S-S-B--SSSSPPPTT--HHHHHHHHHHHHHHH-GGGEEE--SPB----TTS--SSS-TT-SS-TTTT--SEEE--SSHHHHHHHHHHHHHHTPPEEEESS---TTTTTT--SSTTPEEEE-TTT---EEEEETTTTEEEE-TT-BHHHHHHHHHHTT-SEE----SSTTSBHHHHHHTT-B-SSTT-BTTTTEEEEEEE-TTS-EEE-GGGGSPPGGGPPPTTTTT-S--SSS--GGGGSSSSS-EEEEEEEE-EEP--EEEEEEEES-GGGHHHHHHHHHHHHHTT-S-S--EEEETHHHHHTTT--HHHH---SSSPPHHHHHHHHTTSTT-S-SEEEEEEEESSHHHHHHHHHHHHHHHTTSTT-EEE-GGGS-TTSHHHHHHHHTTT----GGGGGGGSSTTEEEEEE-BEEES-HHHHHHHHHHHHHHHHHTT---EEEEEEETTEEEEEEEEEEETT-HHHHHHHHHHHHHHHHHHHHTT--BS---GGGHHHHHTT--HHHHHHHHHHHHHHHHH-TT--B-TTGGG---TTTTTSS----TT-THHHHTT--S-S-SS------PPPPSSSSPPEEEEE--SHHHHHHHHHHHHTT-EEEEEEES-SS----S-EEEE-HHHHHHHHHTT--HHHHHHHS---SEEEEEETTT--EEEEEE-TTSS-EEEEHHHHHHHHHHHHHHTT--EEET--EEEEE--SS--EEEETTS-EEE-SEEEE-S-TT-THHHHHHSS--PPEEEEEEEEEEEE---HHHHH-TTT-TTTSSS--EEEEEETTEEEEEEEETTTTEEEEEEEEE--S-----TTPBP-HHHHHHHHTTS-HHHHHHHHT----EEEEEEE-PPPS-SB-SSSS-EEE-THHHH---GGGS-HHHHHHHHHHHHHHHHTTS-GGGHHHHHHHHHHHHHHHHHHHHHHHHHHHHHHHHTTTT--TTPPP-HHHHS---HHHHT--HHHHHHHHHHHHHHHHHHHHHTTSPPP--

Sequence (1038 aa):
MKNQAPPPNLEARYSGISPRLAKIAQNAKNKLFSNKTAPESVPRRHGVRLPPDTTREAFDEAIDALRQALGPENVILNDKPLVDGWYLEHPNTHDAFHLVDQEDLVSSATAYPASTAEVQAVVRWANEFGIPLYPISMGRNVGYGGTAPRVPGSVVVDLGKRMNKILNIDAGNASCVVEPGVSYFALYDEIQKRNLPFWIDCPDLGGGSVLGNAIDRGVGYTPMGDHFGAHCGMEVVLPSGDLLRTGMGALPGKDGADNPTWQSFPAAYGPYSDGIFSQSNFGIVCQMGFHLMHATGHQSYMLTFPRDEDFPDIVEIIRPLAQKSILGNIPQLRHVVQELNVTGQPKTHWYSGSGPLPREVIRQHASRMPCGDCAWVFYGTQYGDEAAIKAQLDIIDSAFSAIKGYNFFLPSDVPPDHYLHDRVLVCSGVPVLRELDWLNWKPNAAHIFFSPITPTRGKDAKIVHEINVRLHAKHGIDLFPTLCIAGREMHYITNIIYDRSSNDEKRRVNTLMTELIAETAREGYGEYRTHLLYADQVARTYNWNDNALMRFNETIKDALDPNGIMAPGRNGIWPKKYRGKGWELLAGDDRIHKAIGGGKSDEMGSTAYQPLPTPHNPPLTAIVIGAGLGGCAAAIALHHHGHDVLCVLDKVRAFGRLGDSLGLGQNAFDLLSKWGCDVDEIKRIGNQAPDMTIRRWHDGKELATQPLMDMAGYIGHRGDYHDVFLEWVGRKGIEIRMGSEVVDFEDKDPQPVITLKSGEQLKADIVVAADGIKSLARPLVLGSRDDPVSSGYACFRAFFKPTEEQRRDDRLNKYLRDGDCVNFWIGPDLHLVQNTLRGGKEFNWILTHKDDGDVPESWFQEGDMDEVRRLVGTLDPDIRGIVEVTERCLDWKICYREPLGSWVSPKSHRIVLLGDSCHAHLPTSAQGASQAVESAGCLAVCLNKVDREDVKIATRAYEKLRFPRTRASQTNGEDLRDRWHGALKGVEEDKVIDPESVKIRNRWLYAFDAEEDAEKRWDEVRRTVGGEFANGGVKPLC